Protein 5F9O (pdb70)

Sequence (771 aa):
VWKDADTTLFCASDAKAHETEVHNVWATHACVPTDPNPQEIHLENVTENFNMWKNNMVEQMQEDVISLWDQSLQPCVKLTGGSVIKQACPKISFDPIPIHYCTPAGYVILKCNDKNFNGTGPCKNVSSVQCTHGIKPVVSTQLLLNGSLAEEEIIIRSENLTNNAKTIIVHLNKSVEINCTRPSDIRKAYCEINGTKWNKVLKQVTEKLKEHFNNKTIIFQPPSGGDLEITMHHFNCRGEFFYCNTTQLFNNTCITMKGCNGTITLPCKIKQIINMWQGTGQAMYAPPIDGKINCVSNITGILLTRDGGANNTSNETFRPGGGNIKDNWRSELYKYKVVQIQVRLLQYGGGVKRPGASMTISCVASGYNFNDYYIHWVRQAPGQGLELMGWIDPSGGRTDYAGAFGDRVSMYRDKSMNTLYMDLRSLRSGDTAMYYCVRNVGTAGSLLHYDHWGLGVMVTVSSTKTKGPSVFPLAPSSSGGTAALGCLVKDYFPEPVTVSWNSGALTSGVHTFPAVLQSSGLYSLSSVVTVPSSSLGTQTYICNVNHKPSNTKVDKRVEPKEIVLTQSPATLSVSPGERVTLSCRASQSVRNNLAWYRQKRGQAPRLLIYGASTRATGIPARFSGSGSGTEFTLTISSMQSEDFAVYYCQQYNNWWTFGQGTKVEIKRTVAAPSVFIFPPSDEQLKSGTASVVCLLNNFYPREAKVQWKVDNALQSGNSQESVTEQDSKDSTYSLSSTLTLSKADYEKHKVYACEVTHQGLSSPVTKSFNR

Radius of gyration: 33.74 Å; Cα contacts (8 Å, |Δi|>4): 1953; chains: 3; bounding box: 72×81×96 Å

Nearest PDB structures (foldseek):
  5f9o-assembly1_G  TM=1.003E+00  e=1.198E-76  Human immunodeficiency virus 1
  5uem-assembly1_G  TM=9.837E-01  e=1.060E-68  Human immunodeficiency virus 1
  3tgt-assembly1_A  TM=9.857E-01  e=3.824E-68  Human immunodeficiency virus 1
  4oly-assembly1_G  TM=9.864E-01  e=9.873E-68  Human immunodeficiency virus 1
  7tjo-assembly1_D  TM=9.524E-01  e=7.466E-57  HIV-1 06TG.HT008

Structure (mmCIF, N/CA/C/O backbone):
data_5F9O
#
_entry.id   5F9O
#
_cell.length_a   63.530
_cell.length_b   67.803
_cell.length_c   225.617
_cell.angle_alpha   90.00
_cell.angle_beta   90.00
_cell.angle_gamma   90.00
#
_symmetry.space_group_name_H-M   'P 21 21 21'
#
loop_
_entity.id
_entity.type
_entity.pdbx_description
1 polymer 'clade A/E 93TH057 HIV-1 gp120 core'
2 polymer 'CH235.9 Heavy chain'
3 polymer 'CH235.09 Light chain'
4 non-polymer 2-acetamido-2-deoxy-beta-D-glucopyranose
5 non-polymer '4-(2-HYDROXYETHYL)-1-PIPERAZINE ETHANESULFONIC ACID'
6 non-polymer 'POLYETHYLENE GLYCOL (N=34)'
7 water water
#
loop_
_atom_site.group_PDB
_atom_site.id
_atom_site.type_symbol
_atom_site.label_atom_id
_atom_site.label_alt_id
_atom_site.label_comp_id
_atom_site.label_asym_id
_atom_site.label_entity_id
_atom_site.label_seq_id
_atom_site.pdbx_PDB_ins_code
_atom_site.Cartn_x
_atom_site.Cartn_y
_atom_site.Cartn_z
_atom_site.occupancy
_atom_site.B_iso_or_equiv
_atom_site.auth_seq_id
_atom_site.auth_comp_id
_atom_site.auth_asym_id
_atom_site.auth_atom_id
_atom_site.pdbx_PDB_model_num
ATOM 1 N N . VAL A 1 1 ? 22.019 15.570 -30.670 1.00 80.12 44 VAL G N 1
ATOM 2 C CA . VAL A 1 1 ? 22.206 15.318 -32.094 1.00 79.54 44 VAL G CA 1
ATOM 3 C C . VAL A 1 1 ? 21.002 14.587 -32.685 1.00 75.11 44 VAL G C 1
ATOM 4 O O . VAL A 1 1 ? 20.225 15.175 -33.439 1.00 76.35 44 VAL G O 1
ATOM 8 N N . TRP A 1 2 ? 20.848 13.310 -32.340 1.00 69.17 45 TRP G N 1
ATOM 9 C CA . TRP A 1 2 ? 19.747 12.506 -32.860 1.00 63.47 45 TRP G CA 1
ATOM 10 C C . TRP A 1 2 ? 19.208 11.518 -31.830 1.00 59.52 45 TRP G C 1
ATOM 11 O O . TRP A 1 2 ? 19.835 11.269 -30.802 1.00 59.41 45 TRP G O 1
ATOM 22 N N . LYS A 1 3 ? 18.038 10.962 -32.133 1.00 55.99 46 LYS G N 1
ATOM 23 C CA . LYS A 1 3 ? 17.401 9.937 -31.314 1.00 53.33 46 LYS G CA 1
ATOM 24 C C . LYS A 1 3 ? 16.751 8.885 -32.210 1.00 50.10 46 LYS G C 1
ATOM 25 O O . LYS A 1 3 ? 16.431 9.162 -33.367 1.00 47.95 46 LYS G O 1
ATOM 31 N N . ASP A 1 4 ? 16.555 7.683 -31.678 1.00 49.40 47 ASP G N 1
ATOM 32 C CA . ASP A 1 4 ? 15.829 6.644 -32.402 1.00 49.50 47 ASP G CA 1
ATOM 33 C C . ASP A 1 4 ? 14.414 7.119 -32.706 1.00 47.05 47 ASP G C 1
ATOM 34 O O . ASP A 1 4 ? 13.761 7.735 -31.864 1.00 45.61 47 ASP G O 1
ATOM 39 N N . ALA A 1 5 ? 13.945 6.833 -33.914 1.00 46.43 48 ALA G N 1
ATOM 40 C CA . ALA A 1 5 ? 12.619 7.266 -34.323 1.00 45.66 48 ALA G CA 1
ATOM 41 C C . ALA A 1 5 ? 12.094 6.430 -35.483 1.00 45.35 48 ALA G C 1
ATOM 42 O O . ALA A 1 5 ? 12.859 5.780 -36.199 1.00 46.12 48 ALA G O 1
ATOM 44 N N . ASP A 1 6 ? 10.776 6.445 -35.641 1.00 44.69 49 ASP G N 1
ATOM 45 C CA . ASP A 1 6 ? 10.119 5.858 -36.793 1.00 45.02 49 ASP G CA 1
ATOM 46 C C . ASP A 1 6 ? 9.403 6.955 -37.567 1.00 43.42 49 ASP G C 1
ATOM 47 O O . ASP A 1 6 ? 8.831 7.874 -36.978 1.00 43.64 49 ASP G O 1
ATOM 52 N N . THR A 1 7 ? 9.459 6.867 -38.889 1.00 41.32 50 THR G N 1
ATOM 53 C CA . THR A 1 7 ? 8.721 7.781 -39.740 1.00 40.84 50 THR G CA 1
ATOM 54 C C . THR A 1 7 ? 8.412 7.091 -41.053 1.00 38.78 50 THR G C 1
ATOM 55 O O . THR A 1 7 ? 9.021 6.072 -41.390 1.00 36.97 50 THR G O 1
ATOM 59 N N . THR A 1 8 ? 7.460 7.647 -41.791 1.00 38.79 51 THR G N 1
ATOM 60 C CA . THR A 1 8 ? 7.130 7.126 -43.107 1.00 39.69 51 THR G CA 1
ATOM 61 C C . THR A 1 8 ? 8.253 7.464 -44.090 1.00 37.69 51 THR G C 1
ATOM 62 O O . THR A 1 8 ? 8.540 8.628 -44.354 1.00 36.77 51 THR G O 1
ATOM 66 N N . LEU A 1 9 ? 8.916 6.429 -44.588 1.00 36.74 52 LEU G N 1
ATOM 67 C CA . LEU A 1 9 ? 9.919 6.568 -45.636 1.00 35.94 52 LEU G CA 1
ATOM 68 C C . LEU A 1 9 ? 9.272 6.858 -46.992 1.00 35.50 52 LEU G C 1
ATOM 69 O O . LEU A 1 9 ? 8.044 6.887 -47.104 1.00 36.35 52 LEU G O 1
ATOM 74 N N . PHE A 1 10 ? 10.097 7.052 -48.016 1.00 34.39 53 PHE G N 1
ATOM 75 C CA . PHE A 1 10 ? 9.631 6.998 -49.408 1.00 34.95 53 PHE G CA 1
ATOM 76 C C . PHE A 1 10 ? 10.613 6.149 -50.200 1.00 33.01 53 PHE G C 1
ATOM 77 O O . PHE A 1 10 ? 11.714 5.876 -49.728 1.00 32.55 53 PHE G O 1
ATOM 85 N N . CYS A 1 11 ? 10.216 5.719 -51.393 1.00 32.03 54 CYS G N 1
ATOM 86 C CA . CYS A 1 11 ? 11.050 4.813 -52.168 1.00 31.35 54 CYS G CA 1
ATOM 87 C C . CYS A 1 11 ? 11.561 5.471 -53.443 1.00 30.40 54 CYS G C 1
ATOM 88 O O . CYS A 1 11 ? 10.940 6.387 -53.986 1.00 30.68 54 CYS G O 1
ATOM 91 N N . ALA A 1 12 ? 12.719 5.002 -53.887 1.00 30.43 55 ALA G N 1
ATOM 92 C CA . ALA A 1 12 ? 13.326 5.467 -55.116 1.00 32.40 55 ALA G CA 1
ATOM 93 C C . ALA A 1 12 ? 13.771 4.260 -55.925 1.00 33.11 55 ALA G C 1
ATOM 94 O O . ALA A 1 12 ? 14.105 3.222 -55.357 1.00 33.53 55 ALA G O 1
ATOM 96 N N . SER A 1 13 ? 13.764 4.385 -57.247 1.00 34.08 56 SER G N 1
ATOM 97 C CA . SER A 1 13 ? 14.217 3.293 -58.098 1.00 35.78 56 SER G CA 1
ATOM 98 C C . SER A 1 13 ? 14.543 3.797 -59.489 1.00 37.15 56 SER G C 1
ATOM 99 O O . SER A 1 13 ? 14.318 4.965 -59.805 1.00 37.79 56 SER G O 1
ATOM 102 N N . ASP A 1 14 ? 15.082 2.903 -60.308 1.00 39.57 57 ASP G N 1
ATOM 103 C CA . ASP A 1 14 ? 15.439 3.222 -61.682 1.00 44.01 57 ASP G CA 1
ATOM 104 C C . ASP A 1 14 ? 14.424 2.634 -62.659 1.00 44.47 57 ASP G C 1
ATOM 105 O O . ASP A 1 14 ? 14.761 2.339 -63.806 1.00 46.12 57 ASP G O 1
ATOM 110 N N . ALA A 1 15 ? 13.184 2.468 -62.204 1.00 42.24 58 ALA G N 1
ATOM 111 C CA . ALA A 1 15 ? 12.138 1.874 -63.034 1.00 41.51 58 ALA G CA 1
ATOM 112 C C . ALA A 1 15 ? 11.915 2.671 -64.315 1.00 42.87 58 ALA G C 1
ATOM 113 O O . ALA A 1 15 ? 12.105 3.889 -64.341 1.00 41.93 58 ALA G O 1
ATOM 115 N N . LYS A 1 16 ? 11.501 1.966 -65.364 1.00 44.97 59 LYS G N 1
ATOM 116 C CA . LYS A 1 16 ? 11.320 2.548 -66.692 1.00 47.42 59 LYS G CA 1
ATOM 117 C C . LYS A 1 16 ? 9.848 2.524 -67.097 1.00 44.04 59 LYS G C 1
ATOM 118 O O . LYS A 1 16 ? 9.188 1.490 -67.013 1.00 41.96 59 LYS G O 1
ATOM 124 N N . ALA A 1 17 ? 9.341 3.669 -67.542 1.00 44.47 60 ALA G N 1
ATOM 125 C CA . ALA A 1 17 ? 7.922 3.818 -67.860 1.00 45.84 60 ALA G CA 1
ATOM 126 C C . ALA A 1 17 ? 7.463 2.958 -69.042 1.00 45.23 60 ALA G C 1
ATOM 127 O O . ALA A 1 17 ? 6.286 2.611 -69.136 1.00 44.42 60 ALA G O 1
ATOM 129 N N . HIS A 1 18 ? 8.379 2.615 -69.942 1.00 46.70 61 HIS G N 1
ATOM 130 C CA . HIS A 1 18 ? 8.005 1.877 -71.152 1.00 50.31 61 HIS G CA 1
ATOM 131 C C . HIS A 1 18 ? 7.780 0.387 -70.878 1.00 49.55 61 HIS G C 1
ATOM 132 O O . HIS A 1 18 ? 7.262 -0.340 -71.729 1.00 50.25 61 HIS G O 1
ATOM 139 N N . GLU A 1 19 ? 8.163 -0.056 -69.683 1.00 46.85 62 GLU G N 1
ATOM 140 C CA . GLU A 1 19 ? 8.170 -1.477 -69.342 1.00 44.39 62 GLU G CA 1
ATOM 141 C C . GLU A 1 19 ? 6.830 -1.956 -68.776 1.00 38.90 62 GLU G C 1
ATOM 142 O O . GLU A 1 19 ? 6.232 -1.298 -67.927 1.00 37.07 62 GLU G O 1
ATOM 148 N N . THR A 1 20 ? 6.366 -3.110 -69.253 1.00 36.49 63 THR G N 1
ATOM 149 C CA . THR A 1 20 ? 5.113 -3.709 -68.782 1.00 34.77 63 THR G CA 1
ATOM 150 C C . THR A 1 20 ? 5.338 -4.545 -67.526 1.00 34.38 63 THR G C 1
ATOM 151 O O . THR A 1 20 ? 4.389 -4.876 -66.816 1.00 35.15 63 THR G O 1
ATOM 155 N N . GLU A 1 21 ? 6.595 -4.915 -67.291 1.00 32.91 64 GLU G N 1
ATOM 156 C CA . GLU A 1 21 ? 7.001 -5.636 -66.091 1.00 31.45 64 GLU G CA 1
ATOM 157 C C . GLU A 1 21 ? 6.450 -4.955 -64.837 1.00 31.29 64 GLU G C 1
ATOM 158 O O . GLU A 1 21 ? 6.553 -3.736 -64.682 1.00 30.82 64 GLU G O 1
ATOM 164 N N . VAL A 1 22 ? 5.873 -5.750 -63.940 1.00 31.32 65 VAL G N 1
ATOM 165 C CA . VAL A 1 22 ? 5.001 -5.209 -62.897 1.00 33.07 65 VAL G CA 1
ATOM 166 C C . VAL A 1 22 ? 5.730 -4.443 -61.789 1.00 31.18 65 VAL G C 1
ATOM 167 O O . VAL A 1 22 ? 5.174 -3.491 -61.241 1.00 32.17 65 VAL G O 1
ATOM 171 N N . HIS A 1 23 ? 6.955 -4.835 -61.453 1.00 30.00 66 HIS G N 1
ATOM 172 C CA . HIS A 1 23 ? 7.724 -4.084 -60.462 1.00 30.45 66 HIS G CA 1
ATOM 173 C C . HIS A 1 23 ? 8.045 -2.692 -61.014 1.00 31.02 66 HIS G C 1
ATOM 174 O O . HIS A 1 23 ? 8.018 -1.697 -60.285 1.00 29.56 66 HIS G O 1
ATOM 181 N N . ASN A 1 24 ? 8.340 -2.629 -62.308 1.00 31.87 67 ASN G N 1
ATOM 182 C CA . ASN A 1 24 ? 8.611 -1.354 -62.958 1.00 33.52 67 ASN G CA 1
ATOM 183 C C . ASN A 1 24 ? 7.377 -0.460 -62.933 1.00 33.38 67 ASN G C 1
ATOM 184 O O . ASN A 1 24 ? 7.465 0.723 -62.609 1.00 33.26 67 ASN G O 1
ATOM 189 N N . VAL A 1 25 ? 6.222 -1.038 -63.257 1.00 32.75 68 VAL G N 1
ATOM 190 C CA . VAL A 1 25 ? 4.976 -0.285 -63.275 1.00 32.31 68 VAL G CA 1
ATOM 191 C C . VAL A 1 25 ? 4.652 0.223 -61.876 1.00 31.53 68 VAL G C 1
ATOM 192 O O . VAL A 1 25 ? 4.322 1.395 -61.697 1.00 31.70 68 VAL G O 1
ATOM 196 N N . TRP A 1 26 ? 4.755 -0.659 -60.887 1.00 30.58 69 TRP G N 1
ATOM 197 C CA . TRP A 1 26 ? 4.480 -0.271 -59.510 1.00 30.97 69 TRP G CA 1
ATOM 198 C C . TRP A 1 26 ? 5.406 0.864 -59.077 1.00 30.73 69 TRP G C 1
ATOM 199 O O . TRP A 1 26 ? 4.953 1.866 -58.521 1.00 31.29 69 TRP G O 1
ATOM 210 N N . ALA A 1 27 ? 6.696 0.708 -59.361 1.00 31.00 70 ALA G N 1
ATOM 211 C CA . ALA A 1 27 ? 7.702 1.654 -58.903 1.00 33.27 70 ALA G CA 1
ATOM 212 C C . ALA A 1 27 ? 7.533 2.991 -59.614 1.00 36.04 70 ALA G C 1
ATOM 213 O O . ALA A 1 27 ? 7.725 4.055 -59.026 1.00 37.38 70 ALA G O 1
ATOM 215 N N . THR A 1 28 ? 7.164 2.921 -60.884 1.00 37.71 71 THR G N 1
ATOM 216 C CA . THR A 1 28 ? 6.919 4.112 -61.685 1.00 40.97 71 THR G CA 1
ATOM 217 C C . THR A 1 28 ? 5.819 4.965 -61.064 1.00 38.85 71 THR G C 1
ATOM 218 O O . THR A 1 28 ? 5.846 6.195 -61.146 1.00 38.88 71 THR G O 1
ATOM 222 N N . HIS A 1 29 ? 4.860 4.303 -60.427 1.00 36.49 72 HIS G N 1
ATOM 223 C CA . HIS A 1 29 ? 3.699 4.989 -59.881 1.00 36.38 72 HIS G CA 1
ATOM 224 C C . HIS A 1 29 ? 3.841 5.223 -58.384 1.00 34.28 72 HIS G C 1
ATOM 225 O O . HIS A 1 29 ? 3.053 5.970 -57.803 1.00 35.47 72 HIS G O 1
ATOM 232 N N . ALA A 1 30 ? 4.855 4.614 -57.772 1.00 32.31 73 ALA G N 1
ATOM 233 C CA . ALA A 1 30 ? 4.973 4.634 -56.318 1.00 32.52 73 ALA G CA 1
ATOM 234 C C . ALA A 1 30 ? 6.273 5.212 -55.793 1.00 32.71 73 ALA G C 1
ATOM 235 O O . ALA A 1 30 ? 6.388 5.505 -54.602 1.00 33.34 73 ALA G O 1
ATOM 237 N N . CYS A 1 31 ? 7.244 5.391 -56.675 1.00 32.49 74 CYS G N 1
ATOM 238 C CA . CYS A 1 31 ? 8.569 5.807 -56.260 1.00 33.23 74 CYS G CA 1
ATOM 239 C C . CYS A 1 31 ? 9.061 6.966 -57.113 1.00 33.73 74 CYS G C 1
ATOM 240 O O . CYS A 1 31 ? 8.515 7.236 -58.181 1.00 33.72 74 CYS G O 1
ATOM 243 N N . VAL A 1 32 ? 10.089 7.653 -56.627 1.00 35.04 75 VAL G N 1
ATOM 244 C CA . VAL A 1 32 ? 10.749 8.693 -57.408 1.00 36.68 75 VAL G CA 1
ATOM 245 C C . VAL A 1 32 ? 12.048 8.132 -57.972 1.00 37.17 75 VAL G C 1
ATOM 246 O O . VAL A 1 32 ? 12.421 7.011 -57.654 1.00 37.27 75 VAL G O 1
ATOM 250 N N . PRO A 1 33 ? 12.726 8.889 -58.840 1.00 39.31 76 PRO G N 1
ATOM 251 C CA . PRO A 1 33 ? 13.997 8.365 -59.359 1.00 40.27 76 PRO G CA 1
ATOM 252 C C . PRO A 1 33 ? 15.093 8.358 -58.298 1.00 40.49 76 PRO G C 1
ATOM 253 O O . PRO A 1 33 ? 15.028 9.129 -57.337 1.00 39.64 76 PRO G O 1
ATOM 257 N N . THR A 1 34 ? 16.084 7.490 -58.466 1.00 41.38 77 THR G N 1
ATOM 258 C CA . THR A 1 34 ? 17.176 7.400 -57.503 1.00 44.31 77 THR G CA 1
ATOM 259 C C . THR A 1 34 ? 18.043 8.643 -57.590 1.00 44.25 77 THR G C 1
ATOM 260 O O . THR A 1 34 ? 18.029 9.350 -58.594 1.00 44.34 77 THR G O 1
ATOM 264 N N . ASP A 1 35 ? 18.790 8.909 -56.526 1.00 46.89 78 ASP G N 1
ATOM 265 C CA . ASP A 1 35 ? 19.749 10.001 -56.520 1.00 51.39 78 ASP G CA 1
ATOM 266 C C . ASP A 1 35 ? 20.971 9.592 -57.350 1.00 52.63 78 ASP G C 1
ATOM 267 O O . ASP A 1 35 ? 21.582 8.563 -57.071 1.00 51.91 78 ASP G O 1
ATOM 272 N N . PRO A 1 36 ? 21.328 10.385 -58.378 1.00 55.01 79 PRO G N 1
ATOM 273 C CA . PRO A 1 36 ? 22.502 10.044 -59.198 1.00 55.86 79 PRO G CA 1
ATOM 274 C C . PRO A 1 36 ? 23.827 10.056 -58.428 1.00 56.05 79 PRO G C 1
ATOM 275 O O . PRO A 1 36 ? 24.689 9.215 -58.690 1.00 55.44 79 PRO G O 1
ATOM 279 N N . ASN A 1 37 ? 23.982 10.998 -57.503 1.00 57.33 80 ASN G N 1
ATOM 280 C CA . ASN A 1 37 ? 25.189 11.093 -56.684 1.00 59.54 80 ASN G CA 1
ATOM 281 C C . ASN A 1 37 ? 24.842 11.072 -55.195 1.00 58.41 80 ASN G C 1
ATOM 282 O O . ASN A 1 37 ? 24.836 12.113 -54.535 1.00 57.69 80 ASN G O 1
ATOM 287 N N . PRO A 1 38 ? 24.546 9.876 -54.661 1.00 58.46 81 PRO G N 1
ATOM 288 C CA . PRO A 1 38 ? 24.180 9.739 -53.246 1.00 59.72 81 PRO G CA 1
ATOM 289 C C . PRO A 1 38 ? 25.324 10.111 -52.306 1.00 62.53 81 PRO G C 1
ATOM 290 O O . PRO A 1 38 ? 26.491 9.984 -52.682 1.00 63.08 81 PRO G O 1
ATOM 294 N N . GLN A 1 39 ? 24.980 10.560 -51.101 1.00 64.55 82 GLN G N 1
ATOM 295 C CA . GLN A 1 39 ? 25.961 11.048 -50.138 1.00 67.68 82 GLN G CA 1
ATOM 296 C C . GLN A 1 39 ? 26.011 10.146 -48.911 1.00 62.87 82 GLN G C 1
ATOM 297 O O . GLN A 1 39 ? 24.972 9.789 -48.356 1.00 61.74 82 GLN G O 1
ATOM 303 N N . GLU A 1 40 ? 27.222 9.777 -48.503 1.00 59.85 83 GLU G N 1
ATOM 304 C CA . GLU A 1 40 ? 27.436 9.032 -47.268 1.00 57.57 83 GLU G CA 1
ATOM 305 C C . GLU A 1 40 ? 28.427 9.779 -46.397 1.00 56.15 83 GLU G C 1
ATOM 306 O O . GLU A 1 40 ? 29.516 10.133 -46.848 1.00 57.57 83 GLU G O 1
ATOM 312 N N . ILE A 1 41 ? 28.043 10.008 -45.147 1.00 53.63 84 ILE G N 1
ATOM 313 C CA . ILE A 1 41 ? 28.866 10.754 -44.202 1.00 53.03 84 ILE G CA 1
ATOM 314 C C . ILE A 1 41 ? 29.295 9.854 -43.055 1.00 50.53 84 ILE G C 1
ATOM 315 O O . ILE A 1 41 ? 28.459 9.357 -42.303 1.00 48.39 84 ILE G O 1
ATOM 320 N N . HIS A 1 42 ? 30.601 9.643 -42.925 1.00 50.80 85 HIS G N 1
ATOM 321 C CA . HIS A 1 42 ? 31.120 8.857 -41.812 1.00 50.95 85 HIS G CA 1
ATOM 322 C C . HIS A 1 42 ? 30.996 9.643 -40.518 1.00 51.47 85 HIS G C 1
ATOM 323 O O . HIS A 1 42 ? 31.323 10.828 -40.469 1.00 52.98 85 HIS G O 1
ATOM 330 N N . LEU A 1 43 ? 30.520 8.974 -39.475 1.00 51.25 86 LEU G N 1
ATOM 331 C CA . LEU A 1 43 ? 30.362 9.593 -38.169 1.00 52.37 86 LEU G CA 1
ATOM 332 C C . LEU A 1 43 ? 31.564 9.250 -37.299 1.00 54.31 86 LEU G C 1
ATOM 333 O O . LEU A 1 43 ? 31.580 8.228 -36.616 1.00 52.38 86 LEU G O 1
ATOM 338 N N . GLU A 1 44 ? 32.553 10.125 -37.343 1.00 58.84 87 GLU G N 1
ATOM 339 C CA . GLU A 1 44 ? 33.815 9.918 -36.661 1.00 63.31 87 GLU G CA 1
ATOM 340 C C . GLU A 1 44 ? 33.638 9.585 -35.206 1.00 66.64 87 GLU G C 1
ATOM 341 O O . GLU A 1 44 ? 33.061 10.334 -34.477 1.00 66.15 87 GLU G O 1
ATOM 347 N N . ASN A 1 45 ? 34.144 8.435 -34.805 1.00 71.16 88 ASN G N 1
ATOM 348 C CA . ASN A 1 45 ? 34.157 8.027 -33.412 1.00 75.49 88 ASN G CA 1
ATOM 349 C C . ASN A 1 45 ? 32.819 7.718 -32.784 1.00 70.65 88 ASN G C 1
ATOM 350 O O . ASN A 1 45 ? 32.723 7.655 -31.583 1.00 71.04 88 ASN G O 1
ATOM 355 N N . VAL A 1 46 ? 31.786 7.506 -33.584 1.00 65.30 89 VAL G N 1
ATOM 356 C CA . VAL A 1 46 ? 30.479 7.182 -33.023 1.00 59.83 89 VAL G CA 1
ATOM 357 C C . VAL A 1 46 ? 30.269 5.684 -32.879 1.00 55.69 89 VAL G C 1
ATOM 358 O O . VAL A 1 46 ? 30.543 4.938 -33.788 1.00 54.36 89 VAL G O 1
ATOM 362 N N . THR A 1 47 ? 29.796 5.263 -31.714 1.00 53.75 90 THR G N 1
ATOM 363 C CA . THR A 1 47 ? 29.296 3.906 -31.521 1.00 51.53 90 THR G CA 1
ATOM 364 C C . THR A 1 47 ? 27.777 3.975 -31.411 1.00 50.63 90 THR G C 1
ATOM 365 O O . THR A 1 47 ? 27.242 4.729 -30.597 1.00 51.09 90 THR G O 1
ATOM 369 N N . GLU A 1 48 ? 27.090 3.193 -32.238 1.00 49.19 91 GLU G N 1
ATOM 370 C CA . GLU A 1 48 ? 25.631 3.187 -32.261 1.00 48.65 91 GLU G CA 1
ATOM 371 C C . GLU A 1 48 ? 25.123 1.766 -32.109 1.00 45.69 91 GLU G C 1
ATOM 372 O O . GLU A 1 48 ? 25.738 0.826 -32.610 1.00 46.48 91 GLU G O 1
ATOM 378 N N . ASN A 1 49 ? 24.001 1.609 -31.415 1.00 42.72 92 ASN G N 1
ATOM 379 C CA . ASN A 1 49 ? 23.378 0.302 -31.275 1.00 42.08 92 ASN G CA 1
ATOM 380 C C . ASN A 1 49 ? 22.329 0.090 -32.351 1.00 39.72 92 ASN G C 1
ATOM 381 O O . ASN A 1 49 ? 21.575 1.004 -32.689 1.00 37.88 92 ASN G O 1
ATOM 386 N N . PHE A 1 50 ? 22.304 -1.125 -32.887 1.00 39.47 93 PHE G N 1
ATOM 387 C CA . PHE A 1 50 ? 21.332 -1.523 -33.889 1.00 37.51 93 PHE G CA 1
ATOM 388 C C . PHE A 1 50 ? 20.551 -2.718 -33.370 1.00 36.46 93 PHE G C 1
ATOM 389 O O . PHE A 1 50 ? 21.027 -3.445 -32.491 1.00 36.87 93 PHE G O 1
ATOM 397 N N . ASN A 1 51 ? 19.347 -2.910 -33.898 1.00 34.89 94 ASN G N 1
ATOM 398 C CA . ASN A 1 51 ? 18.565 -4.103 -33.602 1.00 33.88 94 ASN G CA 1
ATOM 399 C C . ASN A 1 51 ? 17.690 -4.449 -34.794 1.00 32.56 94 ASN G C 1
ATOM 400 O O . ASN A 1 51 ? 16.598 -3.904 -34.970 1.00 32.69 94 ASN G O 1
ATOM 405 N N . MET A 1 52 ? 18.187 -5.366 -35.614 1.00 31.56 95 MET G N 1
ATOM 406 C CA . MET A 1 52 ? 17.512 -5.756 -36.844 1.00 30.35 95 MET G CA 1
ATOM 407 C C . MET A 1 52 ? 16.157 -6.409 -36.599 1.00 29.31 95 MET G C 1
ATOM 408 O O . MET A 1 52 ? 15.336 -6.489 -37.509 1.00 29.12 95 MET G O 1
ATOM 413 N N . TRP A 1 53 ? 15.945 -6.901 -35.377 1.00 28.06 96 TRP G N 1
ATOM 414 C CA . TRP A 1 53 ? 14.715 -7.601 -35.021 1.00 29.04 96 TRP G CA 1
ATOM 415 C C . TRP A 1 53 ? 13.662 -6.641 -34.473 1.00 32.51 96 TRP G C 1
ATOM 416 O O . TRP A 1 53 ? 12.536 -7.048 -34.159 1.00 33.93 96 TRP G O 1
ATOM 427 N N . LYS A 1 54 ? 14.044 -5.372 -34.348 1.00 33.86 97 LYS G N 1
ATOM 428 C CA . LYS A 1 54 ? 13.130 -4.306 -33.954 1.00 36.19 97 LYS G CA 1
ATOM 429 C C . LYS A 1 54 ? 13.343 -3.105 -34.872 1.00 34.45 97 LYS G C 1
ATOM 430 O O . LYS A 1 54 ? 13.825 -2.058 -34.442 1.00 34.11 97 LYS G O 1
ATOM 436 N N . ASN A 1 55 ? 12.985 -3.275 -36.141 1.00 33.64 98 ASN G N 1
ATOM 437 C CA . ASN A 1 55 ? 13.282 -2.286 -37.177 1.00 34.29 98 ASN G CA 1
ATOM 438 C C . ASN A 1 55 ? 12.061 -2.011 -38.043 1.00 33.45 98 ASN G C 1
ATOM 439 O O . ASN A 1 55 ? 11.707 -2.820 -38.897 1.00 32.46 98 ASN G O 1
ATOM 444 N N . ASN A 1 56 ? 11.432 -0.859 -37.825 1.00 33.80 99 ASN G N 1
ATOM 445 C CA . ASN A 1 56 ? 10.187 -0.517 -38.504 1.00 34.25 99 ASN G CA 1
ATOM 446 C C . ASN A 1 56 ? 10.341 -0.419 -40.019 1.00 31.49 99 ASN G C 1
ATOM 447 O O . ASN A 1 56 ? 9.342 -0.399 -40.737 1.00 31.39 99 ASN G O 1
ATOM 452 N N . MET A 1 57 ? 11.579 -0.356 -40.509 1.00 29.51 100 MET G N 1
ATOM 453 C CA . MET A 1 57 ? 11.818 -0.356 -41.955 1.00 28.03 100 MET G CA 1
ATOM 454 C C . MET A 1 57 ? 11.339 -1.673 -42.549 1.00 25.89 100 MET G C 1
ATOM 455 O O . MET A 1 57 ? 10.946 -1.734 -43.715 1.00 25.26 100 MET G O 1
ATOM 460 N N . VAL A 1 58 ? 11.388 -2.728 -41.744 1.00 25.79 101 VAL G N 1
ATOM 461 C CA . VAL A 1 58 ? 10.967 -4.055 -42.190 1.00 27.23 101 VAL G CA 1
ATOM 462 C C . VAL A 1 58 ? 9.458 -4.101 -42.400 1.00 28.48 101 VAL G C 1
ATOM 463 O O . VAL A 1 58 ? 8.994 -4.571 -43.436 1.00 28.95 101 VAL G O 1
ATOM 467 N N . GLU A 1 59 ? 8.699 -3.604 -41.426 1.00 29.26 102 GLU G N 1
ATOM 468 C CA . GLU A 1 59 ? 7.246 -3.493 -41.570 1.00 32.81 102 GLU G CA 1
ATOM 469 C C . GLU A 1 59 ? 6.892 -2.654 -42.795 1.00 34.00 102 GLU G C 1
ATOM 470 O O . GLU A 1 59 ? 5.984 -2.979 -43.555 1.00 31.45 102 GLU G O 1
ATOM 476 N N . GLN A 1 60 ? 7.603 -1.563 -42.988 1.00 39.90 103 GLN G N 1
ATOM 477 C CA . GLN A 1 60 ? 7.348 -0.689 -44.108 1.00 49.15 103 GLN G CA 1
ATOM 478 C C . GLN A 1 60 ? 7.643 -1.369 -45.435 1.00 38.85 103 GLN G C 1
ATOM 479 O O . GLN A 1 60 ? 6.904 -1.237 -46.374 1.00 34.73 103 GLN G O 1
ATOM 485 N N . MET A 1 61 ? 8.720 -2.119 -45.499 1.00 33.89 104 MET G N 1
ATOM 486 C CA . MET A 1 61 ? 9.018 -2.830 -46.739 1.00 31.15 104 MET G CA 1
ATOM 487 C C . MET A 1 61 ? 7.939 -3.867 -47.024 1.00 29.61 104 MET G C 1
ATOM 488 O O . MET A 1 61 ? 7.523 -4.041 -48.170 1.00 28.92 104 MET G O 1
ATOM 493 N N . GLN A 1 62 ? 7.471 -4.542 -45.978 1.00 30.01 105 GLN G N 1
ATOM 494 C CA . GLN A 1 62 ? 6.420 -5.546 -46.130 1.00 30.56 105 GLN G CA 1
ATOM 495 C C . GLN A 1 62 ? 5.152 -4.921 -46.704 1.00 29.46 105 GLN G C 1
ATOM 496 O O . GLN A 1 62 ? 4.509 -5.503 -47.576 1.00 26.14 105 GLN G O 1
ATOM 502 N N . GLU A 1 63 ? 4.796 -3.734 -46.214 1.00 30.93 106 GLU G N 1
ATOM 503 C CA . GLU A 1 63 ? 3.592 -3.051 -46.676 1.00 33.09 106 GLU G CA 1
ATOM 504 C C . GLU A 1 63 ? 3.711 -2.772 -48.166 1.00 30.82 106 GLU G C 1
ATOM 505 O O . GLU A 1 63 ? 2.740 -2.875 -48.916 1.00 29.37 106 GLU G O 1
ATOM 511 N N . ASP A 1 64 ? 4.903 -2.410 -48.593 1.00 31.09 107 ASP G N 1
ATOM 512 C CA . ASP A 1 64 ? 5.165 -2.124 -49.983 1.00 35.53 107 ASP G CA 1
ATOM 513 C C . ASP A 1 64 ? 5.012 -3.323 -50.902 1.00 30.56 107 ASP G C 1
ATOM 514 O O . ASP A 1 64 ? 4.400 -3.189 -51.903 1.00 29.71 107 ASP G O 1
ATOM 519 N N . VAL A 1 65 ? 5.541 -4.480 -50.540 1.00 29.78 108 VAL G N 1
ATOM 520 C CA . VAL A 1 65 ? 5.555 -5.622 -51.415 1.00 30.39 108 VAL G CA 1
ATOM 521 C C . VAL A 1 65 ? 4.157 -6.233 -51.452 1.00 31.16 108 VAL G C 1
ATOM 522 O O . VAL A 1 65 ? 3.735 -6.766 -52.469 1.00 30.91 108 VAL G O 1
ATOM 526 N N . ILE A 1 66 ? 3.426 -6.120 -50.346 1.00 31.78 109 ILE G N 1
ATOM 527 C CA . ILE A 1 66 ? 2.027 -6.533 -50.328 1.00 32.69 109 ILE G CA 1
ATOM 528 C C . ILE A 1 66 ? 1.247 -5.681 -51.322 1.00 32.04 109 ILE G C 1
ATOM 529 O O . ILE A 1 66 ? 0.540 -6.204 -52.182 1.00 33.40 109 ILE G O 1
ATOM 534 N N . SER A 1 67 ? 1.383 -4.365 -51.204 1.00 30.02 110 SER G N 1
ATOM 535 C CA . SER A 1 67 ? 0.734 -3.454 -52.133 1.00 30.97 110 SER G CA 1
ATOM 536 C C . SER A 1 67 ? 1.150 -3.777 -53.571 1.00 31.07 110 SER G C 1
ATOM 537 O O . SER A 1 67 ? 0.320 -3.781 -54.484 1.00 33.15 110 SER G O 1
ATOM 540 N N . LEU A 1 68 ? 2.430 -4.078 -53.763 1.00 30.94 111 LEU G N 1
ATOM 541 C CA . LEU A 1 68 ? 2.953 -4.384 -55.092 1.00 31.94 111 LEU G CA 1
ATOM 542 C C . LEU A 1 68 ? 2.279 -5.624 -55.676 1.00 29.98 111 LEU G C 1
ATOM 543 O O . LEU A 1 68 ? 1.795 -5.616 -56.810 1.00 29.28 111 LEU G O 1
ATOM 548 N N . TRP A 1 69 ? 2.251 -6.694 -54.896 1.00 29.81 112 TRP G N 1
ATOM 549 C CA . TRP A 1 69 ? 1.695 -7.956 -55.365 1.00 30.07 112 TRP G CA 1
ATOM 550 C C . TRP A 1 69 ? 0.186 -7.844 -55.559 1.00 31.31 112 TRP G C 1
ATOM 551 O O . TRP A 1 69 ? -0.370 -8.385 -56.515 1.00 34.01 112 TRP G O 1
ATOM 562 N N . ASP A 1 70 ? -0.472 -7.120 -54.664 1.00 31.30 113 ASP G N 1
ATOM 563 C CA . ASP A 1 70 ? -1.920 -6.970 -54.729 1.00 35.87 113 ASP G CA 1
ATOM 564 C C . ASP A 1 70 ? -2.355 -6.166 -55.960 1.00 36.09 113 ASP G C 1
ATOM 565 O O . ASP A 1 70 ? -3.462 -6.351 -56.465 1.00 36.62 113 ASP G O 1
ATOM 570 N N . GLN A 1 71 ? -1.483 -5.285 -56.448 1.00 36.28 114 GLN G N 1
ATOM 571 C CA . GLN A 1 71 ? -1.749 -4.545 -57.684 1.00 37.14 114 GLN G CA 1
ATOM 572 C C . GLN A 1 71 ? -1.305 -5.304 -58.930 1.00 35.32 114 GLN G C 1
ATOM 573 O O . GLN A 1 71 ? -1.809 -5.048 -60.019 1.00 37.63 114 GLN G O 1
ATOM 579 N N . SER A 1 72 ? -0.361 -6.229 -58.769 1.00 33.71 115 SER G N 1
ATOM 580 C CA . SER A 1 72 ? 0.371 -6.792 -59.906 1.00 35.08 115 SER G CA 1
ATOM 581 C C . SER A 1 72 ? -0.112 -8.168 -60.361 1.00 36.68 115 SER G C 1
ATOM 582 O O . SER A 1 72 ? -0.299 -8.403 -61.555 1.00 35.81 115 SER G O 1
ATOM 585 N N . LEU A 1 73 ? -0.284 -9.087 -59.418 1.00 38.98 116 LEU G N 1
ATOM 586 C CA . LEU A 1 73 ? -0.742 -10.429 -59.755 1.00 41.77 116 LEU G CA 1
ATOM 587 C C . LEU A 1 73 ? -2.223 -10.454 -60.083 1.00 43.34 116 LEU G C 1
ATOM 588 O O . LEU A 1 73 ? -3.017 -9.750 -59.463 1.00 43.34 116 LEU G O 1
ATOM 593 N N . GLN A 1 74 ? -2.585 -11.281 -61.057 1.00 45.80 117 GLN G N 1
ATOM 594 C CA . GLN A 1 74 ? -3.978 -11.451 -61.449 1.00 48.92 117 GLN G CA 1
ATOM 595 C C . GLN A 1 74 ? -4.377 -12.927 -61.392 1.00 45.59 117 GLN G C 1
ATOM 596 O O . GLN A 1 74 ? -4.409 -13.616 -62.412 1.00 46.02 117 GLN G O 1
ATOM 602 N N . PRO A 1 75 ? -4.676 -13.422 -60.208 1.00 40.86 118 PRO G N 1
ATOM 603 C CA . PRO A 1 75 ? -5.146 -14.792 -60.055 1.00 39.38 118 PRO G CA 1
ATOM 604 C C . PRO A 1 75 ? -6.540 -14.941 -60.638 1.00 40.10 118 PRO G C 1
ATOM 605 O O . PRO A 1 75 ? -7.270 -13.985 -60.622 1.00 41.33 118 PRO G O 1
ATOM 609 N N . CYS A 1 76 ? -6.884 -16.120 -61.125 1.00 30.00 119 CYS G N 1
ATOM 610 C CA . CYS A 1 76 ? -8.198 -16.401 -61.661 1.00 30.00 119 CYS G CA 1
ATOM 611 C C . CYS A 1 76 ? -9.219 -16.413 -60.554 1.00 30.00 119 CYS G C 1
ATOM 612 O O . CYS A 1 76 ? -10.262 -15.851 -60.677 1.00 30.00 119 CYS G O 1
ATOM 615 N N . VAL A 1 77 ? -8.872 -17.062 -59.457 1.00 39.81 120 VAL G N 1
ATOM 616 C CA . VAL A 1 77 ? -9.704 -17.124 -58.281 1.00 38.92 120 VAL G CA 1
ATOM 617 C C . VAL A 1 77 ? -8.920 -16.787 -57.028 1.00 38.42 120 VAL G C 1
ATOM 618 O O . VAL A 1 77 ? -7.791 -17.159 -56.892 1.00 36.88 120 VAL G O 1
ATOM 622 N N . LYS A 1 78 ? -9.566 -16.071 -56.125 1.00 40.72 121 LYS G N 1
ATOM 623 C CA . LYS A 1 78 ? -9.015 -15.737 -54.819 1.00 43.37 121 LYS G CA 1
ATOM 624 C C . LYS A 1 78 ? -9.936 -16.248 -53.722 1.00 43.57 121 LYS G C 1
ATOM 625 O O . LYS A 1 78 ? -11.126 -15.932 -53.704 1.00 43.93 121 LYS G O 1
ATOM 631 N N . LEU A 1 79 ? -9.378 -17.035 -52.810 1.00 44.71 122 LEU G N 1
ATOM 632 C CA . LEU A 1 79 ? -10.136 -17.586 -51.697 1.00 47.42 122 LEU G CA 1
ATOM 633 C C . LEU A 1 79 ? -9.700 -16.911 -50.405 1.00 52.20 122 LEU G C 1
ATOM 634 O O . LEU A 1 79 ? -8.686 -17.273 -49.808 1.00 47.49 122 LEU G O 1
ATOM 639 N N . THR A 1 80 ? -10.463 -15.918 -49.978 1.00 62.34 123 THR G N 1
ATOM 640 C CA . THR A 1 80 ? -10.067 -15.017 -48.915 1.00 71.91 123 THR G CA 1
ATOM 641 C C . THR A 1 80 ? -11.263 -14.780 -48.053 1.00 85.33 123 THR G C 1
ATOM 642 O O . THR A 1 80 ? -12.368 -14.672 -48.541 1.00 87.45 123 THR G O 1
ATOM 646 N N . GLY A 1 81 ? -11.050 -14.641 -46.762 1.00 94.08 124 GLY G N 1
ATOM 647 C CA . GLY A 1 81 ? -11.827 -15.358 -45.801 1.00 98.47 124 GLY G CA 1
ATOM 648 C C . GLY A 1 81 ? -13.311 -15.159 -45.978 1.00 98.29 124 GLY G C 1
ATOM 649 O O . GLY A 1 81 ? -13.855 -14.069 -45.875 1.00 100.29 124 GLY G O 1
ATOM 650 N N . GLY A 1 82 ? -13.954 -16.296 -46.191 1.00 93.79 125 GLY G N 1
ATOM 651 C CA . GLY A 1 82 ? -15.374 -16.388 -46.398 1.00 88.12 125 GLY G CA 1
ATOM 652 C C . GLY A 1 82 ? -15.801 -16.086 -47.814 1.00 82.39 125 GLY G C 1
ATOM 653 O O . GLY A 1 82 ? -16.966 -16.237 -48.129 1.00 83.83 125 GLY G O 1
ATOM 654 N N . SER A 1 83 ? -14.878 -15.709 -48.681 1.00 74.82 126 SER G N 1
ATOM 655 C CA . SER A 1 83 ? -15.279 -15.309 -50.021 1.00 68.32 126 SER G CA 1
ATOM 656 C C . SER A 1 83 ? -14.579 -16.055 -51.144 1.00 62.56 126 SER G C 1
ATOM 657 O O . SER A 1 83 ? -13.465 -16.508 -50.963 1.00 60.81 126 SER G O 1
ATOM 660 N N . VAL A 1 84 ? -15.136 -16.030 -52.238 1.00 59.73 200 VAL G N 1
ATOM 661 C CA . VAL A 1 84 ? -14.551 -16.496 -53.486 1.00 58.39 200 VAL G CA 1
ATOM 662 C C . VAL A 1 84 ? -14.636 -15.373 -54.511 1.00 57.02 200 VAL G C 1
ATOM 663 O O . VAL A 1 84 ? -15.730 -14.950 -54.891 1.00 58.37 200 VAL G O 1
ATOM 667 N N . ILE A 1 85 ? -13.478 -14.896 -54.957 1.00 54.48 201 ILE G N 1
ATOM 668 C CA . ILE A 1 85 ? -13.409 -13.773 -55.886 1.00 52.56 201 ILE G CA 1
ATOM 669 C C . ILE A 1 85 ? -12.791 -14.212 -57.210 1.00 51.03 201 ILE G C 1
ATOM 670 O O . ILE A 1 85 ? -11.653 -14.678 -57.248 1.00 49.72 201 ILE G O 1
ATOM 675 N N . LYS A 1 86 ? -13.551 -14.049 -58.291 1.00 50.78 202 LYS G N 1
ATOM 676 C CA . LYS A 1 86 ? -13.119 -14.469 -59.620 1.00 50.14 202 LYS G CA 1
ATOM 677 C C . LYS A 1 86 ? -12.855 -13.266 -60.522 1.00 51.36 202 LYS G C 1
ATOM 678 O O . LYS A 1 86 ? -13.582 -12.273 -60.481 1.00 53.13 202 LYS G O 1
ATOM 684 N N . GLN A 1 87 ? -11.809 -13.369 -61.337 1.00 50.91 203 GLN G N 1
ATOM 685 C CA . GLN A 1 87 ? -11.330 -12.255 -62.149 1.00 52.42 203 GLN G CA 1
ATOM 686 C C . GLN A 1 87 ? -10.589 -12.785 -63.375 1.00 50.19 203 GLN G C 1
ATOM 687 O O . GLN A 1 87 ? -10.257 -13.970 -63.440 1.00 48.98 203 GLN G O 1
ATOM 693 N N . ALA A 1 88 ? -10.274 -11.916 -64.316 1.00 49.05 204 ALA G N 1
ATOM 694 C CA . ALA A 1 88 ? -9.471 -12.323 -65.438 1.00 48.51 204 ALA G CA 1
ATOM 695 C C . ALA A 1 88 ? -8.052 -12.571 -64.996 1.00 46.14 204 ALA G C 1
ATOM 696 O O . ALA A 1 88 ? -7.555 -11.888 -64.145 1.00 43.93 204 ALA G O 1
ATOM 698 N N . CYS A 1 89 ? -7.413 -13.563 -65.579 1.00 30.00 205 CYS G N 1
ATOM 699 C CA . CYS A 1 89 ? -6.059 -13.880 -65.211 1.00 30.00 205 CYS G CA 1
ATOM 700 C C . CYS A 1 89 ? -5.156 -13.994 -66.396 1.00 30.00 205 CYS G C 1
ATOM 701 O O . CYS A 1 89 ? -4.752 -15.067 -66.754 1.00 30.00 205 CYS G O 1
ATOM 704 N N . PRO A 1 90 ? -4.811 -12.871 -66.981 1.00 45.72 206 PRO G N 1
ATOM 705 C CA . PRO A 1 90 ? -3.812 -12.856 -68.050 1.00 45.29 206 PRO G CA 1
ATOM 706 C C . PRO A 1 90 ? -2.411 -13.051 -67.488 1.00 42.79 206 PRO G C 1
ATOM 707 O O . PRO A 1 90 ? -2.147 -12.679 -66.345 1.00 40.91 206 PRO G O 1
ATOM 711 N N . LYS A 1 91 ? -1.529 -13.640 -68.283 1.00 43.54 207 LYS G N 1
ATOM 712 C CA . LYS A 1 91 ? -0.144 -13.806 -67.880 1.00 43.48 207 LYS G CA 1
ATOM 713 C C . LYS A 1 91 ? 0.528 -12.445 -67.806 1.00 42.59 207 LYS G C 1
ATOM 714 O O . LYS A 1 91 ? 0.187 -11.541 -68.568 1.00 42.03 207 LYS G O 1
ATOM 720 N N . ILE A 1 92 ? 1.471 -12.305 -66.876 1.00 41.38 208 ILE G N 1
ATOM 721 C CA . ILE A 1 92 ? 2.140 -11.034 -66.636 1.00 39.51 208 ILE G CA 1
ATOM 722 C C . ILE A 1 92 ? 3.645 -11.149 -66.842 1.00 38.30 208 ILE G C 1
ATOM 723 O O . ILE A 1 92 ? 4.196 -12.249 -66.888 1.00 40.53 208 ILE G O 1
ATOM 728 N N . SER A 1 93 ? 4.298 -10.000 -66.973 1.00 36.12 209 SER G N 1
ATOM 729 C CA . SER A 1 93 ? 5.750 -9.927 -67.015 1.00 35.69 209 SER G CA 1
ATOM 730 C C . SER A 1 93 ? 6.269 -9.650 -65.606 1.00 36.06 209 SER G C 1
ATOM 731 O O . SER A 1 93 ? 5.863 -8.676 -64.971 1.00 36.22 209 SER G O 1
ATOM 734 N N . PHE A 1 94 ? 7.168 -10.505 -65.126 1.00 36.66 210 PHE G N 1
ATOM 735 C CA . PHE A 1 94 ? 7.572 -10.499 -63.722 1.00 36.30 210 PHE G CA 1
ATOM 736 C C . PHE A 1 94 ? 9.080 -10.682 -63.553 1.00 35.58 210 PHE G C 1
ATOM 737 O O . PHE A 1 94 ? 9.636 -11.717 -63.919 1.00 34.80 210 PHE G O 1
ATOM 745 N N . ASP A 1 95 ? 9.734 -9.669 -62.992 1.00 37.07 211 ASP G N 1
ATOM 746 C CA . ASP A 1 95 ? 11.159 -9.744 -62.671 1.00 38.95 211 ASP G CA 1
ATOM 747 C C . ASP A 1 95 ? 11.525 -8.615 -61.700 1.00 37.89 211 ASP G C 1
ATOM 748 O O . ASP A 1 95 ? 11.577 -7.452 -62.103 1.00 39.27 211 ASP G O 1
ATOM 753 N N . PRO A 1 96 ? 11.778 -8.947 -60.418 1.00 34.44 212 PRO G N 1
ATOM 754 C CA . PRO A 1 96 ? 12.020 -7.916 -59.392 1.00 33.08 212 PRO G CA 1
ATOM 755 C C . PRO A 1 96 ? 13.150 -6.941 -59.717 1.00 33.55 212 PRO G C 1
ATOM 756 O O . PRO A 1 96 ? 14.175 -7.352 -60.271 1.00 33.63 212 PRO G O 1
ATOM 760 N N . ILE A 1 97 ? 12.954 -5.667 -59.370 1.00 33.24 213 ILE G N 1
ATOM 761 C CA . ILE A 1 97 ? 13.992 -4.649 -59.531 1.00 33.68 213 ILE G CA 1
ATOM 762 C C . ILE A 1 97 ? 14.351 -4.038 -58.173 1.00 32.50 213 ILE G C 1
ATOM 763 O O . ILE A 1 97 ? 13.541 -4.072 -57.245 1.00 34.33 213 ILE G O 1
ATOM 768 N N . PRO A 1 98 ? 15.566 -3.474 -58.048 1.00 31.43 214 PRO G N 1
ATOM 769 C CA . PRO A 1 98 ? 15.961 -2.884 -56.763 1.00 32.08 214 PRO G CA 1
ATOM 770 C C . PRO A 1 98 ? 15.147 -1.645 -56.378 1.00 32.01 214 PRO G C 1
ATOM 771 O O . PRO A 1 98 ? 14.880 -0.778 -57.215 1.00 31.57 214 PRO G O 1
ATOM 775 N N . ILE A 1 99 ? 14.757 -1.589 -55.111 1.00 31.27 215 ILE G N 1
ATOM 776 C CA . ILE A 1 99 ? 14.065 -0.445 -54.541 1.00 33.53 215 ILE G CA 1
ATOM 777 C C . ILE A 1 99 ? 14.928 0.129 -53.425 1.00 34.02 215 ILE G C 1
ATOM 778 O O . ILE A 1 99 ? 15.400 -0.609 -52.563 1.00 34.50 215 ILE G O 1
ATOM 783 N N . HIS A 1 100 ? 15.136 1.439 -53.440 1.00 34.51 216 HIS G N 1
ATOM 784 C CA . HIS A 1 100 ? 15.846 2.111 -52.357 1.00 35.61 216 HIS G CA 1
ATOM 785 C C . HIS A 1 100 ? 14.834 2.713 -51.397 1.00 35.27 216 HIS G C 1
ATOM 786 O O . HIS A 1 100 ? 13.792 3.204 -51.824 1.00 35.29 216 HIS G O 1
ATOM 793 N N . TYR A 1 101 ? 15.149 2.678 -50.105 1.00 34.13 217 TYR G N 1
ATOM 794 C CA . TYR A 1 101 ? 14.302 3.293 -49.091 1.00 33.53 217 TYR G CA 1
ATOM 795 C C . TYR A 1 101 ? 14.969 4.535 -48.524 1.00 33.45 217 TYR G C 1
ATOM 796 O O . TYR A 1 101 ? 16.143 4.508 -48.154 1.00 34.33 217 TYR G O 1
ATOM 805 N N . CYS A 1 102 ? 14.198 5.619 -48.470 1.00 32.43 218 CYS G N 1
ATOM 806 C CA . CYS A 1 102 ? 14.731 6.946 -48.192 1.00 32.88 218 CYS G CA 1
ATOM 807 C C . CYS A 1 102 ? 13.929 7.668 -47.117 1.00 33.68 218 CYS G C 1
ATOM 808 O O . CYS A 1 102 ? 12.714 7.505 -47.015 1.00 33.66 218 CYS G O 1
ATOM 811 N N . THR A 1 103 ? 14.623 8.485 -46.332 1.00 35.72 219 THR G N 1
ATOM 812 C CA . THR A 1 103 ? 14.013 9.219 -45.225 1.00 36.38 219 THR G CA 1
ATOM 813 C C . THR A 1 103 ? 13.572 10.627 -45.639 1.00 36.97 219 THR G C 1
ATOM 814 O O . THR A 1 103 ? 14.212 11.259 -46.481 1.00 36.15 219 THR G O 1
ATOM 818 N N . PRO A 1 104 ? 12.479 11.126 -45.040 1.00 38.67 220 PRO G N 1
ATOM 819 C CA . PRO A 1 104 ? 12.031 12.495 -45.314 1.00 39.89 220 PRO G CA 1
ATOM 820 C C . PRO A 1 104 ? 12.847 13.530 -44.539 1.00 40.51 220 PRO G C 1
ATOM 821 O O . PRO A 1 104 ? 13.717 13.161 -43.746 1.00 39.07 220 PRO G O 1
ATOM 825 N N . ALA A 1 105 ? 12.560 14.810 -44.759 1.00 41.92 221 ALA G N 1
ATOM 826 C CA . ALA A 1 105 ? 13.266 15.878 -44.059 1.00 41.86 221 ALA G CA 1
ATOM 827 C C . ALA A 1 105 ? 13.169 15.692 -42.546 1.00 41.78 221 ALA G C 1
ATOM 828 O O . ALA A 1 105 ? 12.125 15.300 -42.024 1.00 42.37 221 ALA G O 1
ATOM 830 N N . GLY A 1 106 ? 14.273 15.958 -41.852 1.00 41.37 222 GLY G N 1
ATOM 831 C CA . GLY A 1 106 ? 14.312 15.874 -40.405 1.00 40.29 222 GLY G CA 1
ATOM 832 C C . GLY A 1 106 ? 14.735 14.509 -39.898 1.00 40.21 222 GLY G C 1
ATOM 833 O O . GLY A 1 106 ? 14.783 14.285 -38.689 1.00 39.92 222 GLY G O 1
ATOM 834 N N . TYR A 1 107 ? 15.031 13.596 -40.822 1.00 39.29 223 TYR G N 1
ATOM 835 C CA . TYR A 1 107 ? 15.477 12.253 -40.472 1.00 38.19 223 TYR G CA 1
ATOM 836 C C . TYR A 1 107 ? 16.646 11.826 -41.349 1.00 37.09 223 TYR G C 1
ATOM 837 O O . TYR A 1 107 ? 16.846 12.358 -42.439 1.00 37.85 223 TYR G O 1
ATOM 846 N N . VAL A 1 108 ? 17.402 10.846 -40.870 1.00 36.58 224 VAL G N 1
ATOM 847 C CA . VAL A 1 108 ? 18.485 10.262 -41.644 1.00 36.07 224 VAL G CA 1
ATOM 848 C C . VAL A 1 108 ? 18.563 8.763 -41.340 1.00 35.09 224 VAL G C 1
ATOM 849 O O . VAL A 1 108 ? 18.025 8.293 -40.336 1.00 35.93 224 VAL G O 1
ATOM 853 N N . ILE A 1 109 ? 19.207 8.017 -42.229 1.00 34.67 225 ILE G N 1
ATOM 854 C CA . ILE A 1 109 ? 19.409 6.586 -42.039 1.00 34.38 225 ILE G CA 1
ATOM 855 C C . ILE A 1 109 ? 20.845 6.327 -41.590 1.00 34.73 225 ILE G C 1
ATOM 856 O O . ILE A 1 109 ? 21.796 6.679 -42.285 1.00 35.97 225 ILE G O 1
ATOM 861 N N . LEU A 1 110 ? 20.999 5.716 -40.420 1.00 35.34 226 LEU G N 1
ATOM 862 C CA . LEU A 1 110 ? 22.313 5.295 -39.956 1.00 37.59 226 LEU G CA 1
ATOM 863 C C . LEU A 1 110 ? 22.626 3.915 -40.512 1.00 37.19 226 LEU G C 1
ATOM 864 O O . LEU A 1 110 ? 21.745 3.070 -40.627 1.00 36.00 226 LEU G O 1
ATOM 869 N N . LYS A 1 111 ? 23.871 3.703 -40.881 1.00 38.52 227 LYS G N 1
ATOM 870 C CA . LYS A 1 111 ? 24.300 2.481 -41.506 1.00 38.64 227 LYS G CA 1
ATOM 871 C C . LYS A 1 111 ? 25.493 1.886 -40.799 1.00 38.91 227 LYS G C 1
ATOM 872 O O . LYS A 1 111 ? 26.446 2.546 -40.539 1.00 39.81 227 LYS G O 1
ATOM 878 N N . CYS A 1 112 ? 25.418 0.613 -40.505 1.00 30.00 228 CYS G N 1
ATOM 879 C CA . CYS A 1 112 ? 26.485 -0.076 -39.846 1.00 30.00 228 CYS G CA 1
ATOM 880 C C . CYS A 1 112 ? 27.459 -0.612 -40.869 1.00 30.00 228 CYS G C 1
ATOM 881 O O . CYS A 1 112 ? 27.090 -1.325 -41.768 1.00 30.00 228 CYS G O 1
ATOM 884 N N . ASN A 1 113 ? 28.719 -0.262 -40.717 1.00 41.89 229 ASN G N 1
ATOM 885 C CA . ASN A 1 113 ? 29.710 -0.718 -41.648 1.00 43.48 229 ASN G CA 1
ATOM 886 C C . ASN A 1 113 ? 30.670 -1.777 -41.103 1.00 44.85 229 ASN G C 1
ATOM 887 O O . ASN A 1 113 ? 31.590 -2.148 -41.780 1.00 45.50 229 ASN G O 1
ATOM 892 N N . ASP A 1 114 ? 30.451 -2.262 -39.891 1.00 45.09 230 ASP G N 1
ATOM 893 C CA . ASP A 1 114 ? 31.242 -3.364 -39.355 1.00 47.20 230 ASP G CA 1
ATOM 894 C C . ASP A 1 114 ? 31.025 -4.609 -40.179 1.00 46.74 230 ASP G C 1
ATOM 895 O O . ASP A 1 114 ? 29.919 -4.977 -40.453 1.00 44.68 230 ASP G O 1
ATOM 900 N N . LYS A 1 115 ? 32.097 -5.258 -40.577 1.00 49.09 231 LYS G N 1
ATOM 901 C CA . LYS A 1 115 ? 32.033 -6.343 -41.556 1.00 51.74 231 LYS G CA 1
ATOM 902 C C . LYS A 1 115 ? 31.398 -7.631 -41.028 1.00 50.97 231 LYS G C 1
ATOM 903 O O . LYS A 1 115 ? 30.797 -8.382 -41.797 1.00 52.40 231 LYS G O 1
ATOM 909 N N . ASN A 1 116 ? 31.529 -7.886 -39.731 1.00 49.39 232 ASN G N 1
ATOM 910 C CA . ASN A 1 116 ? 30.994 -9.110 -39.134 1.00 48.99 232 ASN G CA 1
ATOM 911 C C . ASN A 1 116 ? 29.869 -8.816 -38.138 1.00 45.29 232 ASN G C 1
ATOM 912 O O . ASN A 1 116 ? 29.619 -9.583 -37.211 1.00 43.51 232 ASN G O 1
ATOM 917 N N . PHE A 1 117 ? 29.194 -7.693 -38.350 1.00 43.58 233 PHE G N 1
ATOM 918 C CA . PHE A 1 117 ? 28.040 -7.302 -37.547 1.00 41.62 233 PHE G CA 1
ATOM 919 C C . PHE A 1 117 ? 26.898 -8.307 -37.734 1.00 38.42 233 PHE G C 1
ATOM 920 O O . PHE A 1 117 ? 26.536 -8.626 -38.864 1.00 36.39 233 PHE G O 1
ATOM 928 N N . ASN A 1 118 ? 26.335 -8.813 -36.637 1.00 37.73 234 ASN G N 1
ATOM 929 C CA . ASN A 1 118 ? 25.323 -9.865 -36.748 1.00 38.70 234 ASN G CA 1
ATOM 930 C C . ASN A 1 118 ? 23.885 -9.339 -36.722 1.00 38.03 234 ASN G C 1
ATOM 931 O O . ASN A 1 118 ? 22.935 -10.120 -36.802 1.00 36.85 234 ASN G O 1
ATOM 936 N N . GLY A 1 119 ? 23.725 -8.024 -36.612 1.00 39.68 235 GLY G N 1
ATOM 937 C CA . GLY A 1 119 ? 22.412 -7.412 -36.720 1.00 40.79 235 GLY G CA 1
ATOM 938 C C . GLY A 1 119 ? 21.870 -6.846 -35.421 1.00 41.92 235 GLY G C 1
ATOM 939 O O . GLY A 1 119 ? 20.860 -6.141 -35.427 1.00 41.49 235 GLY G O 1
ATOM 940 N N . THR A 1 120 ? 22.539 -7.153 -34.315 1.00 43.90 236 THR G N 1
ATOM 941 C CA . THR A 1 120 ? 22.138 -6.661 -33.003 1.00 47.17 236 THR G CA 1
ATOM 942 C C . THR A 1 120 ? 23.362 -6.225 -32.198 1.00 47.64 236 THR G C 1
ATOM 943 O O . THR A 1 120 ? 24.405 -6.882 -32.229 1.00 48.94 236 THR G O 1
ATOM 947 N N . GLY A 1 121 ? 23.228 -5.111 -31.485 1.00 45.18 237 GLY G N 1
ATOM 948 C CA . GLY A 1 121 ? 24.284 -4.631 -30.614 1.00 44.02 237 GLY G CA 1
ATOM 949 C C . GLY A 1 121 ? 25.047 -3.457 -31.197 1.00 42.72 237 GLY G C 1
ATOM 950 O O . GLY A 1 121 ? 24.593 -2.831 -32.155 1.00 40.15 237 GLY G O 1
ATOM 951 N N . PRO A 1 122 ? 26.207 -3.175 -30.636 1.00 44.19 238 PRO G N 1
ATOM 952 C CA . PRO A 1 122 ? 26.979 -2.003 -31.015 1.00 43.93 238 PRO G CA 1
ATOM 953 C C . PRO A 1 122 ? 27.683 -2.119 -32.339 1.00 43.11 238 PRO G C 1
ATOM 954 O O . PRO A 1 122 ? 28.145 -3.140 -32.737 1.00 42.49 238 PRO G O 1
ATOM 958 N N . CYS A 1 123 ? 27.765 -0.996 -33.006 1.00 30.00 239 CYS G N 1
ATOM 959 C CA . CYS A 1 123 ? 28.501 -0.881 -34.227 1.00 30.00 239 CYS G CA 1
ATOM 960 C C . CYS A 1 123 ? 29.515 0.234 -34.115 1.00 30.00 239 CYS G C 1
ATOM 961 O O . CYS A 1 123 ? 29.193 1.320 -33.746 1.00 30.00 239 CYS G O 1
ATOM 964 N N . LYS A 1 124 ? 30.747 -0.059 -34.466 1.00 49.31 240 LYS G N 1
ATOM 965 C CA . LYS A 1 124 ? 31.847 0.879 -34.299 1.00 53.21 240 LYS G CA 1
ATOM 966 C C . LYS A 1 124 ? 32.127 1.745 -35.514 1.00 51.01 240 LYS G C 1
ATOM 967 O O . LYS A 1 124 ? 32.632 2.817 -35.367 1.00 51.84 240 LYS G O 1
ATOM 973 N N . ASN A 1 125 ? 31.805 1.225 -36.695 1.00 48.38 241 ASN G N 1
ATOM 974 C CA . ASN A 1 125 ? 31.975 1.949 -37.948 1.00 50.63 241 ASN G CA 1
ATOM 975 C C . ASN A 1 125 ? 30.616 2.329 -38.519 1.00 43.54 241 ASN G C 1
ATOM 976 O O . ASN A 1 125 ? 29.962 1.529 -39.188 1.00 42.13 241 ASN G O 1
ATOM 981 N N . VAL A 1 126 ? 30.198 3.556 -38.238 1.00 41.03 242 VAL G N 1
ATOM 982 C CA . VAL A 1 126 ? 28.858 4.038 -38.602 1.00 39.06 242 VAL G CA 1
ATOM 983 C C . VAL A 1 126 ? 28.893 5.236 -39.548 1.00 38.13 242 VAL G C 1
ATOM 984 O O . VAL A 1 126 ? 29.681 6.168 -39.362 1.00 38.70 242 VAL G O 1
ATOM 988 N N . SER A 1 127 ? 28.027 5.203 -40.558 1.00 37.46 243 SER G N 1
ATOM 989 C CA . SER A 1 127 ? 27.851 6.328 -41.473 1.00 38.74 243 SER G CA 1
ATOM 990 C C . SER A 1 127 ? 26.376 6.704 -41.569 1.00 39.18 243 SER G C 1
ATOM 991 O O . SER A 1 127 ? 25.504 5.917 -41.199 1.00 39.13 243 SER G O 1
ATOM 994 N N . SER A 1 128 ? 26.108 7.914 -42.053 1.00 40.60 244 SER G N 1
ATOM 995 C CA . SER A 1 128 ? 24.745 8.380 -42.288 1.00 41.93 244 SER G CA 1
ATOM 996 C C . SER A 1 128 ? 24.475 8.478 -43.787 1.00 40.23 244 SER G C 1
ATOM 997 O O . SER A 1 128 ? 25.322 8.959 -44.545 1.00 41.20 244 SER G O 1
ATOM 1000 N N . VAL A 1 129 ? 23.303 8.012 -44.213 1.00 38.82 245 VAL G N 1
ATOM 1001 C CA . VAL A 1 129 ? 22.900 8.112 -45.609 1.00 39.73 245 VAL G CA 1
ATOM 1002 C C . VAL A 1 129 ? 21.460 8.597 -45.718 1.00 39.07 245 VAL G C 1
ATOM 1003 O O . VAL A 1 129 ? 20.713 8.581 -44.738 1.00 37.51 245 VAL G O 1
ATOM 1007 N N . GLN A 1 130 ? 21.080 9.022 -46.918 1.00 39.93 246 GLN G N 1
ATOM 1008 C CA . GLN A 1 130 ? 19.715 9.460 -47.183 1.00 41.36 246 GLN G CA 1
ATOM 1009 C C . GLN A 1 130 ? 18.864 8.292 -47.679 1.00 38.91 246 GLN G C 1
ATOM 1010 O O . GLN A 1 130 ? 17.641 8.306 -47.540 1.00 36.50 246 GLN G O 1
ATOM 1016 N N . CYS A 1 131 ? 19.521 7.284 -48.252 1.00 38.86 247 CYS G N 1
ATOM 1017 C CA . CYS A 1 131 ? 18.830 6.142 -48.851 1.00 38.43 247 CYS G CA 1
ATOM 1018 C C . CYS A 1 131 ? 19.603 4.831 -48.689 1.00 38.86 247 CYS G C 1
ATOM 1019 O O . CYS A 1 131 ? 20.833 4.822 -48.695 1.00 40.40 247 CYS G O 1
ATOM 1022 N N . THR A 1 132 ? 18.873 3.724 -48.568 1.00 37.15 248 THR G N 1
ATOM 1023 C CA . THR A 1 132 ? 19.485 2.399 -48.565 1.00 36.37 248 THR G CA 1
ATOM 1024 C C . THR A 1 132 ? 20.048 2.060 -49.936 1.00 37.00 248 THR G C 1
ATOM 1025 O O . THR A 1 132 ? 19.706 2.703 -50.931 1.00 37.73 248 THR G O 1
ATOM 1029 N N . HIS A 1 133 ? 20.888 1.031 -49.995 1.00 36.12 249 HIS G N 1
ATOM 1030 C CA . HIS A 1 133 ? 21.243 0.430 -51.277 1.00 36.79 249 HIS G CA 1
ATOM 1031 C C . HIS A 1 133 ? 19.974 -0.137 -51.905 1.00 35.03 249 HIS G C 1
ATOM 1032 O O . HIS A 1 133 ? 18.961 -0.304 -51.228 1.00 34.90 249 HIS G O 1
ATOM 1039 N N . GLY A 1 134 ? 20.023 -0.423 -53.200 1.00 34.72 250 GLY G N 1
ATOM 1040 C CA . GLY A 1 134 ? 18.883 -0.997 -53.885 1.00 34.51 250 GLY G CA 1
ATOM 1041 C C . GLY A 1 134 ? 18.620 -2.420 -53.423 1.00 34.83 250 GLY G C 1
ATOM 1042 O O . GLY A 1 134 ? 19.517 -3.261 -53.435 1.00 35.88 250 GLY G O 1
ATOM 1043 N N . ILE A 1 135 ? 17.382 -2.686 -53.016 1.00 34.25 251 ILE G N 1
ATOM 1044 C CA . ILE A 1 135 ? 16.997 -4.007 -52.520 1.00 33.77 251 ILE G CA 1
ATOM 1045 C C . ILE A 1 135 ? 15.893 -4.609 -53.391 1.00 33.00 251 ILE G C 1
ATOM 1046 O O . ILE A 1 135 ? 14.829 -4.014 -53.552 1.00 32.56 251 ILE G O 1
ATOM 1051 N N . LYS A 1 136 ? 16.160 -5.790 -53.953 1.00 32.01 252 LYS G N 1
ATOM 1052 C CA . LYS A 1 136 ? 15.162 -6.529 -54.722 1.00 31.55 252 LYS G CA 1
ATOM 1053 C C . LYS A 1 136 ? 14.162 -7.220 -53.791 1.00 30.48 252 LYS G C 1
ATOM 1054 O O . LYS A 1 136 ? 14.571 -7.964 -52.895 1.00 30.52 252 LYS G O 1
ATOM 1060 N N . PRO A 1 137 ? 12.853 -6.982 -53.991 1.00 31.40 253 PRO G N 1
ATOM 1061 C CA . PRO A 1 137 ? 11.848 -7.633 -53.145 1.00 32.04 253 PRO G CA 1
ATOM 1062 C C . PRO A 1 137 ? 11.555 -9.068 -53.594 1.00 32.26 253 PRO G C 1
ATOM 1063 O O . PRO A 1 137 ? 10.426 -9.399 -53.973 1.00 31.21 253 PRO G O 1
ATOM 1067 N N . VAL A 1 138 ? 12.577 -9.915 -53.550 1.00 33.01 254 VAL G N 1
ATOM 1068 C CA . VAL A 1 138 ? 12.418 -11.310 -53.930 1.00 33.27 254 VAL G CA 1
ATOM 1069 C C . VAL A 1 138 ? 11.713 -12.070 -52.819 1.00 31.65 254 VAL G C 1
ATOM 1070 O O . VAL A 1 138 ? 12.155 -12.070 -51.669 1.00 32.64 254 VAL G O 1
ATOM 1074 N N . VAL A 1 139 ? 10.608 -12.707 -53.181 1.00 29.19 255 VAL G N 1
ATOM 1075 C CA . VAL A 1 139 ? 9.809 -13.469 -52.245 1.00 28.13 255 VAL G CA 1
ATOM 1076 C C . VAL A 1 139 ? 10.168 -14.936 -52.422 1.00 29.46 255 VAL G C 1
ATOM 1077 O O . VAL A 1 139 ? 9.992 -15.505 -53.501 1.00 31.04 255 VAL G O 1
ATOM 1081 N N . SER A 1 140 ? 10.705 -15.541 -51.367 1.00 28.83 256 SER G N 1
ATOM 1082 C CA . SER A 1 140 ? 11.112 -16.939 -51.433 1.00 29.03 256 SER G CA 1
ATOM 1083 C C . SER A 1 140 ? 11.160 -17.563 -50.050 1.00 28.73 256 SER G C 1
ATOM 1084 O O . SER A 1 140 ? 11.176 -16.862 -49.039 1.00 30.05 256 SER G O 1
ATOM 1087 N N . THR A 1 141 ? 11.190 -18.890 -50.021 1.00 28.62 257 THR G N 1
ATOM 1088 C CA . THR A 1 141 ? 11.361 -19.634 -48.776 1.00 28.40 257 THR G CA 1
ATOM 1089 C C . THR A 1 141 ? 12.612 -20.505 -48.842 1.00 29.86 257 THR G C 1
ATOM 1090 O O . THR A 1 141 ? 13.123 -20.787 -49.924 1.00 32.58 257 THR G O 1
ATOM 1094 N N . GLN A 1 142 ? 13.093 -20.909 -47.668 1.00 29.82 258 GLN G N 1
ATOM 1095 C CA . GLN A 1 142 ? 14.282 -21.750 -47.506 1.00 30.82 258 GLN G CA 1
ATOM 1096 C C . GLN A 1 142 ? 15.582 -21.085 -47.962 1.00 31.47 258 GLN G C 1
ATOM 1097 O O . GLN A 1 142 ? 16.531 -20.979 -47.178 1.00 32.81 258 GLN G O 1
ATOM 1103 N N . LEU A 1 143 ? 15.629 -20.657 -49.222 1.00 29.55 259 LEU G N 1
ATOM 1104 C CA . LEU A 1 143 ? 16.824 -20.043 -49.792 1.00 30.39 259 LEU G CA 1
ATOM 1105 C C . LEU A 1 143 ? 16.588 -18.579 -50.157 1.00 31.28 259 LEU G C 1
ATOM 1106 O O . LEU A 1 143 ? 15.593 -18.246 -50.809 1.00 31.86 259 LEU G O 1
ATOM 1111 N N . LEU A 1 144 ? 17.506 -17.716 -49.770 1.00 31.36 260 LEU G N 1
ATOM 1112 C CA . LEU A 1 144 ? 17.409 -16.318 -50.111 1.00 30.04 260 LEU G CA 1
ATOM 1113 C C . LEU A 1 144 ? 18.155 -16.072 -51.414 1.00 31.09 260 LEU G C 1
ATOM 1114 O O . LEU A 1 144 ? 19.313 -16.419 -51.545 1.00 31.87 260 LEU G O 1
ATOM 1119 N N . LEU A 1 145 ? 17.462 -15.467 -52.360 1.00 31.29 261 LEU G N 1
ATOM 1120 C CA . LEU A 1 145 ? 17.956 -15.282 -53.695 1.00 33.35 261 LEU G CA 1
ATOM 1121 C C . LEU A 1 145 ? 18.247 -13.837 -54.059 1.00 34.16 261 LEU G C 1
ATOM 1122 O O . LEU A 1 145 ? 17.604 -12.931 -53.590 1.00 31.99 261 LEU G O 1
ATOM 1127 N N . ASN A 1 146 ? 19.198 -13.656 -54.971 1.00 37.97 262 ASN G N 1
ATOM 1128 C CA . ASN A 1 146 ? 19.474 -12.354 -55.571 1.00 40.35 262 ASN G CA 1
ATOM 1129 C C . ASN A 1 146 ? 19.641 -11.226 -54.561 1.00 39.14 262 ASN G C 1
ATOM 1130 O O . ASN A 1 146 ? 19.343 -10.068 -54.852 1.00 38.94 262 ASN G O 1
ATOM 1135 N N . GLY A 1 147 ? 20.125 -11.573 -53.375 1.00 37.26 263 GLY G N 1
ATOM 1136 C CA . GLY A 1 147 ? 20.391 -10.595 -52.345 1.00 35.89 263 GLY G CA 1
ATOM 1137 C C . GLY A 1 147 ? 21.849 -10.203 -52.233 1.00 36.17 263 GLY G C 1
ATOM 1138 O O . GLY A 1 147 ? 22.621 -10.423 -53.135 1.00 36.09 263 GLY G O 1
ATOM 1139 N N . SER A 1 148 ? 22.223 -9.597 -51.119 1.00 36.98 264 SER G N 1
ATOM 1140 C CA . SER A 1 148 ? 23.599 -9.193 -50.907 1.00 39.63 264 SER G CA 1
ATOM 1141 C C . SER A 1 148 ? 24.361 -10.291 -50.187 1.00 39.94 264 SER G C 1
ATOM 1142 O O . SER A 1 148 ? 23.769 -11.189 -49.655 1.00 38.87 264 SER G O 1
ATOM 1145 N N . LEU A 1 149 ? 25.681 -10.220 -50.209 1.00 40.84 265 LEU G N 1
ATOM 1146 C CA . LEU A 1 149 ? 26.525 -11.185 -49.510 1.00 40.71 265 LEU G CA 1
ATOM 1147 C C . LEU A 1 149 ? 27.201 -10.535 -48.315 1.00 40.20 265 LEU G C 1
ATOM 1148 O O . LEU A 1 149 ? 27.438 -9.326 -48.303 1.00 40.26 265 LEU G O 1
ATOM 1153 N N . ALA A 1 150 ? 27.533 -11.358 -47.344 1.00 40.17 266 ALA G N 1
ATOM 1154 C CA . ALA A 1 150 ? 28.355 -10.922 -46.265 1.00 42.10 266 ALA G CA 1
ATOM 1155 C C . ALA A 1 150 ? 29.751 -10.668 -46.800 1.00 45.21 266 ALA G C 1
ATOM 1156 O O . ALA A 1 150 ? 30.231 -11.406 -47.601 1.00 42.82 266 ALA G O 1
ATOM 1158 N N . GLU A 1 151 ? 30.334 -9.564 -46.367 1.00 52.21 267 GLU G N 1
ATOM 1159 C CA . GLU A 1 151 ? 31.644 -9.110 -46.821 1.00 60.80 267 GLU G CA 1
ATOM 1160 C C . GLU A 1 151 ? 32.836 -9.973 -46.450 1.00 62.52 267 GLU G C 1
ATOM 1161 O O . GLU A 1 151 ? 33.741 -10.124 -47.241 1.00 65.45 267 GLU G O 1
ATOM 1167 N N . GLU A 1 152 ? 32.843 -10.500 -45.235 1.00 60.01 268 GLU G N 1
ATOM 1168 C CA . GLU A 1 152 ? 33.951 -11.287 -44.731 1.00 58.76 268 GLU G CA 1
ATOM 1169 C C . GLU A 1 152 ? 33.545 -12.728 -44.450 1.00 53.30 268 GLU G C 1
ATOM 1170 O O . GLU A 1 152 ? 33.517 -13.553 -45.326 1.00 51.27 268 GLU G O 1
ATOM 1176 N N . GLU A 1 153 ? 33.246 -13.018 -43.198 1.00 50.76 269 GLU G N 1
ATOM 1177 C CA . GLU A 1 153 ? 32.839 -14.353 -42.780 1.00 48.77 269 GLU G CA 1
ATOM 1178 C C . GLU A 1 153 ? 31.377 -14.636 -43.057 1.00 43.94 269 GLU G C 1
ATOM 1179 O O . GLU A 1 153 ? 30.609 -13.734 -43.272 1.00 41.95 269 GLU G O 1
ATOM 1185 N N . ILE A 1 154 ? 31.006 -15.902 -43.046 1.00 42.54 270 ILE G N 1
ATOM 1186 C CA . ILE A 1 154 ? 29.597 -16.259 -43.022 1.00 41.04 270 ILE G CA 1
ATOM 1187 C C . ILE A 1 154 ? 29.038 -15.765 -41.692 1.00 39.16 270 ILE G C 1
ATOM 1188 O O . ILE A 1 154 ? 29.714 -15.844 -40.668 1.00 39.84 270 ILE G O 1
ATOM 1193 N N . ILE A 1 155 ? 27.815 -15.246 -41.712 1.00 38.21 271 ILE G N 1
ATOM 1194 C CA . ILE A 1 155 ? 27.213 -14.638 -40.524 1.00 37.58 271 ILE G CA 1
ATOM 1195 C C . ILE A 1 155 ? 25.891 -15.302 -40.143 1.00 35.37 271 ILE G C 1
ATOM 1196 O O . ILE A 1 155 ? 25.050 -15.584 -40.997 1.00 34.39 271 ILE G O 1
ATOM 1201 N N . ILE A 1 156 ? 25.723 -15.546 -38.846 1.00 34.76 272 ILE G N 1
ATOM 1202 C CA . ILE A 1 156 ? 24.498 -16.121 -38.310 1.00 34.46 272 ILE G CA 1
ATOM 1203 C C . ILE A 1 156 ? 23.698 -15.040 -37.596 1.00 34.96 272 ILE G C 1
ATOM 1204 O O . ILE A 1 156 ? 24.185 -14.432 -36.635 1.00 36.65 272 ILE G O 1
ATOM 1209 N N . ARG A 1 157 ? 22.477 -14.800 -38.069 1.00 34.02 273 ARG G N 1
ATOM 1210 C CA . ARG A 1 157 ? 21.612 -13.784 -37.485 1.00 33.94 273 ARG G CA 1
ATOM 1211 C C . ARG A 1 157 ? 20.418 -14.428 -36.784 1.00 33.67 273 ARG G C 1
ATOM 1212 O O . ARG A 1 157 ? 19.666 -15.208 -37.373 1.00 33.90 273 ARG G O 1
ATOM 1220 N N . SER A 1 158 ? 20.264 -14.094 -35.509 1.00 33.20 274 SER G N 1
ATOM 1221 C CA . SER A 1 158 ? 19.178 -14.613 -34.697 1.00 34.38 274 SER G CA 1
ATOM 1222 C C . SER A 1 158 ? 18.989 -13.701 -33.497 1.00 33.72 274 SER G C 1
ATOM 1223 O O . SER A 1 158 ? 19.970 -13.213 -32.934 1.00 34.18 274 SER G O 1
ATOM 1226 N N . GLU A 1 159 ? 17.737 -13.453 -33.122 1.00 33.15 275 GLU G N 1
ATOM 1227 C CA . GLU A 1 159 ? 17.456 -12.679 -31.921 1.00 34.51 275 GLU G CA 1
ATOM 1228 C C . GLU A 1 159 ? 17.917 -13.529 -30.753 1.00 37.11 275 GLU G C 1
ATOM 1229 O O . GLU A 1 159 ? 17.821 -14.758 -30.804 1.00 37.40 275 GLU G O 1
ATOM 1235 N N . ASN A 1 160 ? 18.431 -12.883 -29.717 1.00 44.33 276 ASN G N 1
ATOM 1236 C CA . ASN A 1 160 ? 19.025 -13.596 -28.592 1.00 61.29 276 ASN G CA 1
ATOM 1237 C C . ASN A 1 160 ? 18.418 -13.119 -27.278 1.00 44.10 276 ASN G C 1
ATOM 1238 O O . ASN A 1 160 ? 19.122 -12.643 -26.391 1.00 40.90 276 ASN G O 1
ATOM 1243 N N . LEU A 1 161 ? 17.095 -13.240 -27.185 1.00 37.10 277 LEU G N 1
ATOM 1244 C CA . LEU A 1 161 ? 16.358 -13.001 -25.946 1.00 36.04 277 LEU G CA 1
ATOM 1245 C C . LEU A 1 161 ? 16.150 -14.340 -25.255 1.00 32.64 277 LEU G C 1
ATOM 1246 O O . LEU A 1 161 ? 15.979 -14.414 -24.038 1.00 31.65 277 LEU G O 1
ATOM 1251 N N . THR A 1 162 ? 16.183 -15.396 -26.064 1.00 30.20 278 THR G N 1
ATOM 1252 C CA . THR A 1 162 ? 15.894 -16.754 -25.630 1.00 31.53 278 THR G CA 1
ATOM 1253 C C . THR A 1 162 ? 16.664 -17.724 -26.514 1.00 31.61 278 THR G C 1
ATOM 1254 O O . THR A 1 162 ? 17.135 -17.323 -27.570 1.00 31.62 278 THR G O 1
ATOM 1258 N N . ASN A 1 163 ? 16.791 -18.986 -26.108 1.00 32.08 279 ASN G N 1
ATOM 1259 C CA . ASN A 1 163 ? 17.225 -20.032 -27.039 1.00 33.14 279 ASN G CA 1
ATOM 1260 C C . ASN A 1 163 ? 16.083 -20.537 -27.927 1.00 30.74 279 ASN G C 1
ATOM 1261 O O . ASN A 1 163 ? 16.321 -21.277 -28.882 1.00 31.52 279 ASN G O 1
ATOM 1266 N N . ASN A 1 164 ? 14.853 -20.142 -27.600 1.00 28.53 280 ASN G N 1
ATOM 1267 C CA . ASN A 1 164 ? 13.682 -20.455 -28.412 1.00 26.96 280 ASN G CA 1
ATOM 1268 C C . ASN A 1 164 ? 13.524 -19.385 -29.483 1.00 28.65 280 ASN G C 1
ATOM 1269 O O . ASN A 1 164 ? 12.652 -18.509 -29.389 1.00 27.56 280 ASN G O 1
ATOM 1274 N N . ALA A 1 165 ? 14.375 -19.437 -30.480 1.00 30.74 281 ALA G N 1
ATOM 1275 C CA . ALA A 1 165 ? 14.314 -18.526 -31.590 1.00 30.21 281 ALA G CA 1
ATOM 1276 C C . ALA A 1 165 ? 13.302 -18.939 -32.621 1.00 29.51 281 ALA G C 1
ATOM 1277 O O . ALA A 1 165 ? 12.915 -20.050 -32.675 1.00 30.12 281 ALA G O 1
ATOM 1279 N N . LYS A 1 166 ? 12.914 -18.015 -33.467 1.00 29.32 282 LYS G N 1
ATOM 1280 C CA . LYS A 1 166 ? 12.112 -18.341 -34.610 1.00 31.21 282 LYS G CA 1
ATOM 1281 C C . LYS A 1 166 ? 13.114 -18.577 -35.758 1.00 33.22 282 LYS G C 1
ATOM 1282 O O . LYS A 1 166 ? 13.871 -19.486 -35.722 1.00 34.28 282 LYS G O 1
ATOM 1288 N N . THR A 1 167 ? 13.148 -17.728 -36.748 1.00 33.59 283 THR G N 1
ATOM 1289 C CA . THR A 1 167 ? 14.039 -17.968 -37.863 1.00 33.86 283 THR G CA 1
ATOM 1290 C C . THR A 1 167 ? 15.479 -17.657 -37.588 1.00 32.94 283 THR G C 1
ATOM 1291 O O . THR A 1 167 ? 15.776 -16.733 -36.911 1.00 34.87 283 THR G O 1
ATOM 1295 N N . ILE A 1 168 ? 16.367 -18.442 -38.152 1.00 30.95 284 ILE G N 1
ATOM 1296 C CA . ILE A 1 168 ? 17.760 -18.144 -38.096 1.00 32.36 284 ILE G CA 1
ATOM 1297 C C . ILE A 1 168 ? 18.197 -17.818 -39.499 1.00 32.08 284 ILE G C 1
ATOM 1298 O O . ILE A 1 168 ? 18.023 -18.607 -40.362 1.00 32.56 284 ILE G O 1
ATOM 1303 N N . ILE A 1 169 ? 18.735 -16.632 -39.701 1.00 30.77 285 ILE G N 1
ATOM 1304 C CA . ILE A 1 169 ? 19.159 -16.193 -41.025 1.00 31.42 285 ILE G CA 1
ATOM 1305 C C . ILE A 1 169 ? 20.662 -16.397 -41.183 1.00 32.21 285 ILE G C 1
ATOM 1306 O O . ILE A 1 169 ? 21.464 -15.860 -40.411 1.00 32.62 285 ILE G O 1
ATOM 1311 N N . VAL A 1 170 ? 21.034 -17.202 -42.173 1.00 33.34 286 VAL G N 1
ATOM 1312 C CA . VAL A 1 170 ? 22.432 -17.377 -42.549 1.00 35.36 286 VAL G CA 1
ATOM 1313 C C . VAL A 1 170 ? 22.767 -16.455 -43.718 1.00 35.67 286 VAL G C 1
ATOM 1314 O O . VAL A 1 170 ? 22.102 -16.498 -44.758 1.00 36.00 286 VAL G O 1
ATOM 1318 N N . HIS A 1 171 ? 23.797 -15.630 -43.544 1.00 34.83 287 HIS G N 1
ATOM 1319 C CA . HIS A 1 171 ? 24.243 -14.718 -44.593 1.00 34.19 287 HIS G CA 1
ATOM 1320 C C . HIS A 1 171 ? 25.564 -15.208 -45.194 1.00 35.02 287 HIS G C 1
ATOM 1321 O O . HIS A 1 171 ? 26.607 -15.156 -44.550 1.00 36.33 287 HIS G O 1
ATOM 1328 N N . LEU A 1 172 ? 25.499 -15.691 -46.431 1.00 34.64 288 LEU G N 1
ATOM 1329 C CA . LEU A 1 172 ? 26.654 -16.243 -47.121 1.00 35.94 288 LEU G CA 1
ATOM 1330 C C . LEU A 1 172 ? 27.627 -15.156 -47.559 1.00 37.30 288 LEU G C 1
ATOM 1331 O O . LEU A 1 172 ? 27.213 -14.030 -47.858 1.00 38.08 288 LEU G O 1
ATOM 1336 N N . ASN A 1 173 ? 28.915 -15.497 -47.601 1.00 37.58 289 ASN G N 1
ATOM 1337 C CA . ASN A 1 173 ? 29.930 -14.603 -48.151 1.00 39.20 289 ASN G CA 1
ATOM 1338 C C . ASN A 1 173 ? 30.349 -15.013 -49.556 1.00 41.72 289 ASN G C 1
ATOM 1339 O O . ASN A 1 173 ? 31.183 -14.357 -50.178 1.00 43.32 289 ASN G O 1
ATOM 1344 N N . LYS A 1 174 ? 29.765 -16.103 -50.044 1.00 42.30 290 LYS G N 1
ATOM 1345 C CA . LYS A 1 174 ? 29.975 -16.543 -51.417 1.00 43.71 290 LYS G CA 1
ATOM 1346 C C . LYS A 1 174 ? 28.661 -17.080 -51.971 1.00 41.72 290 LYS G C 1
ATOM 1347 O O . LYS A 1 174 ? 28.062 -17.985 -51.398 1.00 41.10 290 LYS G O 1
ATOM 1353 N N . SER A 1 175 ? 28.208 -16.510 -53.082 1.00 41.21 291 SER G N 1
ATOM 1354 C CA . SER A 1 175 ? 26.948 -16.928 -53.672 1.00 41.81 291 SER G CA 1
ATOM 1355 C C . SER A 1 175 ? 27.115 -18.225 -54.455 1.00 40.90 291 SER G C 1
ATOM 1356 O O . SER A 1 175 ? 28.208 -18.537 -54.942 1.00 39.56 291 SER G O 1
ATOM 1359 N N . VAL A 1 176 ? 26.022 -18.977 -54.557 1.00 40.13 292 VAL G N 1
ATOM 1360 C CA . VAL A 1 176 ? 25.989 -20.221 -55.325 1.00 40.79 292 VAL G CA 1
ATOM 1361 C C . VAL A 1 176 ? 24.813 -20.175 -56.292 1.00 40.60 292 VAL G C 1
ATOM 1362 O O . VAL A 1 176 ? 23.683 -19.903 -55.900 1.00 40.86 292 VAL G O 1
ATOM 1366 N N . GLU A 1 177 ? 25.075 -20.458 -57.550 1.00 40.48 293 GLU G N 1
ATOM 1367 C CA . GLU A 1 177 ? 24.081 -20.321 -58.589 1.00 41.82 293 GLU G CA 1
ATOM 1368 C C . GLU A 1 177 ? 23.080 -21.450 -58.598 1.00 40.73 293 GLU G C 1
ATOM 1369 O O . GLU A 1 177 ? 23.432 -22.570 -58.383 1.00 39.95 293 GLU G O 1
ATOM 1375 N N . ILE A 1 178 ? 21.824 -21.125 -58.846 1.00 41.02 294 ILE G N 1
ATOM 1376 C CA . ILE A 1 178 ? 20.780 -22.120 -58.948 1.00 41.73 294 ILE G CA 1
ATOM 1377 C C . ILE A 1 178 ? 20.007 -21.925 -60.242 1.00 43.46 294 ILE G C 1
ATOM 1378 O O . ILE A 1 178 ? 19.433 -20.894 -60.458 1.00 43.65 294 ILE G O 1
ATOM 1383 N N . ASN A 1 179 ? 20.028 -22.931 -61.101 1.00 45.57 295 ASN G N 1
ATOM 1384 C CA . ASN A 1 179 ? 19.487 -22.841 -62.442 1.00 49.99 295 ASN G CA 1
ATOM 1385 C C . ASN A 1 179 ? 18.215 -23.657 -62.577 1.00 47.52 295 ASN G C 1
ATOM 1386 O O . ASN A 1 179 ? 18.261 -24.857 -62.677 1.00 48.74 295 ASN G O 1
ATOM 1391 N N . CYS A 1 180 ? 17.079 -22.982 -62.570 1.00 44.02 296 CYS G N 1
ATOM 1392 C CA . CYS A 1 180 ? 15.794 -23.648 -62.560 1.00 40.16 296 CYS G CA 1
ATOM 1393 C C . CYS A 1 180 ? 15.104 -23.532 -63.901 1.00 37.93 296 CYS G C 1
ATOM 1394 O O . CYS A 1 180 ? 15.013 -22.468 -64.461 1.00 36.99 296 CYS G O 1
ATOM 1397 N N . THR A 1 181 ? 14.620 -24.653 -64.403 1.00 37.20 297 THR G N 1
ATOM 1398 C CA . THR A 1 181 ? 14.043 -24.700 -65.727 1.00 40.12 297 THR G CA 1
ATOM 1399 C C . THR A 1 181 ? 12.773 -25.529 -65.814 1.00 37.45 297 THR G C 1
ATOM 1400 O O . THR A 1 181 ? 12.712 -26.597 -65.281 1.00 37.64 297 THR G O 1
ATOM 1404 N N . ARG A 1 182 ? 11.771 -25.016 -66.510 1.00 37.69 298 ARG G N 1
ATOM 1405 C CA . ARG A 1 182 ? 10.680 -25.833 -67.031 1.00 38.04 298 ARG G CA 1
ATOM 1406 C C . ARG A 1 182 ? 10.946 -25.985 -68.530 1.00 40.22 298 ARG G C 1
ATOM 1407 O O . ARG A 1 182 ? 10.795 -25.020 -69.280 1.00 39.51 298 ARG G O 1
ATOM 1415 N N . PRO A 1 183 ? 11.359 -27.185 -68.975 1.00 44.21 299 PRO G N 1
ATOM 1416 C CA . PRO A 1 183 ? 11.744 -27.340 -70.384 1.00 47.45 299 PRO G CA 1
ATOM 1417 C C . PRO A 1 183 ? 10.582 -27.158 -71.361 1.00 49.94 299 PRO G C 1
ATOM 1418 O O . PRO A 1 183 ? 9.422 -27.206 -70.956 1.00 48.85 299 PRO G O 1
ATOM 1422 N N . SER A 1 184 ? 10.905 -26.955 -72.636 1.00 53.59 300 SER G N 1
ATOM 1423 C CA . SER A 1 184 ? 9.895 -26.863 -73.687 1.00 57.06 300 SER G CA 1
ATOM 1424 C C . SER A 1 184 ? 9.683 -28.221 -74.348 1.00 58.45 300 SER G C 1
ATOM 1425 O O . SER A 1 184 ? 9.041 -29.104 -73.779 1.00 58.90 300 SER G O 1
ATOM 1428 N N . ASP A 1 193 ? 3.147 -32.676 -66.081 1.00 56.38 325 ASP G N 1
ATOM 1429 C CA . ASP A 1 193 ? 4.047 -32.733 -67.234 1.00 55.77 325 ASP G CA 1
ATOM 1430 C C . ASP A 1 193 ? 4.543 -31.338 -67.604 1.00 49.61 325 ASP G C 1
ATOM 1431 O O . ASP A 1 193 ? 5.717 -31.018 -67.405 1.00 48.67 325 ASP G O 1
ATOM 1436 N N . ILE A 1 194 ? 3.647 -30.502 -68.127 1.00 44.75 326 ILE G N 1
ATOM 1437 C CA . ILE A 1 194 ? 3.987 -29.105 -68.399 1.00 42.50 326 ILE G CA 1
ATOM 1438 C C . ILE A 1 194 ? 4.276 -28.340 -67.104 1.00 40.15 326 ILE G C 1
ATOM 1439 O O . ILE A 1 194 ? 4.709 -27.188 -67.146 1.00 41.59 326 ILE G O 1
ATOM 1444 N N . ARG A 1 195 ? 4.040 -28.985 -65.963 1.00 36.80 327 ARG G N 1
ATOM 1445 C CA . ARG A 1 195 ? 4.328 -28.393 -64.661 1.00 36.43 327 ARG G CA 1
ATOM 1446 C C . ARG A 1 195 ? 5.536 -29.020 -63.981 1.00 38.34 327 ARG G C 1
ATOM 1447 O O . ARG A 1 195 ? 5.887 -28.640 -62.868 1.00 40.44 327 ARG G O 1
ATOM 1455 N N . LYS A 1 196 ? 6.167 -29.982 -64.643 1.00 40.08 328 LYS G N 1
ATOM 1456 C CA . LYS A 1 196 ? 7.401 -30.556 -64.129 1.00 41.31 328 LYS G CA 1
ATOM 1457 C C . LYS A 1 196 ? 8.579 -29.669 -64.485 1.00 38.98 328 LYS G C 1
ATOM 1458 O O . LYS A 1 196 ? 8.743 -29.264 -65.635 1.00 38.38 328 LYS G O 1
ATOM 1464 N N . ALA A 1 197 ? 9.392 -29.372 -63.483 1.00 38.58 329 ALA G N 1
ATOM 1465 C CA . ALA A 1 197 ? 10.575 -28.553 -63.662 1.00 38.96 329 ALA G CA 1
ATOM 1466 C C . ALA A 1 197 ? 11.705 -29.124 -62.815 1.00 38.32 329 ALA G C 1
ATOM 1467 O O . ALA A 1 197 ? 11.521 -30.108 -62.094 1.00 37.86 329 ALA G O 1
ATOM 1469 N N . TYR A 1 198 ? 12.876 -28.509 -62.902 1.00 38.54 330 TYR G N 1
ATOM 1470 C CA . TYR A 1 198 ? 13.988 -28.913 -62.055 1.00 39.82 330 TYR G CA 1
ATOM 1471 C C . TYR A 1 198 ? 14.974 -27.775 -61.843 1.00 40.05 330 TYR G C 1
ATOM 1472 O O . TYR A 1 198 ? 15.064 -26.853 -62.661 1.00 40.31 330 TYR G O 1
ATOM 1481 N N . CYS A 1 199 ? 15.700 -27.844 -60.730 1.00 38.65 331 CYS G N 1
ATOM 1482 C CA . CYS A 1 199 ? 16.740 -26.872 -60.420 1.00 38.09 331 CYS G CA 1
ATOM 1483 C C . CYS A 1 199 ? 18.092 -27.563 -60.414 1.00 39.21 331 CYS G C 1
ATOM 1484 O O . CYS A 1 199 ? 18.277 -28.578 -59.746 1.00 39.55 331 CYS G O 1
ATOM 1487 N N . GLU A 1 200 ? 19.029 -27.010 -61.176 1.00 40.95 332 GLU G N 1
ATOM 1488 C CA . GLU A 1 200 ? 20.378 -27.546 -61.244 1.00 42.56 332 GLU G CA 1
ATOM 1489 C C . GLU A 1 200 ? 21.317 -26.696 -60.394 1.00 40.25 332 GLU G C 1
ATOM 1490 O O . GLU A 1 200 ? 21.302 -25.465 -60.465 1.00 38.04 332 GLU G O 1
ATOM 1496 N N . ILE A 1 201 ? 22.108 -27.370 -59.565 1.00 41.48 333 ILE G N 1
ATOM 1497 C CA . ILE A 1 201 ? 23.084 -26.713 -58.702 1.00 43.42 333 ILE G CA 1
ATOM 1498 C C . ILE A 1 201 ? 24.394 -27.483 -58.745 1.00 44.60 333 ILE G C 1
ATOM 1499 O O . ILE A 1 201 ? 24.412 -28.714 -58.709 1.00 43.62 333 ILE G O 1
ATOM 1504 N N . ASN A 1 202 ? 25.491 -26.743 -58.822 1.00 46.55 334 ASN G N 1
ATOM 1505 C CA . ASN A 1 202 ? 26.820 -27.331 -58.800 1.00 48.58 334 ASN G CA 1
ATOM 1506 C C . ASN A 1 202 ? 27.110 -27.929 -57.425 1.00 43.71 334 ASN G C 1
ATOM 1507 O O . ASN A 1 202 ? 27.278 -27.205 -56.442 1.00 41.99 334 ASN G O 1
ATOM 1512 N N . GLY A 1 203 ? 27.189 -29.254 -57.371 1.00 41.86 335 GLY G N 1
ATOM 1513 C CA . GLY A 1 203 ? 27.309 -29.967 -56.110 1.00 41.76 335 GLY G CA 1
ATOM 1514 C C . GLY A 1 203 ? 28.582 -29.693 -55.328 1.00 42.61 335 GLY G C 1
ATOM 1515 O O . GLY A 1 203 ? 28.537 -29.562 -54.105 1.00 43.35 335 GLY G O 1
ATOM 1516 N N . THR A 1 204 ? 29.720 -29.606 -56.012 1.00 42.52 336 THR G N 1
ATOM 1517 C CA . THR A 1 204 ? 30.984 -29.413 -55.300 1.00 44.34 336 THR G CA 1
ATOM 1518 C C . THR A 1 204 ? 31.026 -27.996 -54.729 1.00 45.78 336 THR G C 1
ATOM 1519 O O . THR A 1 204 ? 31.529 -27.779 -53.629 1.00 47.60 336 THR G O 1
ATOM 1523 N N . LYS A 1 205 ? 30.475 -27.040 -55.470 1.00 45.21 337 LYS G N 1
ATOM 1524 C CA . LYS A 1 205 ? 30.406 -25.656 -55.010 1.00 46.64 337 LYS G CA 1
ATOM 1525 C C . LYS A 1 205 ? 29.477 -25.519 -53.800 1.00 42.93 337 LYS G C 1
ATOM 1526 O O . LYS A 1 205 ? 29.820 -24.861 -52.816 1.00 41.75 337 LYS G O 1
ATOM 1532 N N . TRP A 1 206 ? 28.301 -26.139 -53.875 1.00 40.83 338 TRP G N 1
ATOM 1533 C CA . TRP A 1 206 ? 27.315 -26.033 -52.800 1.00 38.84 338 TRP G CA 1
ATOM 1534 C C . TRP A 1 206 ? 27.788 -26.690 -51.513 1.00 38.68 338 TRP G C 1
ATOM 1535 O O . TRP A 1 206 ? 27.720 -26.088 -50.438 1.00 37.59 338 TRP G O 1
ATOM 1546 N N . ASN A 1 207 ? 28.253 -27.931 -51.622 1.00 39.88 339 ASN G N 1
ATOM 1547 C CA . ASN A 1 207 ? 28.672 -28.695 -50.451 1.00 42.82 339 ASN G CA 1
ATOM 1548 C C . ASN A 1 207 ? 29.887 -28.075 -49.765 1.00 42.59 339 ASN G C 1
ATOM 1549 O O . ASN A 1 207 ? 30.078 -28.254 -48.566 1.00 41.02 339 ASN G O 1
ATOM 1554 N N . LYS A 1 208 ? 30.696 -27.339 -50.521 1.00 45.44 340 LYS G N 1
ATOM 1555 C CA . LYS A 1 208 ? 31.793 -26.562 -49.939 1.00 48.10 340 LYS G CA 1
ATOM 1556 C C . LYS A 1 208 ? 31.234 -25.475 -49.021 1.00 45.31 340 LYS G C 1
ATOM 1557 O O . LYS A 1 208 ? 31.662 -25.325 -47.879 1.00 43.33 340 LYS G O 1
ATOM 1563 N N . VAL A 1 209 ? 30.276 -24.715 -49.536 1.00 45.03 341 VAL G N 1
ATOM 1564 C CA . VAL A 1 209 ? 29.683 -23.619 -48.776 1.00 44.22 341 VAL G CA 1
ATOM 1565 C C . VAL A 1 209 ? 28.894 -24.157 -47.585 1.00 42.57 341 VAL G C 1
ATOM 1566 O O . VAL A 1 209 ? 28.961 -23.607 -46.485 1.00 41.24 341 VAL G O 1
ATOM 1570 N N . LEU A 1 210 ? 28.157 -25.241 -47.793 1.00 43.01 342 LEU G N 1
ATOM 1571 C CA . LEU A 1 210 ? 27.316 -25.768 -46.727 1.00 44.22 342 LEU G CA 1
ATOM 1572 C C . LEU A 1 210 ? 28.166 -26.336 -45.593 1.00 45.27 342 LEU G C 1
ATOM 1573 O O . LEU A 1 210 ? 27.751 -26.336 -44.431 1.00 45.01 342 LEU G O 1
ATOM 1578 N N . LYS A 1 211 ? 29.358 -26.821 -45.928 1.00 45.92 343 LYS G N 1
ATOM 1579 C CA . LYS A 1 211 ? 30.273 -27.305 -44.903 1.00 46.58 343 LYS G CA 1
ATOM 1580 C C . LYS A 1 211 ? 30.785 -26.134 -44.062 1.00 42.80 343 LYS G C 1
ATOM 1581 O O . LYS A 1 211 ? 30.944 -26.257 -42.850 1.00 41.26 343 LYS G O 1
ATOM 1587 N N . GLN A 1 212 ? 31.029 -24.997 -44.707 1.00 41.72 344 GLN G N 1
ATOM 1588 C CA . GLN A 1 212 ? 31.422 -23.780 -43.997 1.00 42.61 344 GLN G CA 1
ATOM 1589 C C . GLN A 1 212 ? 30.295 -23.242 -43.110 1.00 41.89 344 GLN G C 1
ATOM 1590 O O . GLN A 1 212 ? 30.534 -22.788 -41.986 1.00 41.08 344 GLN G O 1
ATOM 1596 N N . VAL A 1 213 ? 29.072 -23.273 -43.631 1.00 41.33 345 VAL G N 1
ATOM 1597 C CA . VAL A 1 213 ? 27.895 -22.898 -42.854 1.00 40.15 345 VAL G CA 1
ATOM 1598 C C . VAL A 1 213 ? 27.821 -23.772 -41.607 1.00 38.21 345 VAL G C 1
ATOM 1599 O O . VAL A 1 213 ? 27.587 -23.284 -40.497 1.00 35.17 345 VAL G O 1
ATOM 1603 N N . THR A 1 214 ? 28.031 -25.068 -41.809 1.00 40.06 346 THR G N 1
ATOM 1604 C CA . THR A 1 214 ? 28.016 -26.046 -40.724 1.00 42.77 346 THR G CA 1
ATOM 1605 C C . THR A 1 214 ? 29.041 -25.710 -39.647 1.00 42.47 346 THR G C 1
ATOM 1606 O O . THR A 1 214 ? 28.749 -25.770 -38.457 1.00 40.91 346 THR G O 1
ATOM 1610 N N . GLU A 1 215 ? 30.246 -25.356 -40.069 1.00 44.81 347 GLU G N 1
ATOM 1611 C CA . GLU A 1 215 ? 31.311 -25.059 -39.122 1.00 47.72 347 GLU G CA 1
ATOM 1612 C C . GLU A 1 215 ? 31.035 -23.754 -38.373 1.00 45.14 347 GLU G C 1
ATOM 1613 O O . GLU A 1 215 ? 31.445 -23.588 -37.224 1.00 44.08 347 GLU G O 1
ATOM 1619 N N . LYS A 1 216 ? 30.324 -22.834 -39.016 1.00 43.50 348 LYS G N 1
ATOM 1620 C CA . LYS A 1 216 ? 29.934 -21.593 -38.354 1.00 42.30 348 LYS G CA 1
ATOM 1621 C C . LYS A 1 216 ? 28.816 -21.842 -37.340 1.00 40.77 348 LYS G C 1
ATOM 1622 O O . LYS A 1 216 ? 28.818 -21.266 -36.248 1.00 40.69 348 LYS G O 1
ATOM 1628 N N . LEU A 1 217 ? 27.865 -22.700 -37.698 1.00 40.51 349 LEU G N 1
ATOM 1629 C CA . LEU A 1 217 ? 26.799 -23.077 -36.774 1.00 41.63 349 LEU G CA 1
ATOM 1630 C C . LEU A 1 217 ? 27.369 -23.776 -35.550 1.00 43.00 349 LEU G C 1
ATOM 1631 O O . LEU A 1 217 ? 26.883 -23.592 -34.436 1.00 40.85 349 LEU G O 1
ATOM 1636 N N . LYS A 1 218 ? 28.398 -24.585 -35.769 1.00 46.52 350 LYS G N 1
ATOM 1637 C CA . LYS A 1 218 ? 29.056 -25.299 -34.684 1.00 49.72 350 LYS G CA 1
ATOM 1638 C C . LYS A 1 218 ? 29.688 -24.296 -33.725 1.00 50.91 350 LYS G C 1
ATOM 1639 O O . LYS A 1 218 ? 29.546 -24.398 -32.508 1.00 51.59 350 LYS G O 1
ATOM 1645 N N . GLU A 1 219 ? 30.375 -23.319 -34.302 1.00 51.82 351 GLU G N 1
ATOM 1646 C CA . GLU A 1 219 ? 31.015 -22.251 -33.548 1.00 53.38 351 GLU G CA 1
ATOM 1647 C C . GLU A 1 219 ? 29.997 -21.505 -32.697 1.00 52.75 351 GLU G C 1
ATOM 1648 O O . GLU A 1 219 ? 30.247 -21.176 -31.539 1.00 52.29 351 GLU G O 1
ATOM 1654 N N . HIS A 1 220 ? 28.841 -21.250 -33.295 1.00 53.38 352 HIS G N 1
ATOM 1655 C CA . HIS A 1 220 ? 27.782 -20.475 -32.665 1.00 53.81 352 HIS G CA 1
ATOM 1656 C C . HIS A 1 220 ? 27.074 -21.253 -31.559 1.00 52.07 352 HIS G C 1
ATOM 1657 O O . HIS A 1 220 ? 26.680 -20.678 -30.542 1.00 51.20 352 HIS G O 1
ATOM 1664 N N . PHE A 1 221 ? 26.913 -22.558 -31.761 1.00 52.00 353 PHE G N 1
ATOM 1665 C CA . PHE A 1 221 ? 26.116 -23.383 -30.851 1.00 51.88 353 PHE G CA 1
ATOM 1666 C C . PHE A 1 221 ? 26.964 -24.326 -30.010 1.00 56.28 353 PHE G C 1
ATOM 1667 O O . PHE A 1 221 ? 26.790 -25.544 -30.051 1.00 57.57 353 PHE G O 1
ATOM 1675 N N . ASN A 1 222 ? 27.878 -23.740 -29.241 1.00 59.24 354 ASN G N 1
ATOM 1676 C CA . ASN A 1 222 ? 28.620 -24.465 -28.217 1.00 62.42 354 ASN G CA 1
ATOM 1677 C C . ASN A 1 222 ? 29.352 -25.681 -28.774 1.00 62.59 354 ASN G C 1
ATOM 1678 O O . ASN A 1 222 ? 29.543 -26.681 -28.083 1.00 61.18 354 ASN G O 1
ATOM 1683 N N . ASN A 1 223 ? 29.743 -25.587 -30.039 1.00 65.10 355 ASN G N 1
ATOM 1684 C CA . ASN A 1 223 ? 30.646 -26.558 -30.630 1.00 69.28 355 ASN G CA 1
ATOM 1685 C C . ASN A 1 223 ? 30.029 -27.956 -30.765 1.00 63.28 355 ASN G C 1
ATOM 1686 O O . ASN A 1 223 ? 30.743 -28.958 -30.816 1.00 62.75 355 ASN G O 1
ATOM 1691 N N . LYS A 1 224 ? 28.702 -28.014 -30.838 1.00 57.99 357 LYS G N 1
ATOM 1692 C CA . LYS A 1 224 ? 27.990 -29.281 -30.996 1.00 53.54 357 LYS G CA 1
ATOM 1693 C C . LYS A 1 224 ? 27.978 -29.763 -32.443 1.00 49.88 357 LYS G C 1
ATOM 1694 O O . LYS A 1 224 ? 28.221 -28.989 -33.368 1.00 48.20 357 LYS G O 1
ATOM 1700 N N . THR A 1 225 ? 27.663 -31.042 -32.632 1.00 48.47 358 THR G N 1
ATOM 1701 C CA . THR A 1 225 ? 27.557 -31.607 -33.972 1.00 46.23 358 THR G CA 1
ATOM 1702 C C . THR A 1 225 ? 26.293 -31.089 -34.657 1.00 42.38 358 THR G C 1
ATOM 1703 O O . THR A 1 225 ? 25.202 -31.113 -34.087 1.00 39.41 358 THR G O 1
ATOM 1707 N N . ILE A 1 226 ? 26.452 -30.617 -35.885 1.00 42.79 359 ILE G N 1
ATOM 1708 C CA . ILE A 1 226 ? 25.362 -29.995 -36.616 1.00 42.20 359 ILE G CA 1
ATOM 1709 C C . ILE A 1 226 ? 24.746 -30.981 -37.595 1.00 41.15 359 ILE G C 1
ATOM 1710 O O . ILE A 1 226 ? 25.441 -31.558 -38.425 1.00 40.31 359 ILE G O 1
ATOM 1715 N N . ILE A 1 227 ? 23.434 -31.160 -37.488 1.00 41.62 360 ILE G N 1
ATOM 1716 C CA . ILE A 1 227 ? 22.692 -32.083 -38.339 1.00 43.46 360 ILE G CA 1
ATOM 1717 C C . ILE A 1 227 ? 21.553 -31.351 -39.034 1.00 41.45 360 ILE G C 1
ATOM 1718 O O . ILE A 1 227 ? 20.815 -30.602 -38.398 1.00 41.36 360 ILE G O 1
ATOM 1723 N N . PHE A 1 228 ? 21.423 -31.562 -40.340 1.00 40.17 361 PHE G N 1
ATOM 1724 C CA . PHE A 1 228 ? 20.275 -31.055 -41.080 1.00 38.50 361 PHE G CA 1
ATOM 1725 C C . PHE A 1 228 ? 19.250 -32.156 -41.265 1.00 39.36 361 PHE G C 1
ATOM 1726 O O . PHE A 1 228 ? 19.605 -33.324 -41.414 1.00 40.73 361 PHE G O 1
ATOM 1734 N N . GLN A 1 229 ? 17.977 -31.781 -41.242 1.00 39.30 362 GLN G N 1
ATOM 1735 C CA . GLN A 1 229 ? 16.923 -32.696 -41.644 1.00 41.04 362 GLN G CA 1
ATOM 1736 C C . GLN A 1 229 ? 15.813 -31.939 -42.357 1.00 38.55 362 GLN G C 1
ATOM 1737 O O . GLN A 1 229 ? 15.767 -30.706 -42.322 1.00 36.60 362 GLN G O 1
ATOM 1743 N N . PRO A 1 230 ? 14.934 -32.671 -43.049 1.00 38.84 363 PRO G N 1
ATOM 1744 C CA . PRO A 1 230 ? 13.947 -31.963 -43.866 1.00 37.17 363 PRO G CA 1
ATOM 1745 C C . PRO A 1 230 ? 12.940 -31.197 -43.017 1.00 34.31 363 PRO G C 1
ATOM 1746 O O . PRO A 1 230 ? 12.858 -31.433 -41.808 1.00 32.52 363 PRO G O 1
ATOM 1750 N N . PRO A 1 231 ? 12.198 -30.271 -43.637 1.00 33.26 364 PRO G N 1
ATOM 1751 C CA . PRO A 1 231 ? 11.177 -29.492 -42.931 1.00 32.22 364 PRO G CA 1
ATOM 1752 C C . PRO A 1 231 ? 10.144 -30.384 -42.252 1.00 33.07 364 PRO G C 1
ATOM 1753 O O . PRO A 1 231 ? 9.794 -31.439 -42.786 1.00 33.56 364 PRO G O 1
ATOM 1757 N N . SER A 1 232 ? 9.677 -29.958 -41.082 1.00 33.99 365 SER G N 1
ATOM 1758 C CA . SER A 1 232 ? 8.772 -30.758 -40.268 1.00 34.64 365 SER G CA 1
ATOM 1759 C C . SER A 1 232 ? 7.471 -31.083 -40.994 1.00 34.91 365 SER G C 1
ATOM 1760 O O . SER A 1 232 ? 6.931 -32.177 -40.845 1.00 36.57 365 SER G O 1
ATOM 1763 N N . GLY A 1 233 ? 6.981 -30.132 -41.784 1.00 33.27 366 GLY G N 1
ATOM 1764 C CA . GLY A 1 233 ? 5.715 -30.284 -42.481 1.00 32.03 366 GLY G CA 1
ATOM 1765 C C . GLY A 1 233 ? 5.021 -28.940 -42.616 1.00 30.90 366 GLY G C 1
ATOM 1766 O O . GLY A 1 233 ? 5.646 -27.895 -42.428 1.00 32.47 366 GLY G O 1
ATOM 1767 N N . GLY A 1 234 ? 3.725 -28.966 -42.919 1.00 28.72 367 GLY G N 1
ATOM 1768 C CA . GLY A 1 234 ? 2.959 -27.747 -43.116 1.00 29.67 367 GLY G CA 1
ATOM 1769 C C . GLY A 1 234 ? 2.738 -27.465 -44.588 1.00 30.16 367 GLY G C 1
ATOM 1770 O O . GLY A 1 234 ? 2.786 -28.383 -45.408 1.00 30.78 367 GLY G O 1
ATOM 1771 N N . ASP A 1 235 ? 2.491 -26.200 -44.919 1.00 28.85 368 ASP G N 1
ATOM 1772 C CA . ASP A 1 235 ? 2.238 -25.798 -46.302 1.00 29.15 368 ASP G CA 1
ATOM 1773 C C . ASP A 1 235 ? 3.411 -26.158 -47.208 1.00 28.58 368 ASP G C 1
ATOM 1774 O O . ASP A 1 235 ? 4.571 -26.136 -46.785 1.00 29.61 368 ASP G O 1
ATOM 1779 N N . LEU A 1 236 ? 3.099 -26.491 -48.455 1.00 28.35 369 LEU G N 1
ATOM 1780 C CA . LEU A 1 236 ? 4.123 -26.768 -49.455 1.00 28.92 369 LEU G CA 1
ATOM 1781 C C . LEU A 1 236 ? 5.042 -25.572 -49.668 1.00 28.09 369 LEU G C 1
ATOM 1782 O O . LEU A 1 236 ? 6.195 -25.731 -50.066 1.00 29.81 369 LEU G O 1
ATOM 1787 N N . GLU A 1 237 ? 4.539 -24.372 -49.402 1.00 26.97 370 GLU G N 1
ATOM 1788 C CA . GLU A 1 237 ? 5.338 -23.173 -49.602 1.00 28.68 370 GLU G CA 1
ATOM 1789 C C . GLU A 1 237 ? 6.562 -23.162 -48.690 1.00 29.97 370 GLU G C 1
ATOM 1790 O O . GLU A 1 237 ? 7.581 -22.563 -49.036 1.00 31.50 370 GLU G O 1
ATOM 1796 N N . ILE A 1 238 ? 6.476 -23.839 -47.545 1.00 28.96 371 ILE G N 1
ATOM 1797 C CA . ILE A 1 238 ? 7.598 -23.878 -46.608 1.00 28.60 371 ILE G CA 1
ATOM 1798 C C . ILE A 1 238 ? 8.307 -25.235 -46.535 1.00 29.12 371 ILE G C 1
ATOM 1799 O O . ILE A 1 238 ? 9.450 -25.303 -46.090 1.00 30.04 371 ILE G O 1
ATOM 1804 N N . THR A 1 239 ? 7.661 -26.313 -46.970 1.00 30.98 372 THR G N 1
ATOM 1805 C CA . THR A 1 239 ? 8.339 -27.612 -46.997 1.00 31.45 372 THR G CA 1
ATOM 1806 C C . THR A 1 239 ? 9.216 -27.715 -48.243 1.00 31.08 372 THR G C 1
ATOM 1807 O O . THR A 1 239 ? 10.055 -28.605 -48.349 1.00 32.04 372 THR G O 1
ATOM 1811 N N . MET A 1 240 ? 9.000 -26.793 -49.176 1.00 29.43 373 MET G N 1
ATOM 1812 C CA . MET A 1 240 ? 9.726 -26.748 -50.434 1.00 29.26 373 MET G CA 1
ATOM 1813 C C . MET A 1 240 ? 10.424 -25.406 -50.579 1.00 30.40 373 MET G C 1
ATOM 1814 O O . MET A 1 240 ? 10.027 -24.425 -49.946 1.00 30.78 373 MET G O 1
ATOM 1819 N N . HIS A 1 241 ? 11.466 -25.366 -51.402 1.00 31.19 374 HIS G N 1
ATOM 1820 C CA . HIS A 1 241 ? 12.015 -24.094 -51.857 1.00 30.46 374 HIS G CA 1
ATOM 1821 C C . HIS A 1 241 ? 11.009 -23.491 -52.828 1.00 30.05 374 HIS G C 1
ATOM 1822 O O . HIS A 1 241 ? 10.824 -23.995 -53.936 1.00 31.46 374 HIS G O 1
ATOM 1829 N N . HIS A 1 242 ? 10.348 -22.426 -52.387 1.00 28.98 375 HIS G N 1
ATOM 1830 C CA . HIS A 1 242 ? 9.242 -21.816 -53.115 1.00 29.81 375 HIS G CA 1
ATOM 1831 C C . HIS A 1 242 ? 9.622 -20.423 -53.577 1.00 31.95 375 HIS G C 1
ATOM 1832 O O . HIS A 1 242 ? 10.199 -19.649 -52.818 1.00 33.05 375 HIS G O 1
ATOM 1839 N N . PHE A 1 243 ? 9.291 -20.104 -54.822 1.00 32.75 376 PHE G N 1
ATOM 1840 C CA . PHE A 1 243 ? 9.655 -18.818 -55.400 1.00 33.32 376 PHE G CA 1
ATOM 1841 C C . PHE A 1 243 ? 8.888 -18.593 -56.705 1.00 33.73 376 PHE G C 1
ATOM 1842 O O . PHE A 1 243 ? 8.303 -19.529 -57.262 1.00 31.62 376 PHE G O 1
ATOM 1850 N N . ASN A 1 244 ? 8.900 -17.351 -57.180 1.00 34.41 377 ASN G N 1
ATOM 1851 C CA . ASN A 1 244 ? 8.231 -16.994 -58.426 1.00 35.99 377 ASN G CA 1
ATOM 1852 C C . ASN A 1 244 ? 9.244 -16.748 -59.533 1.00 35.19 377 ASN G C 1
ATOM 1853 O O . ASN A 1 244 ? 10.135 -15.903 -59.401 1.00 35.67 377 ASN G O 1
ATOM 1858 N N . CYS A 1 245 ? 9.096 -17.500 -60.618 1.00 35.38 378 CYS G N 1
ATOM 1859 C CA . CYS A 1 245 ? 9.952 -17.374 -61.791 1.00 36.84 378 CYS G CA 1
ATOM 1860 C C . CYS A 1 245 ? 9.122 -17.015 -63.022 1.00 39.68 378 CYS G C 1
ATOM 1861 O O . CYS A 1 245 ? 8.326 -17.822 -63.507 1.00 39.84 378 CYS G O 1
ATOM 1864 N N . ARG A 1 246 ? 9.315 -15.796 -63.518 1.00 41.88 379 ARG G N 1
ATOM 1865 C CA . ARG A 1 246 ? 8.617 -15.307 -64.709 1.00 42.42 379 ARG G CA 1
ATOM 1866 C C . ARG A 1 246 ? 7.098 -15.351 -64.564 1.00 38.68 379 ARG G C 1
ATOM 1867 O O . ARG A 1 246 ? 6.384 -15.525 -65.549 1.00 39.64 379 ARG G O 1
ATOM 1875 N N . GLY A 1 247 ? 6.611 -15.182 -63.338 1.00 36.73 380 GLY G N 1
ATOM 1876 C CA . GLY A 1 247 ? 5.182 -15.171 -63.071 1.00 36.42 380 GLY G CA 1
ATOM 1877 C C . GLY A 1 247 ? 4.660 -16.495 -62.548 1.00 36.16 380 GLY G C 1
ATOM 1878 O O . GLY A 1 247 ? 3.585 -16.543 -61.951 1.00 35.82 380 GLY G O 1
ATOM 1879 N N . GLU A 1 248 ? 5.424 -17.563 -62.771 1.00 36.86 381 GLU G N 1
ATOM 1880 C CA . GLU A 1 248 ? 5.015 -18.916 -62.397 1.00 35.81 381 GLU G CA 1
ATOM 1881 C C . GLU A 1 248 ? 5.530 -19.280 -61.007 1.00 34.40 381 GLU G C 1
ATOM 1882 O O . GLU A 1 248 ? 6.687 -18.999 -60.675 1.00 34.43 381 GLU G O 1
ATOM 1888 N N . PHE A 1 249 ? 4.674 -19.917 -60.210 1.00 32.58 382 PHE G N 1
ATOM 1889 C CA . PHE A 1 249 ? 5.019 -20.287 -58.838 1.00 31.32 382 PHE G CA 1
ATOM 1890 C C . PHE A 1 249 ? 5.662 -21.683 -58.789 1.00 30.39 382 PHE G C 1
ATOM 1891 O O . PHE A 1 249 ? 5.001 -22.694 -59.032 1.00 29.95 382 PHE G O 1
ATOM 1899 N N . PHE A 1 250 ? 6.962 -21.714 -58.494 1.00 29.50 383 PHE G N 1
ATOM 1900 C CA . PHE A 1 250 ? 7.746 -22.947 -58.431 1.00 29.45 383 PHE G CA 1
ATOM 1901 C C . PHE A 1 250 ? 7.823 -23.520 -57.017 1.00 29.00 383 PHE G C 1
ATOM 1902 O O . PHE A 1 250 ? 7.899 -22.775 -56.044 1.00 30.01 383 PHE G O 1
ATOM 1910 N N . TYR A 1 251 ? 7.820 -24.847 -56.921 1.00 30.16 384 TYR G N 1
ATOM 1911 C CA . TYR A 1 251 ? 8.010 -25.557 -55.652 1.00 29.28 384 TYR G CA 1
ATOM 1912 C C . TYR A 1 251 ? 9.070 -26.641 -55.832 1.00 30.99 384 TYR G C 1
ATOM 1913 O O . TYR A 1 251 ? 8.823 -27.639 -56.514 1.00 34.79 384 TYR G O 1
ATOM 1922 N N . CYS A 1 252 ? 10.242 -26.453 -55.229 1.00 29.85 385 CYS G N 1
ATOM 1923 C CA . CYS A 1 252 ? 11.361 -27.382 -55.425 1.00 31.25 385 CYS G CA 1
ATOM 1924 C C . CYS A 1 252 ? 11.759 -28.123 -54.144 1.00 31.67 385 CYS G C 1
ATOM 1925 O O . CYS A 1 252 ? 11.868 -27.533 -53.071 1.00 32.49 385 CYS G O 1
ATOM 1928 N N . ASN A 1 253 ? 11.983 -29.426 -54.284 1.00 31.59 386 ASN G N 1
ATOM 1929 C CA . ASN A 1 253 ? 12.349 -30.299 -53.164 1.00 33.21 386 ASN G CA 1
ATOM 1930 C C . ASN A 1 253 ? 13.856 -30.204 -52.884 1.00 32.87 386 ASN G C 1
ATOM 1931 O O . ASN A 1 253 ? 14.671 -30.526 -53.747 1.00 35.25 386 ASN G O 1
ATOM 1936 N N . THR A 1 254 ? 14.218 -29.758 -51.681 1.00 31.63 387 THR G N 1
ATOM 1937 C CA . THR A 1 254 ? 15.621 -29.484 -51.345 1.00 33.63 387 THR G CA 1
ATOM 1938 C C . THR A 1 254 ? 16.346 -30.552 -50.510 1.00 35.34 387 THR G C 1
ATOM 1939 O O . THR A 1 254 ? 17.440 -30.286 -50.009 1.00 35.47 387 THR G O 1
ATOM 1943 N N . THR A 1 255 ? 15.763 -31.737 -50.341 1.00 36.36 388 THR G N 1
ATOM 1944 C CA . THR A 1 255 ? 16.415 -32.775 -49.532 1.00 37.63 388 THR G CA 1
ATOM 1945 C C . THR A 1 255 ? 17.859 -33.038 -49.974 1.00 36.91 388 THR G C 1
ATOM 1946 O O . THR A 1 255 ? 18.727 -33.271 -49.143 1.00 37.49 388 THR G O 1
ATOM 1950 N N . GLN A 1 256 ? 18.118 -32.990 -51.276 1.00 37.78 389 GLN G N 1
ATOM 1951 C CA . GLN A 1 256 ? 19.470 -33.239 -51.784 1.00 40.05 389 GLN G CA 1
ATOM 1952 C C . GLN A 1 256 ? 20.447 -32.115 -51.446 1.00 40.66 389 GLN G C 1
ATOM 1953 O O . GLN A 1 256 ? 21.661 -32.321 -51.488 1.00 42.20 389 GLN G O 1
ATOM 1959 N N . LEU A 1 257 ? 19.931 -30.927 -51.135 1.00 39.66 390 LEU G N 1
ATOM 1960 C CA . LEU A 1 257 ? 20.798 -29.801 -50.788 1.00 40.00 390 LEU G CA 1
ATOM 1961 C C . LEU A 1 257 ? 21.318 -29.905 -49.361 1.00 41.38 390 LEU G C 1
ATOM 1962 O O . LEU A 1 257 ? 22.405 -29.422 -49.057 1.00 43.95 390 LEU G O 1
ATOM 1967 N N . PHE A 1 258 ? 20.539 -30.534 -48.493 1.00 40.13 391 PHE G N 1
ATOM 1968 C CA . PHE A 1 258 ? 20.886 -30.613 -47.080 1.00 41.28 391 PHE G CA 1
ATOM 1969 C C . PHE A 1 258 ? 21.211 -32.051 -46.715 1.00 47.90 391 PHE G C 1
ATOM 1970 O O . PHE A 1 258 ? 20.608 -32.655 -45.824 1.00 48.37 391 PHE G O 1
ATOM 1978 N N . ASN A 1 259 ? 22.191 -32.577 -47.439 1.00 54.21 392 ASN G N 1
ATOM 1979 C CA . ASN A 1 259 ? 22.639 -33.953 -47.308 1.00 60.68 392 ASN G CA 1
ATOM 1980 C C . ASN A 1 259 ? 23.823 -34.043 -46.352 1.00 60.29 392 ASN G C 1
ATOM 1981 O O . ASN A 1 259 ? 24.926 -33.595 -46.671 1.00 62.13 392 ASN G O 1
ATOM 1986 N N . ASN A 1 260 ? 23.587 -34.626 -45.182 1.00 57.64 393 ASN G N 1
ATOM 1987 C CA . ASN A 1 260 ? 24.610 -34.711 -44.145 1.00 57.08 393 ASN G CA 1
ATOM 1988 C C . ASN A 1 260 ? 25.830 -35.529 -44.565 1.00 59.69 393 ASN G C 1
ATOM 1989 O O . ASN A 1 260 ? 26.945 -35.259 -44.117 1.00 59.94 393 ASN G O 1
ATOM 1994 N N . THR A 1 261 ? 25.623 -36.522 -45.427 1.00 61.78 394 THR G N 1
ATOM 1995 C CA . THR A 1 261 ? 26.711 -37.407 -45.837 1.00 64.74 394 THR G CA 1
ATOM 1996 C C . THR A 1 261 ? 27.726 -36.675 -46.708 1.00 67.60 394 THR G C 1
ATOM 1997 O O . THR A 1 261 ? 28.894 -37.063 -46.773 1.00 68.59 394 THR G O 1
ATOM 2001 N N . CYS A 1 262 ? 27.280 -35.614 -47.373 1.00 69.77 395 CYS G N 1
ATOM 2002 C CA . CYS A 1 262 ? 28.158 -34.834 -48.241 1.00 73.09 395 CYS G CA 1
ATOM 2003 C C . CYS A 1 262 ? 29.007 -33.843 -47.445 1.00 77.07 395 CYS G C 1
ATOM 2004 O O . CYS A 1 262 ? 29.601 -32.927 -48.014 1.00 76.97 395 CYS G O 1
ATOM 2007 N N . ILE A 1 263 ? 29.059 -34.038 -46.129 1.00 81.34 396 ILE G N 1
ATOM 2008 C CA . ILE A 1 263 ? 29.976 -33.307 -45.264 1.00 85.78 396 ILE G CA 1
ATOM 2009 C C . ILE A 1 263 ? 30.668 -34.283 -44.319 1.00 89.03 396 ILE G C 1
ATOM 2010 O O . ILE A 1 263 ? 30.015 -35.092 -43.660 1.00 90.74 396 ILE G O 1
ATOM 2015 N N . THR A 1 267 ? 35.156 -37.135 -47.309 1.00 126.43 406 THR G N 1
ATOM 2016 C CA . THR A 1 267 ? 34.371 -37.046 -48.533 1.00 122.75 406 THR G CA 1
ATOM 2017 C C . THR A 1 267 ? 33.755 -38.399 -48.875 1.00 129.52 406 THR G C 1
ATOM 2018 O O . THR A 1 267 ? 34.261 -39.444 -48.465 1.00 131.46 406 THR G O 1
ATOM 2022 N N . MET A 1 268 ? 32.655 -38.362 -49.620 1.00 130.58 407 MET G N 1
ATOM 2023 C CA . MET A 1 268 ? 32.007 -39.565 -50.127 1.00 132.21 407 MET G CA 1
ATOM 2024 C C . MET A 1 268 ? 31.709 -39.397 -51.614 1.00 132.42 407 MET G C 1
ATOM 2025 O O . MET A 1 268 ? 31.922 -38.323 -52.176 1.00 132.65 407 MET G O 1
ATOM 2030 N N . LYS A 1 269 ? 31.211 -40.454 -52.248 1.00 132.34 408 LYS G N 1
ATOM 2031 C CA . LYS A 1 269 ? 30.995 -40.434 -53.694 1.00 133.30 408 LYS G CA 1
ATOM 2032 C C . LYS A 1 269 ? 29.631 -39.863 -54.056 1.00 138.33 408 LYS G C 1
ATOM 2033 O O . LYS A 1 269 ? 28.700 -39.878 -53.252 1.00 137.27 408 LYS G O 1
ATOM 2039 N N . GLY A 1 270 ? 29.532 -39.349 -55.278 1.00 143.72 409 GLY G N 1
ATOM 2040 C CA . GLY A 1 270 ? 28.277 -38.860 -55.819 1.00 146.29 409 GLY G CA 1
ATOM 2041 C C . GLY A 1 270 ? 27.865 -37.513 -55.262 1.00 145.28 409 GLY G C 1
ATOM 2042 O O . GLY A 1 270 ? 26.787 -37.011 -55.577 1.00 149.04 409 GLY G O 1
ATOM 2043 N N . CYS A 1 271 ? 28.724 -36.925 -54.436 1.00 138.53 410 CYS G N 1
ATOM 2044 C CA . CYS A 1 271 ? 28.450 -35.616 -53.857 1.00 130.55 410 CYS G CA 1
ATOM 2045 C C . CYS A 1 271 ? 28.932 -34.505 -54.784 1.00 122.31 410 CYS G C 1
ATOM 2046 O O . CYS A 1 271 ? 28.421 -33.386 -54.740 1.00 123.53 410 CYS G O 1
ATOM 2049 N N . ASN A 1 272 ? 29.915 -34.819 -55.622 1.00 112.01 411 ASN G N 1
ATOM 2050 C CA . ASN A 1 272 ? 30.371 -33.886 -56.644 1.00 99.99 411 ASN G CA 1
ATOM 2051 C C . ASN A 1 272 ? 29.408 -33.888 -57.827 1.00 91.45 411 ASN G C 1
ATOM 2052 O O . ASN A 1 272 ? 28.445 -34.654 -57.850 1.00 91.24 411 ASN G O 1
ATOM 2057 N N . GLY A 1 273 ? 29.667 -33.031 -58.807 1.00 83.65 412 GLY G N 1
ATOM 2058 C CA . GLY A 1 273 ? 28.849 -32.982 -60.005 1.00 76.72 412 GLY G CA 1
ATOM 2059 C C . GLY A 1 273 ? 27.553 -32.226 -59.793 1.00 69.19 412 GLY G C 1
ATOM 2060 O O . GLY A 1 273 ? 27.350 -31.605 -58.752 1.00 67.90 412 GLY G O 1
ATOM 2061 N N . THR A 1 274 ? 26.670 -32.283 -60.785 1.00 64.40 413 THR G N 1
ATOM 2062 C CA . THR A 1 274 ? 25.428 -31.516 -60.757 1.00 60.05 413 THR G CA 1
ATOM 2063 C C . THR A 1 274 ? 24.373 -32.130 -59.839 1.00 56.74 413 THR G C 1
ATOM 2064 O O . THR A 1 274 ? 24.084 -33.326 -59.913 1.00 57.41 413 THR G O 1
ATOM 2068 N N . ILE A 1 275 ? 23.806 -31.292 -58.974 1.00 53.38 414 ILE G N 1
ATOM 2069 C CA . ILE A 1 275 ? 22.648 -31.660 -58.165 1.00 51.34 414 ILE G CA 1
ATOM 2070 C C . ILE A 1 275 ? 21.384 -31.194 -58.877 1.00 48.55 414 ILE G C 1
ATOM 2071 O O . ILE A 1 275 ? 21.238 -30.013 -59.187 1.00 47.30 414 ILE G O 1
ATOM 2076 N N . THR A 1 276 ? 20.477 -32.130 -59.127 1.00 47.61 415 THR G N 1
ATOM 2077 C CA . THR A 1 276 ? 19.221 -31.840 -59.808 1.00 45.66 415 THR G CA 1
ATOM 2078 C C . THR A 1 276 ? 18.058 -32.003 -58.845 1.00 41.25 415 THR G C 1
ATOM 2079 O O . THR A 1 276 ? 17.727 -33.118 -58.452 1.00 40.76 415 THR G O 1
ATOM 2083 N N . LEU A 1 277 ? 17.441 -30.890 -58.460 1.00 39.03 416 LEU G N 1
ATOM 2084 C CA . LEU A 1 277 ? 16.272 -30.939 -57.585 1.00 38.65 416 LEU G CA 1
ATOM 2085 C C . LEU A 1 277 ? 15.000 -31.046 -58.427 1.00 39.55 416 LEU G C 1
ATOM 2086 O O . LEU A 1 277 ? 14.872 -30.363 -59.450 1.00 38.90 416 LEU G O 1
ATOM 2091 N N . PRO A 1 278 ? 14.066 -31.922 -58.024 1.00 40.46 417 PRO G N 1
ATOM 2092 C CA . PRO A 1 278 ? 12.782 -31.963 -58.730 1.00 40.65 417 PRO G CA 1
ATOM 2093 C C . PRO A 1 278 ? 11.888 -30.800 -58.318 1.00 38.52 417 PRO G C 1
ATOM 2094 O O . PRO A 1 278 ? 11.868 -30.430 -57.141 1.00 37.83 417 PRO G O 1
ATOM 2098 N N . CYS A 1 279 ? 11.164 -30.232 -59.276 1.00 36.84 418 CYS G N 1
ATOM 2099 C CA . CYS A 1 279 ? 10.319 -29.078 -59.008 1.00 35.10 418 CYS G CA 1
ATOM 2100 C C . CYS A 1 279 ? 8.964 -29.241 -59.668 1.00 34.18 418 CYS G C 1
ATOM 2101 O O . CYS A 1 279 ? 8.803 -30.021 -60.616 1.00 32.97 418 CYS G O 1
ATOM 2104 N N . LYS A 1 280 ? 7.990 -28.502 -59.149 1.00 36.11 419 LYS G N 1
ATOM 2105 C CA . LYS A 1 280 ? 6.665 -28.437 -59.743 1.00 38.29 419 LYS G CA 1
ATOM 2106 C C . LYS A 1 280 ? 6.219 -26.990 -59.832 1.00 35.06 419 LYS G C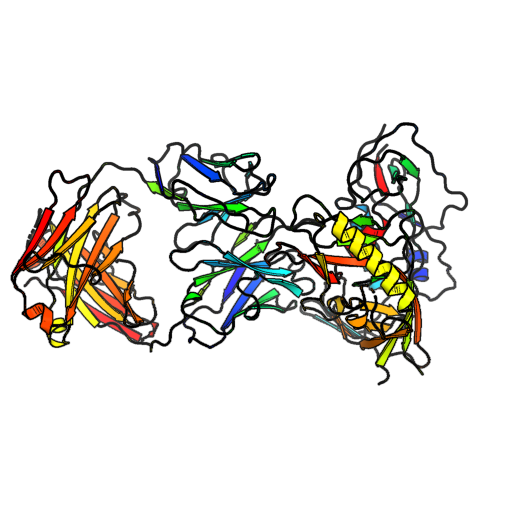 1
ATOM 2107 O O . LYS A 1 280 ? 6.478 -26.199 -58.923 1.00 34.94 419 LYS G O 1
ATOM 2113 N N . ILE A 1 281 ? 5.564 -26.645 -60.936 1.00 33.37 420 ILE G N 1
ATOM 2114 C CA . ILE A 1 281 ? 4.826 -25.392 -61.026 1.00 32.79 420 ILE G CA 1
ATOM 2115 C C . ILE A 1 281 ? 3.396 -25.645 -60.551 1.00 33.14 420 ILE G C 1
ATOM 2116 O O . ILE A 1 281 ? 2.756 -26.606 -60.989 1.00 34.41 420 ILE G O 1
ATOM 2121 N N . LYS A 1 282 ? 2.912 -24.799 -59.645 1.00 32.84 421 LYS G N 1
ATOM 2122 C CA . LYS A 1 282 ? 1.560 -24.930 -59.110 1.00 33.69 421 LYS G CA 1
ATOM 2123 C C . LYS A 1 282 ? 0.710 -23.726 -59.469 1.00 32.64 421 LYS G C 1
ATOM 2124 O O . LYS A 1 282 ? 1.178 -22.585 -59.435 1.00 33.64 421 LYS G O 1
ATOM 2130 N N . GLN A 1 283 ? -0.551 -23.988 -59.785 1.00 31.46 422 GLN G N 1
ATOM 2131 C CA . GLN A 1 283 ? -1.519 -22.934 -60.031 1.00 32.62 422 GLN G CA 1
ATOM 2132 C C . GLN A 1 283 ? -2.219 -22.504 -58.744 1.00 33.47 422 GLN G C 1
ATOM 2133 O O . GLN A 1 283 ? -2.581 -21.336 -58.591 1.00 34.51 422 GLN G O 1
ATOM 2139 N N . ILE A 1 284 ? -2.407 -23.449 -57.826 1.00 33.51 423 ILE G N 1
ATOM 2140 C CA . ILE A 1 284 ? -3.048 -23.170 -56.543 1.00 36.63 423 ILE G CA 1
ATOM 2141 C C . ILE A 1 284 ? -1.989 -22.992 -55.460 1.00 33.01 423 ILE G C 1
ATOM 2142 O O . ILE A 1 284 ? -1.217 -23.912 -55.194 1.00 33.49 423 ILE G O 1
ATOM 2147 N N . ILE A 1 285 ? -1.971 -21.816 -54.832 1.00 30.88 424 ILE G N 1
ATOM 2148 C CA . ILE A 1 285 ? -0.952 -21.470 -53.849 1.00 30.16 424 ILE G CA 1
ATOM 2149 C C . ILE A 1 285 ? -1.580 -20.987 -52.543 1.00 29.51 424 ILE G C 1
ATOM 2150 O O . ILE A 1 285 ? -2.727 -20.531 -52.535 1.00 31.18 424 ILE G O 1
ATOM 2155 N N . ASN A 1 286 ? -0.835 -21.092 -51.447 1.00 29.53 425 ASN G N 1
ATOM 2156 C CA . ASN A 1 286 ? -1.161 -20.334 -50.242 1.00 30.20 425 ASN G CA 1
ATOM 2157 C C . ASN A 1 286 ? -0.441 -18.998 -50.304 1.00 30.77 425 ASN G C 1
ATOM 2158 O O . ASN A 1 286 ? 0.778 -18.946 -50.457 1.00 32.26 425 ASN G O 1
ATOM 2163 N N . MET A 1 287 ? -1.194 -17.915 -50.185 1.00 31.00 426 MET G N 1
ATOM 2164 C CA . MET A 1 287 ? -0.624 -16.581 -50.321 1.00 32.32 426 MET G CA 1
ATOM 2165 C C . MET A 1 287 ? 0.305 -16.256 -49.157 1.00 31.59 426 MET G C 1
ATOM 2166 O O . MET A 1 287 ? -0.067 -16.396 -47.993 1.00 32.00 426 MET G O 1
ATOM 2171 N N . TRP A 1 288 ? 1.522 -15.828 -49.479 1.00 31.91 427 TRP G N 1
ATOM 2172 C CA . TRP A 1 288 ? 2.501 -15.481 -48.456 1.00 32.37 427 TRP G CA 1
ATOM 2173 C C . TRP A 1 288 ? 2.030 -14.293 -47.629 1.00 32.50 427 TRP G C 1
ATOM 2174 O O . TRP A 1 288 ? 2.476 -14.103 -46.499 1.00 30.85 427 TRP G O 1
ATOM 2185 N N . GLN A 1 289 ? 1.128 -13.498 -48.199 1.00 34.00 428 GLN G N 1
ATOM 2186 C CA . GLN A 1 289 ? 0.520 -12.392 -47.469 1.00 35.14 428 GLN G CA 1
ATOM 2187 C C . GLN A 1 289 ? -0.291 -12.913 -46.280 1.00 35.91 428 GLN G C 1
ATOM 2188 O O . GLN A 1 289 ? -0.614 -12.155 -45.369 1.00 34.78 428 GLN G O 1
ATOM 2194 N N . GLY A 1 290 ? -0.625 -14.203 -46.300 1.00 38.59 429 GLY G N 1
ATOM 2195 C CA . GLY A 1 290 ? -1.263 -14.855 -45.165 1.00 39.57 429 GLY G CA 1
ATOM 2196 C C . GLY A 1 290 ? -2.773 -14.749 -45.193 1.00 41.44 429 GLY G C 1
ATOM 2197 O O . GLY A 1 290 ? -3.456 -15.099 -44.222 1.00 43.06 429 GLY G O 1
ATOM 2198 N N . THR A 1 291 ? -3.293 -14.278 -46.319 1.00 40.59 430 THR G N 1
ATOM 2199 C CA . THR A 1 291 ? -4.695 -13.908 -46.432 1.00 39.90 430 THR G CA 1
ATOM 2200 C C . THR A 1 291 ? -5.589 -15.025 -46.977 1.00 39.85 430 THR G C 1
ATOM 2201 O O . THR A 1 291 ? -6.810 -14.877 -47.005 1.00 41.15 430 THR G O 1
ATOM 2205 N N . GLY A 1 292 ? -4.988 -16.133 -47.404 1.00 37.65 431 GLY G N 1
ATOM 2206 C CA . GLY A 1 292 ? -5.743 -17.230 -47.983 1.00 36.64 431 GLY G CA 1
ATOM 2207 C C . GLY A 1 292 ? -5.056 -17.878 -49.173 1.00 36.07 431 GLY G C 1
ATOM 2208 O O . GLY A 1 292 ? -3.834 -18.033 -49.194 1.00 36.58 431 GLY G O 1
ATOM 2209 N N . GLN A 1 293 ? -5.851 -18.241 -50.174 1.00 35.26 432 GLN G N 1
ATOM 2210 C CA . GLN A 1 293 ? -5.365 -19.003 -51.316 1.00 34.84 432 GLN G CA 1
ATOM 2211 C C . GLN A 1 293 ? -5.758 -18.350 -52.635 1.00 33.18 432 GLN G C 1
ATOM 2212 O O . GLN A 1 293 ? -6.718 -17.583 -52.695 1.00 34.74 432 GLN G O 1
ATOM 2218 N N . ALA A 1 294 ? -4.998 -18.655 -53.684 1.00 31.32 433 ALA G N 1
ATOM 2219 C CA . ALA A 1 294 ? -5.245 -18.107 -55.015 1.00 31.34 433 ALA G CA 1
ATOM 2220 C C . ALA A 1 294 ? -4.991 -19.165 -56.078 1.00 32.36 433 ALA G C 1
ATOM 2221 O O . ALA A 1 294 ? -4.115 -20.013 -55.913 1.00 32.91 433 ALA G O 1
ATOM 2223 N N . MET A 1 295 ? -5.757 -19.112 -57.164 1.00 33.24 434 MET G N 1
ATOM 2224 C CA . MET A 1 295 ? -5.509 -19.976 -58.315 1.00 34.17 434 MET G CA 1
ATOM 2225 C C . MET A 1 295 ? -5.114 -19.160 -59.534 1.00 35.21 434 MET G C 1
ATOM 2226 O O . MET A 1 295 ? -5.770 -18.168 -59.871 1.00 36.73 434 MET G O 1
ATOM 2231 N N . TYR A 1 296 ? -4.051 -19.610 -60.197 1.00 33.85 435 TYR G N 1
ATOM 2232 C CA . TYR A 1 296 ? -3.550 -18.976 -61.404 1.00 33.76 435 TYR G CA 1
ATOM 2233 C C . TYR A 1 296 ? -3.754 -19.881 -62.615 1.00 34.74 435 TYR G C 1
ATOM 2234 O O . TYR A 1 296 ? -4.199 -21.019 -62.482 1.00 34.78 435 TYR G O 1
ATOM 2243 N N . ALA A 1 297 ? -3.456 -19.356 -63.798 1.00 35.85 436 ALA G N 1
ATOM 2244 C CA . ALA A 1 297 ? -3.620 -20.110 -65.032 1.00 37.68 436 ALA G CA 1
ATOM 2245 C C . ALA A 1 297 ? -2.434 -21.045 -65.260 1.00 38.02 436 ALA G C 1
ATOM 2246 O O . ALA A 1 297 ? -1.380 -20.870 -64.650 1.00 38.37 436 ALA G O 1
ATOM 2248 N N . PRO A 1 298 ? -2.601 -22.043 -66.142 1.00 39.36 437 PRO G N 1
ATOM 2249 C CA . PRO A 1 298 ? -1.505 -22.972 -66.455 1.00 40.92 437 PRO G CA 1
ATOM 2250 C C . PRO A 1 298 ? -0.259 -22.246 -66.968 1.00 41.99 437 PRO G C 1
ATOM 2251 O O . PRO A 1 298 ? -0.376 -21.111 -67.429 1.00 41.37 437 PRO G O 1
ATOM 2255 N N . PRO A 1 299 ? 0.920 -22.886 -66.880 1.00 42.64 438 PRO G N 1
ATOM 2256 C CA . PRO A 1 299 ? 2.184 -22.259 -67.290 1.00 42.88 438 PRO G CA 1
ATOM 2257 C C . PRO A 1 299 ? 2.194 -21.705 -68.709 1.00 44.65 438 PRO G C 1
ATOM 2258 O O . PRO A 1 299 ? 1.541 -22.256 -69.595 1.00 45.33 438 PRO G O 1
ATOM 2262 N N . ILE A 1 300 ? 2.940 -20.624 -68.915 1.00 46.61 439 ILE G N 1
ATOM 2263 C CA . ILE A 1 300 ? 3.213 -20.124 -70.260 1.00 49.17 439 ILE G CA 1
ATOM 2264 C C . ILE A 1 300 ? 3.918 -21.197 -71.079 1.00 49.38 439 ILE G C 1
ATOM 2265 O O . ILE A 1 300 ? 4.580 -22.072 -70.524 1.00 48.74 439 ILE G O 1
ATOM 2270 N N . ASP A 1 301 ? 3.776 -21.124 -72.398 1.00 51.06 440 ASP G N 1
ATOM 2271 C CA . ASP A 1 301 ? 4.489 -22.025 -73.294 1.00 54.32 440 ASP G CA 1
ATOM 2272 C C . ASP A 1 301 ? 5.954 -21.622 -73.407 1.00 52.21 440 ASP G C 1
ATOM 2273 O O . ASP A 1 301 ? 6.337 -20.522 -73.011 1.00 51.45 440 ASP G O 1
ATOM 2278 N N . GLY A 1 302 ? 6.768 -22.521 -73.946 1.00 51.88 441 GLY G N 1
ATOM 2279 C CA . GLY A 1 302 ? 8.174 -22.241 -74.166 1.00 52.82 441 GLY G CA 1
ATOM 2280 C C . GLY A 1 302 ? 9.034 -22.591 -72.969 1.00 53.50 441 GLY G C 1
ATOM 2281 O O . GLY A 1 302 ? 8.552 -23.143 -71.979 1.00 53.67 441 GLY G O 1
ATOM 2282 N N . LYS A 1 303 ? 10.316 -22.260 -73.064 1.00 53.34 442 LYS G N 1
ATOM 2283 C CA . LYS A 1 303 ? 11.275 -22.558 -72.009 1.00 52.76 442 LYS G CA 1
ATOM 2284 C C . LYS A 1 303 ? 11.190 -21.524 -70.891 1.00 50.48 442 LYS G C 1
ATOM 2285 O O . LYS A 1 303 ? 11.407 -20.334 -71.115 1.00 50.54 442 LYS G O 1
ATOM 2291 N N . ILE A 1 304 ? 10.868 -21.986 -69.687 1.00 48.48 443 ILE G N 1
ATOM 2292 C CA . ILE A 1 304 ? 10.793 -21.112 -68.519 1.00 45.52 443 ILE G CA 1
ATOM 2293 C C . ILE A 1 304 ? 12.047 -21.302 -67.681 1.00 44.55 443 ILE G C 1
ATOM 2294 O O . ILE A 1 304 ? 12.325 -22.402 -67.218 1.00 44.25 443 ILE G O 1
ATOM 2299 N N . ASN A 1 305 ? 12.799 -20.223 -67.491 1.00 44.45 444 ASN G N 1
ATOM 2300 C CA . ASN A 1 305 ? 14.111 -20.307 -66.866 1.00 44.91 444 ASN G CA 1
ATOM 2301 C C . ASN A 1 305 ? 14.414 -19.108 -65.973 1.00 43.14 444 ASN G C 1
ATOM 2302 O O . ASN A 1 305 ? 14.174 -17.962 -66.352 1.00 43.17 444 ASN G O 1
ATOM 2307 N N . CYS A 1 306 ? 14.918 -19.395 -64.775 1.00 41.49 445 CYS G N 1
ATOM 2308 C CA . CYS A 1 306 ? 15.451 -18.376 -63.878 1.00 40.89 445 CYS G CA 1
ATOM 2309 C C . CYS A 1 306 ? 16.779 -18.845 -63.303 1.00 39.82 445 CYS G C 1
ATOM 2310 O O . CYS A 1 306 ? 16.852 -19.915 -62.696 1.00 40.65 445 CYS G O 1
ATOM 2313 N N . VAL A 1 307 ? 17.824 -18.044 -63.496 1.00 37.73 446 VAL G N 1
ATOM 2314 C CA . VAL A 1 307 ? 19.106 -18.272 -62.833 1.00 37.11 446 VAL G CA 1
ATOM 2315 C C . VAL A 1 307 ? 19.286 -17.247 -61.711 1.00 36.41 446 VAL G C 1
ATOM 2316 O O . VAL A 1 307 ? 19.259 -16.040 -61.965 1.00 36.38 446 VAL G O 1
ATOM 2320 N N . SER A 1 308 ? 19.468 -17.731 -60.482 1.00 36.10 447 SER G N 1
ATOM 2321 C CA . SER A 1 308 ? 19.586 -16.860 -59.306 1.00 35.46 447 SER G CA 1
ATOM 2322 C C . SER A 1 308 ? 20.844 -17.134 -58.481 1.00 37.28 447 SER G C 1
ATOM 2323 O O . SER A 1 308 ? 21.375 -18.247 -58.510 1.00 38.81 447 SER G O 1
ATOM 2326 N N . ASN A 1 309 ? 21.313 -16.116 -57.753 1.00 38.70 448 ASN G N 1
ATOM 2327 C CA . ASN A 1 309 ? 22.294 -16.310 -56.686 1.00 45.10 448 ASN G CA 1
ATOM 2328 C C . ASN A 1 309 ? 21.624 -16.837 -55.441 1.00 39.11 448 ASN G C 1
ATOM 2329 O O . ASN A 1 309 ? 20.688 -16.211 -54.970 1.00 36.71 448 ASN G O 1
ATOM 2334 N N . ILE A 1 310 ? 22.128 -17.913 -54.854 1.00 38.04 449 ILE G N 1
ATOM 2335 C CA . ILE A 1 310 ? 21.800 -18.201 -53.462 1.00 36.57 449 ILE G CA 1
ATOM 2336 C C . ILE A 1 310 ? 22.753 -17.385 -52.598 1.00 34.92 449 ILE G C 1
ATOM 2337 O O . ILE A 1 310 ? 23.965 -17.568 -52.669 1.00 32.70 449 ILE G O 1
ATOM 2342 N N . THR A 1 311 ? 22.199 -16.484 -51.790 1.00 36.03 450 THR G N 1
ATOM 2343 C CA . THR A 1 311 ? 23.002 -15.569 -50.987 1.00 36.86 450 THR G CA 1
ATOM 2344 C C . THR A 1 311 ? 22.748 -15.731 -49.493 1.00 34.56 450 THR G C 1
ATOM 2345 O O . THR A 1 311 ? 23.413 -15.101 -48.665 1.00 33.93 450 THR G O 1
ATOM 2349 N N . GLY A 1 312 ? 21.786 -16.580 -49.149 1.00 32.87 451 GLY G N 1
ATOM 2350 C CA . GLY A 1 312 ? 21.446 -16.814 -47.761 1.00 31.02 451 GLY G CA 1
ATOM 2351 C C . GLY A 1 312 ? 20.550 -18.022 -47.590 1.00 29.78 451 GLY G C 1
ATOM 2352 O O . GLY A 1 312 ? 19.983 -18.534 -48.554 1.00 29.19 451 GLY G O 1
ATOM 2353 N N . ILE A 1 313 ? 20.430 -18.478 -46.348 1.00 30.08 452 ILE G N 1
ATOM 2354 C CA . ILE A 1 313 ? 19.640 -19.657 -46.022 1.00 30.22 452 ILE G CA 1
ATOM 2355 C C . ILE A 1 313 ? 18.807 -19.363 -44.775 1.00 30.25 452 ILE G C 1
ATOM 2356 O O . ILE A 1 313 ? 19.309 -18.819 -43.794 1.00 32.52 452 ILE G O 1
ATOM 2361 N N . LEU A 1 314 ? 17.524 -19.697 -44.838 1.00 28.06 453 LEU G N 1
ATOM 2362 C CA . LEU A 1 314 ? 16.638 -19.583 -43.695 1.00 28.29 453 LEU G CA 1
ATOM 2363 C C . LEU A 1 314 ? 16.539 -20.931 -42.994 1.00 28.71 453 LEU G C 1
ATOM 2364 O O . LEU A 1 314 ? 16.276 -21.945 -43.643 1.00 29.85 453 LEU G O 1
ATOM 2369 N N . LEU A 1 315 ? 16.759 -20.932 -41.678 1.00 28.97 454 LEU G N 1
ATOM 2370 C CA . LEU A 1 315 ? 16.756 -22.154 -40.870 1.00 30.67 454 LEU G CA 1
ATOM 2371 C C . LEU A 1 315 ? 15.924 -22.020 -39.599 1.00 29.46 454 LEU G C 1
ATOM 2372 O O . LEU A 1 315 ? 15.697 -20.916 -39.106 1.00 28.24 454 LEU G O 1
ATOM 2377 N N . THR A 1 316 ? 15.481 -23.162 -39.078 1.00 29.84 455 THR G N 1
ATOM 2378 C CA . THR A 1 316 ? 14.982 -23.245 -37.704 1.00 30.88 455 THR G CA 1
ATOM 2379 C C . THR A 1 316 ? 15.746 -24.344 -36.975 1.00 32.77 455 THR G C 1
ATOM 2380 O O . THR A 1 316 ? 16.220 -25.299 -37.595 1.00 34.02 455 THR G O 1
ATOM 2384 N N . ARG A 1 317 ? 15.879 -24.195 -35.662 1.00 32.71 456 ARG G N 1
ATOM 2385 C CA . ARG A 1 317 ? 16.574 -25.182 -34.843 1.00 32.68 456 ARG G CA 1
ATOM 2386 C C . ARG A 1 317 ? 15.576 -25.949 -33.985 1.00 32.37 456 ARG G C 1
ATOM 2387 O O . ARG A 1 317 ? 14.787 -25.343 -33.267 1.00 33.08 456 ARG G O 1
ATOM 2395 N N . ASP A 1 318 ? 15.615 -27.278 -34.073 1.00 33.79 457 ASP G N 1
ATOM 2396 C CA . ASP A 1 318 ? 14.768 -28.143 -33.251 1.00 35.37 457 ASP G CA 1
ATOM 2397 C C . ASP A 1 318 ? 14.981 -27.879 -31.770 1.00 34.24 457 ASP G C 1
ATOM 2398 O O . ASP A 1 318 ? 16.109 -27.968 -31.272 1.00 34.39 457 ASP G O 1
ATOM 2403 N N . GLY A 1 319 ? 13.891 -27.577 -31.069 1.00 33.32 458 GLY G N 1
ATOM 2404 C CA . GLY A 1 319 ? 13.958 -27.157 -29.679 1.00 34.47 458 GLY G CA 1
ATOM 2405 C C . GLY A 1 319 ? 13.577 -28.218 -28.660 1.00 36.34 458 GLY G C 1
ATOM 2406 O O . GLY A 1 319 ? 13.915 -28.088 -27.486 1.00 36.48 458 GLY G O 1
ATOM 2407 N N . GLY A 1 320 ? 12.877 -29.260 -29.095 1.00 38.78 459 GLY G N 1
ATOM 2408 C CA . GLY A 1 320 ? 12.221 -30.171 -28.170 1.00 43.42 459 GLY G CA 1
ATOM 2409 C C . GLY A 1 320 ? 12.907 -31.500 -27.894 1.00 48.63 459 GLY G C 1
ATOM 2410 O O . GLY A 1 320 ? 12.377 -32.318 -27.145 1.00 47.31 459 GLY G O 1
ATOM 2411 N N . ALA A 1 321 ? 14.075 -31.726 -28.485 1.00 55.56 460 ALA G N 1
ATOM 2412 C CA . ALA A 1 321 ? 14.784 -32.990 -28.294 1.00 63.22 460 ALA G CA 1
ATOM 2413 C C . ALA A 1 321 ? 16.050 -32.785 -27.475 1.00 71.20 460 ALA G C 1
ATOM 2414 O O . ALA A 1 321 ? 16.690 -31.740 -27.562 1.00 72.19 460 ALA G O 1
ATOM 2416 N N . ASN A 1 322 ? 16.395 -33.787 -26.672 1.00 78.32 461 ASN G N 1
ATOM 2417 C CA . ASN A 1 322 ? 17.642 -33.780 -25.915 1.00 85.14 461 ASN G CA 1
ATOM 2418 C C . ASN A 1 322 ? 18.840 -33.503 -26.817 1.00 91.44 461 ASN G C 1
ATOM 2419 O O . ASN A 1 322 ? 18.950 -34.067 -27.907 1.00 93.81 461 ASN G O 1
ATOM 2424 N N . ASN A 1 323 ? 19.732 -32.631 -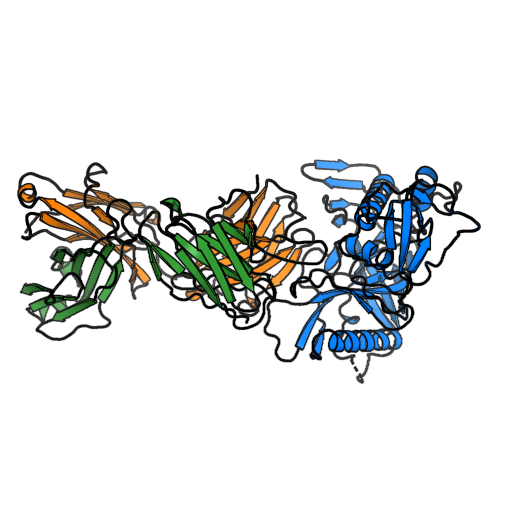26.356 1.00 94.36 462 ASN G N 1
ATOM 2425 C CA . ASN A 1 323 ? 20.928 -32.277 -27.111 1.00 97.26 462 ASN G CA 1
ATOM 2426 C C . ASN A 1 323 ? 22.187 -32.373 -26.258 1.00 96.98 462 ASN G C 1
ATOM 2427 O O . ASN A 1 323 ? 22.575 -31.409 -25.597 1.00 98.04 462 ASN G O 1
ATOM 2432 N N . THR A 1 324 ? 22.824 -33.538 -26.273 1.00 95.11 463 THR G N 1
ATOM 2433 C CA . THR A 1 324 ? 24.093 -33.717 -25.581 1.00 93.13 463 THR G CA 1
ATOM 2434 C C . THR A 1 324 ? 25.229 -33.286 -26.493 1.00 89.44 463 THR G C 1
ATOM 2435 O O . THR A 1 324 ? 26.078 -32.480 -26.111 1.00 90.41 463 THR G O 1
ATOM 2439 N N . SER A 1 325 ? 25.220 -33.826 -27.708 1.00 84.30 464 SER G N 1
ATOM 2440 C CA . SER A 1 325 ? 26.336 -33.679 -28.632 1.00 79.60 464 SER G CA 1
ATOM 2441 C C . SER A 1 325 ? 25.940 -33.083 -29.979 1.00 73.09 464 SER G C 1
ATOM 2442 O O . SER A 1 325 ? 26.804 -32.865 -30.830 1.00 73.12 464 SER G O 1
ATOM 2445 N N . ASN A 1 326 ? 24.651 -32.820 -30.185 1.00 67.35 465 ASN G N 1
ATOM 2446 C CA . ASN A 1 326 ? 24.204 -32.294 -31.475 1.00 62.47 465 ASN G CA 1
ATOM 2447 C C . ASN A 1 326 ? 23.000 -31.358 -31.451 1.00 54.04 465 ASN G C 1
ATOM 2448 O O . ASN A 1 326 ? 22.169 -31.399 -30.543 1.00 52.42 465 ASN G O 1
ATOM 2453 N N . GLU A 1 327 ? 22.933 -30.523 -32.485 1.00 48.25 466 GLU G N 1
ATOM 2454 C CA . GLU A 1 327 ? 21.793 -29.657 -32.755 1.00 44.61 466 GLU G CA 1
ATOM 2455 C C . GLU A 1 327 ? 21.243 -29.990 -34.139 1.00 42.83 466 GLU G C 1
ATOM 2456 O O . GLU A 1 327 ? 21.999 -30.366 -35.041 1.00 43.68 466 GLU G O 1
ATOM 2462 N N . THR A 1 328 ? 19.932 -29.850 -34.302 1.00 40.24 467 THR G N 1
ATOM 2463 C CA . THR A 1 328 ? 19.268 -30.181 -35.558 1.00 38.70 467 THR G CA 1
ATOM 2464 C C . THR A 1 328 ? 18.650 -28.934 -36.175 1.00 34.76 467 THR G C 1
ATOM 2465 O O . THR A 1 328 ? 17.958 -28.169 -35.496 1.00 33.46 467 THR G O 1
ATOM 2469 N N . PHE A 1 329 ? 18.904 -28.736 -37.466 1.00 32.57 468 PHE G N 1
ATOM 2470 C CA . PHE A 1 329 ? 18.356 -27.593 -38.185 1.00 31.02 468 PHE G CA 1
ATOM 2471 C C . PHE A 1 329 ? 17.553 -28.047 -39.403 1.00 31.97 468 PHE G C 1
ATOM 2472 O O . PHE A 1 329 ? 17.896 -29.039 -40.055 1.00 32.82 468 PHE G O 1
ATOM 2480 N N . ARG A 1 330 ? 16.478 -27.318 -39.694 1.00 32.15 469 ARG G N 1
ATOM 2481 C CA . ARG A 1 330 ? 15.632 -27.596 -40.851 1.00 32.39 469 ARG G CA 1
ATOM 2482 C C . ARG A 1 330 ? 15.482 -26.325 -41.684 1.00 33.77 469 ARG G C 1
ATOM 2483 O O . ARG A 1 330 ? 15.440 -25.226 -41.129 1.00 33.74 469 ARG G O 1
ATOM 2491 N N . PRO A 1 331 ? 15.394 -26.461 -43.015 1.00 35.33 470 PRO G N 1
ATOM 2492 C CA . PRO A 1 331 ? 15.177 -25.245 -43.810 1.00 35.61 470 PRO G CA 1
ATOM 2493 C C . PRO A 1 331 ? 13.857 -24.565 -43.443 1.00 35.11 470 PRO G C 1
ATOM 2494 O O . PRO A 1 331 ? 12.860 -25.249 -43.210 1.00 35.07 470 PRO G O 1
ATOM 2498 N N . GLY A 1 332 ? 13.876 -23.233 -43.379 1.00 34.38 471 GLY G N 1
ATOM 2499 C CA . GLY A 1 332 ? 12.758 -22.458 -42.872 1.00 32.00 471 GLY G CA 1
ATOM 2500 C C . GLY A 1 332 ? 12.217 -21.483 -43.899 1.00 29.83 471 GLY G C 1
ATOM 2501 O O . GLY A 1 332 ? 12.359 -21.696 -45.106 1.00 30.13 471 GLY G O 1
ATOM 2502 N N . GLY A 1 333 ? 11.595 -20.411 -43.413 1.00 27.62 472 GLY G N 1
ATOM 2503 C CA . GLY A 1 333 ? 10.995 -19.408 -44.271 1.00 27.11 472 GLY G CA 1
ATOM 2504 C C . GLY A 1 333 ? 9.478 -19.430 -44.230 1.00 27.66 472 GLY G C 1
ATOM 2505 O O . GLY A 1 333 ? 8.867 -20.240 -43.536 1.00 27.19 472 GLY G O 1
ATOM 2506 N N . GLY A 1 334 ? 8.870 -18.527 -44.990 1.00 29.24 473 GLY G N 1
ATOM 2507 C CA . GLY A 1 334 ? 7.423 -18.395 -45.026 1.00 29.24 473 GLY G CA 1
ATOM 2508 C C . GLY A 1 334 ? 7.001 -17.046 -44.492 1.00 30.32 473 GLY G C 1
ATOM 2509 O O . GLY A 1 334 ? 6.067 -16.441 -45.020 1.00 33.34 473 GLY G O 1
ATOM 2510 N N . ASN A 1 335 ? 7.682 -16.577 -43.444 1.00 27.94 474 ASN G N 1
ATOM 2511 C CA . ASN A 1 335 ? 7.496 -15.214 -42.970 1.00 27.72 474 ASN G CA 1
ATOM 2512 C C . ASN A 1 335 ? 8.398 -14.295 -43.765 1.00 28.06 474 ASN G C 1
ATOM 2513 O O . ASN A 1 335 ? 9.609 -14.256 -43.549 1.00 29.39 474 ASN G O 1
ATOM 2518 N N . ILE A 1 336 ? 7.808 -13.548 -44.686 1.00 28.44 475 ILE G N 1
ATOM 2519 C CA . ILE A 1 336 ? 8.601 -12.838 -45.672 1.00 28.58 475 ILE G CA 1
ATOM 2520 C C . ILE A 1 336 ? 9.233 -11.578 -45.049 1.00 28.02 475 ILE G C 1
ATOM 2521 O O . ILE A 1 336 ? 10.050 -10.909 -45.672 1.00 28.71 475 ILE G O 1
ATOM 2526 N N . LYS A 1 337 ? 8.908 -11.281 -43.796 1.00 27.62 476 LYS G N 1
ATOM 2527 C CA . LYS A 1 337 ? 9.638 -10.236 -43.080 1.00 28.55 476 LYS G CA 1
ATOM 2528 C C . LYS A 1 337 ? 11.085 -10.647 -42.794 1.00 29.76 476 LYS G C 1
ATOM 2529 O O . LYS A 1 337 ? 11.967 -9.791 -42.707 1.00 31.10 476 LYS G O 1
ATOM 2535 N N . ASP A 1 338 ? 11.333 -11.946 -42.634 1.00 28.06 477 ASP G N 1
ATOM 2536 C CA . ASP A 1 338 ? 12.706 -12.436 -42.516 1.00 27.70 477 ASP G CA 1
ATOM 2537 C C . ASP A 1 338 ? 13.516 -12.109 -43.787 1.00 28.32 477 ASP G C 1
ATOM 2538 O O . ASP A 1 338 ? 14.702 -11.766 -43.712 1.00 28.59 477 ASP G O 1
ATOM 2543 N N . ASN A 1 339 ? 12.880 -12.227 -44.949 1.00 26.56 478 ASN G N 1
ATOM 2544 C CA . ASN A 1 339 ? 13.535 -11.850 -46.202 1.00 25.87 478 ASN G CA 1
ATOM 2545 C C . ASN A 1 339 ? 14.007 -10.393 -46.175 1.00 26.04 478 ASN G C 1
ATOM 2546 O O . ASN A 1 339 ? 15.148 -10.098 -46.525 1.00 27.48 478 ASN G O 1
ATOM 2551 N N . TRP A 1 340 ? 13.139 -9.485 -45.740 1.00 25.72 479 TRP G N 1
ATOM 2552 C CA . TRP A 1 340 ? 13.502 -8.074 -45.697 1.00 26.68 479 TRP G CA 1
ATOM 2553 C C . TRP A 1 340 ? 14.541 -7.820 -44.611 1.00 27.29 479 TRP G C 1
ATOM 2554 O O . TRP A 1 340 ? 15.381 -6.929 -44.742 1.00 26.39 479 TRP G O 1
ATOM 2565 N N . ARG A 1 341 ? 14.490 -8.608 -43.542 1.00 27.89 480 ARG G N 1
ATOM 2566 C CA . ARG A 1 341 ? 15.452 -8.457 -42.458 1.00 27.88 480 ARG G CA 1
ATOM 2567 C C . ARG A 1 341 ? 16.865 -8.788 -42.918 1.00 28.35 480 ARG G C 1
ATOM 2568 O O . ARG A 1 341 ? 17.823 -8.160 -42.471 1.00 30.47 480 ARG G O 1
ATOM 2576 N N . SER A 1 342 ? 16.995 -9.765 -43.812 1.00 27.69 481 SER G N 1
ATOM 2577 C CA . SER A 1 342 ? 18.305 -10.182 -44.297 1.00 27.98 481 SER G CA 1
ATOM 2578 C C . SER A 1 342 ? 19.022 -9.069 -45.058 1.00 30.27 481 SER G C 1
ATOM 2579 O O . SER A 1 342 ? 20.222 -9.175 -45.310 1.00 32.00 481 SER G O 1
ATOM 2582 N N . GLU A 1 343 ? 18.293 -8.016 -45.434 1.00 31.51 482 GLU G N 1
ATOM 2583 C CA . GLU A 1 343 ? 18.875 -6.915 -46.205 1.00 32.36 482 GLU G CA 1
ATOM 2584 C C . GLU A 1 343 ? 18.868 -5.584 -45.450 1.00 32.41 482 GLU G C 1
ATOM 2585 O O . GLU A 1 343 ? 19.718 -4.726 -45.692 1.00 34.75 482 GLU G O 1
ATOM 2591 N N . LEU A 1 344 ? 17.915 -5.406 -44.542 1.00 30.00 483 LEU G N 1
ATOM 2592 C CA . LEU A 1 344 ? 17.759 -4.132 -43.841 1.00 29.79 483 LEU G CA 1
ATOM 2593 C C . LEU A 1 344 ? 18.466 -4.105 -42.480 1.00 31.16 483 LEU G C 1
ATOM 2594 O O . LEU A 1 344 ? 18.463 -3.087 -41.796 1.00 32.41 483 LEU G O 1
ATOM 2599 N N . TYR A 1 345 ? 19.079 -5.224 -42.107 1.00 30.74 484 TYR G N 1
ATOM 2600 C CA . TYR A 1 345 ? 19.735 -5.372 -40.810 1.00 31.30 484 TYR G CA 1
ATOM 2601 C C . TYR A 1 345 ? 20.765 -4.287 -40.496 1.00 32.50 484 TYR G C 1
ATOM 2602 O O . TYR A 1 345 ? 20.984 -3.966 -39.328 1.00 32.68 484 TYR G O 1
ATOM 2611 N N . LYS A 1 346 ? 21.403 -3.735 -41.526 1.00 34.40 485 LYS G N 1
ATOM 2612 C CA . LYS A 1 346 ? 22.479 -2.762 -41.327 1.00 37.59 485 LYS G CA 1
ATOM 2613 C C . LYS A 1 346 ? 21.983 -1.317 -41.247 1.00 35.94 485 LYS G C 1
ATOM 2614 O O . LYS A 1 346 ? 22.793 -0.395 -41.155 1.00 35.75 485 LYS G O 1
ATOM 2620 N N . TYR A 1 347 ? 20.666 -1.124 -41.301 1.00 34.09 486 TYR G N 1
ATOM 2621 C CA . TYR A 1 347 ? 20.079 0.217 -41.366 1.00 32.87 486 TYR G CA 1
ATOM 2622 C C . TYR A 1 347 ? 19.141 0.500 -40.197 1.00 33.16 486 TYR G C 1
ATOM 2623 O O . TYR A 1 347 ? 18.484 -0.405 -39.692 1.00 34.43 486 TYR G O 1
ATOM 2632 N N . LYS A 1 348 ? 19.079 1.764 -39.785 1.00 34.33 487 LYS G N 1
ATOM 2633 C CA . LYS A 1 348 ? 18.081 2.211 -38.812 1.00 35.90 487 LYS G CA 1
ATOM 2634 C C . LYS A 1 348 ? 17.795 3.698 -38.998 1.00 35.23 487 LYS G C 1
ATOM 2635 O O . LYS A 1 348 ? 18.692 4.467 -39.322 1.00 36.30 487 LYS G O 1
ATOM 2641 N N . VAL A 1 349 ? 16.544 4.098 -38.778 1.00 34.32 488 VAL G N 1
ATOM 2642 C CA . VAL A 1 349 ? 16.141 5.494 -38.937 1.00 34.35 488 VAL G CA 1
ATOM 2643 C C . VAL A 1 349 ? 16.312 6.260 -37.624 1.00 35.17 488 VAL G C 1
ATOM 2644 O O . VAL A 1 349 ? 15.964 5.759 -36.550 1.00 35.17 488 VAL G O 1
ATOM 2648 N N . VAL A 1 350 ? 16.858 7.467 -37.718 1.00 37.57 489 VAL G N 1
ATOM 2649 C CA . VAL A 1 350 ? 16.945 8.359 -36.572 1.00 39.59 489 VAL G CA 1
ATOM 2650 C C . VAL A 1 350 ? 16.455 9.753 -36.946 1.00 41.28 489 VAL G C 1
ATOM 2651 O O . VAL A 1 350 ? 16.521 10.164 -38.105 1.00 41.47 489 VAL G O 1
ATOM 2655 N N . GLN A 1 351 ? 15.962 10.470 -35.945 1.00 43.41 490 GLN G N 1
ATOM 2656 C CA . GLN A 1 351 ? 15.446 11.821 -36.125 1.00 46.37 490 GLN G CA 1
ATOM 2657 C C . GLN A 1 351 ? 16.486 12.840 -35.689 1.00 48.67 490 GLN G C 1
ATOM 2658 O O . GLN A 1 351 ? 17.140 12.652 -34.667 1.00 49.70 490 GLN G O 1
ATOM 2664 N N . ILE A 1 352 ? 16.637 13.915 -36.456 1.00 50.78 491 ILE G N 1
ATOM 2665 C CA . ILE A 1 352 ? 17.555 14.988 -36.082 1.00 54.65 491 ILE G CA 1
ATOM 2666 C C . ILE A 1 352 ? 16.905 15.913 -35.057 1.00 56.81 491 ILE G C 1
ATOM 2667 O O . ILE A 1 352 ? 17.535 16.307 -34.074 1.00 58.44 491 ILE G O 1
ATOM 2672 N N . GLN B 2 1 ? -10.242 -9.996 -27.321 1.00 56.31 1 GLN H N 1
ATOM 2673 C CA . GLN B 2 1 ? -11.226 -10.923 -26.695 1.00 55.42 1 GLN H CA 1
ATOM 2674 C C . GLN B 2 1 ? -10.908 -12.354 -27.129 1.00 49.27 1 GLN H C 1
ATOM 2675 O O . GLN B 2 1 ? -11.717 -13.034 -27.763 1.00 48.01 1 GLN H O 1
ATOM 2681 N N . VAL B 2 2 ? -9.706 -12.795 -26.775 1.00 45.29 2 VAL H N 1
ATOM 2682 C CA . VAL B 2 2 ? -9.174 -14.073 -27.228 1.00 42.42 2 VAL H CA 1
ATOM 2683 C C . VAL B 2 2 ? -9.954 -15.243 -26.649 1.00 40.57 2 VAL H C 1
ATOM 2684 O O . VAL B 2 2 ? -10.277 -15.256 -25.467 1.00 39.77 2 VAL H O 1
ATOM 2688 N N . ARG B 2 3 ? -10.257 -16.225 -27.488 1.00 41.36 3 ARG H N 1
ATOM 2689 C CA . ARG B 2 3 ? -10.819 -17.472 -26.999 1.00 43.29 3 ARG H CA 1
ATOM 2690 C C . ARG B 2 3 ? -10.294 -18.666 -27.783 1.00 38.32 3 ARG H C 1
ATOM 2691 O O . ARG B 2 3 ? -10.124 -18.611 -28.998 1.00 35.74 3 ARG H O 1
ATOM 2699 N N . LEU B 2 4 ? -10.004 -19.726 -27.038 1.00 35.07 4 LEU H N 1
ATOM 2700 C CA . LEU B 2 4 ? -9.600 -21.012 -27.574 1.00 33.47 4 LEU H CA 1
ATOM 2701 C C . LEU B 2 4 ? -10.573 -22.071 -27.053 1.00 32.88 4 LEU H C 1
ATOM 2702 O O . LEU B 2 4 ? -10.467 -22.507 -25.903 1.00 33.14 4 LEU H O 1
ATOM 2707 N N . LEU B 2 5 ? -11.534 -22.456 -27.887 1.00 31.55 5 LEU H N 1
ATOM 2708 C CA . LEU B 2 5 ? -12.533 -23.453 -27.513 1.00 32.42 5 LEU H CA 1
ATOM 2709 C C . LEU B 2 5 ? -12.060 -24.831 -27.940 1.00 32.03 5 LEU H C 1
ATOM 2710 O O . LEU B 2 5 ? -11.650 -25.023 -29.084 1.00 32.85 5 LEU H O 1
ATOM 2715 N N . GLN B 2 6 ? -12.124 -25.790 -27.024 1.00 32.06 6 GLN H N 1
ATOM 2716 C CA . GLN B 2 6 ? -11.564 -27.118 -27.271 1.00 31.58 6 GLN H CA 1
ATOM 2717 C C . GLN B 2 6 ? -12.615 -28.212 -27.416 1.00 33.73 6 GLN H C 1
ATOM 2718 O O . GLN B 2 6 ? -13.706 -28.130 -26.847 1.00 34.68 6 GLN H O 1
ATOM 2724 N N . TYR B 2 7 ? -12.259 -29.242 -28.181 1.00 34.34 7 TYR H N 1
ATOM 2725 C CA . TYR B 2 7 ? -13.135 -30.379 -28.430 1.00 35.18 7 TYR H CA 1
ATOM 2726 C C . TYR B 2 7 ? -12.321 -31.663 -28.509 1.00 34.72 7 TYR H C 1
ATOM 2727 O O . TYR B 2 7 ? -11.101 -31.623 -28.709 1.00 34.50 7 TYR H O 1
ATOM 2736 N N . GLY B 2 8 ? -12.997 -32.798 -28.346 1.00 35.49 8 GLY H N 1
ATOM 2737 C CA . GLY B 2 8 ? -12.391 -34.098 -28.574 1.00 36.29 8 GLY H CA 1
ATOM 2738 C C . GLY B 2 8 ? -12.118 -34.930 -27.329 1.00 36.72 8 GLY H C 1
ATOM 2739 O O . GLY B 2 8 ? -11.464 -35.970 -27.410 1.00 36.37 8 GLY H O 1
ATOM 2740 N N . GLY B 2 9 ? -12.620 -34.492 -26.180 1.00 38.22 9 GLY H N 1
ATOM 2741 C CA . GLY B 2 9 ? -12.420 -35.237 -24.948 1.00 38.09 9 GLY H CA 1
ATOM 2742 C C . GLY B 2 9 ? -13.157 -36.566 -24.949 1.00 38.47 9 GLY H C 1
ATOM 2743 O O . GLY B 2 9 ? -13.942 -36.846 -25.857 1.00 41.30 9 GLY H O 1
ATOM 2744 N N . GLY B 2 10 ? -12.895 -37.389 -23.935 1.00 35.18 10 GLY H N 1
ATOM 2745 C CA . GLY B 2 10 ? -13.614 -38.637 -23.759 1.00 35.33 10 GLY H CA 1
ATOM 2746 C C . GLY B 2 10 ? -12.741 -39.868 -23.600 1.00 35.55 10 GLY H C 1
ATOM 2747 O O . GLY B 2 10 ? -11.522 -39.782 -23.408 1.00 35.56 10 GLY H O 1
ATOM 2748 N N . VAL B 2 11 ? -13.391 -41.026 -23.672 1.00 35.97 11 VAL H N 1
ATOM 2749 C CA . VAL B 2 11 ? -12.729 -42.314 -23.553 1.00 35.78 11 VAL H CA 1
ATOM 2750 C C . VAL B 2 11 ? -12.084 -42.740 -24.871 1.00 36.21 11 VAL H C 1
ATOM 2751 O O . VAL B 2 11 ? -12.729 -42.713 -25.916 1.00 36.70 11 VAL H O 1
ATOM 2755 N N . LYS B 2 12 ? -10.818 -43.142 -24.804 1.00 36.85 12 LYS H N 1
ATOM 2756 C CA . LYS B 2 12 ? -10.094 -43.665 -25.957 1.00 38.81 12 LYS H CA 1
ATOM 2757 C C . LYS B 2 12 ? -9.606 -45.059 -25.626 1.00 38.78 12 LYS H C 1
ATOM 2758 O O . LYS B 2 12 ? -9.335 -45.359 -24.470 1.00 38.51 12 LYS H O 1
ATOM 2764 N N . ARG B 2 13 ? -9.485 -45.910 -26.636 1.00 39.21 13 ARG H N 1
ATOM 2765 C CA . ARG B 2 13 ? -9.056 -47.282 -26.411 1.00 40.65 13 ARG H CA 1
ATOM 2766 C C . ARG B 2 13 ? -7.540 -47.391 -26.545 1.00 42.13 13 ARG H C 1
ATOM 2767 O O . ARG B 2 13 ? -6.951 -46.756 -27.420 1.00 43.84 13 ARG H O 1
ATOM 2775 N N . PRO B 2 14 ? -6.896 -48.182 -25.667 1.00 41.81 14 PRO H N 1
ATOM 2776 C CA . PRO B 2 14 ? -5.447 -48.363 -25.801 1.00 41.68 14 PRO H CA 1
ATOM 2777 C C . PRO B 2 14 ? -5.073 -48.920 -27.168 1.00 42.65 14 PRO H C 1
ATOM 2778 O O . PRO B 2 14 ? -5.783 -49.771 -27.699 1.00 43.46 14 PRO H O 1
ATOM 2782 N N . GLY B 2 15 ? -3.976 -48.422 -27.731 1.00 43.02 15 GLY H N 1
ATOM 2783 C CA . GLY B 2 15 ? -3.527 -48.840 -29.047 1.00 43.26 15 GLY H CA 1
ATOM 2784 C C . GLY B 2 15 ? -4.149 -48.041 -30.178 1.00 43.47 15 GLY H C 1
ATOM 2785 O O . GLY B 2 15 ? -3.655 -48.065 -31.307 1.00 45.09 15 GLY H O 1
ATOM 2786 N N . ALA B 2 16 ? -5.232 -47.327 -29.886 1.00 41.83 16 ALA H N 1
ATOM 2787 C CA . ALA B 2 16 ? -5.876 -46.490 -30.890 1.00 39.79 16 ALA H CA 1
ATOM 2788 C C . ALA B 2 16 ? -5.181 -45.135 -30.985 1.00 39.44 16 ALA H C 1
ATOM 2789 O O . ALA B 2 16 ? -4.204 -44.868 -30.282 1.00 40.15 16 ALA H O 1
ATOM 2791 N N . SER B 2 17 ? -5.693 -44.288 -31.869 1.00 39.70 17 SER H N 1
ATOM 2792 C CA . SER B 2 17 ? -5.213 -42.924 -31.996 1.00 41.10 17 SER H CA 1
ATOM 2793 C C . SER B 2 17 ? -6.381 -41.974 -31.800 1.00 39.62 17 SER H C 1
ATOM 2794 O O . SER B 2 17 ? -7.530 -42.330 -32.074 1.00 41.87 17 SER H O 1
ATOM 2797 N N . MET B 2 18 ? -6.086 -40.772 -31.313 1.00 35.71 18 MET H N 1
ATOM 2798 C CA . MET B 2 18 ? -7.108 -39.771 -31.076 1.00 33.40 18 MET H CA 1
ATOM 2799 C C . MET B 2 18 ? -6.776 -38.473 -31.798 1.00 31.85 18 MET H C 1
ATOM 2800 O O . MET B 2 18 ? -5.604 -38.162 -32.029 1.00 30.72 18 MET H O 1
ATOM 2805 N N . THR B 2 19 ? -7.817 -37.717 -32.133 1.00 33.22 19 THR H N 1
ATOM 2806 C CA . THR B 2 19 ? -7.667 -36.343 -32.599 1.00 33.16 19 THR H CA 1
ATOM 2807 C C . THR B 2 19 ? -8.472 -35.405 -31.702 1.00 33.16 19 THR H C 1
ATOM 2808 O O . THR B 2 19 ? -9.670 -35.594 -31.516 1.00 33.77 19 THR H O 1
ATOM 2812 N N . ILE B 2 20 ? -7.803 -34.400 -31.148 1.00 33.24 20 ILE H N 1
ATOM 2813 C CA . ILE B 2 20 ? -8.482 -33.340 -30.419 1.00 33.47 20 ILE H CA 1
ATOM 2814 C C . ILE B 2 20 ? -8.256 -32.052 -31.182 1.00 33.72 20 ILE H C 1
ATOM 2815 O O . ILE B 2 20 ? -7.403 -31.994 -32.070 1.00 35.60 20 ILE H O 1
ATOM 2820 N N . SER B 2 21 ? -9.029 -31.022 -30.864 1.00 32.98 21 SER H N 1
ATOM 2821 C CA . SER B 2 21 ? -8.984 -29.811 -31.663 1.00 31.84 21 SER H CA 1
ATOM 2822 C C . SER B 2 21 ? -9.253 -28.552 -30.852 1.00 29.99 21 SER H C 1
ATOM 2823 O O . SER B 2 21 ? -9.712 -28.607 -29.710 1.00 29.89 21 SER H O 1
ATOM 2826 N N . CYS B 2 22 ? -8.952 -27.417 -31.471 1.00 30.20 22 CYS H N 1
ATOM 2827 C CA . CYS B 2 22 ? -9.007 -26.121 -30.814 1.00 31.21 22 CYS H CA 1
ATOM 2828 C C . CYS B 2 22 ? -9.395 -25.060 -31.835 1.00 33.06 22 CYS H C 1
ATOM 2829 O O . CYS B 2 22 ? -8.749 -24.930 -32.881 1.00 33.65 22 CYS H O 1
ATOM 2832 N N . VAL B 2 23 ? -10.464 -24.327 -31.536 1.00 32.98 23 VAL H N 1
ATOM 2833 C CA . VAL B 2 23 ? -10.967 -23.284 -32.418 1.00 34.44 23 VAL H CA 1
ATOM 2834 C C . VAL B 2 23 ? -10.642 -21.924 -31.816 1.00 33.56 23 VAL H C 1
ATOM 2835 O O . VAL B 2 23 ? -11.082 -21.603 -30.712 1.00 34.85 23 VAL H O 1
ATOM 2839 N N . ALA B 2 24 ? -9.864 -21.134 -32.547 1.00 33.73 24 ALA H N 1
ATOM 2840 C CA . ALA B 2 24 ? -9.372 -19.853 -32.056 1.00 35.07 24 ALA H CA 1
ATOM 2841 C C . ALA B 2 24 ? -10.170 -18.685 -32.618 1.00 36.68 24 ALA H C 1
ATOM 2842 O O . ALA B 2 24 ? -10.656 -18.739 -33.747 1.00 37.93 24 ALA H O 1
ATOM 2844 N N . SER B 2 25 ? -10.295 -17.624 -31.828 1.00 37.17 25 SER H N 1
ATOM 2845 C CA . SER B 2 25 ? -10.966 -16.413 -32.289 1.00 37.39 25 SER H CA 1
ATOM 2846 C C . SER B 2 25 ? -10.618 -15.215 -31.417 1.00 35.60 25 SER H C 1
ATOM 2847 O O . SER B 2 25 ? -10.059 -15.360 -30.329 1.00 34.25 25 SER H O 1
ATOM 2850 N N . GLY B 2 26 ? -10.950 -14.027 -31.914 1.00 35.76 26 GLY H N 1
ATOM 2851 C CA . GLY B 2 26 ? -10.715 -12.796 -31.188 1.00 35.84 26 GLY H CA 1
ATOM 2852 C C . GLY B 2 26 ? -9.343 -12.209 -31.445 1.00 35.93 26 GLY H C 1
ATOM 2853 O O . GLY B 2 26 ? -8.950 -11.246 -30.791 1.00 38.35 26 GLY H O 1
ATOM 2854 N N . TYR B 2 27 ? -8.610 -12.784 -32.390 1.00 34.78 27 TYR H N 1
ATOM 2855 C CA . TYR B 2 27 ? -7.296 -12.257 -32.755 1.00 34.44 27 TYR H CA 1
ATOM 2856 C C . TYR B 2 27 ? -6.891 -12.757 -34.138 1.00 33.13 27 TYR H C 1
ATOM 2857 O O . TYR B 2 27 ? -7.587 -13.578 -34.725 1.00 34.66 27 TYR H O 1
ATOM 2866 N N . ASN B 2 28 ? -5.781 -12.247 -34.667 1.00 32.60 28 ASN H N 1
ATOM 2867 C CA . ASN B 2 28 ? -5.286 -12.710 -35.965 1.00 34.13 28 ASN H CA 1
ATOM 2868 C C . ASN B 2 28 ? -4.596 -14.066 -35.821 1.00 32.42 28 ASN H C 1
ATOM 2869 O O . ASN B 2 28 ? -3.495 -14.177 -35.268 1.00 32.35 28 ASN H O 1
ATOM 2874 N N . PHE B 2 29 ? -5.265 -15.084 -36.347 1.00 32.44 29 PHE H N 1
ATOM 2875 C CA . PHE B 2 29 ? -4.859 -16.482 -36.221 1.00 32.96 29 PHE H CA 1
ATOM 2876 C C . PHE B 2 29 ? -3.406 -16.748 -36.629 1.00 34.47 29 PHE H C 1
ATOM 2877 O O . PHE B 2 29 ? -2.743 -17.629 -36.070 1.00 35.21 29 PHE H O 1
ATOM 2885 N N . ASN B 2 30 ? -2.908 -15.973 -37.587 1.00 35.20 30 ASN H N 1
ATOM 2886 C CA . ASN B 2 30 ? -1.568 -16.175 -38.129 1.00 37.20 30 ASN H CA 1
ATOM 2887 C C . ASN B 2 30 ? -0.417 -15.709 -37.235 1.00 36.09 30 ASN H C 1
ATOM 2888 O O . ASN B 2 30 ? 0.723 -16.114 -37.446 1.00 35.86 30 ASN H O 1
ATOM 2893 N N . ASP B 2 31 ? -0.710 -14.876 -36.241 1.00 36.89 31 ASP H N 1
ATOM 2894 C CA . ASP B 2 31 ? 0.335 -14.124 -35.545 1.00 40.03 31 ASP H CA 1
ATOM 2895 C C . ASP B 2 31 ? 0.808 -14.724 -34.217 1.00 37.57 31 ASP H C 1
ATOM 2896 O O . ASP B 2 31 ? 1.702 -14.167 -33.580 1.00 38.43 31 ASP H O 1
ATOM 2901 N N . TYR B 2 32 ? 0.221 -15.843 -33.800 1.00 34.26 32 TYR H N 1
ATOM 2902 C CA . TYR B 2 32 ? 0.619 -16.486 -32.552 1.00 32.79 32 TYR H CA 1
ATOM 2903 C C . TYR B 2 32 ? 0.776 -17.993 -32.720 1.00 29.96 32 TYR H C 1
ATOM 2904 O O . TYR B 2 32 ? -0.089 -18.653 -33.288 1.00 30.99 32 TYR H O 1
ATOM 2913 N N . TYR B 2 33 ? 1.871 -18.530 -32.196 1.00 27.80 33 TYR H N 1
ATOM 2914 C CA . TYR B 2 33 ? 2.045 -19.976 -32.126 1.00 27.87 33 TYR H CA 1
ATOM 2915 C C . TYR B 2 33 ? 1.062 -20.536 -31.109 1.00 28.66 33 TYR H C 1
ATOM 2916 O O . TYR B 2 33 ? 0.662 -19.840 -30.165 1.00 30.03 33 TYR H O 1
ATOM 2925 N N . ILE B 2 34 ? 0.675 -21.789 -31.305 1.00 27.98 34 ILE H N 1
ATOM 2926 C CA . ILE B 2 34 ? -0.161 -22.489 -30.347 1.00 28.10 34 ILE H CA 1
ATOM 2927 C C . ILE B 2 34 ? 0.577 -23.709 -29.829 1.00 27.37 34 ILE H C 1
ATOM 2928 O O . ILE B 2 34 ? 1.143 -24.486 -30.591 1.00 28.00 34 ILE H O 1
ATOM 2933 N N . HIS B 2 35 ? 0.575 -23.842 -28.508 1.00 26.09 35 HIS H N 1
ATOM 2934 C CA . HIS B 2 35 ? 1.244 -24.934 -27.823 1.00 25.83 35 HIS H CA 1
ATOM 2935 C C . HIS B 2 35 ? 0.196 -25.885 -27.252 1.00 26.48 35 HIS H C 1
ATOM 2936 O O . HIS B 2 35 ? -0.857 -25.449 -26.785 1.00 29.07 35 HIS H O 1
ATOM 2943 N N . TRP B 2 36 ? 0.487 -27.177 -27.306 1.00 25.66 36 TRP H N 1
ATOM 2944 C CA . TRP B 2 36 ? -0.369 -28.200 -26.715 1.00 26.34 36 TRP H CA 1
ATOM 2945 C C . TRP B 2 36 ? 0.306 -28.742 -25.460 1.00 25.88 36 TRP H C 1
ATOM 2946 O O . TRP B 2 36 ? 1.404 -29.295 -25.520 1.00 26.18 36 TRP H O 1
ATOM 2957 N N . VAL B 2 37 ? -0.365 -28.569 -24.332 1.00 25.69 37 VAL H N 1
ATOM 2958 C CA . VAL B 2 37 ? 0.206 -28.875 -23.025 1.00 26.45 37 VAL H CA 1
ATOM 2959 C C . VAL B 2 37 ? -0.734 -29.830 -22.309 1.00 27.55 37 VAL H C 1
ATOM 2960 O O . VAL B 2 37 ? -1.941 -29.607 -22.300 1.00 28.85 37 VAL H O 1
ATOM 2964 N N . ARG B 2 38 ? -0.192 -30.897 -21.723 1.00 28.43 38 ARG H N 1
ATOM 2965 C CA . ARG B 2 38 ? -1.029 -31.851 -21.007 1.00 29.84 38 ARG H CA 1
ATOM 2966 C C . ARG B 2 38 ? -0.601 -31.984 -19.550 1.00 29.84 38 ARG H C 1
ATOM 2967 O O . ARG B 2 38 ? 0.549 -31.730 -19.200 1.00 28.25 38 ARG H O 1
ATOM 2975 N N . GLN B 2 39 ? -1.552 -32.376 -18.708 1.00 31.68 39 GLN H N 1
ATOM 2976 C CA . GLN B 2 39 ? -1.261 -32.706 -17.320 1.00 32.71 39 GLN H CA 1
ATOM 2977 C C . GLN B 2 39 ? -1.916 -34.025 -16.933 1.00 32.35 39 GLN H C 1
ATOM 2978 O O . GLN B 2 39 ? -3.144 -34.121 -16.839 1.00 32.71 39 GLN H O 1
ATOM 2984 N N . ALA B 2 40 ? -1.083 -35.036 -16.724 1.00 33.37 40 ALA H N 1
ATOM 2985 C CA . ALA B 2 40 ? -1.550 -36.328 -16.259 1.00 37.59 40 ALA H CA 1
ATOM 2986 C C . ALA B 2 40 ? -1.869 -36.216 -14.774 1.00 42.10 40 ALA H C 1
ATOM 2987 O O . ALA B 2 40 ? -1.173 -35.500 -14.054 1.00 40.55 40 ALA H O 1
ATOM 2989 N N . PRO B 2 41 ? -2.926 -36.904 -14.311 1.00 48.16 41 PRO H N 1
ATOM 2990 C CA . PRO B 2 41 ? -3.248 -36.853 -12.878 1.00 52.08 41 PRO H CA 1
ATOM 2991 C C . PRO B 2 41 ? -2.052 -37.223 -12.002 1.00 56.28 41 PRO H C 1
ATOM 2992 O O . PRO B 2 41 ? -1.414 -38.248 -12.232 1.00 55.83 41 PRO H O 1
ATOM 2996 N N . GLY B 2 42 ? -1.746 -36.376 -11.024 1.00 60.58 42 GLY H N 1
ATOM 2997 C CA . GLY B 2 42 ? -0.622 -36.606 -10.134 1.00 63.27 42 GLY H CA 1
ATOM 2998 C C . GLY B 2 42 ? 0.723 -36.278 -10.761 1.00 63.65 42 GLY H C 1
ATOM 2999 O O . GLY B 2 42 ? 1.766 -36.675 -10.239 1.00 65.54 42 GLY H O 1
ATOM 3000 N N . GLN B 2 43 ? 0.702 -35.554 -11.877 1.00 60.95 43 GLN H N 1
ATOM 3001 C CA . GLN B 2 43 ? 1.927 -35.200 -12.591 1.00 59.04 43 GLN H CA 1
ATOM 3002 C C . GLN B 2 43 ? 1.976 -33.717 -12.945 1.00 51.19 43 GLN H C 1
ATOM 3003 O O . GLN B 2 43 ? 1.003 -32.985 -12.766 1.00 47.86 43 GLN H O 1
ATOM 3009 N N . GLY B 2 44 ? 3.129 -33.286 -13.444 1.00 47.40 44 GLY H N 1
ATOM 3010 C CA . GLY B 2 44 ? 3.337 -31.891 -13.775 1.00 44.16 44 GLY H CA 1
ATOM 3011 C C . GLY B 2 44 ? 2.924 -31.577 -15.197 1.00 40.82 44 GLY H C 1
ATOM 3012 O O . GLY B 2 44 ? 2.739 -32.481 -16.019 1.00 40.45 44 GLY H O 1
ATOM 3013 N N . LEU B 2 45 ? 2.772 -30.288 -15.483 1.00 36.26 45 LEU H N 1
ATOM 3014 C CA . LEU B 2 45 ? 2.483 -29.830 -16.836 1.00 32.80 45 LEU H CA 1
ATOM 3015 C C . LEU B 2 45 ? 3.635 -30.191 -17.761 1.00 32.11 45 LEU H C 1
ATOM 3016 O O . LEU B 2 45 ? 4.803 -30.077 -17.380 1.00 32.96 45 LEU H O 1
ATOM 3021 N N . GLU B 2 46 ? 3.303 -30.618 -18.979 1.00 31.20 46 GLU H N 1
ATOM 3022 C CA . GLU B 2 46 ? 4.310 -31.005 -19.954 1.00 30.36 46 GLU H CA 1
ATOM 3023 C C . GLU B 2 46 ? 3.939 -30.523 -21.353 1.00 28.37 46 GLU H C 1
ATOM 3024 O O . GLU B 2 46 ? 2.837 -30.770 -21.838 1.00 28.17 46 GLU H O 1
ATOM 3030 N N . LEU B 2 47 ? 4.875 -29.839 -21.996 1.00 28.02 47 LEU H N 1
ATOM 3031 C CA . LEU B 2 47 ? 4.670 -29.388 -23.361 1.00 26.55 47 LEU H CA 1
ATOM 3032 C C . LEU B 2 47 ? 4.826 -30.562 -24.324 1.00 27.62 47 LEU H C 1
ATOM 3033 O O . LEU B 2 47 ? 5.813 -31.291 -24.280 1.00 29.82 47 LEU H O 1
ATOM 3038 N N . MET B 2 48 ? 3.840 -30.737 -25.194 1.00 27.47 48 MET H N 1
ATOM 3039 C CA . MET B 2 48 ? 3.887 -31.788 -26.209 1.00 25.65 48 MET H CA 1
ATOM 3040 C C . MET B 2 48 ? 4.528 -31.270 -27.501 1.00 26.78 48 MET H C 1
ATOM 3041 O O . MET B 2 48 ? 5.146 -32.037 -28.253 1.00 28.80 48 MET H O 1
ATOM 3046 N N . GLY B 2 49 ? 4.384 -29.969 -27.746 1.00 26.77 49 GLY H N 1
ATOM 3047 C CA . GLY B 2 49 ? 4.919 -29.347 -28.949 1.00 27.60 49 GLY H CA 1
ATOM 3048 C C . GLY B 2 49 ? 4.100 -28.140 -29.368 1.00 26.58 49 GLY H C 1
ATOM 3049 O O . GLY B 2 49 ? 3.016 -27.889 -28.825 1.00 27.83 49 GLY H O 1
ATOM 3050 N N . TRP B 2 50 ? 4.613 -27.390 -30.341 1.00 25.68 50 TRP H N 1
ATOM 3051 C CA . TRP B 2 50 ? 3.911 -26.220 -30.839 1.00 23.84 50 TRP H CA 1
ATOM 3052 C C . TRP B 2 50 ? 3.713 -26.268 -32.348 1.00 25.41 50 TRP H C 1
ATOM 3053 O O . TRP B 2 50 ? 4.373 -27.024 -33.065 1.00 25.32 50 TRP H O 1
ATOM 3064 N N . ILE B 2 51 ? 2.755 -25.471 -32.795 1.00 27.26 51 ILE H N 1
ATOM 3065 C CA . ILE B 2 51 ? 2.503 -25.265 -34.211 1.00 26.84 51 ILE H CA 1
ATOM 3066 C C . ILE B 2 51 ? 2.423 -23.762 -34.467 1.00 26.09 51 ILE H C 1
ATOM 3067 O O . ILE B 2 51 ? 1.898 -22.995 -33.650 1.00 26.27 51 ILE H O 1
ATOM 3072 N N . ASP B 2 52 ? 3.011 -23.350 -35.584 1.00 25.88 52 ASP H N 1
ATOM 3073 C CA . ASP B 2 52 ? 2.908 -21.994 -36.073 1.00 26.18 52 ASP H CA 1
ATOM 3074 C C . ASP B 2 52 ? 1.813 -21.986 -37.141 1.00 28.03 52 ASP H C 1
ATOM 3075 O O . ASP B 2 52 ? 2.017 -22.512 -38.237 1.00 28.96 52 ASP H O 1
ATOM 3080 N N . PRO B 2 53 ? 0.632 -21.432 -36.812 1.00 29.65 53 PRO H N 1
ATOM 3081 C CA . PRO B 2 53 ? -0.493 -21.559 -37.749 1.00 31.27 53 PRO H CA 1
ATOM 3082 C C . PRO B 2 53 ? -0.313 -20.837 -39.086 1.00 30.69 53 PRO H C 1
ATOM 3083 O O . PRO B 2 53 ? -1.042 -21.160 -40.014 1.00 32.34 53 PRO H O 1
ATOM 3087 N N . SER B 2 54 ? 0.617 -19.890 -39.185 1.00 31.66 54 SER H N 1
ATOM 3088 C CA . SER B 2 54 ? 0.798 -19.143 -40.432 1.00 32.73 54 SER H CA 1
ATOM 3089 C C . SER B 2 54 ? 1.173 -20.070 -41.589 1.00 30.61 54 SER H C 1
ATOM 3090 O O . SER B 2 54 ? 0.553 -20.005 -42.647 1.00 32.21 54 SER H O 1
ATOM 3093 N N . GLY B 2 55 ? 2.170 -20.934 -41.387 1.00 28.60 55 GLY H N 1
ATOM 3094 C CA . GLY B 2 55 ? 2.598 -21.877 -42.413 1.00 29.50 55 GLY H CA 1
ATOM 3095 C C . GLY B 2 55 ? 2.489 -23.346 -42.021 1.00 29.16 55 GLY H C 1
ATOM 3096 O O . GLY B 2 55 ? 2.664 -24.226 -42.864 1.00 29.47 55 GLY H O 1
ATOM 3097 N N . GLY B 2 56 ? 2.215 -23.615 -40.749 1.00 27.88 56 GLY H N 1
ATOM 3098 C CA . GLY B 2 56 ? 2.080 -24.982 -40.277 1.00 27.51 56 GLY H CA 1
ATOM 3099 C C . GLY B 2 56 ? 3.349 -25.663 -39.783 1.00 27.20 56 GLY H C 1
ATOM 3100 O O . GLY B 2 56 ? 3.344 -26.875 -39.578 1.00 29.87 56 GLY H O 1
ATOM 3101 N N . ARG B 2 57 ? 4.433 -24.913 -39.596 1.00 24.68 57 ARG H N 1
ATOM 3102 C CA . ARG B 2 57 ? 5.661 -25.489 -39.029 1.00 24.41 57 ARG H CA 1
ATOM 3103 C C . ARG B 2 57 ? 5.378 -25.989 -37.612 1.00 26.23 57 ARG H C 1
ATOM 3104 O O . ARG B 2 57 ? 4.572 -25.382 -36.898 1.00 26.02 57 ARG H O 1
ATOM 3112 N N . THR B 2 58 ? 6.021 -27.089 -37.225 1.00 27.77 58 THR H N 1
ATOM 3113 C CA . THR B 2 58 ? 5.862 -27.645 -35.874 1.00 28.34 58 THR H CA 1
ATOM 3114 C C . THR B 2 58 ? 7.183 -28.039 -35.229 1.00 28.08 58 THR H C 1
ATOM 3115 O O . THR B 2 58 ? 8.202 -28.201 -35.888 1.00 29.16 58 THR H O 1
ATOM 3119 N N . ASP B 2 59 ? 7.130 -28.230 -33.919 1.00 28.05 59 ASP H N 1
ATOM 3120 C CA . ASP B 2 59 ? 8.278 -28.663 -33.144 1.00 29.58 59 ASP H CA 1
ATOM 3121 C C . ASP B 2 59 ? 7.727 -29.453 -31.972 1.00 29.04 59 ASP H C 1
ATOM 3122 O O . ASP B 2 59 ? 6.897 -28.939 -31.234 1.00 27.23 59 ASP H O 1
ATOM 3127 N N . TYR B 2 60 ? 8.163 -30.704 -31.837 1.00 30.85 60 TYR H N 1
ATOM 3128 C CA . TYR B 2 60 ? 7.600 -31.627 -30.851 1.00 31.98 60 TYR H CA 1
ATOM 3129 C C . TYR B 2 60 ? 8.604 -31.948 -29.748 1.00 31.78 60 TYR H C 1
ATOM 3130 O O . TYR B 2 60 ? 9.815 -31.924 -29.966 1.00 32.76 60 TYR H O 1
ATOM 3139 N N . ALA B 2 61 ? 8.091 -32.251 -28.561 1.00 31.59 61 ALA H N 1
ATOM 3140 C CA . ALA B 2 61 ? 8.913 -32.791 -27.492 1.00 30.94 61 ALA H CA 1
ATOM 3141 C C . ALA B 2 61 ? 9.375 -34.200 -27.864 1.00 33.29 61 ALA H C 1
ATOM 3142 O O . ALA B 2 61 ? 8.589 -35.009 -28.357 1.00 34.42 61 ALA H O 1
ATOM 3144 N N . GLY B 2 62 ? 10.649 -34.487 -27.629 1.00 35.48 62 GLY H N 1
ATOM 3145 C CA . GLY B 2 62 ? 11.219 -35.780 -27.962 1.00 39.33 62 GLY H CA 1
ATOM 3146 C C . GLY B 2 62 ? 10.555 -36.944 -27.248 1.00 42.95 62 GLY H C 1
ATOM 3147 O O . GLY B 2 62 ? 10.559 -38.066 -27.752 1.00 45.14 62 GLY H O 1
ATOM 3148 N N . ALA B 2 63 ? 9.975 -36.683 -26.080 1.00 43.74 63 ALA H N 1
ATOM 3149 C CA . ALA B 2 63 ? 9.314 -37.733 -25.303 1.00 45.62 63 ALA H CA 1
ATOM 3150 C C . ALA B 2 63 ? 8.067 -38.243 -26.018 1.00 47.63 63 ALA H C 1
ATOM 3151 O O . ALA B 2 63 ? 7.545 -39.305 -25.685 1.00 48.64 63 ALA H O 1
ATOM 3153 N N . PHE B 2 64 ? 7.594 -37.469 -26.989 1.00 48.46 64 PHE H N 1
ATOM 3154 C CA . PHE B 2 64 ? 6.449 -37.846 -27.808 1.00 52.07 64 PHE H CA 1
ATOM 3155 C C . PHE B 2 64 ? 6.880 -37.964 -29.262 1.00 57.64 64 PHE H C 1
ATOM 3156 O O . PHE B 2 64 ? 6.165 -37.523 -30.165 1.00 59.27 64 PHE H O 1
ATOM 3164 N N . GLY B 2 65 ? 8.050 -38.560 -29.476 1.00 59.26 65 GLY H N 1
ATOM 3165 C CA . GLY B 2 65 ? 8.715 -38.530 -30.769 1.00 59.02 65 GLY H CA 1
ATOM 3166 C C . GLY B 2 65 ? 7.843 -38.876 -31.959 1.00 57.44 65 GLY H C 1
ATOM 3167 O O . GLY B 2 65 ? 7.458 -38.005 -32.740 1.00 58.07 65 GLY H O 1
ATOM 3168 N N . ASP B 2 66 ? 7.519 -40.155 -32.084 1.00 55.52 66 ASP H N 1
ATOM 3169 C CA . ASP B 2 66 ? 6.851 -40.664 -33.270 1.00 54.33 66 ASP H CA 1
ATOM 3170 C C . ASP B 2 66 ? 5.346 -40.417 -33.270 1.00 46.22 66 ASP H C 1
ATOM 3171 O O . ASP B 2 66 ? 4.725 -40.380 -34.331 1.00 44.54 66 ASP H O 1
ATOM 3176 N N . ARG B 2 67 ? 4.768 -40.237 -32.085 1.00 40.51 67 ARG H N 1
ATOM 3177 C CA . ARG B 2 67 ? 3.328 -40.420 -31.906 1.00 38.50 67 ARG H CA 1
ATOM 3178 C C . ARG B 2 67 ? 2.444 -39.190 -32.129 1.00 36.06 67 ARG H C 1
ATOM 3179 O O . ARG B 2 67 ? 1.230 -39.335 -32.273 1.00 35.08 67 ARG H O 1
ATOM 3187 N N . VAL B 2 68 ? 3.025 -37.993 -32.159 1.00 35.04 68 VAL H N 1
ATOM 3188 C CA . VAL B 2 68 ? 2.220 -36.774 -32.215 1.00 33.53 68 VAL H CA 1
ATOM 3189 C C . VAL B 2 68 ? 2.281 -36.091 -33.572 1.00 32.52 68 VAL H C 1
ATOM 3190 O O . VAL B 2 68 ? 3.328 -36.069 -34.215 1.00 34.12 68 VAL H O 1
ATOM 3194 N N . SER B 2 69 ? 1.139 -35.543 -33.988 1.00 32.17 69 SER H N 1
ATOM 3195 C CA . SER B 2 69 ? 1.047 -34.662 -35.155 1.00 32.51 69 SER H CA 1
ATOM 3196 C C . SER B 2 69 ? 0.224 -33.430 -34.821 1.00 32.66 69 SER H C 1
ATOM 3197 O O . SER B 2 69 ? -0.820 -33.532 -34.177 1.00 34.91 69 SER H O 1
ATOM 3200 N N . MET B 2 70 ? 0.693 -32.271 -35.271 1.00 29.48 70 MET H N 1
ATOM 3201 C CA . MET B 2 70 ? -0.053 -31.038 -35.133 1.00 27.72 70 MET H CA 1
ATOM 3202 C C . MET B 2 70 ? -0.246 -30.403 -36.504 1.00 28.82 70 MET H C 1
ATOM 3203 O O . MET B 2 70 ? 0.684 -30.339 -37.303 1.00 29.74 70 MET H O 1
ATOM 3208 N N . TYR B 2 71 ? -1.468 -29.960 -36.770 1.00 29.42 71 TYR H N 1
ATOM 3209 C CA . TYR B 2 71 ? -1.815 -29.355 -38.050 1.00 30.71 71 TYR H CA 1
ATOM 3210 C C . TYR B 2 71 ? -3.001 -28.427 -37.858 1.00 32.44 71 TYR H C 1
ATOM 3211 O O . TYR B 2 71 ? -3.567 -28.369 -36.764 1.00 34.28 71 TYR H O 1
ATOM 3220 N N . ARG B 2 72 ? -3.415 -27.749 -38.905 1.00 31.62 72 ARG H N 1
ATOM 3221 C CA . ARG B 2 72 ? -4.479 -26.796 -38.791 1.00 31.32 72 ARG H CA 1
ATOM 3222 C C . ARG B 2 72 ? -5.232 -26.534 -40.074 1.00 33.23 72 ARG H C 1
ATOM 3223 O O . ARG B 2 72 ? -4.710 -26.711 -41.121 1.00 33.87 72 ARG H O 1
ATOM 3231 N N . ASP B 2 73 ? -6.460 -26.074 -39.942 1.00 34.71 73 ASP H N 1
ATOM 3232 C CA . ASP B 2 73 ? -7.269 -25.618 -41.062 1.00 36.22 73 ASP H CA 1
ATOM 3233 C C . ASP B 2 73 ? -7.361 -24.100 -40.973 1.00 36.07 73 ASP H C 1
ATOM 3234 O O . ASP B 2 73 ? -8.212 -23.563 -40.263 1.00 34.07 73 ASP H O 1
ATOM 3239 N N . LYS B 2 74 ? -6.474 -23.416 -41.689 1.00 38.52 74 LYS H N 1
ATOM 3240 C CA . LYS B 2 74 ? -6.382 -21.959 -41.612 1.00 39.96 74 LYS H CA 1
ATOM 3241 C C . LYS B 2 74 ? -7.715 -21.271 -41.844 1.00 41.44 74 LYS H C 1
ATOM 3242 O O . LYS B 2 74 ? -8.081 -20.357 -41.110 1.00 42.37 74 LYS H O 1
ATOM 3248 N N . SER B 2 75 ? -8.434 -21.714 -42.867 1.00 43.21 75 SER H N 1
ATOM 3249 C CA . SER B 2 75 ? -9.691 -21.084 -43.251 1.00 45.24 75 SER H CA 1
ATOM 3250 C C . SER B 2 75 ? -10.783 -21.258 -42.192 1.00 45.66 75 SER H C 1
ATOM 3251 O O . SER B 2 75 ? -11.838 -20.630 -42.282 1.00 47.50 75 SER H O 1
ATOM 3254 N N . MET B 2 76 ? -10.526 -22.107 -41.198 1.00 42.90 76 MET H N 1
ATOM 3255 C CA . MET B 2 76 ? -11.495 -22.380 -40.138 1.00 40.38 76 MET H CA 1
ATOM 3256 C C . MET B 2 76 ? -10.962 -22.017 -38.745 1.00 36.20 76 MET H C 1
ATOM 3257 O O . MET B 2 76 ? -11.601 -22.319 -37.739 1.00 36.29 76 MET H O 1
ATOM 3262 N N . ASN B 2 77 ? -9.809 -21.350 -38.694 1.00 34.45 77 ASN H N 1
ATOM 3263 C CA . ASN B 2 77 ? -9.166 -21.004 -37.421 1.00 34.21 77 ASN H CA 1
ATOM 3264 C C . ASN B 2 77 ? -9.078 -22.197 -36.469 1.00 33.54 77 ASN H C 1
ATOM 3265 O O . ASN B 2 77 ? -9.164 -22.032 -35.253 1.00 32.01 77 ASN H O 1
ATOM 3270 N N . THR B 2 78 ? -8.899 -23.393 -37.025 1.00 33.81 78 THR H N 1
ATOM 3271 C CA . THR B 2 78 ? -8.998 -24.626 -36.244 1.00 32.76 78 THR H CA 1
ATOM 3272 C C . THR B 2 78 ? -7.674 -25.378 -36.198 1.00 32.21 78 THR H C 1
ATOM 3273 O O . THR B 2 78 ? -7.016 -25.577 -37.224 1.00 32.68 78 THR H O 1
ATOM 3277 N N . LEU B 2 79 ? -7.305 -25.794 -34.989 1.00 31.23 79 LEU H N 1
ATOM 3278 C CA . LEU B 2 79 ? -6.065 -26.515 -34.740 1.00 31.75 79 LEU H CA 1
ATOM 3279 C C . LEU B 2 79 ? -6.365 -27.962 -34.364 1.00 32.21 79 LEU H C 1
ATOM 3280 O O . LEU B 2 79 ? -7.338 -28.227 -33.664 1.00 33.49 79 LEU H O 1
ATOM 3285 N N . TYR B 2 80 ? -5.532 -28.884 -34.837 1.00 30.60 80 TYR H N 1
ATOM 3286 C CA . TYR B 2 80 ? -5.706 -30.311 -34.563 1.00 30.98 80 TYR H CA 1
ATOM 3287 C C . TYR B 2 80 ? -4.432 -30.922 -33.985 1.00 31.73 80 TYR H C 1
ATOM 3288 O O . TYR B 2 80 ? -3.320 -30.533 -34.358 1.00 31.83 80 TYR H O 1
ATOM 3297 N N . MET B 2 81 ? -4.605 -31.877 -33.074 1.00 31.31 81 MET H N 1
ATOM 3298 C CA . MET B 2 81 ? -3.498 -32.685 -32.583 1.00 31.80 81 MET H CA 1
ATOM 3299 C C . MET B 2 81 ? -3.866 -34.158 -32.637 1.00 32.67 81 MET H C 1
ATOM 3300 O O . MET B 2 81 ? -4.877 -34.564 -32.066 1.00 34.32 81 MET H O 1
ATOM 3305 N N . ASP B 2 82 ? -3.050 -34.949 -33.327 1.00 31.33 82 ASP H N 1
ATOM 3306 C CA . ASP B 2 82 ? -3.185 -36.404 -33.290 1.00 32.80 82 ASP H CA 1
ATOM 3307 C C . ASP B 2 82 ? -2.231 -37.000 -32.262 1.00 32.68 82 ASP H C 1
ATOM 3308 O O . ASP B 2 82 ? -1.104 -36.533 -32.102 1.00 32.58 82 ASP H O 1
ATOM 3313 N N . LEU B 2 83 ? -2.684 -38.037 -31.569 1.00 33.56 83 LEU H N 1
ATOM 3314 C CA . LEU B 2 83 ? -1.803 -38.814 -30.710 1.00 34.55 83 LEU H CA 1
ATOM 3315 C C . LEU B 2 83 ? -2.080 -40.284 -30.945 1.00 35.03 83 LEU H C 1
ATOM 3316 O O . LEU B 2 83 ? -3.193 -40.749 -30.716 1.00 35.87 83 LEU H O 1
ATOM 3321 N N . ARG B 2 84 ? -1.060 -41.002 -31.412 1.00 34.66 84 ARG H N 1
ATOM 3322 C CA . ARG B 2 84 ? -1.191 -42.397 -31.824 1.00 35.39 84 ARG H CA 1
ATOM 3323 C C . ARG B 2 84 ? -0.673 -43.356 -30.759 1.00 36.16 84 ARG H C 1
ATOM 3324 O O . ARG B 2 84 ? -0.002 -42.942 -29.815 1.00 36.45 84 ARG H O 1
ATOM 3332 N N . SER B 2 85 ? -0.978 -44.638 -30.934 1.00 37.83 85 SER H N 1
ATOM 3333 C CA . SER B 2 85 ? -0.518 -45.691 -30.025 1.00 39.81 85 SER H CA 1
ATOM 3334 C C . SER B 2 85 ? -0.808 -45.343 -28.568 1.00 37.54 85 SER H C 1
ATOM 3335 O O . SER B 2 85 ? 0.082 -45.384 -27.719 1.00 37.36 85 SER H O 1
ATOM 3338 N N . LEU B 2 86 ? -2.057 -44.993 -28.289 1.00 35.61 86 LEU H N 1
ATOM 3339 C CA . LEU B 2 86 ? -2.432 -44.526 -26.967 1.00 35.18 86 LEU H CA 1
ATOM 3340 C C . LEU B 2 86 ? -2.238 -45.608 -25.918 1.00 36.13 86 LEU H C 1
ATOM 3341 O O . LEU B 2 86 ? -2.481 -46.804 -26.165 1.00 34.93 86 LEU H O 1
ATOM 3346 N N . ARG B 2 87 ? -1.782 -45.165 -24.750 1.00 39.38 87 ARG H N 1
ATOM 3347 C CA . ARG B 2 87 ? -1.607 -46.023 -23.585 1.00 43.01 87 ARG H CA 1
ATOM 3348 C C . ARG B 2 87 ? -2.294 -45.360 -22.392 1.00 41.50 87 ARG H C 1
ATOM 3349 O O . ARG B 2 87 ? -2.740 -44.222 -22.490 1.00 40.96 87 ARG H O 1
ATOM 3357 N N . SER B 2 88 ? -2.356 -46.059 -21.262 1.00 42.41 88 SER H N 1
ATOM 3358 C CA . SER B 2 88 ? -2.991 -45.524 -20.051 1.00 43.09 88 SER H CA 1
ATOM 3359 C C . SER B 2 88 ? -2.301 -44.269 -19.517 1.00 40.87 88 SER H C 1
ATOM 3360 O O . SER B 2 88 ? -2.928 -43.442 -18.872 1.00 40.38 88 SER H O 1
ATOM 3363 N N . GLY B 2 89 ? -1.013 -44.133 -19.805 1.00 41.55 89 GLY H N 1
ATOM 3364 C CA . GLY B 2 89 ? -0.238 -42.982 -19.371 1.00 41.43 89 GLY H CA 1
ATOM 3365 C C . GLY B 2 89 ? -0.613 -41.711 -20.107 1.00 41.80 89 GLY H C 1
ATOM 3366 O O . GLY B 2 89 ? -0.180 -40.616 -19.741 1.00 42.86 89 GLY H O 1
ATOM 3367 N N . ASP B 2 90 ? -1.419 -41.860 -21.153 1.00 40.07 90 ASP H N 1
ATOM 3368 C CA . ASP B 2 90 ? -1.894 -40.724 -21.929 1.00 36.96 90 ASP H CA 1
ATOM 3369 C C . ASP B 2 90 ? -3.190 -40.166 -21.351 1.00 34.53 90 ASP H C 1
ATOM 3370 O O . ASP B 2 90 ? -3.730 -39.188 -21.860 1.00 32.01 90 ASP H O 1
ATOM 3375 N N . THR B 2 91 ? -3.693 -40.792 -20.289 1.00 34.55 91 THR H N 1
ATOM 3376 C CA . THR B 2 91 ? -4.842 -40.248 -19.579 1.00 32.32 91 THR H CA 1
ATOM 3377 C C . THR B 2 91 ? -4.409 -38.936 -18.934 1.00 31.30 91 THR H C 1
ATOM 3378 O O . THR B 2 91 ? -3.495 -38.914 -18.114 1.00 31.57 91 THR H O 1
ATOM 3382 N N . ALA B 2 92 ? -5.066 -37.849 -19.318 1.00 31.21 92 ALA H N 1
ATOM 3383 C CA . ALA B 2 92 ? -4.605 -36.514 -18.960 1.00 31.69 92 ALA H CA 1
ATOM 3384 C C . ALA B 2 92 ? -5.580 -35.435 -19.395 1.00 31.46 92 ALA H C 1
ATOM 3385 O O . ALA B 2 92 ? -6.465 -35.666 -20.224 1.00 31.25 92 ALA H O 1
ATOM 3387 N N . MET B 2 93 ? -5.407 -34.254 -18.806 1.00 30.81 93 MET H N 1
ATOM 3388 C CA . MET B 2 93 ? -6.036 -33.035 -19.278 1.00 30.18 93 MET H CA 1
ATOM 3389 C C . MET B 2 93 ? -5.168 -32.509 -20.412 1.00 29.28 93 MET H C 1
ATOM 3390 O O . MET B 2 93 ? -3.962 -32.410 -20.239 1.00 31.65 93 MET H O 1
ATOM 3395 N N . TYR B 2 94 ? -5.760 -32.195 -21.561 1.00 28.85 94 TYR H N 1
ATOM 3396 C CA . TYR B 2 94 ? -5.000 -31.646 -22.694 1.00 28.61 94 TYR H CA 1
ATOM 3397 C C . TYR B 2 94 ? -5.412 -30.207 -22.992 1.00 28.47 94 TYR H C 1
ATOM 3398 O O . TYR B 2 94 ? -6.592 -29.932 -23.239 1.00 28.11 94 TYR H O 1
ATOM 3407 N N . TYR B 2 95 ? -4.431 -29.299 -22.977 1.00 29.09 95 TYR H N 1
ATOM 3408 C CA . TYR B 2 95 ? -4.685 -27.868 -23.143 1.00 28.95 95 TYR H CA 1
ATOM 3409 C C . TYR B 2 95 ? -4.168 -27.296 -24.452 1.00 28.33 95 TYR H C 1
ATOM 3410 O O . TYR B 2 95 ? -3.066 -27.614 -24.886 1.00 29.55 95 TYR H O 1
ATOM 3419 N N . CYS B 2 96 ? -4.997 -26.440 -25.043 1.00 29.17 96 CYS H N 1
ATOM 3420 C CA . CYS B 2 96 ? -4.654 -25.572 -26.166 1.00 28.66 96 CYS H CA 1
ATOM 3421 C C . CYS B 2 96 ? -4.222 -24.206 -25.610 1.00 29.31 96 CYS H C 1
ATOM 3422 O O . CYS B 2 96 ? -4.998 -23.552 -24.917 1.00 30.88 96 CYS H O 1
ATOM 3425 N N . VAL B 2 97 ? -2.992 -23.783 -25.905 1.00 28.31 97 VAL H N 1
ATOM 3426 C CA . VAL B 2 97 ? -2.418 -22.573 -25.299 1.00 28.36 97 VAL H CA 1
ATOM 3427 C C . VAL B 2 97 ? -1.772 -21.677 -26.345 1.00 28.55 97 VAL H C 1
ATOM 3428 O O . VAL B 2 97 ? -1.036 -22.168 -27.195 1.00 27.69 97 VAL H O 1
ATOM 3432 N N . ARG B 2 98 ? -2.003 -20.368 -26.282 1.00 28.76 98 ARG H N 1
ATOM 3433 C CA . ARG B 2 98 ? -1.347 -19.500 -27.259 1.00 29.65 98 ARG H CA 1
ATOM 3434 C C . ARG B 2 98 ? -0.154 -18.786 -26.628 1.00 28.45 98 ARG H C 1
ATOM 3435 O O . ARG B 2 98 ? -0.144 -18.410 -25.449 1.00 31.09 98 ARG H O 1
ATOM 3443 N N . ASN B 2 99 ? 0.860 -18.635 -27.461 1.00 26.09 99 ASN H N 1
ATOM 3444 C CA . ASN B 2 99 ? 2.214 -18.317 -27.055 1.00 27.19 99 ASN H CA 1
ATOM 3445 C C . ASN B 2 99 ? 2.594 -16.948 -27.593 1.00 28.54 99 ASN H C 1
ATOM 3446 O O . ASN B 2 99 ? 2.379 -16.656 -28.772 1.00 31.00 99 ASN H O 1
ATOM 3451 N N . VAL B 2 100 ? 3.120 -16.098 -26.720 1.00 27.97 100 VAL H N 1
ATOM 3452 C CA . VAL B 2 100 ? 3.548 -14.763 -27.110 1.00 28.65 100 VAL H CA 1
ATOM 3453 C C . VAL B 2 100 ? 4.906 -14.827 -27.799 1.00 29.59 100 VAL H C 1
ATOM 3454 O O . VAL B 2 100 ? 5.804 -15.545 -27.362 1.00 30.77 100 VAL H O 1
ATOM 3458 N N . GLY B 2 101 ? 5.043 -14.079 -28.888 1.00 29.62 101 GLY H N 1
ATOM 3459 C CA . GLY B 2 101 ? 6.284 -14.048 -29.635 1.00 31.11 101 GLY H CA 1
ATOM 3460 C C . GLY B 2 101 ? 6.716 -12.644 -29.997 1.00 33.34 101 GLY H C 1
ATOM 3461 O O . GLY B 2 101 ? 5.938 -11.697 -29.887 1.00 35.53 101 GLY H O 1
ATOM 3462 N N . THR B 2 102 ? 7.974 -12.520 -30.407 1.00 33.59 102 THR H N 1
ATOM 3463 C CA . THR B 2 102 ? 8.478 -11.302 -31.039 1.00 32.51 102 THR H CA 1
ATOM 3464 C C . THR B 2 102 ? 8.816 -11.619 -32.488 1.00 31.69 102 THR H C 1
ATOM 3465 O O . THR B 2 102 ? 8.464 -12.684 -32.991 1.00 32.52 102 THR H O 1
ATOM 3469 N N . ALA B 2 103 ? 9.523 -10.710 -33.146 1.00 31.00 103 ALA H N 1
ATOM 3470 C CA . ALA B 2 103 ? 9.950 -10.933 -34.523 1.00 31.02 103 ALA H CA 1
ATOM 3471 C C . ALA B 2 103 ? 10.849 -12.169 -34.649 1.00 30.07 103 ALA H C 1
ATOM 3472 O O . ALA B 2 103 ? 10.775 -12.902 -35.637 1.00 31.13 103 ALA H O 1
ATOM 3474 N N . GLY B 2 104 ? 11.694 -12.402 -33.644 1.00 28.47 104 GLY H N 1
ATOM 3475 C CA . GLY B 2 104 ? 12.656 -13.488 -33.709 1.00 28.54 104 GLY H CA 1
ATOM 3476 C C . GLY B 2 104 ? 12.651 -14.470 -32.547 1.00 29.62 104 GLY H C 1
ATOM 3477 O O . GLY B 2 104 ? 13.517 -15.340 -32.499 1.00 31.28 104 GLY H O 1
ATOM 3478 N N . SER B 2 105 ? 11.689 -14.349 -31.630 1.00 29.40 105 SER H N 1
ATOM 3479 C CA . SER B 2 105 ? 11.688 -15.154 -30.395 1.00 28.66 105 SER H CA 1
ATOM 3480 C C . SER B 2 105 ? 10.311 -15.688 -29.990 1.00 26.34 105 SER H C 1
ATOM 3481 O O . SER B 2 105 ? 9.277 -15.110 -30.318 1.00 27.77 105 SER H O 1
ATOM 3484 N N . LEU B 2 106 ? 10.326 -16.799 -29.255 1.00 25.44 106 LEU H N 1
ATOM 3485 C CA . LEU B 2 106 ? 9.130 -17.387 -28.670 1.00 25.69 106 LEU H CA 1
ATOM 3486 C C . LEU B 2 106 ? 9.240 -17.319 -27.147 1.00 25.75 106 LEU H C 1
ATOM 3487 O O . LEU B 2 106 ? 10.244 -17.742 -26.567 1.00 26.82 106 LEU H O 1
ATOM 3492 N N . LEU B 2 107 ? 8.197 -16.805 -26.507 1.00 26.35 107 LEU H N 1
ATOM 3493 C CA . LEU B 2 107 ? 8.287 -16.422 -25.107 1.00 27.42 107 LEU H CA 1
ATOM 3494 C C . LEU B 2 107 ? 7.246 -17.140 -24.244 1.00 26.28 107 LEU H C 1
ATOM 3495 O O . LEU B 2 107 ? 7.096 -18.350 -24.339 1.00 28.00 107 LEU H O 1
ATOM 3500 N N . HIS B 2 108 ? 6.545 -16.396 -23.391 1.00 26.58 108 HIS H N 1
ATOM 3501 C CA . HIS B 2 108 ? 5.620 -16.988 -22.430 1.00 27.56 108 HIS H CA 1
ATOM 3502 C C . HIS B 2 108 ? 4.255 -17.304 -23.055 1.00 27.47 108 HIS H C 1
ATOM 3503 O O . HIS B 2 108 ? 4.034 -17.091 -24.245 1.00 29.48 108 HIS H O 1
ATOM 3510 N N . TYR B 2 109 ? 3.355 -17.833 -22.233 1.00 25.17 109 TYR H N 1
ATOM 3511 C CA . TYR B 2 109 ? 1.988 -18.155 -22.631 1.00 24.76 109 TYR H CA 1
ATOM 3512 C C . TYR B 2 109 ? 1.024 -17.123 -22.059 1.00 27.52 109 TYR H C 1
ATOM 3513 O O . TYR B 2 109 ? 1.114 -16.821 -20.866 1.00 29.24 109 TYR H O 1
ATOM 3522 N N . ASP B 2 110 ? 0.075 -16.620 -22.854 1.00 28.11 110 ASP H N 1
ATOM 3523 C CA . ASP B 2 110 ? -0.839 -15.589 -22.349 1.00 30.28 110 ASP H CA 1
ATOM 3524 C C . ASP B 2 110 ? -2.338 -15.954 -22.345 1.00 31.88 110 ASP H C 1
ATOM 3525 O O . ASP B 2 110 ? -3.136 -15.210 -21.777 1.00 33.27 110 ASP H O 1
ATOM 3530 N N . HIS B 2 111 ? -2.724 -17.079 -22.949 1.00 31.74 111 HIS H N 1
ATOM 3531 C CA . HIS B 2 111 ? -4.113 -17.554 -22.848 1.00 32.79 111 HIS H CA 1
ATOM 3532 C C . HIS B 2 111 ? -4.215 -19.075 -22.974 1.00 29.90 111 HIS H C 1
ATOM 3533 O O . HIS B 2 111 ? -3.754 -19.653 -23.958 1.00 29.53 111 HIS H O 1
ATOM 3540 N N . TRP B 2 112 ? -4.829 -19.710 -21.975 1.00 27.85 112 TRP H N 1
ATOM 3541 C CA . TRP B 2 112 ? -5.069 -21.154 -21.993 1.00 27.24 112 TRP H CA 1
ATOM 3542 C C . TRP B 2 112 ? -6.533 -21.466 -22.267 1.00 27.10 112 TRP H C 1
ATOM 3543 O O . TRP B 2 112 ? -7.430 -20.846 -21.694 1.00 28.97 112 TRP H O 1
ATOM 3554 N N . GLY B 2 113 ? -6.768 -22.454 -23.123 1.00 25.09 113 GLY H N 1
ATOM 3555 C CA . GLY B 2 113 ? -8.088 -23.037 -23.260 1.00 24.58 113 GLY H CA 1
ATOM 3556 C C . GLY B 2 113 ? -8.465 -23.766 -21.985 1.00 27.48 113 GLY H C 1
ATOM 3557 O O . GLY B 2 113 ? -7.618 -24.034 -21.135 1.00 29.33 113 GLY H O 1
ATOM 3558 N N . LEU B 2 114 ? -9.744 -24.081 -21.845 1.00 30.23 114 LEU H N 1
ATOM 3559 C CA . LEU B 2 114 ? -10.250 -24.731 -20.640 1.00 31.31 114 LEU H CA 1
ATOM 3560 C C . LEU B 2 114 ? -9.758 -26.165 -20.505 1.00 33.56 114 LEU H C 1
ATOM 3561 O O . LEU B 2 114 ? -9.827 -26.755 -19.428 1.00 34.67 114 LEU H O 1
ATOM 3566 N N . GLY B 2 115 ? -9.269 -26.729 -21.603 1.00 33.24 115 GLY H N 1
ATOM 3567 C CA . GLY B 2 115 ? -8.725 -28.072 -21.584 1.00 33.19 115 GLY H CA 1
ATOM 3568 C C . GLY B 2 115 ? -9.780 -29.128 -21.844 1.00 34.41 115 GLY H C 1
ATOM 3569 O O . GLY B 2 115 ? -10.985 -28.872 -21.742 1.00 35.86 115 GLY H O 1
ATOM 3570 N N . VAL B 2 116 ? -9.311 -30.324 -22.185 1.00 35.57 116 VAL H N 1
ATOM 3571 C CA . VAL B 2 116 ? -10.174 -31.445 -22.506 1.00 35.98 116 VAL H CA 1
ATOM 3572 C C . VAL B 2 116 ? -9.637 -32.686 -21.783 1.00 34.43 116 VAL H C 1
ATOM 3573 O O . VAL B 2 116 ? -8.429 -32.910 -21.742 1.00 33.27 116 VAL H O 1
ATOM 3577 N N . MET B 2 117 ? -10.532 -33.471 -21.185 1.00 34.79 117 MET H N 1
ATOM 3578 C CA . MET B 2 117 ? -10.117 -34.668 -20.457 1.00 34.20 117 MET H CA 1
ATOM 3579 C C . MET B 2 117 ? -10.123 -35.887 -21.368 1.00 34.06 117 MET H C 1
ATOM 3580 O O . MET B 2 117 ? -11.137 -36.213 -21.987 1.00 35.66 117 MET H O 1
ATOM 3585 N N . VAL B 2 118 ? -8.979 -36.554 -21.436 1.00 33.33 118 VAL H N 1
ATOM 3586 C CA . VAL B 2 118 ? -8.842 -37.791 -22.187 1.00 34.69 118 VAL H CA 1
ATOM 3587 C C . VAL B 2 118 ? -8.580 -38.938 -21.234 1.00 33.88 118 VAL H C 1
ATOM 3588 O O . VAL B 2 118 ? -7.674 -38.871 -20.404 1.00 34.53 118 VAL H O 1
ATOM 3592 N N . THR B 2 119 ? -9.376 -39.992 -21.368 1.00 33.61 119 THR H N 1
ATOM 3593 C CA . THR B 2 119 ? -9.214 -41.194 -20.566 1.00 35.40 119 THR H CA 1
ATOM 3594 C C . THR B 2 119 ? -8.964 -42.389 -21.471 1.00 34.65 119 THR H C 1
ATOM 3595 O O . THR B 2 119 ? -9.809 -42.742 -22.290 1.00 34.67 119 THR H O 1
ATOM 3599 N N . VAL B 2 120 ? -7.796 -43.005 -21.318 1.00 34.40 120 VAL H N 1
ATOM 3600 C CA . VAL B 2 120 ? -7.428 -44.166 -22.118 1.00 35.32 120 VAL H CA 1
ATOM 3601 C C . VAL B 2 120 ? -7.644 -45.437 -21.313 1.00 36.77 120 VAL H C 1
ATOM 3602 O O . VAL B 2 120 ? -6.950 -45.678 -20.325 1.00 38.04 120 VAL H O 1
ATOM 3606 N N . SER B 2 121 ? -8.614 -46.247 -21.727 1.00 37.65 121 SER H N 1
ATOM 3607 C CA . SER B 2 121 ? -8.811 -47.555 -21.119 1.00 41.51 121 SER H CA 1
ATOM 3608 C C . SER B 2 121 ? -9.669 -48.463 -21.998 1.00 42.29 121 SER H C 1
ATOM 3609 O O . SER B 2 121 ? -10.330 -48.009 -22.935 1.00 41.81 121 SER H O 1
ATOM 3612 N N . SER B 2 122 ? -9.649 -49.750 -21.676 1.00 44.11 122 SER H N 1
ATOM 3613 C CA . SER B 2 122 ? -10.372 -50.762 -22.435 1.00 46.32 122 SER H CA 1
ATOM 3614 C C . SER B 2 122 ? -11.699 -51.118 -21.769 1.00 47.52 122 SER H C 1
ATOM 3615 O O . SER B 2 122 ? -12.378 -52.059 -22.176 1.00 46.12 122 SER H O 1
ATOM 3618 N N . THR B 2 123 ? -12.069 -50.352 -20.749 1.00 50.53 123 THR H N 1
ATOM 3619 C CA . THR B 2 123 ? -13.236 -50.671 -19.938 1.00 55.81 123 THR H CA 1
ATOM 3620 C C . THR B 2 123 ? -14.545 -50.402 -20.676 1.00 51.65 123 THR H C 1
ATOM 3621 O O . THR B 2 123 ? -14.666 -49.434 -21.428 1.00 49.50 123 THR H O 1
ATOM 3625 N N . LYS B 2 124 ? -15.521 -51.275 -20.445 1.00 50.19 124 LYS H N 1
ATOM 3626 C CA . LYS B 2 124 ? -16.854 -51.131 -21.016 1.00 50.84 124 LYS H CA 1
ATOM 3627 C C . LYS B 2 124 ? -17.697 -50.172 -20.177 1.00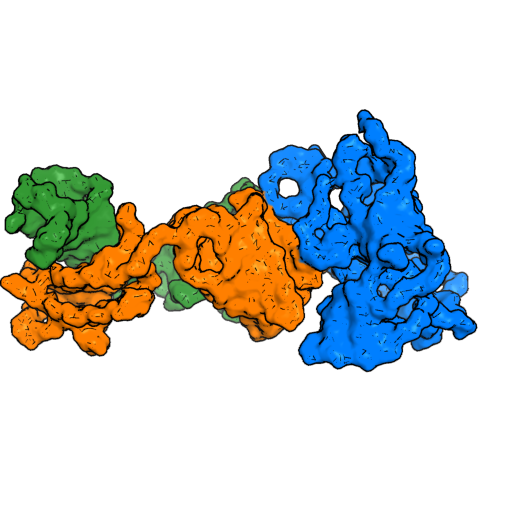 47.61 124 LYS H C 1
ATOM 3628 O O . LYS B 2 124 ? -17.568 -50.132 -18.950 1.00 46.84 124 LYS H O 1
ATOM 3634 N N . THR B 2 125 ? -18.557 -49.404 -20.838 1.00 45.46 125 THR H N 1
ATOM 3635 C CA . THR B 2 125 ? -19.459 -48.494 -20.141 1.00 43.99 125 THR H CA 1
ATOM 3636 C C . THR B 2 125 ? -20.388 -49.276 -19.214 1.00 41.92 125 THR H C 1
ATOM 3637 O O . THR B 2 125 ? -21.009 -50.255 -19.627 1.00 42.06 125 THR H O 1
ATOM 3641 N N . LYS B 2 126 ? -20.471 -48.846 -17.959 1.00 40.23 126 LYS H N 1
ATOM 3642 C CA . LYS B 2 126 ? -21.321 -49.521 -16.980 1.00 42.03 126 LYS H CA 1
ATOM 3643 C C . LYS B 2 126 ? -21.732 -48.595 -15.842 1.00 39.79 126 LYS H C 1
ATOM 3644 O O . LYS B 2 126 ? -20.936 -47.787 -15.365 1.00 39.00 126 LYS H O 1
ATOM 3650 N N . GLY B 2 127 ? -22.982 -48.724 -15.414 1.00 38.79 127 GLY H N 1
ATOM 3651 C CA . GLY B 2 127 ? -23.507 -47.901 -14.340 1.00 37.64 127 GLY H CA 1
ATOM 3652 C C . GLY B 2 127 ? -23.151 -48.470 -12.979 1.00 36.03 127 GLY H C 1
ATOM 3653 O O . GLY B 2 127 ? -22.843 -49.655 -12.861 1.00 36.37 127 GLY H O 1
ATOM 3654 N N . PRO B 2 128 ? -23.200 -47.626 -11.936 1.00 34.74 128 PRO H N 1
ATOM 3655 C CA . PRO B 2 128 ? -22.760 -48.031 -10.598 1.00 34.96 128 PRO H CA 1
ATOM 3656 C C . PRO B 2 128 ? -23.763 -48.865 -9.818 1.00 37.68 128 PRO H C 1
ATOM 3657 O O . PRO B 2 128 ? -24.974 -48.752 -10.021 1.00 38.03 128 PRO H O 1
ATOM 3661 N N . SER B 2 129 ? -23.240 -49.704 -8.931 1.00 39.02 129 SER H N 1
ATOM 3662 C CA . SER B 2 129 ? -24.025 -50.275 -7.852 1.00 40.07 129 SER H CA 1
ATOM 3663 C C . SER B 2 129 ? -23.940 -49.290 -6.702 1.00 37.71 129 SER H C 1
ATOM 3664 O O . SER B 2 129 ? -22.876 -48.720 -6.471 1.00 37.20 129 SER H O 1
ATOM 3667 N N . VAL B 2 130 ? -25.052 -49.076 -6.002 1.00 36.49 130 VAL H N 1
ATOM 3668 C CA . VAL B 2 130 ? -25.090 -48.145 -4.877 1.00 34.39 130 VAL H CA 1
ATOM 3669 C C . VAL B 2 130 ? -25.421 -48.904 -3.605 1.00 34.11 130 VAL H C 1
ATOM 3670 O O . VAL B 2 130 ? -26.447 -49.582 -3.526 1.00 36.60 130 VAL H O 1
ATOM 3674 N N . PHE B 2 131 ? -24.542 -48.790 -2.613 1.00 32.63 131 PHE H N 1
ATOM 3675 C CA . PHE B 2 131 ? -24.702 -49.499 -1.353 1.00 32.76 131 PHE H CA 1
ATOM 3676 C C . PHE B 2 131 ? -24.800 -48.512 -0.200 1.00 33.05 131 PHE H C 1
ATOM 3677 O O . PHE B 2 131 ? -24.209 -47.429 -0.252 1.00 34.97 131 PHE H O 1
ATOM 3685 N N . PRO B 2 132 ? -25.551 -48.877 0.850 1.00 33.74 132 PRO H N 1
ATOM 3686 C CA . PRO B 2 132 ? -25.707 -47.935 1.957 1.00 35.23 132 PRO H CA 1
ATOM 3687 C C . PRO B 2 132 ? -24.514 -47.924 2.909 1.00 35.67 132 PRO H C 1
ATOM 3688 O O . PRO B 2 132 ? -23.887 -48.955 3.127 1.00 34.27 132 PRO H O 1
ATOM 3692 N N . LEU B 2 133 ? -24.196 -46.748 3.437 1.00 37.47 133 LEU H N 1
ATOM 3693 C CA . LEU B 2 133 ? -23.311 -46.621 4.591 1.00 37.74 133 LEU H CA 1
ATOM 3694 C C . LEU B 2 133 ? -24.193 -46.222 5.773 1.00 36.01 133 LEU H C 1
ATOM 3695 O O . LEU B 2 133 ? -24.426 -45.044 6.021 1.00 34.34 133 LEU H O 1
ATOM 3700 N N . ALA B 2 134 ? -24.705 -47.217 6.484 1.00 37.48 134 ALA H N 1
ATOM 3701 C CA . ALA B 2 134 ? -25.773 -46.985 7.446 1.00 39.96 134 ALA H CA 1
ATOM 3702 C C . ALA B 2 134 ? -25.246 -46.395 8.751 1.00 42.38 134 ALA H C 1
ATOM 3703 O O . ALA B 2 134 ? -24.181 -46.786 9.221 1.00 42.60 134 ALA H O 1
ATOM 3705 N N . PRO B 2 135 ? -25.996 -45.451 9.342 1.00 45.39 135 PRO H N 1
ATOM 3706 C CA . PRO B 2 135 ? -25.596 -44.840 10.613 1.00 49.13 135 PRO H CA 1
ATOM 3707 C C . PRO B 2 135 ? -25.873 -45.752 11.797 1.00 56.63 135 PRO H C 1
ATOM 3708 O O . PRO B 2 135 ? -26.815 -46.542 11.737 1.00 55.58 135 PRO H O 1
ATOM 3712 N N . SER B 2 136 ? -25.070 -45.638 12.849 1.00 65.89 136 SER H N 1
ATOM 3713 C CA . SER B 2 136 ? -25.282 -46.411 14.069 1.00 75.71 136 SER H CA 1
ATOM 3714 C C . SER B 2 136 ? -25.402 -45.472 15.258 1.00 82.97 136 SER H C 1
ATOM 3715 O O . SER B 2 136 ? -26.507 -45.079 15.636 1.00 83.53 136 SER H O 1
ATOM 3718 N N . SER B 2 137 ? -24.260 -45.104 15.833 1.00 88.74 137 SER H N 1
ATOM 3719 C CA . SER B 2 137 ? -24.236 -44.208 16.981 1.00 93.18 137 SER H CA 1
ATOM 3720 C C . SER B 2 137 ? -22.808 -43.814 17.337 1.00 95.11 137 SER H C 1
ATOM 3721 O O . SER B 2 137 ? -21.882 -44.609 17.182 1.00 96.24 137 SER H O 1
ATOM 3724 N N . SER B 2 141 ? -22.526 -40.675 17.506 1.00 111.65 141 SER H N 1
ATOM 3725 C CA . SER B 2 141 ? -21.227 -40.459 18.131 1.00 113.21 141 SER H CA 1
ATOM 3726 C C . SER B 2 141 ? -20.838 -38.982 18.086 1.00 118.86 141 SER H C 1
ATOM 3727 O O . SER B 2 141 ? -20.286 -38.501 17.095 1.00 119.16 141 SER H O 1
ATOM 3730 N N . GLY B 2 142 ? -21.143 -38.270 19.168 1.00 122.89 142 GLY H N 1
ATOM 3731 C CA . GLY B 2 142 ? -20.804 -36.863 19.295 1.00 123.38 142 GLY H CA 1
ATOM 3732 C C . GLY B 2 142 ? -22.000 -35.954 19.092 1.00 119.80 142 GLY H C 1
ATOM 3733 O O . GLY B 2 142 ? -21.845 -34.763 18.818 1.00 123.23 142 GLY H O 1
ATOM 3734 N N . GLY B 2 143 ? -23.199 -36.516 19.222 1.00 109.89 143 GLY H N 1
ATOM 3735 C CA . GLY B 2 143 ? -24.422 -35.771 18.989 1.00 97.31 143 GLY H CA 1
ATOM 3736 C C . GLY B 2 143 ? -24.787 -35.748 17.517 1.00 83.51 143 GLY H C 1
ATOM 3737 O O . GLY B 2 143 ? -25.953 -35.562 17.167 1.00 81.67 143 GLY H O 1
ATOM 3738 N N . THR B 2 144 ? -23.788 -35.932 16.658 1.00 72.08 144 THR H N 1
ATOM 3739 C CA . THR B 2 144 ? -24.017 -36.068 15.227 1.00 60.69 144 THR H CA 1
ATOM 3740 C C . THR B 2 144 ? -23.685 -37.484 14.785 1.00 49.95 144 THR H C 1
ATOM 3741 O O . THR B 2 144 ? -22.713 -38.084 15.246 1.00 48.14 144 THR H O 1
ATOM 3745 N N . ALA B 2 145 ? -24.512 -38.009 13.893 1.00 42.54 145 ALA H N 1
ATOM 3746 C CA . ALA B 2 145 ? -24.275 -39.304 13.287 1.00 38.28 145 ALA H CA 1
ATOM 3747 C C . ALA B 2 145 ? -23.802 -39.067 11.867 1.00 36.06 145 ALA H C 1
ATOM 3748 O O . ALA B 2 145 ? -23.896 -37.947 11.353 1.00 35.21 145 ALA H O 1
ATOM 3750 N N . ALA B 2 146 ? -23.277 -40.110 11.238 1.00 34.71 146 ALA H N 1
ATOM 3751 C CA . ALA B 2 146 ? -22.858 -40.023 9.845 1.00 34.08 146 ALA H CA 1
ATOM 3752 C C . ALA B 2 146 ? -23.475 -41.159 9.059 1.00 32.27 146 ALA H C 1
ATOM 3753 O O . ALA B 2 146 ? -23.689 -42.243 9.582 1.00 32.44 146 ALA H O 1
ATOM 3755 N N . LEU B 2 147 ? -23.772 -40.892 7.797 1.00 31.07 147 LEU H N 1
ATOM 3756 C CA . LEU B 2 147 ? -24.319 -41.903 6.909 1.00 31.64 147 LEU H CA 1
ATOM 3757 C C . LEU B 2 147 ? -23.891 -41.549 5.499 1.00 31.05 147 LEU H C 1
ATOM 3758 O O . LEU B 2 147 ? -23.346 -40.474 5.269 1.00 31.03 147 LEU H O 1
ATOM 3763 N N . GLY B 2 148 ? -24.126 -42.446 4.554 1.00 32.24 148 GLY H N 1
ATOM 3764 C CA . GLY B 2 148 ? -23.747 -42.156 3.185 1.00 31.18 148 GLY H CA 1
ATOM 3765 C C . GLY B 2 148 ? -24.073 -43.250 2.198 1.00 30.17 148 GLY H C 1
ATOM 3766 O O . GLY B 2 148 ? -24.738 -44.238 2.528 1.00 31.64 148 GLY H O 1
ATOM 3767 N N . CYS B 2 149 ? -23.588 -43.051 0.976 1.00 31.21 149 CYS H N 1
ATOM 3768 C CA . CYS B 2 149 ? -23.772 -43.989 -0.118 1.00 33.66 149 CYS H CA 1
ATOM 3769 C C . CYS B 2 149 ? -22.421 -44.338 -0.723 1.00 33.63 149 CYS H C 1
ATOM 3770 O O . CYS B 2 149 ? -21.596 -43.452 -0.965 1.00 32.54 149 CYS H O 1
ATOM 3773 N N . LEU B 2 150 ? -22.207 -45.630 -0.957 1.00 34.28 150 LEU H N 1
ATOM 3774 C CA . LEU B 2 150 ? -21.028 -46.118 -1.658 1.00 34.27 150 LEU H CA 1
ATOM 3775 C C . LEU B 2 150 ? -21.393 -46.385 -3.113 1.00 34.39 150 LEU H C 1
ATOM 3776 O O . LEU B 2 150 ? -22.190 -47.278 -3.407 1.00 36.23 150 LEU H O 1
ATOM 3781 N N . VAL B 2 151 ? -20.808 -45.604 -4.012 1.00 34.12 151 VAL H N 1
ATOM 3782 C CA . VAL B 2 151 ? -21.112 -45.685 -5.434 1.00 35.94 151 VAL H CA 1
ATOM 3783 C C . VAL B 2 151 ? -19.970 -46.398 -6.145 1.00 37.74 151 VAL H C 1
ATOM 3784 O O . VAL B 2 151 ? -18.904 -45.815 -6.360 1.00 38.25 151 VAL H O 1
ATOM 3788 N N . LYS B 2 152 ? -20.206 -47.651 -6.526 1.00 39.54 152 LYS H N 1
ATOM 3789 C CA . LYS B 2 152 ? -19.115 -48.563 -6.845 1.00 40.51 152 LYS H CA 1
ATOM 3790 C C . LYS B 2 152 ? -19.186 -49.194 -8.235 1.00 38.96 152 LYS H C 1
ATOM 3791 O O . LYS B 2 152 ? -20.263 -49.506 -8.745 1.00 38.01 152 LYS H O 1
ATOM 3797 N N . ASP B 2 153 ? -18.007 -49.372 -8.827 1.00 38.64 153 ASP H N 1
ATOM 3798 C CA . ASP B 2 153 ? -17.840 -50.077 -10.097 1.00 39.45 153 ASP H CA 1
ATOM 3799 C C . ASP B 2 153 ? -18.642 -49.460 -11.242 1.00 38.22 153 ASP H C 1
ATOM 3800 O O . ASP B 2 153 ? -19.566 -50.081 -11.769 1.00 39.57 153 ASP H O 1
ATOM 3805 N N . TYR B 2 154 ? -18.283 -48.240 -11.626 1.00 35.85 154 TYR H N 1
ATOM 3806 C CA . TYR B 2 154 ? -18.879 -47.609 -12.800 1.00 35.86 154 TYR H CA 1
ATOM 3807 C C . TYR B 2 154 ? -17.799 -47.126 -13.750 1.00 35.72 154 TYR H C 1
ATOM 3808 O O . TYR B 2 154 ? -16.645 -46.954 -13.359 1.00 33.77 154 TYR H O 1
ATOM 3817 N N . PHE B 2 155 ? -18.180 -46.929 -15.008 1.00 38.03 155 PHE H N 1
ATOM 3818 C CA . PHE B 2 155 ? -17.268 -46.396 -16.010 1.00 38.07 155 PHE H CA 1
ATOM 3819 C C . PHE B 2 155 ? -18.056 -45.802 -17.174 1.00 37.54 155 PHE H C 1
ATOM 3820 O O . PHE B 2 155 ? -19.07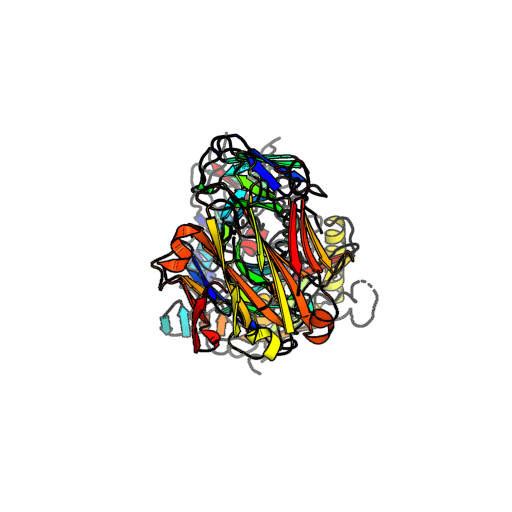3 -46.358 -17.578 1.00 38.68 155 PHE H O 1
ATOM 3828 N N . PRO B 2 156 ? -17.601 -44.662 -17.715 1.00 37.00 156 PRO H N 1
ATOM 3829 C CA . PRO B 2 156 ? -16.482 -43.832 -17.268 1.00 36.24 156 PRO H CA 1
ATOM 3830 C C . PRO B 2 156 ? -16.971 -42.797 -16.278 1.00 35.74 156 PRO H C 1
ATOM 3831 O O . PRO B 2 156 ? -18.134 -42.862 -15.884 1.00 35.79 156 PRO H O 1
ATOM 3835 N N . GLU B 2 157 ? -16.112 -41.861 -15.888 1.00 36.58 157 GLU H N 1
ATOM 3836 C CA . GLU B 2 157 ? -16.555 -40.715 -15.111 1.00 39.41 157 GLU H CA 1
ATOM 3837 C C . GLU B 2 157 ? -17.413 -39.812 -15.991 1.00 40.79 157 GLU H C 1
ATOM 3838 O O . GLU B 2 157 ? -17.325 -39.885 -17.217 1.00 41.46 157 GLU H O 1
ATOM 3844 N N . PRO B 2 158 ? -18.243 -38.951 -15.375 1.00 41.42 158 PRO H N 1
ATOM 3845 C CA . PRO B 2 158 ? -18.460 -38.782 -13.937 1.00 39.63 158 PRO H CA 1
ATOM 3846 C C . PRO B 2 158 ? -19.772 -39.364 -13.425 1.00 36.78 158 PRO H C 1
ATOM 3847 O O . PRO B 2 158 ? -20.650 -39.761 -14.195 1.00 36.06 158 PRO H O 1
ATOM 3851 N N . VAL B 2 159 ? -19.881 -39.390 -12.104 1.00 35.27 159 VAL H N 1
ATOM 3852 C CA . VAL B 2 159 ? -21.140 -39.597 -11.410 1.00 35.06 159 VAL H CA 1
ATOM 3853 C C . VAL B 2 159 ? -21.451 -38.316 -10.633 1.00 34.98 159 VAL H C 1
ATOM 3854 O O . VAL B 2 159 ? -20.532 -37.609 -10.206 1.00 34.27 159 VAL H O 1
ATOM 3858 N N . THR B 2 160 ? -22.736 -38.010 -10.474 1.00 35.87 160 THR H N 1
ATOM 3859 C CA . THR B 2 160 ? -23.168 -36.937 -9.584 1.00 36.52 160 THR H CA 1
ATOM 3860 C C . THR B 2 160 ? -24.049 -37.509 -8.481 1.00 35.29 160 THR H C 1
ATOM 3861 O O . THR B 2 160 ? -24.833 -38.431 -8.719 1.00 35.50 160 THR H O 1
ATOM 3865 N N . VAL B 2 161 ? -23.913 -36.953 -7.278 1.00 34.32 161 VAL H N 1
ATOM 3866 C CA . VAL B 2 161 ? -24.679 -37.395 -6.117 1.00 34.48 161 VAL H CA 1
ATOM 3867 C C . VAL B 2 161 ? -25.311 -36.201 -5.415 1.00 36.69 161 VAL H C 1
ATOM 3868 O O . VAL B 2 161 ? -24.639 -35.203 -5.150 1.00 38.03 161 VAL H O 1
ATOM 3872 N N . SER B 2 162 ? -26.605 -36.306 -5.130 1.00 36.58 162 SER H N 1
ATOM 3873 C CA . SER B 2 162 ? -27.293 -35.324 -4.305 1.00 36.40 162 SER H CA 1
ATOM 3874 C C . SER B 2 162 ? -27.998 -36.052 -3.169 1.00 35.32 162 SER H C 1
ATOM 3875 O O . SER B 2 162 ? -28.146 -37.275 -3.204 1.00 35.71 162 SER H O 1
ATOM 3878 N N . TRP B 2 163 ? -28.413 -35.301 -2.156 1.00 33.97 163 TRP H N 1
ATOM 3879 C CA . TRP B 2 163 ? -29.146 -35.869 -1.036 1.00 34.85 163 TRP H CA 1
ATOM 3880 C C . TRP B 2 163 ? -30.514 -35.218 -0.923 1.00 34.51 163 TRP H C 1
ATOM 3881 O O . TRP B 2 163 ? -30.635 -33.991 -0.912 1.00 34.88 163 TRP H O 1
ATOM 3892 N N . ASN B 2 164 ? -31.538 -36.062 -0.859 1.00 33.92 164 ASN H N 1
ATOM 3893 C CA . ASN B 2 164 ? -32.924 -35.616 -0.803 1.00 35.02 164 ASN H CA 1
ATOM 3894 C C . ASN B 2 164 ? -33.241 -34.631 -1.921 1.00 36.57 164 ASN H C 1
ATOM 3895 O O . ASN B 2 164 ? -33.784 -33.545 -1.686 1.00 36.44 164 ASN H O 1
ATOM 3900 N N . SER B 2 165 ? -32.879 -35.024 -3.138 1.00 38.09 165 SER H N 1
ATOM 3901 C CA . SER B 2 165 ? -33.178 -34.252 -4.339 1.00 41.49 165 SER H CA 1
ATOM 3902 C C . SER B 2 165 ? -32.648 -32.823 -4.265 1.00 43.58 165 SER H C 1
ATOM 3903 O O . SER B 2 165 ? -33.263 -31.899 -4.795 1.00 45.61 165 SER H O 1
ATOM 3906 N N . GLY B 2 166 ? -31.511 -32.646 -3.600 1.00 43.20 166 GLY H N 1
ATOM 3907 C CA . GLY B 2 166 ? -30.861 -31.349 -3.529 1.00 41.84 166 GLY H CA 1
ATOM 3908 C C . GLY B 2 166 ? -31.327 -30.463 -2.385 1.00 41.17 166 GLY H C 1
ATOM 3909 O O . GLY B 2 166 ? -30.787 -29.375 -2.187 1.00 41.92 166 GLY H O 1
ATOM 3910 N N . ALA B 2 167 ? -32.319 -30.920 -1.627 1.00 40.06 167 ALA H N 1
ATOM 3911 C CA . ALA B 2 167 ? -32.809 -30.160 -0.480 1.00 39.65 167 ALA H CA 1
ATOM 3912 C C . ALA B 2 167 ? -31.835 -30.225 0.702 1.00 38.70 167 ALA H C 1
ATOM 3913 O O . ALA B 2 167 ? -31.838 -29.341 1.567 1.00 38.42 167 ALA H O 1
ATOM 3915 N N . LEU B 2 168 ? -31.003 -31.266 0.733 1.00 36.78 168 LEU H N 1
ATOM 3916 C CA . LEU B 2 168 ? -30.029 -31.439 1.809 1.00 34.56 168 LEU H CA 1
ATOM 3917 C C . LEU B 2 168 ? -28.610 -31.280 1.281 1.00 34.58 168 LEU H C 1
ATOM 3918 O O . LEU B 2 168 ? -28.118 -32.134 0.542 1.00 34.87 168 LEU H O 1
ATOM 3923 N N . THR B 2 169 ? -27.961 -30.177 1.659 1.00 34.60 169 THR H N 1
ATOM 3924 C CA . THR B 2 169 ? -26.584 -29.901 1.253 1.00 34.35 169 THR H CA 1
ATOM 3925 C C . THR B 2 169 ? -25.666 -29.730 2.463 1.00 34.46 169 THR H C 1
ATOM 3926 O O . THR B 2 169 ? -24.455 -29.922 2.358 1.00 35.26 169 THR H O 1
ATOM 3930 N N . SER B 2 170 ? -26.241 -29.362 3.604 1.00 34.55 170 SER H N 1
ATOM 3931 C CA . SER B 2 170 ? -25.464 -29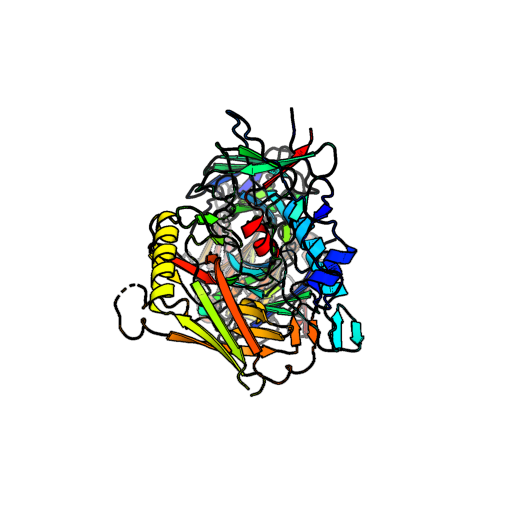.217 4.835 1.00 34.33 170 SER H CA 1
ATOM 3932 C C . SER B 2 170 ? -24.786 -30.516 5.241 1.00 31.84 170 SER H C 1
ATOM 3933 O O . SER B 2 170 ? -25.433 -31.553 5.319 1.00 31.51 170 SER H O 1
ATOM 3936 N N . GLY B 2 171 ? -23.484 -30.445 5.501 1.00 31.79 171 GLY H N 1
ATOM 3937 C CA . GLY B 2 171 ? -22.744 -31.567 6.046 1.00 32.16 171 GLY H CA 1
ATOM 3938 C C . GLY B 2 171 ? -22.421 -32.648 5.037 1.00 30.80 171 GLY H C 1
ATOM 3939 O O . GLY B 2 171 ? -21.914 -33.689 5.413 1.00 31.06 171 GLY H O 1
ATOM 3940 N N . VAL B 2 172 ? -22.703 -32.394 3.762 1.00 29.71 172 VAL H N 1
ATOM 3941 C CA . VAL B 2 172 ? -22.440 -33.369 2.704 1.00 28.93 172 VAL H CA 1
ATOM 3942 C C . VAL B 2 172 ? -20.998 -33.292 2.208 1.00 29.80 172 VAL H C 1
ATOM 3943 O O . VAL B 2 172 ? -20.470 -32.208 1.963 1.00 30.79 172 VAL H O 1
ATOM 3947 N N . HIS B 2 173 ? -20.381 -34.456 2.047 1.00 29.99 173 HIS H N 1
ATOM 3948 C CA . HIS B 2 173 ? -19.055 -34.570 1.444 1.00 30.09 173 HIS H CA 1
ATOM 3949 C C . HIS B 2 173 ? -19.080 -35.661 0.389 1.00 29.49 173 HIS H C 1
ATOM 3950 O O . HIS B 2 173 ? -19.239 -36.843 0.708 1.00 30.30 173 HIS H O 1
ATOM 3957 N N . THR B 2 174 ? -18.914 -35.267 -0.870 1.00 30.08 174 THR H N 1
ATOM 3958 C CA . THR B 2 174 ? -18.854 -36.225 -1.969 1.00 31.43 174 THR H CA 1
ATOM 3959 C C . THR B 2 174 ? -17.407 -36.321 -2.432 1.00 30.28 174 THR H C 1
ATOM 3960 O O . THR B 2 174 ? -16.834 -35.352 -2.941 1.00 29.98 174 THR H O 1
ATOM 3964 N N . PHE B 2 175 ? -16.815 -37.492 -2.236 1.00 30.19 175 PHE H N 1
ATOM 3965 C CA . PHE B 2 175 ? -15.382 -37.652 -2.418 1.00 30.96 175 PHE H CA 1
ATOM 3966 C C . PHE B 2 175 ? -15.031 -37.806 -3.887 1.00 32.04 175 PHE H C 1
ATOM 3967 O O . PHE B 2 175 ? -15.856 -38.285 -4.668 1.00 32.21 175 PHE H O 1
ATOM 3975 N N . PRO B 2 176 ? -13.812 -37.387 -4.275 1.00 33.75 176 PRO H N 1
ATOM 3976 C CA . PRO B 2 176 ? -13.359 -37.656 -5.645 1.00 33.88 176 PRO H CA 1
ATOM 3977 C C . PRO B 2 176 ? -13.300 -39.154 -5.930 1.00 32.89 176 PRO H C 1
ATOM 3978 O O . PRO B 2 176 ? -12.947 -39.943 -5.051 1.00 32.57 176 PRO H O 1
ATOM 3982 N N . ALA B 2 177 ? -13.641 -39.538 -7.151 1.00 33.56 177 ALA H N 1
ATOM 3983 C CA . ALA B 2 177 ? -13.632 -40.942 -7.531 1.00 35.11 177 ALA H CA 1
ATOM 3984 C C . ALA B 2 177 ? -12.212 -41.486 -7.544 1.00 35.08 177 ALA H C 1
ATOM 3985 O O . ALA B 2 177 ? -11.255 -40.753 -7.792 1.00 35.73 177 ALA H O 1
ATOM 3987 N N . VAL B 2 178 ? -12.092 -42.777 -7.262 1.00 36.21 178 VAL H N 1
ATOM 3988 C CA . VAL B 2 178 ? -10.819 -43.474 -7.341 1.00 38.13 178 VAL H CA 1
ATOM 3989 C C . VAL B 2 178 ? -10.920 -44.565 -8.399 1.00 37.68 178 VAL H C 1
ATOM 3990 O O . VAL B 2 178 ? -11.940 -45.241 -8.506 1.00 37.31 178 VAL H O 1
ATOM 3994 N N . LEU B 2 179 ? -9.861 -44.726 -9.182 1.00 38.60 179 LEU H N 1
ATOM 3995 C CA . LEU B 2 179 ? -9.795 -45.812 -10.151 1.00 39.96 179 LEU H CA 1
ATOM 3996 C C . LEU B 2 179 ? -9.323 -47.080 -9.458 1.00 41.88 179 LEU H C 1
ATOM 3997 O O . LEU B 2 179 ? -8.272 -47.089 -8.816 1.00 43.55 179 LEU H O 1
ATOM 4002 N N . GLN B 2 180 ? -10.107 -48.145 -9.585 1.00 42.75 180 GLN H N 1
ATOM 4003 C CA . GLN B 2 180 ? -9.777 -49.419 -8.960 1.00 44.62 180 GLN H CA 1
ATOM 4004 C C . GLN B 2 180 ? -8.929 -50.274 -9.893 1.00 46.78 180 GLN H C 1
ATOM 4005 O O . GLN B 2 180 ? -8.826 -49.998 -11.090 1.00 45.60 180 GLN H O 1
ATOM 4011 N N . SER B 2 181 ? -8.321 -51.311 -9.324 1.00 49.61 181 SER H N 1
ATOM 4012 C CA . SER B 2 181 ? -7.496 -52.251 -10.075 1.00 51.50 181 SER H CA 1
ATOM 4013 C C . SER B 2 181 ? -8.279 -52.920 -11.204 1.00 50.55 181 SER H C 1
ATOM 4014 O O . SER B 2 181 ? -7.695 -53.432 -12.160 1.00 52.50 181 SER H O 1
ATOM 4017 N N . SER B 2 182 ? -9.603 -52.913 -11.083 1.00 46.75 182 SER H N 1
ATOM 4018 C CA . SER B 2 182 ? -10.484 -53.521 -12.074 1.00 43.58 182 SER H CA 1
ATOM 4019 C C . SER B 2 182 ? -10.665 -52.651 -13.321 1.00 41.02 182 SER H C 1
ATOM 4020 O O . SER B 2 182 ? -11.131 -53.130 -14.356 1.00 42.31 182 SER H O 1
ATOM 4023 N N . GLY B 2 183 ? -10.311 -51.374 -13.214 1.00 38.74 183 GLY H N 1
ATOM 4024 C CA . GLY B 2 183 ? -10.540 -50.424 -14.289 1.00 38.37 183 GLY H CA 1
ATOM 4025 C C . GLY B 2 183 ? -11.820 -49.625 -14.101 1.00 37.90 183 GLY H C 1
ATOM 4026 O O . GLY B 2 183 ? -12.135 -48.745 -14.905 1.00 37.31 183 GLY H O 1
ATOM 4027 N N . LEU B 2 184 ? -12.554 -49.925 -13.032 1.00 37.38 184 LEU H N 1
ATOM 4028 C CA . LEU B 2 184 ? -13.800 -49.227 -12.727 1.00 37.21 184 LEU H CA 1
ATOM 4029 C C . LEU B 2 184 ? -13.585 -48.212 -11.619 1.00 35.79 184 LEU H C 1
ATOM 4030 O O . LEU B 2 184 ? -12.689 -48.372 -10.786 1.00 37.26 184 LEU H O 1
ATOM 4035 N N . TYR B 2 185 ? -14.414 -47.171 -11.616 1.00 33.59 185 TYR H N 1
ATOM 4036 C CA . TYR B 2 185 ? -14.324 -46.112 -10.621 1.00 32.96 185 TYR H CA 1
ATOM 4037 C C . TYR B 2 185 ? -15.201 -46.395 -9.408 1.00 32.74 185 TYR H C 1
ATOM 4038 O O . TYR B 2 185 ? -16.149 -47.173 -9.478 1.00 31.93 185 TYR H O 1
ATOM 4047 N N . SER B 2 186 ? -14.876 -45.741 -8.299 1.00 34.53 186 SER H N 1
ATOM 4048 C CA . SER B 2 186 ? -15.677 -45.826 -7.086 1.00 34.95 186 SER H CA 1
ATOM 4049 C C . SER B 2 186 ? -15.528 -44.551 -6.259 1.00 32.83 186 SER H C 1
ATOM 4050 O O . SER B 2 186 ? -14.428 -44.002 -6.159 1.00 32.69 186 SER H O 1
ATOM 4053 N N . LEU B 2 187 ? -16.640 -44.066 -5.697 1.00 31.71 187 LEU H N 1
ATOM 4054 C CA . LEU B 2 187 ? -16.600 -42.981 -4.707 1.00 31.82 187 LEU H CA 1
ATOM 4055 C C . LEU B 2 187 ? -17.649 -43.177 -3.622 1.00 32.59 187 LEU H C 1
ATOM 4056 O O . LEU B 2 187 ? -18.557 -44.005 -3.753 1.00 33.86 187 LEU H O 1
ATOM 4061 N N . SER B 2 188 ? -17.511 -42.405 -2.549 1.00 32.43 188 SER H N 1
ATOM 4062 C CA . SER B 2 188 ? -18.513 -42.359 -1.500 1.00 33.54 188 SER H CA 1
ATOM 4063 C C . SER B 2 188 ? -19.000 -40.935 -1.302 1.00 31.89 188 SER H C 1
ATOM 4064 O O . SER B 2 188 ? -18.237 -39.981 -1.465 1.00 32.66 188 SER H O 1
ATOM 4067 N N . SER B 2 189 ? -20.278 -40.804 -0.971 1.00 30.13 189 SER H N 1
ATOM 4068 C CA . SER B 2 189 ? -20.841 -39.537 -0.540 1.00 30.47 189 SER H CA 1
ATOM 4069 C C . SER B 2 189 ? -21.391 -39.739 0.860 1.00 29.24 189 SER H C 1
ATOM 4070 O O . SER B 2 189 ? -22.163 -40.668 1.096 1.00 29.59 189 SER H O 1
ATOM 4073 N N . VAL B 2 190 ? -20.975 -38.881 1.784 1.00 29.01 190 VAL H N 1
ATOM 4074 C CA . VAL B 2 190 ? -21.374 -38.995 3.178 1.00 30.61 190 VAL H CA 1
ATOM 4075 C C . VAL B 2 190 ? -22.022 -37.700 3.624 1.00 31.30 190 VAL H C 1
ATOM 4076 O O . VAL B 2 190 ? -21.865 -36.656 2.983 1.00 30.32 190 VAL H O 1
ATOM 4080 N N . VAL B 2 191 ? -22.754 -37.778 4.730 1.00 32.71 191 VAL H N 1
ATOM 4081 C CA . VAL B 2 191 ? -23.383 -36.609 5.307 1.00 33.69 191 VAL H CA 1
ATOM 4082 C C . VAL B 2 191 ? -23.456 -36.762 6.824 1.00 32.19 191 VAL H C 1
ATOM 4083 O O . VAL B 2 191 ? -23.727 -37.854 7.330 1.00 30.99 191 VAL H O 1
ATOM 4087 N N . THR B 2 192 ? -23.167 -35.682 7.547 1.00 32.34 192 THR H N 1
ATOM 4088 C CA . THR B 2 192 ? -23.363 -35.661 8.996 1.00 32.03 192 THR H CA 1
ATOM 4089 C C . THR B 2 192 ? -24.727 -35.075 9.310 1.00 31.81 192 THR H C 1
ATOM 4090 O O . THR B 2 192 ? -25.126 -34.070 8.724 1.00 31.50 192 THR H O 1
ATOM 4094 N N . VAL B 2 193 ? -25.432 -35.710 10.241 1.00 33.74 193 VAL H N 1
ATOM 4095 C CA . VAL B 2 193 ? -26.751 -35.259 10.656 1.00 35.45 193 VAL H CA 1
ATOM 4096 C C . VAL B 2 193 ? -26.871 -35.365 12.169 1.00 36.25 193 VAL H C 1
ATOM 4097 O O . VAL B 2 193 ? -26.089 -36.076 12.806 1.00 34.51 193 VAL H O 1
ATOM 4101 N N . PRO B 2 194 ? -27.848 -34.657 12.756 1.00 39.11 194 PRO H N 1
ATOM 4102 C CA . PRO B 2 194 ? -28.071 -34.821 14.194 1.00 39.48 194 PRO H CA 1
ATOM 4103 C C . PRO B 2 194 ? -28.504 -36.243 14.528 1.00 38.38 194 PRO H C 1
ATOM 4104 O O . PRO B 2 194 ? -29.357 -36.804 13.841 1.00 37.37 194 PRO H O 1
ATOM 4108 N N . SER B 2 195 ? -27.916 -36.815 15.570 1.00 39.10 195 SER H N 1
ATOM 4109 C CA . SER B 2 195 ? -28.259 -38.166 15.995 1.00 41.31 195 SER H CA 1
ATOM 4110 C C . SER B 2 195 ? -29.755 -38.303 16.267 1.00 41.51 195 SER H C 1
ATOM 4111 O O . SER B 2 195 ? -30.345 -39.348 16.005 1.00 41.22 195 SER H O 1
ATOM 4114 N N . SER B 2 196 ? -30.368 -37.238 16.775 1.00 43.39 196 SER H N 1
ATOM 4115 C CA . SER B 2 196 ? -31.800 -37.242 17.058 1.00 46.24 196 SER H CA 1
ATOM 4116 C C . SER B 2 196 ? -32.653 -37.308 15.790 1.00 48.08 196 SER H C 1
ATOM 4117 O O . SER B 2 196 ? -33.844 -37.604 15.863 1.00 49.06 196 SER H O 1
ATOM 4120 N N . SER B 2 197 ? -32.046 -37.040 14.634 1.00 49.05 197 SER H N 1
ATOM 4121 C CA . SER B 2 197 ? -32.782 -36.991 13.369 1.00 50.49 197 SER H CA 1
ATOM 4122 C C . SER B 2 197 ? -33.028 -38.360 12.742 1.00 52.35 197 SER H C 1
ATOM 4123 O O . SER B 2 197 ? -33.808 -38.474 11.797 1.00 54.66 197 SER H O 1
ATOM 4126 N N . LEU B 2 198 ? -32.361 -39.390 13.253 1.00 51.43 198 LEU H N 1
ATOM 4127 C CA . LEU B 2 198 ? -32.310 -40.675 12.565 1.00 52.48 198 LEU H CA 1
ATOM 4128 C C . LEU B 2 198 ? -33.664 -41.384 12.514 1.00 56.74 198 LEU H C 1
ATOM 4129 O O . LEU B 2 198 ? -33.892 -42.234 11.652 1.00 58.12 198 LEU H O 1
ATOM 4134 N N . GLY B 2 199 ? -34.562 -41.028 13.427 1.00 59.12 199 GLY H N 1
ATOM 4135 C CA . GLY B 2 199 ? -35.878 -41.642 13.481 1.00 61.03 199 GLY H CA 1
ATOM 4136 C C . GLY B 2 199 ? -36.931 -40.849 12.729 1.00 61.98 199 GLY H C 1
ATOM 4137 O O . GLY B 2 199 ? -37.842 -41.421 12.127 1.00 64.67 199 GLY H O 1
ATOM 4138 N N . THR B 2 200 ? -36.796 -39.527 12.756 1.00 59.37 200 THR H N 1
ATOM 4139 C CA . THR B 2 200 ? -37.805 -38.632 12.200 1.00 57.88 200 THR H CA 1
ATOM 4140 C C . THR B 2 200 ? -37.538 -38.242 10.747 1.00 54.33 200 THR H C 1
ATOM 4141 O O . THR B 2 200 ? -38.452 -37.830 10.032 1.00 54.94 200 THR H O 1
ATOM 4145 N N . GLN B 2 201 ? -36.288 -38.369 10.316 1.00 50.46 201 GLN H N 1
ATOM 4146 C CA . GLN B 2 201 ? -35.876 -37.856 9.014 1.00 48.31 201 GLN H CA 1
ATOM 4147 C C . GLN B 2 201 ? -35.555 -38.979 8.027 1.00 45.14 201 GLN H C 1
ATOM 4148 O O . GLN B 2 201 ? -35.099 -40.055 8.415 1.00 44.06 201 GLN H O 1
ATOM 4154 N N . THR B 2 202 ? -35.802 -38.705 6.750 1.00 43.95 202 THR H N 1
ATOM 4155 C CA . THR B 2 202 ? -35.527 -39.644 5.665 1.00 43.06 202 THR H CA 1
ATOM 4156 C C . THR B 2 202 ? -34.339 -39.160 4.839 1.00 41.27 202 THR H C 1
ATOM 4157 O O . THR B 2 202 ? -34.283 -37.989 4.457 1.00 41.83 202 THR H O 1
ATOM 4161 N N . TYR B 2 203 ? -33.398 -40.062 4.562 1.00 38.57 203 TYR H N 1
ATOM 4162 C CA . TYR B 2 203 ? -32.199 -39.713 3.802 1.00 36.24 203 TYR H CA 1
ATOM 4163 C C . TYR B 2 203 ? -32.059 -40.572 2.554 1.00 35.41 203 TYR H C 1
ATOM 4164 O O . TYR B 2 203 ? -31.948 -41.796 2.634 1.00 35.27 203 TYR H O 1
ATOM 4173 N N . ILE B 2 204 ? -32.064 -39.902 1.406 1.00 34.73 204 ILE H N 1
ATOM 4174 C CA . ILE B 2 204 ? -31.994 -40.550 0.104 1.00 35.80 204 ILE H CA 1
ATOM 4175 C C . ILE B 2 204 ? -30.864 -39.949 -0.708 1.00 35.03 204 ILE H C 1
ATOM 4176 O O . ILE B 2 204 ? -30.804 -38.730 -0.880 1.00 34.64 204 ILE H O 1
ATOM 4181 N N . CYS B 2 205 ? -29.966 -40.790 -1.210 1.00 34.03 205 CYS H N 1
ATOM 4182 C CA . CYS B 2 205 ? -28.937 -40.303 -2.110 1.00 34.64 205 CYS H CA 1
ATOM 4183 C C . CYS B 2 205 ? -29.391 -40.547 -3.537 1.00 34.47 205 CYS H C 1
ATOM 4184 O O . CYS B 2 205 ? -29.866 -41.632 -3.868 1.00 36.99 205 CYS H O 1
ATOM 4187 N N . ASN B 2 206 ? -29.269 -39.515 -4.364 1.00 33.34 206 ASN H N 1
ATOM 4188 C CA . ASN B 2 206 ? -29.672 -39.578 -5.759 1.00 35.06 206 ASN H CA 1
ATOM 4189 C C . ASN B 2 206 ? -28.430 -39.616 -6.634 1.00 34.09 206 ASN H C 1
ATOM 4190 O O . ASN B 2 206 ? -27.708 -38.621 -6.747 1.00 34.43 206 ASN H O 1
ATOM 4195 N N . VAL B 2 207 ? -28.185 -40.771 -7.244 1.00 33.85 207 VAL H N 1
ATOM 4196 C CA . VAL B 2 207 ? -26.974 -40.998 -8.015 1.00 35.56 207 VAL H CA 1
ATOM 4197 C C . VAL B 2 207 ? -27.304 -40.950 -9.498 1.00 36.06 207 VAL H C 1
ATOM 4198 O O . VAL B 2 207 ? -28.243 -41.605 -9.946 1.00 36.88 207 VAL H O 1
ATOM 4202 N N . ASN B 2 208 ? -26.532 -40.160 -10.239 1.00 36.59 208 ASN H N 1
ATOM 4203 C CA . ASN B 2 208 ? -26.728 -39.966 -11.673 1.00 39.11 208 ASN H CA 1
ATOM 4204 C C . ASN B 2 208 ? -25.470 -40.317 -12.464 1.00 37.03 208 ASN H C 1
ATOM 4205 O O . ASN B 2 208 ? -24.421 -39.715 -12.259 1.00 36.28 208 ASN H O 1
ATOM 4210 N N . HIS B 2 209 ? -25.589 -41.288 -13.366 1.00 38.40 209 HIS H N 1
ATOM 4211 C CA . HIS B 2 209 ? -24.492 -41.680 -14.252 1.00 39.08 209 HIS H CA 1
ATOM 4212 C C . HIS B 2 209 ? -24.938 -41.588 -15.712 1.00 41.64 209 HIS H C 1
ATOM 4213 O O . HIS B 2 209 ? -25.412 -42.563 -16.296 1.00 41.55 209 HIS H O 1
ATOM 4220 N N . LYS B 2 210 ? -24.775 -40.408 -16.297 1.00 45.28 210 LYS H N 1
ATOM 4221 C CA . LYS B 2 210 ? -25.271 -40.133 -17.647 1.00 50.47 210 LYS H CA 1
ATOM 4222 C C . LYS B 2 210 ? -24.708 -41.046 -18.740 1.00 50.41 210 LYS H C 1
ATOM 4223 O O . LYS B 2 210 ? -25.462 -41.497 -19.602 1.00 52.09 210 LYS H O 1
ATOM 4229 N N . PRO B 2 211 ? -23.392 -41.325 -18.715 1.00 48.59 211 PRO H N 1
ATOM 4230 C CA . PRO B 2 211 ? -22.816 -42.181 -19.762 1.00 48.23 211 PRO H CA 1
ATOM 4231 C C . PRO B 2 211 ? -23.514 -43.533 -19.883 1.00 48.94 211 PRO H C 1
ATOM 4232 O O . PRO B 2 211 ? -23.460 -44.151 -20.944 1.00 48.61 211 PRO H O 1
ATOM 4236 N N . SER B 2 212 ? -24.165 -43.969 -18.809 1.00 50.05 212 SER H N 1
ATOM 4237 C CA . SER B 2 212 ? -24.870 -45.247 -18.787 1.00 52.14 212 SER H CA 1
ATOM 4238 C C . SER B 2 212 ? -26.385 -45.070 -18.801 1.00 51.08 212 SER H C 1
ATOM 4239 O O . SER B 2 212 ? -27.125 -46.052 -18.879 1.00 49.87 212 SER H O 1
ATOM 4242 N N . ASN B 2 213 ? -26.841 -43.822 -18.718 1.00 51.55 213 ASN H N 1
ATOM 4243 C CA . ASN B 2 213 ? -28.260 -43.534 -18.539 1.00 52.86 213 ASN H CA 1
ATOM 4244 C C . ASN B 2 213 ? -28.791 -44.293 -17.332 1.00 49.56 213 ASN H C 1
ATOM 4245 O O . ASN B 2 213 ? -29.849 -44.922 -17.392 1.00 49.23 213 ASN H O 1
ATOM 4250 N N . THR B 2 214 ? -28.025 -44.239 -16.246 1.00 47.43 214 THR H N 1
ATOM 4251 C CA . THR B 2 214 ? -28.387 -44.888 -14.992 1.00 46.27 214 THR H CA 1
ATOM 4252 C C . THR B 2 214 ? -28.667 -43.832 -13.925 1.00 42.81 214 THR H C 1
ATOM 4253 O O . THR B 2 214 ? -27.852 -42.939 -13.688 1.00 41.42 214 THR H O 1
ATOM 4257 N N . LYS B 2 215 ? -29.840 -43.940 -13.311 1.00 41.49 215 LYS H N 1
ATOM 4258 C CA . LYS B 2 215 ? -30.229 -43.110 -12.179 1.00 40.90 215 LYS H CA 1
ATOM 4259 C C . LYS B 2 215 ? -30.648 -44.028 -11.042 1.00 37.09 215 LYS H C 1
ATOM 4260 O O . LYS B 2 215 ? -31.395 -44.971 -11.262 1.00 36.14 215 LYS H O 1
ATOM 4266 N N . VAL B 2 216 ? -30.158 -43.760 -9.835 1.00 35.46 216 VAL H N 1
ATOM 4267 C CA . VAL B 2 216 ? -30.546 -44.541 -8.660 1.00 34.14 216 VAL H CA 1
ATOM 4268 C C . VAL B 2 216 ? -30.952 -43.617 -7.528 1.00 35.27 216 VAL H C 1
ATOM 4269 O O . VAL B 2 216 ? -30.275 -42.632 -7.262 1.00 36.34 216 VAL H O 1
ATOM 4273 N N . ASP B 2 217 ? -32.067 -43.949 -6.882 1.00 36.82 217 ASP H N 1
ATOM 4274 C CA . ASP B 2 217 ? -32.484 -43.308 -5.640 1.00 38.42 217 ASP H CA 1
ATOM 4275 C C . ASP B 2 217 ? -32.414 -44.329 -4.516 1.00 38.98 217 ASP H C 1
ATOM 4276 O O . ASP B 2 217 ? -33.196 -45.281 -4.479 1.00 41.81 217 ASP H O 1
ATOM 4281 N N . LYS B 2 218 ? -31.467 -44.124 -3.606 1.00 37.69 218 LYS H N 1
ATOM 4282 C CA . LYS B 2 218 ? -31.235 -45.047 -2.506 1.00 38.89 218 LYS H CA 1
ATOM 4283 C C . LYS B 2 218 ? -31.378 -44.366 -1.160 1.00 39.23 218 LYS H C 1
ATOM 4284 O O . LYS B 2 218 ? -30.655 -43.415 -0.863 1.00 37.17 218 LYS H O 1
ATOM 4290 N N . ARG B 2 219 ? -32.284 -44.864 -0.328 1.00 42.79 219 ARG H N 1
ATOM 4291 C CA . ARG B 2 219 ? -32.356 -44.358 1.031 1.00 46.15 219 ARG H CA 1
ATOM 4292 C C . ARG B 2 219 ? -31.560 -45.257 1.942 1.00 42.53 219 ARG H C 1
ATOM 4293 O O . ARG B 2 219 ? -31.525 -46.477 1.763 1.00 40.80 219 ARG H O 1
ATOM 4301 N N . VAL B 2 220 ? -30.895 -44.630 2.902 1.00 43.03 220 VAL H N 1
ATOM 4302 C CA . VAL B 2 220 ? -30.080 -45.345 3.861 1.00 45.85 220 VAL H CA 1
ATOM 4303 C C . VAL B 2 220 ? 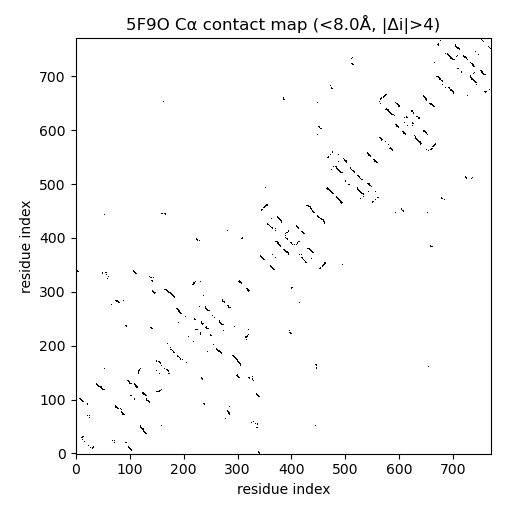-30.752 -45.187 5.211 1.00 48.20 220 VAL H C 1
ATOM 4304 O O . VAL B 2 220 ? -31.100 -44.079 5.625 1.00 47.63 220 VAL H O 1
ATOM 4308 N N . GLU B 2 221 ? -30.972 -46.323 5.859 1.00 51.02 221 GLU H N 1
ATOM 4309 C CA . GLU B 2 221 ? -31.609 -46.379 7.162 1.00 53.96 221 GLU H CA 1
ATOM 4310 C C . GLU B 2 221 ? -30.600 -46.885 8.171 1.00 53.21 221 GLU H C 1
ATOM 4311 O O . GLU B 2 221 ? -29.689 -47.632 7.815 1.00 50.45 221 GLU H O 1
ATOM 4317 N N . PRO B 2 222 ? -30.761 -46.497 9.440 1.00 56.53 222 PRO H N 1
ATOM 4318 C CA . PRO B 2 222 ? -29.950 -47.177 10.450 1.00 59.49 222 PRO H CA 1
ATOM 4319 C C . PRO B 2 222 ? -30.327 -48.646 10.515 1.00 63.80 222 PRO H C 1
ATOM 4320 O O . PRO B 2 222 ? -31.423 -49.001 10.079 1.00 63.55 222 PRO H O 1
ATOM 4324 N N . LYS B 2 223 ? -29.410 -49.468 11.016 1.00 68.96 223 LYS H N 1
ATOM 4325 C CA . LYS B 2 223 ? -29.626 -50.895 11.253 1.00 74.90 223 LYS H CA 1
ATOM 4326 C C . LYS B 2 223 ? -31.087 -51.304 11.443 1.00 76.23 223 LYS H C 1
ATOM 4327 O O . LYS B 2 223 ? -31.396 -52.485 11.606 1.00 77.31 223 LYS H O 1
ATOM 4333 N N . GLU C 3 1 ? 14.612 -30.270 -20.427 1.00 77.97 1 GLU L N 1
ATOM 4334 C CA . GLU C 3 1 ? 15.761 -30.734 -19.598 1.00 77.91 1 GLU L CA 1
ATOM 4335 C C . GLU C 3 1 ? 16.404 -29.580 -18.826 1.00 69.89 1 GLU L C 1
ATOM 4336 O O . GLU C 3 1 ? 17.580 -29.633 -18.464 1.00 70.95 1 GLU L O 1
ATOM 4342 N N . ILE C 3 2 ? 15.620 -28.530 -18.604 1.00 59.92 2 ILE L N 1
ATOM 4343 C CA . ILE C 3 2 ? 15.868 -27.584 -17.525 1.00 50.78 2 ILE L CA 1
ATOM 4344 C C . ILE C 3 2 ? 14.794 -27.861 -16.491 1.00 41.58 2 ILE L C 1
ATOM 4345 O O . ILE C 3 2 ? 13.613 -27.875 -16.815 1.00 38.47 2 ILE L O 1
ATOM 4350 N N . VAL C 3 3 ? 15.213 -28.112 -15.257 1.00 38.06 3 VAL L N 1
ATOM 4351 C CA . VAL C 3 3 ? 14.307 -28.551 -14.203 1.00 35.85 3 VAL L CA 1
ATOM 4352 C C . VAL C 3 3 ? 14.012 -27.413 -13.231 1.00 31.88 3 VAL L C 1
ATOM 4353 O O . VAL C 3 3 ? 14.926 -26.788 -12.701 1.00 32.62 3 VAL L O 1
ATOM 4357 N N . LEU C 3 4 ? 12.727 -27.156 -13.010 1.00 30.13 4 LEU L N 1
ATOM 4358 C CA . LEU C 3 4 ? 12.288 -26.148 -12.048 1.00 30.98 4 LEU L CA 1
ATOM 4359 C C . LEU C 3 4 ? 11.771 -26.820 -10.778 1.00 32.05 4 LEU L C 1
ATOM 4360 O O . LEU C 3 4 ? 10.905 -27.693 -10.831 1.00 33.09 4 LEU L O 1
ATOM 4365 N N . THR C 3 5 ? 12.308 -26.393 -9.642 1.00 32.68 5 THR L N 1
ATOM 4366 C CA . THR C 3 5 ? 11.943 -26.955 -8.346 1.00 33.58 5 THR L CA 1
ATOM 4367 C C . THR C 3 5 ? 11.166 -25.942 -7.530 1.00 31.40 5 THR L C 1
ATOM 4368 O O . THR C 3 5 ? 11.720 -24.919 -7.118 1.00 32.90 5 THR L O 1
ATOM 4372 N N . GLN C 3 6 ? 9.885 -26.227 -7.311 1.00 30.68 6 GLN L N 1
ATOM 4373 C CA . GLN C 3 6 ? 9.052 -25.418 -6.426 1.00 34.73 6 GLN L CA 1
ATOM 4374 C C . GLN C 3 6 ? 8.899 -26.097 -5.073 1.00 41.32 6 GLN L C 1
ATOM 4375 O O . GLN C 3 6 ? 8.148 -27.060 -4.941 1.00 42.91 6 GLN L O 1
ATOM 4381 N N . SER C 3 7 ? 9.612 -25.594 -4.073 1.00 46.32 7 SER L N 1
ATOM 4382 C CA . SER C 3 7 ? 9.482 -26.100 -2.710 1.00 50.62 7 SER L CA 1
ATOM 4383 C C . SER C 3 7 ? 9.300 -24.927 -1.752 1.00 49.91 7 SER L C 1
ATOM 4384 O O . SER C 3 7 ? 9.963 -23.904 -1.903 1.00 48.81 7 SER L O 1
ATOM 4387 N N . PRO C 3 8 ? 8.402 -25.067 -0.760 1.00 50.44 8 PRO L N 1
ATOM 4388 C CA . PRO C 3 8 ? 7.603 -26.254 -0.439 1.00 49.71 8 PRO L CA 1
ATOM 4389 C C . PRO C 3 8 ? 6.464 -26.489 -1.427 1.00 47.50 8 PRO L C 1
ATOM 4390 O O . PRO C 3 8 ? 6.055 -25.563 -2.134 1.00 47.62 8 PRO L O 1
ATOM 4394 N N . ALA C 3 9 ? 5.968 -27.722 -1.479 1.00 44.98 9 ALA L N 1
ATOM 4395 C CA . ALA C 3 9 ? 4.893 -28.083 -2.398 1.00 41.54 9 ALA L CA 1
ATOM 4396 C C . ALA C 3 9 ? 3.564 -27.560 -1.884 1.00 38.75 9 ALA L C 1
ATOM 4397 O O . ALA C 3 9 ? 2.624 -27.366 -2.654 1.00 37.33 9 ALA L O 1
ATOM 4399 N N . THR C 3 10 ? 3.491 -27.332 -0.577 1.00 39.22 10 THR L N 1
ATOM 4400 C CA . THR C 3 10 ? 2.284 -26.798 0.037 1.00 39.74 10 THR L CA 1
ATOM 4401 C C . THR C 3 10 ? 2.630 -25.674 0.983 1.00 39.24 10 THR L C 1
ATOM 4402 O O . THR C 3 10 ? 3.641 -25.720 1.685 1.00 40.59 10 THR L O 1
ATOM 4406 N N . LEU C 3 11 ? 1.770 -24.664 0.985 1.00 38.14 11 LEU L N 1
ATOM 4407 C CA . LEU C 3 11 ? 1.933 -23.487 1.816 1.00 38.94 11 LEU L CA 1
ATOM 4408 C C . LEU C 3 11 ? 0.607 -23.203 2.496 1.00 36.94 11 LEU L C 1
ATOM 4409 O O . LEU C 3 11 ? -0.438 -23.170 1.841 1.00 35.46 11 LEU L O 1
ATOM 4414 N N . SER C 3 12 ? 0.650 -23.024 3.812 1.00 36.87 12 SER L N 1
ATOM 4415 C CA . SER C 3 12 ? -0.543 -22.718 4.582 1.00 39.40 12 SER L CA 1
ATOM 4416 C C . SER C 3 12 ? -0.444 -21.292 5.087 1.00 39.07 12 SER L C 1
ATOM 4417 O O . SER C 3 12 ? 0.470 -20.956 5.841 1.00 40.93 12 SER L O 1
ATOM 4420 N N . VAL C 3 13 ? -1.393 -20.463 4.674 1.00 37.34 13 VAL L N 1
ATOM 4421 C CA . VAL C 3 13 ? -1.368 -19.058 5.014 1.00 39.89 13 VAL L CA 1
ATOM 4422 C C . VAL C 3 13 ? -2.752 -18.556 5.382 1.00 37.78 13 VAL L C 1
ATOM 4423 O O . VAL C 3 13 ? -3.765 -18.904 4.765 1.00 35.19 13 VAL L O 1
ATOM 4427 N N . SER C 3 14 ? -2.780 -17.735 6.424 1.00 39.25 14 SER L N 1
ATOM 4428 C CA . SER C 3 14 ? -4.016 -17.161 6.951 1.00 42.46 14 SER L CA 1
ATOM 4429 C C . SER C 3 14 ? -4.504 -16.076 5.976 1.00 40.70 14 SER L C 1
ATOM 4430 O O . SER C 3 14 ? -3.682 -15.335 5.418 1.00 41.18 14 SER L O 1
ATOM 4433 N N . PRO C 3 15 ? -5.825 -15.975 5.740 1.00 38.44 15 PRO L N 1
ATOM 4434 C CA . PRO C 3 15 ? -6.225 -14.909 4.814 1.00 38.37 15 PRO L CA 1
ATOM 4435 C C . PRO C 3 15 ? -5.747 -13.519 5.241 1.00 39.55 15 PRO L C 1
ATOM 4436 O O . PRO C 3 15 ? -5.643 -13.225 6.438 1.00 39.33 15 PRO L O 1
ATOM 4440 N N . GLY C 3 16 ? -5.441 -12.683 4.255 1.00 40.01 16 GLY L N 1
ATOM 4441 C CA . GLY C 3 16 ? -4.985 -11.329 4.510 1.00 41.70 16 GLY L CA 1
ATOM 4442 C C . GLY C 3 16 ? -3.490 -11.217 4.758 1.00 42.31 16 GLY L C 1
ATOM 4443 O O . GLY C 3 16 ? -2.954 -10.110 4.841 1.00 43.00 16 GLY L O 1
ATOM 4444 N N . GLU C 3 17 ? -2.812 -12.356 4.871 1.00 42.28 17 GLU L N 1
ATOM 4445 C CA . GLU C 3 17 ? -1.389 -12.370 5.202 1.00 42.97 17 GLU L CA 1
ATOM 4446 C C . GLU C 3 17 ? -0.512 -12.468 3.955 1.00 39.28 17 GLU L C 1
ATOM 4447 O O . GLU C 3 17 ? -1.005 -12.688 2.848 1.00 38.46 17 GLU L O 1
ATOM 4453 N N . ARG C 3 18 ? 0.791 -12.307 4.158 1.00 38.88 18 ARG L N 1
ATOM 4454 C CA . ARG C 3 18 ? 1.778 -12.332 3.078 1.00 40.84 18 ARG L CA 1
ATOM 4455 C C . ARG C 3 18 ? 2.190 -13.765 2.731 1.00 38.38 18 ARG L C 1
ATOM 4456 O O . ARG C 3 18 ? 2.226 -14.627 3.601 1.00 37.70 18 ARG L O 1
ATOM 4464 N N . VAL C 3 19 ? 2.486 -14.022 1.460 1.00 37.33 19 VAL L N 1
ATOM 4465 C CA . VAL C 3 19 ? 3.072 -15.299 1.066 1.00 37.20 19 VAL L CA 1
ATOM 4466 C C . VAL C 3 19 ? 4.174 -15.093 0.042 1.00 35.02 19 VAL L C 1
ATOM 4467 O O . VAL C 3 19 ? 4.068 -14.230 -0.834 1.00 34.95 19 VAL L O 1
ATOM 4471 N N . THR C 3 20 ? 5.232 -15.889 0.162 1.00 34.48 20 THR L N 1
ATOM 4472 C CA . THR C 3 20 ? 6.286 -15.924 -0.843 1.00 35.09 20 THR L CA 1
ATOM 4473 C C . THR C 3 20 ? 6.523 -17.351 -1.322 1.00 32.08 20 THR L C 1
ATOM 4474 O O . THR C 3 20 ? 6.762 -18.262 -0.523 1.00 32.01 20 THR L O 1
ATOM 4478 N N . LEU C 3 21 ? 6.448 -17.522 -2.638 1.00 30.26 21 LEU L N 1
ATOM 4479 C CA . LEU C 3 21 ? 6.649 -18.806 -3.298 1.00 31.47 21 LEU L CA 1
ATOM 4480 C C . LEU C 3 21 ? 8.010 -18.817 -3.980 1.00 31.66 21 LEU L C 1
ATOM 4481 O O . LEU C 3 21 ? 8.462 -17.777 -4.466 1.00 31.94 21 LEU L O 1
ATOM 4486 N N . SER C 3 22 ? 8.644 -19.986 -4.032 1.00 30.48 22 SER L N 1
ATOM 4487 C CA . SER C 3 22 ? 9.994 -20.121 -4.569 1.00 32.24 22 SER L CA 1
ATOM 4488 C C . SER C 3 22 ? 10.042 -20.993 -5.813 1.00 30.57 22 SER L C 1
ATOM 4489 O O . SER C 3 22 ? 9.352 -22.010 -5.891 1.00 31.72 22 SER L O 1
ATOM 4492 N N . CYS C 3 23 ? 10.879 -20.591 -6.766 1.00 29.93 23 CYS L N 1
ATOM 4493 C CA . CYS C 3 23 ? 11.164 -21.390 -7.953 1.00 28.82 23 CYS L CA 1
ATOM 4494 C C . CYS C 3 23 ? 12.674 -21.400 -8.193 1.00 30.36 23 CYS L C 1
ATOM 4495 O O . CYS C 3 23 ? 13.298 -20.354 -8.395 1.00 32.48 23 CYS L O 1
ATOM 4498 N N . ARG C 3 24 ? 13.251 -22.595 -8.161 1.00 31.30 24 ARG L N 1
ATOM 4499 C CA . ARG C 3 24 ? 14.681 -22.782 -8.359 1.00 35.82 24 ARG L CA 1
ATOM 4500 C C . ARG C 3 24 ? 14.923 -23.540 -9.658 1.00 33.58 24 ARG L C 1
ATOM 4501 O O . ARG C 3 24 ? 14.384 -24.629 -9.848 1.00 33.94 24 ARG L O 1
ATOM 4509 N N . ALA C 3 25 ? 15.728 -22.963 -10.545 1.00 31.88 25 ALA L N 1
ATOM 4510 C CA . ALA C 3 25 ? 16.059 -23.603 -11.819 1.00 31.65 25 ALA L CA 1
ATOM 4511 C C . ALA C 3 25 ? 17.392 -24.340 -11.728 1.00 32.90 25 ALA L C 1
ATOM 4512 O O . ALA C 3 25 ? 18.314 -23.905 -11.040 1.00 33.62 25 ALA L O 1
ATOM 4514 N N . SER C 3 26 ? 17.488 -25.462 -12.429 1.00 33.82 26 SER L N 1
ATOM 4515 C CA . SER C 3 26 ? 18.705 -26.269 -12.417 1.00 34.47 26 SER L CA 1
ATOM 4516 C C . SER C 3 26 ? 19.826 -25.567 -13.173 1.00 36.68 26 SER L C 1
ATOM 4517 O O . SER C 3 26 ? 20.996 -25.938 -13.065 1.00 37.39 26 SER L O 1
ATOM 4520 N N . GLN C 3 27 ? 19.450 -24.533 -13.919 1.00 37.36 27 GLN L N 1
ATOM 4521 C CA . GLN C 3 27 ? 20.338 -23.868 -14.858 1.00 39.88 27 GLN L CA 1
ATOM 4522 C C . GLN C 3 27 ? 19.799 -22.460 -15.087 1.00 35.88 27 GLN L C 1
ATOM 4523 O O . GLN C 3 27 ? 18.599 -22.240 -14.942 1.00 33.84 27 GLN L O 1
ATOM 4529 N N . SER C 3 28 ? 20.667 -21.519 -15.449 1.00 34.75 28 SER L N 1
ATOM 4530 C CA . SER C 3 28 ? 20.232 -20.147 -15.702 1.00 34.82 28 SER L CA 1
ATOM 4531 C C . SER C 3 28 ? 19.176 -20.088 -16.795 1.00 32.32 28 SER L C 1
ATOM 4532 O O . SER C 3 28 ? 19.263 -20.803 -17.792 1.00 32.10 28 SER L O 1
ATOM 4535 N N . VAL C 3 29 ? 18.176 -19.235 -16.597 1.00 31.69 29 VAL L N 1
ATOM 4536 C CA . VAL C 3 29 ? 17.115 -19.035 -17.585 1.00 31.88 29 VAL L CA 1
ATOM 4537 C C . VAL C 3 29 ? 16.936 -17.544 -17.886 1.00 31.55 29 VAL L C 1
ATOM 4538 O O . VAL C 3 29 ? 15.858 -17.112 -18.302 1.00 31.32 29 VAL L O 1
ATOM 4542 N N . ARG C 3 30 ? 18.002 -16.774 -17.677 1.00 31.77 30 ARG L N 1
ATOM 4543 C CA . ARG C 3 30 ? 17.952 -15.320 -17.779 1.00 33.93 30 ARG L CA 1
ATOM 4544 C C . ARG C 3 30 ? 16.808 -14.791 -16.909 1.00 32.11 30 ARG L C 1
ATOM 4545 O O . ARG C 3 30 ? 16.741 -15.111 -15.719 1.00 31.76 30 ARG L O 1
ATOM 4553 N N . ASN C 3 31 ? 15.924 -13.984 -17.488 1.00 31.01 31 ASN L N 1
ATOM 4554 C CA . ASN C 3 31 ? 14.690 -13.582 -16.814 1.00 32.93 31 ASN L CA 1
ATOM 4555 C C . ASN C 3 31 ? 13.474 -14.140 -17.542 1.00 29.15 31 ASN L C 1
ATOM 4556 O O . ASN C 3 31 ? 12.371 -13.606 -17.429 1.00 28.90 31 ASN L O 1
ATOM 4561 N N . ASN C 3 32 ? 13.676 -15.232 -18.278 1.00 27.18 32 ASN L N 1
ATOM 4562 C CA . ASN C 3 32 ? 12.592 -15.854 -19.034 1.00 26.14 32 ASN L CA 1
ATOM 4563 C C . ASN C 3 32 ? 11.820 -16.822 -18.160 1.00 27.77 32 ASN L C 1
ATOM 4564 O O . ASN C 3 32 ? 11.862 -18.043 -18.357 1.00 27.63 32 ASN L O 1
ATOM 4569 N N . LEU C 3 33 ? 11.119 -16.254 -17.186 1.00 29.24 33 LEU L N 1
ATOM 4570 C CA . LEU C 3 33 ? 10.359 -17.030 -16.224 1.00 30.28 33 LEU L CA 1
ATOM 4571 C C . LEU C 3 33 ? 8.980 -16.417 -16.031 1.00 28.82 33 LEU L C 1
ATOM 4572 O O . LEU C 3 33 ? 8.852 -15.201 -15.863 1.00 30.87 33 LEU L O 1
ATOM 4577 N N . ALA C 3 34 ? 7.952 -17.256 -16.075 1.00 26.62 34 ALA L N 1
ATOM 4578 C CA . ALA C 3 34 ? 6.586 -16.800 -15.857 1.00 25.95 34 ALA L CA 1
ATOM 4579 C C . ALA C 3 34 ? 5.917 -17.588 -14.746 1.00 26.98 34 ALA L C 1
ATOM 4580 O O . ALA C 3 34 ? 6.347 -18.690 -14.415 1.00 26.91 34 ALA L O 1
ATOM 4582 N N . TRP C 3 35 ? 4.872 -16.999 -14.169 1.00 27.76 35 TRP L N 1
ATOM 4583 C CA . TRP C 3 35 ? 4.066 -17.637 -13.133 1.00 25.90 35 TRP L CA 1
ATOM 4584 C C . TRP C 3 35 ? 2.620 -17.743 -13.586 1.00 25.16 35 TRP L C 1
ATOM 4585 O O . TRP C 3 35 ? 2.071 -16.794 -14.148 1.00 25.57 35 TRP L O 1
ATOM 4596 N N . TYR C 3 36 ? 2.019 -18.899 -13.330 1.00 24.61 36 TYR L N 1
ATOM 4597 C CA . TYR C 3 36 ? 0.617 -19.148 -13.634 1.00 25.95 36 TYR L CA 1
ATOM 4598 C C . TYR C 3 36 ? -0.140 -19.618 -12.401 1.00 27.86 36 TYR L C 1
ATOM 4599 O O . TYR C 3 36 ? 0.440 -20.203 -11.487 1.00 29.69 36 TYR L O 1
ATOM 4608 N N . ARG C 3 37 ? -1.441 -19.355 -12.392 1.00 28.96 37 ARG L N 1
ATOM 4609 C CA . ARG C 3 37 ? -2.326 -19.828 -11.335 1.00 31.50 37 ARG L CA 1
ATOM 4610 C C . ARG C 3 37 ? -3.390 -20.744 -11.925 1.00 32.36 37 ARG L C 1
ATOM 4611 O O . ARG C 3 37 ? -3.853 -20.525 -13.042 1.00 32.71 37 ARG L O 1
ATOM 4619 N N . GLN C 3 38 ? -3.767 -21.776 -11.180 1.00 34.22 38 GLN L N 1
ATOM 4620 C CA . GLN C 3 38 ? -4.826 -22.672 -11.620 1.00 36.82 38 GLN L CA 1
ATOM 4621 C C . GLN C 3 38 ? -5.784 -22.975 -10.486 1.00 37.96 38 GLN L C 1
ATOM 4622 O O . GLN C 3 38 ? -5.409 -23.593 -9.493 1.00 34.86 38 GLN L O 1
ATOM 4628 N N . LYS C 3 39 ? -7.024 -22.532 -10.652 1.00 44.25 39 LYS L N 1
ATOM 4629 C CA . LYS C 3 39 ? -8.091 -22.867 -9.724 1.00 51.70 39 LYS L CA 1
ATOM 4630 C C . LYS C 3 39 ? -8.885 -24.058 -10.240 1.00 55.48 39 LYS L C 1
ATOM 4631 O O . LYS C 3 39 ? -8.748 -24.453 -11.395 1.00 54.12 39 LYS L O 1
ATOM 4637 N N . ARG C 3 40 ? -9.725 -24.615 -9.375 1.00 60.74 40 ARG L N 1
ATOM 4638 C CA . ARG C 3 40 ? -10.478 -25.818 -9.708 1.00 65.68 40 ARG L CA 1
ATOM 4639 C C . ARG C 3 40 ? -11.519 -25.500 -10.775 1.00 64.63 40 ARG L C 1
ATOM 4640 O O . ARG C 3 40 ? -12.290 -24.551 -10.637 1.00 64.69 40 ARG L O 1
ATOM 4648 N N . GLY C 3 41 ? -11.532 -26.294 -11.841 1.00 63.64 41 GLY L N 1
ATOM 4649 C CA . GLY C 3 41 ? -12.500 -26.115 -12.908 1.00 63.32 41 GLY L CA 1
ATOM 4650 C C . GLY C 3 41 ? -12.229 -24.881 -13.748 1.00 62.78 41 GLY L C 1
ATOM 4651 O O . GLY C 3 41 ? -13.133 -24.347 -14.392 1.00 63.26 41 GLY L O 1
ATOM 4652 N N . GLN C 3 42 ? -10.980 -24.424 -13.735 1.00 61.13 42 GLN L N 1
ATOM 4653 C CA . GLN C 3 42 ? -10.577 -23.263 -14.521 1.00 59.06 42 GLN L CA 1
ATOM 4654 C C . GLN C 3 42 ? -9.264 -23.536 -15.241 1.00 53.78 42 GLN L C 1
ATOM 4655 O O . GLN C 3 42 ? -8.477 -24.390 -14.829 1.00 52.93 42 GLN L O 1
ATOM 4661 N N . ALA C 3 43 ? -9.041 -22.808 -16.330 1.00 48.91 43 ALA L N 1
ATOM 4662 C CA . ALA C 3 43 ? -7.789 -22.904 -17.064 1.00 44.12 43 ALA L CA 1
ATOM 4663 C C . ALA C 3 43 ? -6.691 -22.184 -16.292 1.00 37.99 43 ALA L C 1
ATOM 4664 O O . ALA C 3 43 ? -6.974 -21.257 -15.527 1.00 37.34 43 ALA L O 1
ATOM 4666 N N . PRO C 3 44 ? -5.433 -22.608 -16.478 1.00 33.17 44 PRO L N 1
ATOM 4667 C CA . PRO C 3 44 ? -4.338 -21.819 -15.910 1.00 30.56 44 PRO L CA 1
ATOM 4668 C C . PRO C 3 44 ? -4.400 -20.365 -16.375 1.00 30.87 44 PRO L C 1
ATOM 4669 O O . PRO C 3 44 ? -4.850 -20.108 -17.500 1.00 31.46 44 PRO L O 1
ATOM 4673 N N . ARG C 3 45 ? -3.980 -19.435 -15.521 1.00 30.15 45 ARG L N 1
ATOM 4674 C CA . ARG C 3 45 ? -4.016 -18.010 -15.846 1.00 30.67 45 ARG L CA 1
ATOM 4675 C C . ARG C 3 45 ? -2.644 -17.375 -15.640 1.00 28.37 45 ARG L C 1
ATOM 4676 O O . ARG C 3 45 ? -2.024 -17.534 -14.583 1.00 27.47 45 ARG L O 1
ATOM 4684 N N . LEU C 3 46 ? -2.180 -16.649 -16.654 1.00 27.51 46 LEU L N 1
ATOM 4685 C CA . LEU C 3 46 ? -0.925 -15.914 -16.573 1.00 25.75 46 LEU L CA 1
ATOM 4686 C C . LEU C 3 46 ? -0.980 -14.810 -15.507 1.00 26.33 46 LEU L C 1
ATOM 4687 O O . LEU C 3 46 ? -1.886 -13.971 -15.506 1.00 28.21 46 LEU L O 1
ATOM 4692 N N . LEU C 3 47 ? 0.005 -14.811 -14.615 1.00 25.76 47 LEU L N 1
ATOM 4693 C CA . LEU C 3 47 ? 0.142 -13.760 -13.604 1.00 27.28 47 LEU L CA 1
ATOM 4694 C C . LEU C 3 47 ? 1.309 -12.825 -13.894 1.00 28.81 47 LEU L C 1
ATOM 4695 O O . LEU C 3 47 ? 1.169 -11.599 -13.873 1.00 31.15 47 LEU L O 1
ATOM 4700 N N . ILE C 3 48 ? 2.463 -13.426 -14.150 1.00 27.34 48 ILE L N 1
ATOM 4701 C CA . ILE C 3 48 ? 3.717 -12.702 -14.272 1.00 25.85 48 ILE L CA 1
ATOM 4702 C C . ILE C 3 48 ? 4.559 -13.322 -15.380 1.00 27.36 48 ILE L C 1
ATOM 4703 O O . ILE C 3 48 ? 4.606 -14.550 -15.510 1.00 29.00 48 ILE L O 1
ATOM 4708 N N . TYR C 3 49 ? 5.192 -12.474 -16.191 1.00 26.77 49 TYR L N 1
ATOM 4709 C CA . TYR C 3 49 ? 6.185 -12.928 -17.165 1.00 25.93 49 TYR L CA 1
ATOM 4710 C C . TYR C 3 49 ? 7.442 -12.085 -17.064 1.00 26.60 49 TYR L C 1
ATOM 4711 O O . TYR C 3 49 ? 7.454 -11.040 -16.408 1.00 26.82 49 TYR L O 1
ATOM 4720 N N . GLY C 3 50 ? 8.500 -12.541 -17.721 1.00 26.97 50 GLY L N 1
ATOM 4721 C CA . GLY C 3 50 ? 9.767 -11.838 -17.680 1.00 27.05 50 GLY L CA 1
ATOM 4722 C C . GLY C 3 50 ? 10.233 -11.625 -16.253 1.00 27.36 50 GLY L C 1
ATOM 4723 O O . GLY C 3 50 ? 10.843 -10.609 -15.947 1.00 28.78 50 GLY L O 1
ATOM 4724 N N . ALA C 3 51 ? 9.910 -12.588 -15.390 1.00 27.75 51 ALA L N 1
ATOM 4725 C CA . ALA C 3 51 ? 10.306 -12.613 -13.979 1.00 28.92 51 ALA L CA 1
ATOM 4726 C C . ALA C 3 51 ? 9.557 -11.620 -13.083 1.00 29.10 51 ALA L C 1
ATOM 4727 O O . ALA C 3 51 ? 9.245 -11.961 -11.938 1.00 30.18 51 ALA L O 1
ATOM 4729 N N . SER C 3 52 ? 9.270 -10.411 -13.572 1.00 29.20 52 SER L N 1
ATOM 4730 C CA . SER C 3 52 ? 8.723 -9.359 -12.697 1.00 29.79 52 SER L CA 1
ATOM 4731 C C . SER C 3 52 ? 7.592 -8.509 -13.284 1.00 29.26 52 SER L C 1
ATOM 4732 O O . SER C 3 52 ? 7.084 -7.620 -12.599 1.00 29.22 52 SER L O 1
ATOM 4735 N N . THR C 3 53 ? 7.197 -8.768 -14.528 1.00 29.08 53 THR L N 1
ATOM 4736 C CA . THR C 3 53 ? 6.136 -7.984 -15.169 1.00 31.58 53 THR L CA 1
ATOM 4737 C C . THR C 3 53 ? 4.755 -8.613 -15.005 1.00 32.37 53 THR L C 1
ATOM 4738 O O . THR C 3 53 ? 4.525 -9.754 -15.401 1.00 32.40 53 THR L O 1
ATOM 4742 N N . ARG C 3 54 ? 3.831 -7.854 -14.425 1.00 32.02 54 ARG L N 1
ATOM 4743 C CA . ARG C 3 54 ? 2.458 -8.309 -14.257 1.00 31.31 54 ARG L CA 1
ATOM 4744 C C . ARG C 3 54 ? 1.709 -8.316 -15.581 1.00 31.25 54 ARG L C 1
ATOM 4745 O O . ARG C 3 54 ? 1.795 -7.364 -16.359 1.00 30.25 54 ARG L O 1
ATOM 4753 N N . ALA C 3 55 ? 0.962 -9.388 -15.828 1.00 31.13 55 ALA L N 1
ATOM 4754 C CA . ALA C 3 55 ? 0.139 -9.475 -17.028 1.00 31.56 55 ALA L CA 1
ATOM 4755 C C . ALA C 3 55 ? -1.077 -8.571 -16.870 1.00 34.51 55 ALA L C 1
ATOM 4756 O O . ALA C 3 55 ? -1.364 -8.087 -15.771 1.00 33.12 55 ALA L O 1
ATOM 4758 N N . THR C 3 56 ? -1.783 -8.337 -17.970 1.00 38.85 56 THR L N 1
ATOM 4759 C CA . THR C 3 56 ? -2.953 -7.464 -17.951 1.00 42.55 56 THR L CA 1
ATOM 4760 C C . THR C 3 56 ? -4.035 -8.014 -17.037 1.00 41.16 56 THR L C 1
ATOM 4761 O O . THR C 3 56 ? -4.334 -9.206 -17.067 1.00 42.05 56 THR L O 1
ATOM 4765 N N . GLY C 3 57 ? -4.605 -7.142 -16.211 1.00 41.10 57 GLY L N 1
ATOM 4766 C CA . GLY C 3 57 ? -5.697 -7.521 -15.328 1.00 41.30 57 GLY L CA 1
ATOM 4767 C C . GLY C 3 57 ? -5.264 -8.047 -13.969 1.00 41.46 57 GLY L C 1
ATOM 4768 O O . GLY C 3 57 ? -6.104 -8.343 -13.123 1.00 42.89 57 GLY L O 1
ATOM 4769 N N . ILE C 3 58 ? -3.957 -8.155 -13.750 1.00 39.39 58 ILE L N 1
ATOM 4770 C CA . ILE C 3 58 ? -3.434 -8.721 -12.508 1.00 37.67 58 ILE L CA 1
ATOM 4771 C C . ILE C 3 58 ? -3.149 -7.628 -11.465 1.00 37.00 58 ILE L C 1
ATOM 4772 O O . ILE C 3 58 ? -2.354 -6.729 -11.718 1.00 36.15 58 ILE L O 1
ATOM 4777 N N . PRO C 3 59 ? -3.793 -7.709 -10.281 1.00 39.39 59 PRO L N 1
ATOM 4778 C CA . PRO C 3 59 ? -3.645 -6.643 -9.276 1.00 40.17 59 PRO L CA 1
ATOM 4779 C C . PRO C 3 59 ? -2.226 -6.470 -8.729 1.00 37.84 59 PRO L C 1
ATOM 4780 O O . PRO C 3 59 ? -1.376 -7.354 -8.875 1.00 36.52 59 PRO L O 1
ATOM 4784 N N . ALA C 3 60 ? -2.002 -5.326 -8.083 1.00 35.98 60 ALA L N 1
ATOM 4785 C CA . ALA C 3 60 ? -0.676 -4.912 -7.631 1.00 32.87 60 ALA L CA 1
ATOM 4786 C C . ALA C 3 60 ? -0.171 -5.685 -6.411 1.00 33.85 60 ALA L C 1
ATOM 4787 O O . ALA C 3 60 ? 0.991 -5.550 -6.036 1.00 36.26 60 ALA L O 1
ATOM 4789 N N . ARG C 3 61 ? -1.027 -6.484 -5.784 1.00 33.69 61 ARG L N 1
ATOM 4790 C CA . ARG C 3 61 ? -0.580 -7.302 -4.657 1.00 34.55 61 ARG L CA 1
ATOM 4791 C C . ARG C 3 61 ? 0.279 -8.476 -5.143 1.00 32.36 61 ARG L C 1
ATOM 4792 O O . ARG C 3 61 ? 0.957 -9.124 -4.344 1.00 32.83 61 ARG L O 1
ATOM 4800 N N . PHE C 3 62 ? 0.248 -8.750 -6.445 1.00 31.33 62 PHE L N 1
ATOM 4801 C CA . PHE C 3 62 ? 1.099 -9.790 -7.028 1.00 31.96 62 PHE L CA 1
ATOM 4802 C C . PHE C 3 62 ? 2.441 -9.213 -7.461 1.00 34.61 62 PHE L C 1
ATOM 4803 O O . PHE C 3 62 ? 2.496 -8.203 -8.168 1.00 35.86 62 PHE L O 1
ATOM 4811 N N . SER C 3 63 ? 3.520 -9.867 -7.038 1.00 34.73 63 SER L N 1
ATOM 4812 C CA . SER C 3 63 ? 4.872 -9.391 -7.313 1.00 34.68 63 SER L CA 1
ATOM 4813 C C . SER C 3 63 ? 5.814 -10.536 -7.639 1.00 33.55 63 SER L C 1
ATOM 4814 O O . SER C 3 63 ? 5.861 -11.533 -6.924 1.00 35.57 63 SER L O 1
ATOM 4817 N N . GLY C 3 64 ? 6.574 -10.370 -8.713 1.00 30.65 64 GLY L N 1
ATOM 4818 C CA . GLY C 3 64 ? 7.575 -11.336 -9.106 1.00 29.15 64 GLY L CA 1
ATOM 4819 C C . GLY C 3 64 ? 8.952 -10.709 -9.095 1.00 30.03 64 GLY L C 1
ATOM 4820 O O . GLY C 3 64 ? 9.127 -9.526 -9.407 1.00 29.69 64 GLY L O 1
ATOM 4821 N N . SER C 3 65 ? 9.941 -11.514 -8.741 1.00 31.60 65 SER L N 1
ATOM 4822 C CA . SER C 3 65 ? 11.311 -11.042 -8.670 1.00 35.40 65 SER L CA 1
ATOM 4823 C C . SER C 3 65 ? 12.233 -12.244 -8.816 1.00 39.81 65 SER L C 1
ATOM 4824 O O . SER C 3 65 ? 11.807 -13.377 -8.606 1.00 41.84 65 SER L O 1
ATOM 4827 N N . GLY C 3 66 ? 13.486 -12.013 -9.185 1.00 43.90 66 GLY L N 1
ATOM 4828 C CA . GLY C 3 66 ? 14.447 -13.098 -9.260 1.00 50.38 66 GLY L CA 1
ATOM 4829 C C . GLY C 3 66 ? 15.585 -12.879 -10.229 1.00 57.14 66 GLY L C 1
ATOM 4830 O O . GLY C 3 66 ? 15.450 -12.151 -11.211 1.00 58.63 66 GLY L O 1
ATOM 4831 N N . SER C 3 67 ? 16.710 -13.532 -9.948 1.00 61.68 67 SER L N 1
ATOM 4832 C CA . SER C 3 67 ? 17.888 -13.454 -10.803 1.00 64.84 67 SER L CA 1
ATOM 4833 C C . SER C 3 67 ? 18.537 -14.822 -10.977 1.00 62.96 67 SER L C 1
ATOM 4834 O O . SER C 3 67 ? 18.691 -15.574 -10.013 1.00 63.70 67 SER L O 1
ATOM 4837 N N . GLY C 3 68 ? 18.913 -15.135 -12.213 1.00 59.55 68 GLY L N 1
ATOM 4838 C CA . GLY C 3 68 ? 19.694 -16.326 -12.496 1.00 55.33 68 GLY L CA 1
ATOM 4839 C C . GLY C 3 68 ? 18.905 -17.613 -12.366 1.00 49.27 68 GLY L C 1
ATOM 4840 O O . GLY C 3 68 ? 18.208 -18.010 -13.300 1.00 47.46 68 GLY L O 1
ATOM 4841 N N . THR C 3 69 ? 19.022 -18.256 -11.207 1.00 46.43 69 THR L N 1
ATOM 4842 C CA . THR C 3 69 ? 18.396 -19.552 -10.965 1.00 43.83 69 THR L CA 1
ATOM 4843 C C . THR C 3 69 ? 17.426 -19.544 -9.781 1.00 41.38 69 THR L C 1
ATOM 4844 O O . THR C 3 69 ? 16.884 -20.584 -9.425 1.00 41.62 69 THR L O 1
ATOM 4848 N N . GLU C 3 70 ? 17.213 -18.381 -9.170 1.00 39.55 70 GLU L N 1
ATOM 4849 C CA . GLU C 3 70 ? 16.309 -18.269 -8.025 1.00 39.23 70 GLU L CA 1
ATOM 4850 C C . GLU C 3 70 ? 15.279 -17.163 -8.229 1.00 34.56 70 GLU L C 1
ATOM 4851 O O . GLU C 3 70 ? 15.633 -15.990 -8.364 1.00 33.72 70 GLU L O 1
ATOM 4857 N N . PHE C 3 71 ? 14.008 -17.558 -8.243 1.00 32.05 71 PHE L N 1
ATOM 4858 C CA . PHE C 3 71 ? 12.893 -16.650 -8.492 1.00 30.71 71 PHE L CA 1
ATOM 4859 C C . PHE C 3 71 ? 11.830 -16.773 -7.417 1.00 30.79 71 PHE L C 1
ATOM 4860 O O . PHE C 3 71 ? 11.647 -17.840 -6.829 1.00 32.18 71 PHE L O 1
ATOM 4868 N N . THR C 3 72 ? 11.120 -15.676 -7.176 1.00 30.21 72 THR L N 1
ATOM 4869 C CA . THR C 3 72 ? 10.030 -15.667 -6.213 1.00 31.16 72 THR L CA 1
ATOM 4870 C C . THR C 3 72 ? 8.772 -15.023 -6.773 1.00 29.07 72 THR L C 1
ATOM 4871 O O . THR C 3 72 ? 8.823 -14.175 -7.660 1.00 30.41 72 THR L O 1
ATOM 4875 N N . LEU C 3 73 ? 7.642 -15.472 -6.249 1.00 27.36 73 LEU L N 1
ATOM 4876 C CA . LEU C 3 73 ? 6.356 -14.832 -6.448 1.00 27.86 73 LEU L CA 1
ATOM 4877 C C . LEU C 3 73 ? 5.859 -14.486 -5.061 1.00 29.91 73 LEU L C 1
ATOM 4878 O O . LEU C 3 73 ? 5.785 -15.364 -4.202 1.00 29.45 73 LEU L O 1
ATOM 4883 N N . THR C 3 74 ? 5.551 -13.219 -4.817 1.00 32.75 74 THR L N 1
ATOM 4884 C CA . THR C 3 74 ? 5.029 -12.845 -3.504 1.00 35.55 74 THR L CA 1
ATOM 4885 C C . THR C 3 74 ? 3.658 -12.197 -3.652 1.00 33.88 74 THR L C 1
ATOM 4886 O O . THR C 3 74 ? 3.399 -11.449 -4.599 1.00 33.59 74 THR L O 1
ATOM 4890 N N . ILE C 3 75 ? 2.767 -12.547 -2.730 1.00 32.18 75 ILE L N 1
ATOM 4891 C CA . ILE C 3 75 ? 1.456 -11.930 -2.641 1.00 32.50 75 ILE L CA 1
ATOM 4892 C C . ILE C 3 75 ? 1.434 -11.179 -1.324 1.00 32.59 75 ILE L C 1
ATOM 4893 O O . ILE C 3 75 ? 1.578 -11.775 -0.252 1.00 32.01 75 ILE L O 1
ATOM 4898 N N . SER C 3 76 ? 1.284 -9.862 -1.408 1.00 33.52 76 SER L N 1
ATOM 4899 C CA . SER C 3 76 ? 1.406 -9.004 -0.233 1.00 32.78 76 SER L CA 1
ATOM 4900 C C . SER C 3 76 ? 0.303 -9.246 0.797 1.00 33.51 76 SER L C 1
ATOM 4901 O O . SER C 3 76 ? 0.540 -9.124 1.994 1.00 35.39 76 SER L O 1
ATOM 4904 N N . SER C 3 77 ? -0.896 -9.577 0.325 1.00 34.36 77 SER L N 1
ATOM 4905 C CA . SER C 3 77 ? -2.045 -9.813 1.199 1.00 38.45 77 SER L CA 1
ATOM 4906 C C . SER C 3 77 ? -3.019 -10.801 0.556 1.00 38.57 77 SER L C 1
ATOM 4907 O O . SER C 3 77 ? -3.715 -10.471 -0.399 1.00 38.96 77 SER L O 1
ATOM 4910 N N . MET C 3 78 ? -3.075 -12.015 1.088 1.00 39.81 78 MET L N 1
ATOM 4911 C CA . MET C 3 78 ? -3.813 -13.088 0.429 1.00 42.40 78 MET L CA 1
ATOM 4912 C C . MET C 3 78 ? -5.322 -12.860 0.404 1.00 42.11 78 MET L C 1
ATOM 4913 O O . MET C 3 78 ? -5.948 -12.656 1.443 1.00 41.87 78 MET L O 1
ATOM 4918 N N . GLN C 3 79 ? -5.891 -12.913 -0.794 1.00 42.69 79 GLN L N 1
ATOM 4919 C CA . GLN C 3 79 ? -7.335 -12.802 -0.987 1.00 45.30 79 GLN L CA 1
ATOM 4920 C C . GLN C 3 79 ? -7.984 -14.178 -1.106 1.00 45.30 79 GLN L C 1
ATOM 4921 O O . GLN C 3 79 ? -7.291 -15.183 -1.251 1.00 44.45 79 GLN L O 1
ATOM 4927 N N . SER C 3 80 ? -9.315 -14.210 -1.047 1.00 47.32 80 SER L N 1
ATOM 4928 C CA . SER C 3 80 ? -10.080 -15.457 -1.161 1.00 50.02 80 SER L CA 1
ATOM 4929 C C . SER C 3 80 ? -9.731 -16.229 -2.424 1.00 48.53 80 SER L C 1
ATOM 4930 O O . SER C 3 80 ? -9.443 -17.426 -2.373 1.00 47.82 80 SER L O 1
ATOM 4933 N N . GLU C 3 81 ? -9.771 -15.535 -3.556 1.00 47.97 81 GLU L N 1
ATOM 4934 C CA . GLU C 3 81 ? -9.490 -16.141 -4.855 1.00 49.10 81 GLU L CA 1
ATOM 4935 C C . GLU C 3 81 ? -8.033 -16.565 -5.015 1.00 45.38 81 GLU L C 1
ATOM 4936 O O . GLU C 3 81 ? -7.682 -17.235 -5.980 1.00 46.17 81 GLU L O 1
ATOM 4942 N N . ASP C 3 82 ? -7.174 -16.174 -4.081 1.00 41.03 82 ASP L N 1
ATOM 4943 C CA . ASP C 3 82 ? -5.746 -16.414 -4.256 1.00 37.36 82 ASP L CA 1
ATOM 4944 C C . ASP C 3 82 ? -5.342 -17.818 -3.826 1.00 34.97 82 ASP L C 1
ATOM 4945 O O . ASP C 3 82 ? -4.275 -18.294 -4.209 1.00 36.53 82 ASP L O 1
ATOM 4950 N N . PHE C 3 83 ? -6.185 -18.487 -3.042 1.00 31.83 83 PHE L N 1
ATOM 4951 C CA . PHE C 3 83 ? -5.882 -19.847 -2.620 1.00 32.84 83 PHE L CA 1
ATOM 4952 C C . PHE C 3 83 ? -6.080 -20.805 -3.791 1.00 35.42 83 PHE L C 1
ATOM 4953 O O . PHE C 3 83 ? -7.200 -21.016 -4.260 1.00 37.80 83 PHE L O 1
ATOM 4961 N N . ALA C 3 84 ? -4.968 -21.360 -4.266 1.00 35.05 84 ALA L N 1
ATOM 4962 C CA . ALA C 3 84 ? -4.940 -22.107 -5.517 1.00 33.36 84 ALA L CA 1
ATOM 4963 C C . ALA C 3 84 ? -3.583 -22.781 -5.709 1.00 31.25 84 ALA L C 1
ATOM 4964 O O . ALA C 3 84 ? -2.734 -22.746 -4.821 1.00 31.45 84 ALA L O 1
ATOM 4966 N N . VAL C 3 85 ? -3.377 -23.382 -6.881 1.00 29.69 85 VAL L N 1
ATOM 4967 C CA . VAL C 3 85 ? -2.080 -23.944 -7.235 1.00 29.08 85 VAL L CA 1
ATOM 4968 C C . VAL C 3 85 ? -1.335 -22.996 -8.170 1.00 29.28 85 VAL L C 1
ATOM 4969 O O . VAL C 3 85 ? -1.903 -22.499 -9.142 1.00 30.29 85 VAL L O 1
ATOM 4973 N N . TYR C 3 86 ? -0.056 -22.770 -7.870 1.00 29.82 86 TYR L N 1
ATOM 4974 C CA . TYR C 3 86 ? 0.789 -21.854 -8.637 1.00 29.55 86 TYR L CA 1
ATOM 4975 C C . TYR C 3 86 ? 1.962 -22.590 -9.289 1.00 28.92 86 TYR L C 1
ATOM 4976 O O . TYR C 3 86 ? 2.695 -23.325 -8.623 1.00 29.51 86 TYR L O 1
ATOM 4985 N N . TYR C 3 87 ? 2.131 -22.374 -10.593 1.00 27.36 87 TYR L N 1
ATOM 4986 C CA . TYR C 3 87 ? 3.212 -22.974 -11.369 1.00 27.69 87 TYR L CA 1
ATOM 4987 C C . TYR C 3 87 ? 4.184 -21.923 -11.877 1.00 28.77 87 TYR L C 1
ATOM 4988 O O . TYR C 3 87 ? 3.765 -20.868 -12.356 1.00 31.75 87 TYR L O 1
ATOM 4997 N N . CYS C 3 88 ? 5.481 -22.212 -11.790 1.00 27.43 88 CYS L N 1
ATOM 4998 C CA . CYS C 3 88 ? 6.473 -21.416 -12.507 1.00 26.98 88 CYS L CA 1
ATOM 4999 C C . CYS C 3 88 ? 6.795 -22.135 -13.808 1.00 27.46 88 CYS L C 1
ATOM 5000 O O . CYS C 3 88 ? 6.615 -23.354 -13.921 1.00 28.52 88 CYS L O 1
ATOM 5003 N N . GLN C 3 89 ? 7.261 -21.364 -14.782 1.00 27.26 89 GLN L N 1
ATOM 5004 C CA . GLN C 3 89 ? 7.585 -21.867 -16.109 1.00 26.08 89 GLN L CA 1
ATOM 5005 C C . GLN C 3 89 ? 8.777 -21.086 -16.642 1.00 26.54 89 GLN L C 1
ATOM 5006 O O . GLN C 3 89 ? 8.814 -19.858 -16.539 1.00 27.81 89 GLN L O 1
ATOM 5012 N N . GLN C 3 90 ? 9.753 -21.785 -17.209 1.00 26.29 90 GLN L N 1
ATOM 5013 C CA . GLN C 3 90 ? 10.841 -21.104 -17.888 1.00 25.81 90 GLN L CA 1
ATOM 5014 C C . GLN C 3 90 ? 10.657 -21.284 -19.378 1.00 26.99 90 GLN L C 1
ATOM 5015 O O . GLN C 3 90 ? 10.152 -22.305 -19.842 1.00 29.88 90 GLN L O 1
ATOM 5021 N N . TYR C 3 91 ? 11.066 -20.272 -20.127 1.00 26.43 91 TYR L N 1
ATOM 5022 C CA . TYR C 3 91 ? 11.010 -20.340 -21.574 1.00 24.98 91 TYR L CA 1
ATOM 5023 C C . TYR C 3 91 ? 12.321 -19.832 -22.140 1.00 26.27 91 TYR L C 1
ATOM 5024 O O . TYR C 3 91 ? 12.325 -19.153 -23.159 1.00 27.40 91 TYR L O 1
ATOM 5033 N N . ASN C 3 92 ? 13.415 -20.025 -21.421 1.00 25.82 92 ASN L N 1
ATOM 5034 C CA . ASN C 3 92 ? 14.760 -19.878 -21.955 1.00 26.05 92 ASN L CA 1
ATOM 5035 C C . ASN C 3 92 ? 15.226 -20.958 -22.927 1.00 28.34 92 ASN L C 1
ATOM 5036 O O . ASN C 3 92 ? 15.931 -20.679 -23.848 1.00 29.45 92 ASN L O 1
ATOM 5041 N N . ASN C 3 93 ? 14.868 -22.200 -22.639 1.00 30.26 93 ASN L N 1
ATOM 5042 C CA . ASN C 3 93 ? 15.249 -23.349 -23.444 1.00 34.06 93 ASN L CA 1
ATOM 5043 C C . ASN C 3 93 ? 14.104 -24.334 -23.461 1.00 31.61 93 ASN L C 1
ATOM 5044 O O . ASN C 3 93 ? 13.876 -25.008 -22.497 1.00 30.37 93 ASN L O 1
ATOM 5049 N N . TRP C 3 94 ? 13.371 -24.377 -24.553 1.00 30.13 94 TRP L N 1
ATOM 5050 C CA . TRP C 3 94 ? 12.145 -25.124 -24.614 1.00 27.75 94 TRP L CA 1
ATOM 5051 C C . TRP C 3 94 ? 11.204 -24.504 -23.609 1.00 26.57 94 TRP L C 1
ATOM 5052 O O . TRP C 3 94 ? 11.376 -23.364 -23.231 1.00 25.54 94 TRP L O 1
ATOM 5063 N N . TRP C 3 95 ? 10.209 -25.249 -23.172 1.00 27.67 95 TRP L N 1
ATOM 5064 C CA . TRP C 3 95 ? 9.342 -24.825 -22.107 1.00 27.68 95 TRP L CA 1
ATOM 5065 C C . TRP C 3 95 ? 9.201 -25.923 -21.087 1.00 29.31 95 TRP L C 1
ATOM 5066 O O . TRP C 3 95 ? 8.816 -27.025 -21.430 1.00 30.20 95 TRP L O 1
ATOM 5077 N N . THR C 3 96 ? 9.482 -25.629 -19.828 1.00 29.05 96 THR L N 1
ATOM 5078 C CA . THR C 3 96 ? 9.281 -26.597 -18.753 1.00 28.44 96 THR L CA 1
ATOM 5079 C C . THR C 3 96 ? 8.650 -25.911 -17.550 1.00 27.97 96 THR L C 1
ATOM 5080 O O . THR C 3 96 ? 8.761 -24.689 -17.387 1.00 27.38 96 THR L O 1
ATOM 5084 N N . PHE C 3 97 ? 7.982 -26.710 -16.722 1.00 27.67 97 PHE L N 1
ATOM 5085 C CA . PHE C 3 97 ? 7.197 -26.216 -15.597 1.00 28.17 97 PHE L CA 1
ATOM 5086 C C . PHE C 3 97 ? 7.676 -26.823 -14.285 1.00 27.39 97 PHE L C 1
ATOM 5087 O O . PHE C 3 97 ? 8.068 -27.994 -14.244 1.00 27.66 97 PHE L O 1
ATOM 5095 N N . GLY C 3 98 ? 7.619 -26.038 -13.213 1.00 26.51 98 GLY L N 1
ATOM 5096 C CA . GLY C 3 98 ? 7.736 -26.593 -11.871 1.00 27.43 98 GLY L CA 1
ATOM 5097 C C . GLY C 3 98 ? 6.540 -27.484 -11.563 1.00 29.46 98 GLY L C 1
ATOM 5098 O O . GLY C 3 98 ? 5.553 -27.483 -12.302 1.00 29.38 98 GLY L O 1
ATOM 5099 N N . GLN C 3 99 ? 6.619 -28.241 -10.472 1.00 31.94 99 GLN L N 1
ATOM 5100 C CA . GLN C 3 99 ? 5.565 -29.190 -10.119 1.00 35.76 99 GLN L CA 1
ATOM 5101 C C . GLN C 3 99 ? 4.386 -28.523 -9.407 1.00 34.65 99 GLN L C 1
ATOM 5102 O O . GLN C 3 99 ? 3.368 -29.168 -9.145 1.00 34.44 99 GLN L O 1
ATOM 5108 N N . GLY C 3 100 ? 4.534 -27.241 -9.079 1.00 33.12 100 GLY L N 1
ATOM 5109 C CA . GLY C 3 100 ? 3.464 -26.479 -8.460 1.00 30.98 100 GLY L CA 1
ATOM 5110 C C . GLY C 3 100 ? 3.556 -26.376 -6.945 1.00 30.99 100 GLY L C 1
ATOM 5111 O O . GLY C 3 100 ? 4.069 -27.275 -6.275 1.00 32.47 100 GLY L O 1
ATOM 5112 N N . THR C 3 101 ? 3.070 -25.258 -6.415 1.00 29.94 101 THR L N 1
ATOM 5113 C CA . THR C 3 101 ? 2.902 -25.069 -4.977 1.00 29.22 101 THR L CA 1
ATOM 5114 C C . THR C 3 101 ? 1.440 -24.761 -4.700 1.00 28.44 101 THR L C 1
ATOM 5115 O O . THR C 3 101 ? 0.880 -23.801 -5.228 1.00 29.92 101 THR L O 1
ATOM 5119 N N . LYS C 3 102 ? 0.814 -25.573 -3.863 1.00 29.17 102 LYS L N 1
ATOM 5120 C CA . LYS C 3 102 ? -0.557 -25.305 -3.471 1.00 31.97 102 LYS L CA 1
ATOM 5121 C C . LYS C 3 102 ? -0.558 -24.384 -2.257 1.00 32.22 102 LYS L C 1
ATOM 5122 O O . LYS C 3 102 ? 0.118 -24.652 -1.265 1.00 33.61 102 LYS L O 1
ATOM 5128 N N . VAL C 3 103 ? -1.306 -23.292 -2.355 1.00 32.09 103 VAL L N 1
ATOM 5129 C CA . VAL C 3 103 ? -1.481 -22.378 -1.235 1.00 32.89 103 VAL L CA 1
ATOM 5130 C C . VAL C 3 103 ? -2.857 -22.614 -0.632 1.00 30.89 103 VAL L C 1
ATOM 5131 O O . VAL C 3 103 ? -3.872 -22.326 -1.264 1.00 28.73 103 VAL L O 1
ATOM 5135 N N . GLU C 3 104 ? -2.878 -23.145 0.588 1.00 33.41 104 GLU L N 1
ATOM 5136 C CA . GLU C 3 104 ? -4.124 -23.470 1.276 1.00 35.03 104 GLU L CA 1
ATOM 5137 C C . GLU C 3 104 ? -4.386 -22.515 2.432 1.00 34.93 104 GLU L C 1
ATOM 5138 O O . GLU C 3 104 ? -3.492 -21.784 2.868 1.00 35.13 104 GLU L O 1
ATOM 5144 N N . ILE C 3 105 ? -5.618 -22.541 2.930 1.00 33.98 105 ILE L N 1
ATOM 5145 C CA . ILE C 3 105 ? -6.027 -21.672 4.021 1.00 34.99 105 ILE L CA 1
ATOM 5146 C C . ILE C 3 105 ? -5.553 -22.219 5.356 1.00 34.32 105 ILE L C 1
ATOM 5147 O O . ILE C 3 105 ? -5.772 -23.391 5.673 1.00 33.65 105 ILE L O 1
ATOM 5152 N N . LYS C 3 106 ? -4.905 -21.360 6.136 1.00 35.36 106 LYS L N 1
ATOM 5153 C CA . LYS C 3 106 ? -4.516 -21.705 7.493 1.00 37.43 106 LYS L CA 1
ATOM 5154 C C . LYS C 3 106 ? -5.644 -21.379 8.455 1.00 34.78 106 LYS L C 1
ATOM 5155 O O . LYS C 3 106 ? -6.178 -20.272 8.450 1.00 35.21 106 LYS L O 1
ATOM 5161 N N . ARG C 3 107 ? -6.004 -22.359 9.274 1.00 33.28 107 ARG L N 1
ATOM 5162 C CA . ARG C 3 107 ? -7.000 -22.169 10.317 1.00 32.24 107 ARG L CA 1
ATOM 5163 C C . ARG C 3 107 ? -6.561 -22.901 11.577 1.00 32.53 107 ARG L C 1
ATOM 5164 O O . ARG C 3 107 ? -5.502 -23.532 11.604 1.00 33.46 107 ARG L O 1
ATOM 5172 N N . THR C 3 108 ? -7.374 -22.815 12.624 1.00 32.72 108 THR L N 1
ATOM 5173 C CA . THR C 3 108 ? -7.076 -23.507 13.869 1.00 33.36 108 THR L CA 1
ATOM 5174 C C . THR C 3 108 ? -7.177 -25.011 13.694 1.00 32.80 108 THR L C 1
ATOM 5175 O O . THR C 3 108 ? -7.983 -25.506 12.906 1.00 31.69 108 THR L O 1
ATOM 5179 N N . VAL C 3 109 ? -6.351 -25.734 14.438 1.00 34.62 109 VAL L N 1
ATOM 5180 C CA . VAL C 3 109 ? -6.359 -27.193 14.407 1.00 35.60 109 VAL L CA 1
ATOM 5181 C C . VAL C 3 109 ? -7.726 -27.736 14.801 1.00 34.99 109 VAL L C 1
ATOM 5182 O O . VAL C 3 109 ? -8.334 -27.272 15.763 1.00 34.80 109 VAL L O 1
ATOM 5186 N N . ALA C 3 110 ? -8.203 -28.717 14.042 1.00 34.01 110 ALA L N 1
ATOM 5187 C CA . ALA C 3 110 ? -9.459 -29.389 14.342 1.00 34.71 110 ALA L CA 1
ATOM 5188 C C . ALA C 3 110 ? -9.299 -30.882 14.112 1.00 34.50 110 ALA L C 1
ATOM 5189 O O . ALA C 3 110 ? -8.986 -31.324 13.002 1.00 33.94 110 ALA L O 1
ATOM 5191 N N . ALA C 3 111 ? -9.498 -31.652 15.173 1.00 35.79 111 ALA L N 1
ATOM 5192 C CA . ALA C 3 111 ? -9.387 -33.104 15.106 1.00 36.64 111 ALA L CA 1
ATOM 5193 C C . ALA C 3 111 ? -10.535 -33.698 14.302 1.00 35.82 111 ALA L C 1
ATOM 5194 O O . ALA C 3 111 ? -11.650 -33.187 14.346 1.00 35.88 111 ALA L O 1
ATOM 5196 N N . PRO C 3 112 ? -10.271 -34.791 13.572 1.00 35.44 112 PRO L N 1
ATOM 5197 C CA . PRO C 3 112 ? -11.359 -35.408 12.809 1.00 35.33 112 PRO L CA 1
ATOM 5198 C C . PRO C 3 112 ? -12.395 -36.089 13.684 1.00 36.14 112 PRO L C 1
ATOM 5199 O O . PRO C 3 112 ? -12.070 -36.588 14.764 1.00 36.34 112 PRO L O 1
ATOM 5203 N N . SER C 3 113 ? -13.636 -36.091 13.212 1.00 36.00 113 SER L N 1
ATOM 5204 C CA . SER C 3 113 ? -14.642 -37.013 13.705 1.00 36.33 113 SER L CA 1
ATOM 5205 C C . SER C 3 113 ? -14.472 -38.296 12.907 1.00 34.38 113 SER L C 1
ATOM 5206 O O . SER C 3 113 ? -14.397 -38.243 11.683 1.00 36.02 113 SER L O 1
ATOM 5209 N N . VAL C 3 114 ? -14.396 -39.439 13.584 1.00 32.98 114 VAL L N 1
ATOM 5210 C CA . VAL C 3 114 ? -14.135 -40.705 12.904 1.00 33.06 114 VAL L CA 1
ATOM 5211 C C . VAL C 3 114 ? -15.324 -41.655 12.995 1.00 33.22 114 VAL L C 1
ATOM 5212 O O . VAL C 3 114 ? -15.910 -41.844 14.059 1.00 34.45 114 VAL L O 1
ATOM 5216 N N . PHE C 3 115 ? -15.656 -42.255 11.856 1.00 32.87 115 PHE L N 1
ATOM 5217 C CA . PHE C 3 115 ? -16.759 -43.200 11.744 1.00 33.24 115 PHE L CA 1
ATOM 5218 C C . PHE C 3 115 ? -16.306 -44.405 10.936 1.00 34.85 115 PHE L C 1
ATOM 5219 O O . PHE C 3 115 ? -15.560 -44.254 9.971 1.00 34.89 115 PHE L O 1
ATOM 5227 N N . ILE C 3 116 ? -16.768 -45.592 11.318 1.00 35.90 116 ILE L N 1
ATOM 5228 C CA . ILE C 3 116 ? -16.491 -46.801 10.547 1.00 36.02 116 ILE L CA 1
ATOM 5229 C C . ILE C 3 116 ? -17.806 -47.427 10.074 1.00 34.84 116 ILE L C 1
ATOM 5230 O O . ILE C 3 116 ? -18.787 -47.465 10.816 1.00 34.51 116 ILE L O 1
ATOM 5235 N N . PHE C 3 117 ? -17.816 -47.886 8.822 1.00 33.47 117 PHE L N 1
ATOM 5236 C CA . PHE C 3 117 ? -18.997 -48.487 8.209 1.00 32.00 117 PHE L CA 1
ATOM 5237 C C . PHE C 3 117 ? -18.727 -49.934 7.770 1.00 31.97 117 PHE L C 1
ATOM 5238 O O . PHE C 3 117 ? -17.922 -50.173 6.864 1.00 33.36 117 PHE L O 1
ATOM 5246 N N . PRO C 3 118 ? -19.395 -50.906 8.408 1.00 33.02 118 PRO L N 1
ATOM 5247 C CA . PRO C 3 118 ? -19.289 -52.292 7.927 1.00 36.15 118 PRO L CA 1
ATOM 5248 C C . PRO C 3 118 ? -19.877 -52.432 6.529 1.00 39.32 118 PRO L C 1
ATOM 5249 O O . PRO C 3 118 ? -20.653 -51.568 6.123 1.00 40.39 118 PRO L O 1
ATOM 5253 N N . PRO C 3 119 ? -19.502 -53.488 5.791 1.00 40.76 119 PRO L N 1
ATOM 5254 C CA . PRO C 3 119 ? -20.128 -53.696 4.481 1.00 40.13 119 PRO L CA 1
ATOM 5255 C C . PRO C 3 119 ? -21.622 -53.977 4.599 1.00 39.03 119 PRO L C 1
ATOM 5256 O O . PRO C 3 119 ? -22.072 -54.512 5.613 1.00 37.42 119 PRO L O 1
ATOM 5260 N N . SER C 3 120 ? -22.381 -53.614 3.571 1.00 40.14 120 SER L N 1
ATOM 5261 C CA . SER C 3 120 ? -23.807 -53.912 3.540 1.00 42.80 120 SER L CA 1
ATOM 5262 C C . SER C 3 120 ? -24.042 -55.378 3.186 1.00 44.56 120 SER L C 1
ATOM 5263 O O . SER C 3 120 ? -23.221 -56.005 2.512 1.00 42.70 120 SER L O 1
ATOM 5266 N N . ASP C 3 121 ? -25.169 -55.913 3.643 1.00 48.59 121 ASP L N 1
ATOM 5267 C CA . ASP C 3 121 ? -25.563 -57.276 3.307 1.00 54.35 121 ASP L CA 1
ATOM 5268 C C . ASP C 3 121 ? -25.739 -57.453 1.800 1.00 54.67 121 ASP L C 1
ATOM 5269 O O . ASP C 3 121 ? -25.383 -58.493 1.250 1.00 54.29 121 ASP L O 1
ATOM 5274 N N . GLU C 3 122 ? -26.283 -56.437 1.135 1.00 55.72 122 GLU L N 1
ATOM 5275 C CA . GLU C 3 122 ? -26.522 -56.530 -0.304 1.00 58.08 122 GLU L CA 1
ATOM 5276 C C . GLU C 3 122 ? -25.209 -56.629 -1.065 1.00 53.47 122 GLU L C 1
ATOM 5277 O O . GLU C 3 122 ? -25.121 -57.362 -2.049 1.00 53.05 122 GLU L O 1
ATOM 5283 N N . GLN C 3 123 ? -24.190 -55.898 -0.622 1.00 50.03 123 GLN L N 1
ATOM 5284 C CA . GLN C 3 123 ? -22.877 -56.017 -1.250 1.00 46.91 123 GLN L CA 1
ATOM 5285 C C . GLN C 3 123 ? -22.289 -57.398 -0.968 1.00 46.03 123 GLN L C 1
ATOM 5286 O O . GLN C 3 123 ? -21.672 -58.011 -1.837 1.00 45.10 123 GLN L O 1
ATOM 5292 N N . LEU C 3 124 ? -22.469 -57.876 0.256 1.00 47.63 124 LEU L N 1
ATOM 5293 C CA . LEU C 3 124 ? -21.933 -59.173 0.637 1.00 51.12 124 LEU L CA 1
ATOM 5294 C C . LEU C 3 124 ? -22.526 -60.269 -0.248 1.00 54.45 124 LEU L C 1
ATOM 5295 O O . LEU C 3 124 ? -21.809 -61.164 -0.685 1.00 55.32 124 LEU L O 1
ATOM 5300 N N . LYS C 3 125 ? -23.822 -60.180 -0.535 1.00 57.38 125 LYS L N 1
ATOM 5301 C CA . LYS C 3 125 ? -24.460 -61.109 -1.467 1.00 61.13 125 LYS L CA 1
ATOM 5302 C C . LYS C 3 125 ? -23.773 -61.084 -2.832 1.00 61.83 125 LYS L C 1
ATOM 5303 O O . LYS C 3 125 ? -23.756 -62.087 -3.540 1.00 63.26 125 LYS L O 1
ATOM 5309 N N . SER C 3 126 ? -23.213 -59.934 -3.198 1.00 60.61 126 SER L N 1
ATOM 5310 C CA . SER C 3 126 ? -22.544 -59.784 -4.489 1.00 60.58 126 SER L CA 1
ATOM 5311 C C . SER C 3 126 ? -21.177 -60.467 -4.504 1.00 59.75 126 SER L C 1
ATOM 5312 O O . SER C 3 126 ? -20.574 -60.632 -5.565 1.00 59.86 126 SER L O 1
ATOM 5315 N N . GLY C 3 127 ? -20.689 -60.848 -3.325 1.00 58.58 127 GLY L N 1
ATOM 5316 C CA . GLY C 3 127 ? -19.430 -61.565 -3.210 1.00 57.70 127 GLY L CA 1
ATOM 5317 C C . GLY C 3 127 ? -18.204 -60.704 -2.947 1.00 56.21 127 GLY L C 1
ATOM 5318 O O . GLY C 3 127 ? -17.079 -61.144 -3.186 1.00 55.76 127 GLY L O 1
ATOM 5319 N N . THR C 3 128 ? -18.410 -59.482 -2.456 1.00 54.58 128 THR L N 1
ATOM 5320 C CA . THR C 3 128 ? -17.300 -58.603 -2.091 1.00 52.34 128 THR L CA 1
ATOM 5321 C C . THR C 3 128 ? -17.663 -57.747 -0.876 1.00 47.03 128 THR L C 1
ATOM 5322 O O . THR C 3 128 ? -18.840 -57.527 -0.591 1.00 46.24 128 THR L O 1
ATOM 5326 N N . ALA C 3 129 ? -16.645 -57.278 -0.161 1.00 44.17 129 ALA L N 1
ATOM 5327 C CA . ALA C 3 129 ? -16.856 -56.486 1.051 1.00 43.21 129 ALA L CA 1
ATOM 5328 C C . ALA C 3 129 ? -15.998 -55.229 1.052 1.00 42.86 129 ALA L C 1
ATOM 5329 O O . ALA C 3 129 ? -14.774 -55.306 0.966 1.00 44.77 129 ALA L O 1
ATOM 5331 N N . SER C 3 130 ? -16.652 -54.075 1.144 1.00 40.49 130 SER L N 1
ATOM 5332 C CA . SER C 3 130 ? -15.961 -52.803 1.326 1.00 37.02 130 SER L CA 1
ATOM 5333 C C . SER C 3 130 ? -16.202 -52.292 2.743 1.00 35.73 130 SER L C 1
ATOM 5334 O O . SER C 3 130 ? -17.349 -52.158 3.184 1.00 35.71 130 SER L O 1
ATOM 5337 N N . VAL C 3 131 ? -15.115 -52.031 3.461 1.00 34.53 131 VAL L N 1
ATOM 5338 C CA . VAL C 3 131 ? -15.196 -51.423 4.785 1.00 33.60 131 VAL L CA 1
ATOM 5339 C C . VAL C 3 131 ? -14.736 -49.975 4.657 1.00 33.63 131 VAL L C 1
ATOM 5340 O O . VAL C 3 131 ? -13.634 -49.702 4.174 1.00 36.24 131 VAL L O 1
ATOM 5344 N N . VAL C 3 132 ? -15.582 -49.041 5.072 1.00 32.42 132 VAL L N 1
ATOM 5345 C CA . VAL C 3 132 ? -15.291 -47.624 4.879 1.00 31.58 132 VAL L CA 1
ATOM 5346 C C . VAL C 3 132 ? -15.059 -46.926 6.217 1.00 33.24 132 VAL L C 1
ATOM 5347 O O . VAL C 3 132 ? -15.824 -47.094 7.171 1.00 34.16 132 VAL L O 1
ATOM 5351 N N . CYS C 3 133 ? -13.971 -46.161 6.270 1.00 33.46 133 CYS L N 1
ATOM 5352 C CA . CYS C 3 133 ? -13.643 -45.330 7.420 1.00 34.14 133 CYS L CA 1
ATOM 5353 C C . CYS C 3 133 ? -13.676 -43.876 6.978 1.00 34.70 133 CYS L C 1
ATOM 5354 O O . CYS C 3 133 ? -13.125 -43.531 5.937 1.00 34.58 133 CYS L O 1
ATOM 5357 N N . LEU C 3 134 ? -14.343 -43.036 7.763 1.00 35.07 134 LEU L N 1
ATOM 5358 C CA . LEU C 3 134 ? -14.521 -41.626 7.425 1.00 33.18 134 LEU L CA 1
ATOM 5359 C C . LEU C 3 134 ? -13.852 -40.762 8.475 1.00 31.83 134 LEU L C 1
ATOM 5360 O O . LEU C 3 134 ? -14.061 -40.969 9.668 1.00 33.64 134 LEU L O 1
ATOM 5365 N N . LEU C 3 135 ? -13.027 -39.823 8.021 1.00 30.09 135 LEU L N 1
ATOM 5366 C CA . LEU C 3 135 ? -12.460 -38.786 8.879 1.00 30.63 135 LEU L CA 1
ATOM 5367 C C . LEU C 3 135 ? -13.071 -37.460 8.435 1.00 30.29 135 LEU L C 1
ATOM 5368 O O . LEU C 3 135 ? -12.842 -37.012 7.316 1.00 28.98 135 LEU L O 1
ATOM 5373 N N . ASN C 3 136 ? -13.864 -36.854 9.306 1.00 31.72 136 ASN L N 1
ATOM 5374 C CA . ASN C 3 136 ? -14.686 -35.716 8.927 1.00 33.59 136 ASN L CA 1
ATOM 5375 C C . ASN C 3 136 ? -14.163 -34.388 9.466 1.00 32.06 136 ASN L C 1
ATOM 5376 O O . ASN C 3 136 ? -13.837 -34.268 10.648 1.00 31.79 136 ASN L O 1
ATOM 5381 N N . ASN C 3 137 ? -14.071 -33.408 8.571 1.00 31.29 137 ASN L N 1
ATOM 5382 C CA . ASN C 3 137 ? -13.817 -32.007 8.926 1.00 32.06 137 ASN L CA 1
ATOM 5383 C C . ASN C 3 137 ? -12.632 -31.773 9.856 1.00 31.56 137 ASN L C 1
ATOM 5384 O O . ASN C 3 137 ? -12.801 -31.325 10.996 1.00 33.74 137 ASN L O 1
ATOM 5389 N N . PHE C 3 138 ? -11.433 -32.052 9.361 1.00 29.27 138 PHE L N 1
ATOM 5390 C CA . PHE C 3 138 ? -10.230 -31.864 10.162 1.00 28.92 138 PHE L CA 1
ATOM 5391 C C . PHE C 3 138 ? -9.269 -30.880 9.516 1.00 28.43 138 PHE L C 1
ATOM 5392 O O . PHE C 3 138 ? -9.333 -30.603 8.311 1.00 27.12 138 PHE L O 1
ATOM 5400 N N . TYR C 3 139 ? -8.392 -30.337 10.348 1.00 29.23 139 TYR L N 1
ATOM 5401 C CA . TYR C 3 139 ? -7.310 -29.484 9.895 1.00 29.61 139 TYR L CA 1
ATOM 5402 C C . TYR C 3 139 ? -6.130 -29.623 10.858 1.00 30.91 139 TYR L C 1
ATOM 5403 O O . TYR C 3 139 ? -6.322 -29.619 12.072 1.00 31.88 139 TYR L O 1
ATOM 5412 N N . PRO C 3 140 ? -4.898 -29.727 10.332 1.00 32.35 140 PRO L N 1
ATOM 5413 C CA . PRO C 3 140 ? -4.443 -29.700 8.936 1.00 33.03 140 PRO L CA 1
ATOM 5414 C C . PRO C 3 140 ? -4.725 -30.983 8.158 1.00 31.94 140 PRO L C 1
ATOM 5415 O O . PRO C 3 140 ? -5.276 -31.935 8.702 1.00 30.65 140 PRO L O 1
ATOM 5419 N N . ARG C 3 141 ? -4.328 -30.999 6.889 1.00 32.36 141 ARG L N 1
ATOM 5420 C CA . ARG C 3 141 ? -4.644 -32.109 5.992 1.00 36.60 141 ARG L CA 1
ATOM 5421 C C . ARG C 3 141 ? -3.961 -33.413 6.394 1.00 37.94 141 ARG L C 1
ATOM 5422 O O . ARG C 3 141 ? -4.492 -34.495 6.140 1.00 38.07 141 ARG L O 1
ATOM 5430 N N . GLU C 3 142 ? -2.787 -33.310 7.009 1.00 39.86 142 GLU L N 1
ATOM 5431 C CA . GLU C 3 142 ? -1.980 -34.489 7.313 1.00 43.22 142 GLU L CA 1
ATOM 5432 C C . GLU C 3 142 ? -2.674 -35.400 8.315 1.00 42.88 142 GLU L C 1
ATOM 5433 O O . GLU C 3 142 ? -2.945 -35.016 9.454 1.00 41.92 142 GLU L O 1
ATOM 5439 N N . ALA C 3 143 ? -2.955 -36.618 7.874 1.00 43.27 143 ALA L N 1
ATOM 5440 C CA . ALA C 3 143 ? -3.622 -37.601 8.709 1.00 44.29 143 ALA L CA 1
ATOM 5441 C C . ALA C 3 143 ? -3.209 -38.992 8.264 1.00 44.53 143 ALA L C 1
ATOM 5442 O O . ALA C 3 143 ? -2.990 -39.228 7.076 1.00 45.18 143 ALA L O 1
ATOM 5444 N N . LYS C 3 144 ? -3.101 -39.906 9.220 1.00 43.58 144 LYS L N 1
ATOM 5445 C CA . LYS C 3 144 ? -2.747 -41.286 8.918 1.00 42.65 144 LYS L CA 1
ATOM 5446 C C . LYS C 3 144 ? -3.858 -42.234 9.342 1.00 39.33 144 LYS L C 1
ATOM 5447 O O . LYS C 3 144 ? -4.317 -42.206 10.489 1.00 39.01 144 LYS L O 1
ATOM 5453 N N . VAL C 3 145 ? -4.280 -43.069 8.399 1.00 37.99 145 VAL L N 1
ATOM 5454 C CA . VAL C 3 145 ? -5.300 -44.080 8.636 1.00 40.82 145 VAL L CA 1
ATOM 5455 C C . VAL C 3 145 ? -4.694 -45.472 8.494 1.00 42.42 145 VAL L C 1
ATOM 5456 O O . VAL C 3 145 ? -4.180 -45.825 7.433 1.00 44.71 145 VAL L O 1
ATOM 5460 N N . GLN C 3 146 ? -4.755 -46.256 9.563 1.00 42.09 146 GLN L N 1
ATOM 5461 C CA . GLN C 3 146 ? -4.286 -47.635 9.520 1.00 43.77 146 GLN L CA 1
ATOM 5462 C C . GLN C 3 146 ? -5.427 -48.612 9.753 1.00 41.26 146 GLN L C 1
ATOM 5463 O O . GLN C 3 146 ? -6.149 -48.521 10.744 1.00 41.34 146 GLN L O 1
ATOM 5469 N N . TRP C 3 147 ? -5.580 -49.550 8.825 1.00 39.44 147 TRP L N 1
ATOM 5470 C CA . TRP C 3 147 ? -6.539 -50.634 8.982 1.00 39.26 147 TRP L CA 1
ATOM 5471 C C . TRP C 3 147 ? -5.903 -51.783 9.757 1.00 40.02 147 TRP L C 1
ATOM 5472 O O . TRP C 3 147 ? -4.768 -52.178 9.485 1.00 40.54 147 TRP L O 1
ATOM 5483 N N . LYS C 3 148 ? -6.638 -52.306 10.729 1.00 40.89 148 LYS L N 1
ATOM 5484 C CA . LYS C 3 148 ? -6.221 -53.491 11.467 1.00 42.75 148 LYS L CA 1
ATOM 5485 C C . LYS C 3 148 ? -7.360 -54.497 11.480 1.00 40.27 148 LYS L C 1
ATOM 5486 O O . LYS C 3 148 ? -8.479 -54.167 11.875 1.00 40.08 148 LYS L O 1
ATOM 5492 N N . VAL C 3 149 ? -7.075 -55.717 11.037 1.00 38.36 149 VAL L N 1
ATOM 5493 C CA . VAL C 3 149 ? -8.060 -56.791 11.060 1.00 39.05 149 VAL L CA 1
ATOM 5494 C C . VAL C 3 149 ? -7.565 -57.901 11.979 1.00 40.56 149 VAL L C 1
ATOM 5495 O O . VAL C 3 149 ? -6.563 -58.556 11.689 1.00 40.60 149 VAL L O 1
ATOM 5499 N N . ASP C 3 150 ? -8.284 -58.103 13.081 1.00 42.45 150 ASP L N 1
ATOM 5500 C CA . ASP C 3 150 ? -7.830 -58.978 14.155 1.00 46.44 150 ASP L CA 1
ATOM 5501 C C . ASP C 3 150 ? -6.398 -58.600 14.520 1.00 48.13 150 ASP L C 1
ATOM 5502 O O . ASP C 3 150 ? -5.513 -59.455 14.599 1.00 48.27 150 ASP L O 1
ATOM 5507 N N . ASN C 3 151 ? -6.192 -57.299 14.716 1.00 49.90 151 ASN L N 1
ATOM 5508 C CA . ASN C 3 151 ? -4.904 -56.729 15.121 1.00 54.18 151 ASN L CA 1
ATOM 5509 C C . ASN C 3 151 ? -3.782 -56.863 14.089 1.00 53.77 151 ASN L C 1
ATOM 5510 O O . ASN C 3 151 ? -2.653 -56.449 14.351 1.00 55.55 151 ASN L O 1
ATOM 5515 N N . ALA C 3 152 ? -4.090 -57.413 12.916 1.00 50.37 152 ALA L N 1
ATOM 5516 C CA . ALA C 3 152 ? -3.113 -57.498 11.835 1.00 46.61 152 ALA L CA 1
ATOM 5517 C C . ALA C 3 152 ? -3.187 -56.258 10.946 1.00 43.24 152 ALA L C 1
ATOM 5518 O O . ALA C 3 152 ? -4.249 -55.916 10.423 1.00 40.02 152 ALA L O 1
ATOM 5520 N N . LEU C 3 153 ? -2.057 -55.583 10.778 1.00 43.95 153 LEU L N 1
ATOM 5521 C CA . LEU C 3 153 ? -2.017 -54.383 9.956 1.00 45.91 153 LEU L CA 1
ATOM 5522 C C . LEU C 3 153 ? -2.295 -54.720 8.492 1.00 44.74 153 LEU L C 1
ATOM 5523 O O . LEU C 3 153 ? -1.692 -55.635 7.930 1.00 43.86 153 LEU L O 1
ATOM 5528 N N . GLN C 3 154 ? -3.219 -53.975 7.890 1.00 44.52 154 GLN L N 1
ATOM 5529 C CA . GLN C 3 154 ? -3.592 -54.170 6.493 1.00 45.20 154 GLN L CA 1
ATOM 5530 C C . GLN C 3 154 ? -2.945 -53.110 5.617 1.00 44.86 154 GLN L C 1
ATOM 5531 O O . GLN C 3 154 ? -2.946 -51.928 5.960 1.00 45.89 154 GLN L O 1
ATOM 5537 N N . SER C 3 155 ? -2.397 -53.529 4.483 1.00 43.20 155 SER L N 1
ATOM 5538 C CA . SER C 3 155 ? -1.696 -52.605 3.606 1.00 42.69 155 SER L CA 1
ATOM 5539 C C . SER C 3 155 ? -1.778 -53.032 2.143 1.00 41.29 155 SER L C 1
ATOM 5540 O O . SER C 3 155 ? -1.719 -54.220 1.825 1.00 41.94 155 SER L O 1
ATOM 5543 N N . GLY C 3 156 ? -1.925 -52.051 1.261 1.00 40.33 156 GLY L N 1
ATOM 5544 C CA . GLY C 3 156 ? -2.022 -52.312 -0.164 1.00 40.80 156 GLY L CA 1
ATOM 5545 C C . GLY C 3 156 ? -3.420 -52.723 -0.595 1.00 41.47 156 GLY L C 1
ATOM 5546 O O . GLY C 3 156 ? -3.680 -52.883 -1.787 1.00 40.66 156 GLY L O 1
ATOM 5547 N N . ASN C 3 157 ? -4.321 -52.884 0.373 1.00 43.49 157 ASN L N 1
ATOM 5548 C CA . ASN C 3 157 ? -5.679 -53.346 0.102 1.00 46.90 157 ASN L CA 1
ATOM 5549 C C . ASN C 3 157 ? -6.740 -52.286 0.398 1.00 44.36 157 ASN L C 1
ATOM 5550 O O . ASN C 3 157 ? -7.928 -52.594 0.526 1.00 44.90 157 ASN L O 1
ATOM 5555 N N . SER C 3 158 ? -6.300 -51.037 0.494 1.00 41.01 158 SER L N 1
ATOM 5556 C CA . SER C 3 158 ? -7.203 -49.925 0.746 1.00 40.18 158 SER L CA 1
ATOM 5557 C C . SER C 3 158 ? -6.883 -48.752 -0.171 1.00 39.01 158 SER L C 1
ATOM 5558 O O . SER C 3 158 ? -5.754 -48.611 -0.642 1.00 39.84 158 SER L O 1
ATOM 5561 N N . GLN C 3 159 ? -7.884 -47.914 -0.421 1.00 37.49 159 GLN L N 1
ATOM 5562 C CA . GLN C 3 159 ? -7.689 -46.705 -1.204 1.00 37.48 159 GLN L CA 1
ATOM 5563 C C . GLN C 3 159 ? -8.244 -45.510 -0.438 1.00 35.44 159 GLN L C 1
ATOM 5564 O O . GLN C 3 159 ? -9.291 -45.602 0.217 1.00 33.11 159 GLN L O 1
ATOM 5570 N N . GLU C 3 160 ? -7.516 -44.402 -0.512 1.00 36.70 160 GLU L N 1
ATOM 5571 C CA . GLU C 3 160 ? -7.896 -43.168 0.161 1.00 37.15 160 GLU L CA 1
ATOM 5572 C C . GLU C 3 160 ? -8.371 -42.118 -0.828 1.00 35.45 160 GLU L C 1
ATOM 5573 O O . GLU C 3 160 ? -7.889 -42.053 -1.960 1.00 35.80 160 GLU L O 1
ATOM 5579 N N . SER C 3 161 ? -9.308 -41.290 -0.383 1.00 33.49 161 SER L N 1
ATOM 5580 C CA . SER C 3 161 ? -9.769 -40.150 -1.158 1.00 31.84 161 SER L CA 1
ATOM 5581 C C . SER C 3 161 ? -9.996 -38.974 -0.213 1.00 30.82 161 SER L C 1
ATOM 5582 O O . SER C 3 161 ? -10.516 -39.156 0.892 1.00 30.95 161 SER L O 1
ATOM 5585 N N . VAL C 3 162 ? -9.588 -37.781 -0.643 1.00 29.77 162 VAL L N 1
ATOM 5586 C CA . VAL C 3 162 ? -9.672 -36.583 0.189 1.00 31.54 162 VAL L CA 1
ATOM 5587 C C . VAL C 3 162 ? -10.389 -35.465 -0.553 1.00 29.90 162 VAL L C 1
ATOM 5588 O O . VAL C 3 162 ? -10.166 -35.250 -1.741 1.00 27.73 162 VAL L O 1
ATOM 5592 N N . THR C 3 163 ? -11.264 -34.752 0.147 1.00 31.27 163 THR L N 1
ATOM 5593 C CA . THR C 3 163 ? -11.961 -33.620 -0.456 1.00 33.66 163 THR L CA 1
ATOM 5594 C C . THR C 3 163 ? -11.011 -32.438 -0.585 1.00 33.63 163 THR L C 1
ATOM 5595 O O . THR C 3 163 ? -10.002 -32.367 0.108 1.00 33.40 163 THR L O 1
ATOM 5599 N N . GLU C 3 164 ? -11.324 -31.504 -1.467 1.00 35.44 164 GLU L N 1
ATOM 5600 C CA . GLU C 3 164 ? -10.562 -30.270 -1.489 1.00 37.00 164 GLU L CA 1
ATOM 5601 C C . GLU C 3 164 ? -10.956 -29.480 -0.254 1.00 34.56 164 GLU L C 1
ATOM 5602 O O . GLU C 3 164 ? -11.980 -29.761 0.373 1.00 33.92 164 GLU L O 1
ATOM 5608 N N . GLN C 3 165 ? -10.132 -28.505 0.107 1.00 32.39 165 GLN L N 1
ATOM 5609 C CA . GLN C 3 165 ? -10.379 -27.712 1.298 1.00 31.59 165 GLN L CA 1
ATOM 5610 C C . GLN C 3 165 ? -11.741 -27.036 1.197 1.00 32.32 165 GLN L C 1
ATOM 5611 O O . GLN C 3 165 ? -12.048 -26.373 0.206 1.00 32.68 165 GLN L O 1
ATOM 5617 N N . ASP C 3 166 ? -12.562 -27.243 2.218 1.00 34.18 166 ASP L N 1
ATOM 5618 C CA . ASP C 3 166 ? -13.927 -26.739 2.239 1.00 37.58 166 ASP L CA 1
ATOM 5619 C C . ASP C 3 166 ? -13.933 -25.215 2.150 1.00 39.79 166 ASP L C 1
ATOM 5620 O O . ASP C 3 166 ? -13.239 -24.540 2.906 1.00 37.27 166 ASP L O 1
ATOM 5625 N N . SER C 3 167 ? -14.716 -24.681 1.220 1.00 46.33 167 SER L N 1
ATOM 5626 C CA . SER C 3 167 ? -14.754 -23.238 0.984 1.00 53.12 167 SER L CA 1
ATOM 5627 C C . SER C 3 167 ? -15.389 -22.469 2.138 1.00 52.99 167 SER L C 1
ATOM 5628 O O . SER C 3 167 ? -15.263 -21.247 2.208 1.00 54.42 167 SER L O 1
ATOM 5631 N N . LYS C 3 168 ? -16.066 -23.178 3.038 1.00 49.49 168 LYS L N 1
ATOM 5632 C CA . LYS C 3 168 ? -16.807 -22.527 4.116 1.00 47.07 168 LYS L CA 1
ATOM 5633 C C . LYS C 3 168 ? -16.137 -22.622 5.496 1.00 42.32 168 LYS L C 1
ATOM 5634 O O . LYS C 3 168 ? -16.218 -21.663 6.262 1.00 42.80 168 LYS L O 1
ATOM 5640 N N . ASP C 3 169 ? -15.491 -23.745 5.829 1.00 36.41 169 ASP L N 1
ATOM 5641 C CA . ASP C 3 169 ? -14.833 -23.860 7.143 1.00 32.07 169 ASP L CA 1
ATOM 5642 C C . ASP C 3 169 ? -13.358 -24.253 7.060 1.00 29.28 169 ASP L C 1
ATOM 5643 O O . ASP C 3 169 ? -12.717 -24.467 8.083 1.00 29.15 169 ASP L O 1
ATOM 5648 N N . SER C 3 170 ? -12.835 -24.349 5.839 1.00 29.03 170 SER L N 1
ATOM 5649 C CA . SER C 3 170 ? -11.407 -24.561 5.603 1.00 29.29 170 SER L CA 1
ATOM 5650 C C . SER C 3 170 ? -10.892 -25.895 6.144 1.00 27.85 170 SER L C 1
ATOM 5651 O O . SER C 3 170 ? -9.698 -26.029 6.405 1.00 29.68 170 SER L O 1
ATOM 5654 N N . THR C 3 171 ? -11.782 -26.875 6.297 1.00 26.87 171 THR L N 1
ATOM 5655 C CA . THR C 3 171 ? -11.383 -28.216 6.717 1.00 27.25 171 THR L CA 1
ATOM 5656 C C . THR C 3 171 ? -11.311 -29.195 5.556 1.00 27.18 171 THR L C 1
ATOM 5657 O O . THR C 3 171 ? -11.735 -28.896 4.432 1.00 27.54 171 THR L O 1
ATOM 5661 N N . TYR C 3 172 ? -10.756 -30.365 5.851 1.00 26.60 172 TYR L N 1
ATOM 5662 C CA . TYR C 3 172 ? -10.712 -31.478 4.912 1.00 27.77 172 TYR L CA 1
ATOM 5663 C C . TYR C 3 172 ? -11.522 -32.633 5.472 1.00 28.04 172 TYR L C 1
ATOM 5664 O O . TYR C 3 172 ? -11.761 -32.710 6.680 1.00 27.44 172 TYR L O 1
ATOM 5673 N N . SER C 3 173 ? -11.958 -33.521 4.585 1.00 28.58 173 SER L N 1
ATOM 5674 C CA . SER C 3 173 ? -12.499 -34.805 5.006 1.00 29.38 173 SER L CA 1
ATOM 5675 C C . SER C 3 173 ? -11.869 -35.884 4.140 1.00 29.91 173 SER L C 1
ATOM 5676 O O . SER C 3 173 ? -11.434 -35.618 3.011 1.00 30.08 173 SER L O 1
ATOM 5679 N N . LEU C 3 174 ? -11.813 -37.096 4.677 1.00 30.86 174 LEU L N 1
ATOM 5680 C CA . LEU C 3 174 ? -11.093 -38.182 4.032 1.00 31.80 174 LEU L CA 1
ATOM 5681 C C . LEU C 3 174 ? -11.844 -39.491 4.212 1.00 31.20 174 LEU L C 1
ATOM 5682 O O . LEU C 3 174 ? -12.400 -39.759 5.282 1.00 30.56 174 LEU L O 1
ATOM 5687 N N . SER C 3 175 ? -11.868 -40.297 3.153 1.00 31.56 175 SER L N 1
ATOM 5688 C CA . SER C 3 175 ? -12.403 -41.648 3.235 1.00 33.42 175 SER L CA 1
ATOM 5689 C C . SER C 3 175 ? -11.310 -42.651 2.917 1.00 32.79 175 SER L C 1
ATOM 5690 O O . SER C 3 175 ? -10.521 -42.447 1.999 1.00 33.49 175 SER L O 1
ATOM 5693 N N . SER C 3 176 ? -11.268 -43.725 3.700 1.00 32.50 176 SER L N 1
ATOM 5694 C CA . SER C 3 176 ? -10.448 -44.886 3.392 1.00 32.60 176 SER L CA 1
ATOM 5695 C C . SER C 3 176 ? -11.363 -46.087 3.238 1.00 31.80 176 SER L C 1
ATOM 5696 O O . SER C 3 176 ? -12.185 -46.371 4.114 1.00 31.52 176 SER L O 1
ATOM 5699 N N . THR C 3 177 ? -11.213 -46.781 2.118 1.00 31.68 177 THR L N 1
ATOM 5700 C CA . THR C 3 177 ? -12.033 -47.937 1.805 1.00 32.65 177 THR L CA 1
ATOM 5701 C C . THR C 3 177 ? -11.173 -49.187 1.710 1.00 32.73 177 THR L C 1
ATOM 5702 O O . THR C 3 177 ? -10.286 -49.278 0.865 1.00 33.81 177 THR L O 1
ATOM 5706 N N . LEU C 3 178 ? -11.439 -50.137 2.599 1.00 32.99 178 LEU L N 1
ATOM 5707 C CA . LEU C 3 178 ? -10.797 -51.446 2.589 1.00 36.11 178 LEU L CA 1
ATOM 5708 C C . LEU C 3 178 ? -11.670 -52.415 1.799 1.00 37.97 178 LEU L C 1
ATOM 5709 O O . LEU C 3 178 ? -12.843 -52.581 2.118 1.00 39.08 178 LEU L O 1
ATOM 5714 N N . THR C 3 179 ? -11.103 -53.055 0.781 1.00 39.59 179 THR L N 1
ATOM 5715 C CA . THR C 3 179 ? -11.872 -53.952 -0.078 1.00 43.53 179 THR L CA 1
ATOM 5716 C C . THR C 3 179 ? -11.349 -55.386 -0.005 1.00 43.40 179 THR L C 1
ATOM 5717 O O . THR C 3 179 ? -10.167 -55.639 -0.247 1.00 43.56 179 THR L O 1
ATOM 5721 N N . LEU C 3 180 ? -12.250 -56.307 0.332 1.00 43.16 180 LEU L N 1
ATOM 5722 C CA . LEU C 3 180 ? -11.944 -57.732 0.455 1.00 43.76 180 LEU L CA 1
ATOM 5723 C C . LEU C 3 180 ? -13.003 -58.564 -0.254 1.00 44.79 180 LEU L C 1
ATOM 5724 O O . LEU C 3 180 ? -14.097 -58.076 -0.532 1.00 45.71 180 LEU L O 1
ATOM 5729 N N . SER C 3 181 ? -12.688 -59.825 -0.536 1.00 45.69 181 SER L N 1
ATOM 5730 C CA . SER C 3 181 ? -13.714 -60.768 -0.961 1.00 46.94 181 SER L CA 1
ATOM 5731 C C . SER C 3 181 ? -14.534 -61.152 0.261 1.00 47.33 181 SER L C 1
ATOM 5732 O O . SER C 3 181 ? -14.036 -61.105 1.388 1.00 46.53 181 SER L O 1
ATOM 5735 N N . LYS C 3 182 ? -15.787 -61.531 0.037 1.00 48.49 182 LYS L N 1
ATOM 5736 C CA . LYS C 3 182 ? -16.652 -61.980 1.120 1.00 50.77 182 LYS L CA 1
ATOM 5737 C C . LYS C 3 182 ? -16.003 -63.137 1.884 1.00 52.77 182 LYS L C 1
ATOM 5738 O O . LYS C 3 182 ? -16.207 -63.284 3.089 1.00 53.16 182 LYS L O 1
ATOM 5744 N N . ALA C 3 183 ? -15.214 -63.942 1.175 1.00 53.64 183 ALA L N 1
ATOM 5745 C CA . ALA C 3 183 ? -14.517 -65.077 1.773 1.00 55.01 183 ALA L CA 1
ATOM 5746 C C . ALA C 3 183 ? -13.534 -64.642 2.857 1.00 52.59 183 ALA L C 1
ATOM 5747 O O . ALA C 3 183 ? -13.600 -65.124 3.988 1.00 49.01 183 ALA L O 1
ATOM 5749 N N . ASP C 3 184 ? -12.616 -63.742 2.508 1.00 55.69 184 ASP L N 1
ATOM 5750 C CA . ASP C 3 184 ? -11.615 -63.270 3.461 1.00 59.42 184 ASP L CA 1
ATOM 5751 C C . ASP C 3 184 ? -12.275 -62.464 4.566 1.00 56.24 184 ASP L C 1
ATOM 5752 O O . ASP C 3 184 ? -11.888 -62.564 5.730 1.00 56.16 184 ASP L O 1
ATOM 5757 N N . TYR C 3 185 ? -13.271 -61.665 4.195 1.00 53.29 185 TYR L N 1
ATOM 5758 C CA . TYR C 3 185 ? -14.007 -60.865 5.166 1.00 51.63 185 TYR L CA 1
ATOM 5759 C C . TYR C 3 185 ? -14.576 -61.729 6.284 1.00 52.95 185 TYR L C 1
ATOM 5760 O O . TYR C 3 185 ? -14.420 -61.416 7.464 1.00 52.56 185 TYR L O 1
ATOM 5769 N N . GLU C 3 186 ? -15.225 -62.826 5.903 1.00 55.27 186 GLU L N 1
ATOM 5770 C CA . GLU C 3 186 ? -15.895 -63.694 6.866 1.00 59.10 186 GLU L CA 1
ATOM 5771 C C . GLU C 3 186 ? -14.924 -64.553 7.676 1.00 60.07 186 GLU L C 1
ATOM 5772 O O . GLU C 3 186 ? -15.339 -65.281 8.577 1.00 60.45 186 GLU L O 1
ATOM 5778 N N . LYS C 3 187 ? -13.634 -64.454 7.369 1.00 59.90 187 LYS L N 1
ATOM 5779 C CA . LYS C 3 187 ? -12.617 -65.213 8.092 1.00 60.26 187 LYS L CA 1
ATOM 5780 C C . LYS C 3 187 ? -12.074 -64.467 9.313 1.00 56.64 187 LYS L C 1
ATOM 5781 O O . LYS C 3 187 ? -11.273 -65.015 10.071 1.00 54.93 187 LYS L O 1
ATOM 5787 N N . HIS C 3 188 ? -12.514 -63.226 9.503 1.00 54.80 188 HIS L N 1
ATOM 5788 C CA . HIS C 3 188 ? -12.046 -62.405 10.621 1.00 53.71 188 HIS L CA 1
ATOM 5789 C C . HIS C 3 188 ? -13.218 -61.808 11.396 1.00 51.76 188 HIS L C 1
ATOM 5790 O O . HIS C 3 188 ? -14.332 -61.740 10.879 1.00 50.74 188 HIS L O 1
ATOM 5797 N N . LYS C 3 189 ? -12.962 -61.375 1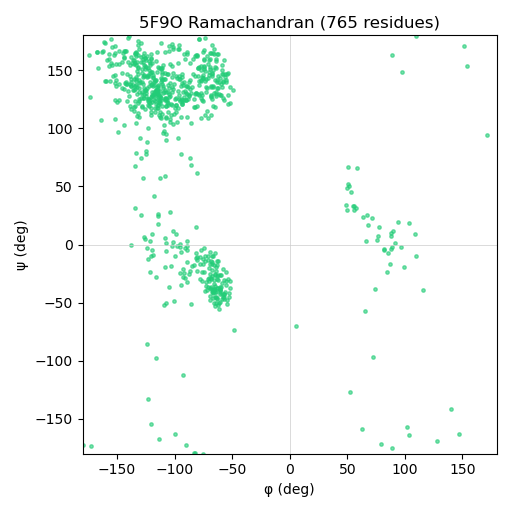2.631 1.00 51.64 189 LYS L N 1
ATOM 5798 C CA . LYS C 3 189 ? -14.014 -60.834 13.488 1.00 53.01 189 LYS L CA 1
ATOM 5799 C C . LYS C 3 189 ? -13.898 -59.325 13.696 1.00 48.41 189 LYS L C 1
ATOM 5800 O O . LYS C 3 189 ? -14.865 -58.596 13.478 1.00 48.14 189 LYS L O 1
ATOM 5806 N N . VAL C 3 190 ? -12.724 -58.854 14.110 1.00 44.99 190 VAL L N 1
ATOM 5807 C CA . VAL C 3 190 ? -12.555 -57.450 14.483 1.00 43.11 190 VAL L CA 1
ATOM 5808 C C . VAL C 3 190 ? -11.980 -56.611 13.345 1.00 40.02 190 VAL L C 1
ATOM 5809 O O . VAL C 3 190 ? -10.857 -56.839 12.895 1.00 39.64 190 VAL L O 1
ATOM 5813 N N . TYR C 3 191 ? -12.757 -55.631 12.898 1.00 38.79 191 TYR L N 1
ATOM 5814 C CA . TYR C 3 191 ? -12.304 -54.683 11.883 1.00 38.32 191 TYR L CA 1
ATOM 5815 C C . TYR C 3 191 ? -12.187 -53.298 12.492 1.00 39.48 191 TYR L C 1
ATOM 5816 O O . TYR C 3 191 ? -13.164 -52.765 13.022 1.00 40.33 191 TYR L O 1
ATOM 5825 N N . ALA C 3 192 ? -10.990 -52.721 12.413 1.00 39.76 192 ALA L N 1
ATOM 5826 C CA . ALA C 3 192 ? -10.703 -51.451 13.074 1.00 39.97 192 ALA L CA 1
ATOM 5827 C C . ALA C 3 192 ? -9.982 -50.454 12.176 1.00 39.79 192 ALA L C 1
ATOM 5828 O O . ALA C 3 192 ? -9.135 -50.819 11.357 1.00 39.87 192 ALA L O 1
ATOM 5830 N N . CYS C 3 193 ? -10.341 -49.189 12.363 1.00 39.44 193 CYS L N 1
ATOM 5831 C CA . CYS C 3 193 ? -9.724 -48.062 11.682 1.00 38.87 193 CYS L CA 1
ATOM 5832 C C . CYS C 3 193 ? -8.998 -47.218 12.725 1.00 40.07 193 CYS L C 1
ATOM 5833 O O . CYS C 3 193 ? -9.622 -46.738 13.670 1.00 39.73 193 CYS L O 1
ATOM 5836 N N . GLU C 3 194 ? -7.687 -47.057 12.566 1.00 41.47 194 GLU L N 1
ATOM 5837 C CA . GLU C 3 194 ? -6.872 -46.341 13.546 1.00 42.79 194 GLU L CA 1
ATOM 5838 C C . GLU C 3 194 ? -6.363 -45.035 12.944 1.00 38.54 194 GLU L C 1
ATOM 5839 O O . GLU C 3 194 ? -5.757 -45.036 11.872 1.00 36.72 194 GLU L O 1
ATOM 5845 N N . VAL C 3 195 ? -6.617 -43.926 13.639 1.00 37.68 195 VAL L N 1
ATOM 5846 C CA . VAL C 3 195 ? -6.407 -42.588 13.079 1.00 38.02 195 VAL L CA 1
ATOM 5847 C C . VAL C 3 195 ? -5.452 -41.731 13.911 1.00 38.50 195 VAL L C 1
ATOM 5848 O O . VAL C 3 195 ? -5.673 -41.510 15.106 1.00 38.93 195 VAL L O 1
ATOM 5852 N N . THR C 3 196 ? -4.399 -41.250 13.254 1.00 38.38 196 THR L N 1
ATOM 5853 C CA . THR C 3 196 ? -3.428 -40.336 13.856 1.00 39.47 196 THR L CA 1
ATOM 5854 C C . THR C 3 196 ? -3.557 -38.940 13.249 1.00 37.31 196 THR L C 1
ATOM 5855 O O . THR C 3 196 ? -3.646 -38.800 12.030 1.00 36.98 196 THR L O 1
ATOM 5859 N N . HIS C 3 197 ? -3.549 -37.914 14.099 1.00 36.91 197 HIS L N 1
ATOM 5860 C CA . HIS C 3 197 ? -3.694 -36.527 13.642 1.00 36.47 197 HIS L CA 1
ATOM 5861 C C . HIS C 3 197 ? -3.312 -35.549 14.757 1.00 38.71 197 HIS L C 1
ATOM 5862 O O . HIS C 3 197 ? -3.447 -35.867 15.940 1.00 38.66 197 HIS L O 1
ATOM 5869 N N . GLN C 3 198 ? -2.842 -34.363 14.375 1.00 41.48 198 GLN L N 1
ATOM 5870 C CA . GLN C 3 198 ? -2.374 -33.360 15.339 1.00 44.59 198 GLN L CA 1
ATOM 5871 C C . GLN C 3 198 ? -3.376 -33.031 16.433 1.00 44.21 198 GLN L C 1
ATOM 5872 O O . GLN C 3 198 ? -3.005 -32.869 17.591 1.00 46.31 198 GLN L O 1
ATOM 5878 N N . GLY C 3 199 ? -4.644 -32.909 16.059 1.00 42.44 199 GLY L N 1
ATOM 5879 C CA . GLY C 3 199 ? -5.688 -32.552 17.003 1.00 42.10 199 GLY L CA 1
ATOM 5880 C C . GLY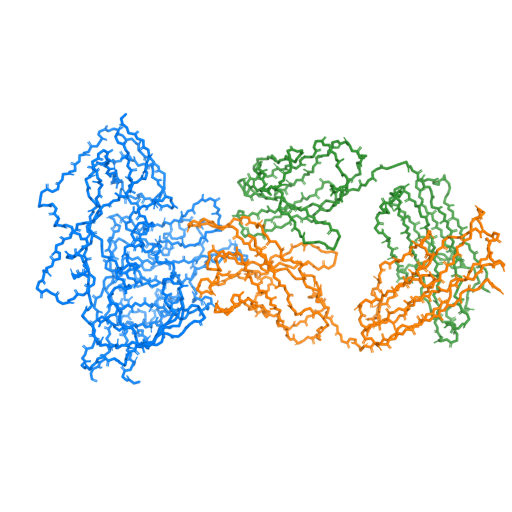 C 3 199 ? -5.989 -33.635 18.017 1.00 42.02 199 GLY L C 1
ATOM 5881 O O . GLY C 3 199 ? -6.782 -33.415 18.934 1.00 41.87 199 GLY L O 1
ATOM 5882 N N . LEU C 3 200 ? -5.368 -34.803 17.847 1.00 42.94 200 LEU L N 1
ATOM 5883 C CA . LEU C 3 200 ? -5.557 -35.929 18.760 1.00 46.27 200 LEU L CA 1
ATOM 5884 C C . LEU C 3 200 ? -4.306 -36.158 19.606 1.00 52.11 200 LEU L C 1
ATOM 5885 O O . LEU C 3 200 ? -3.209 -36.329 19.070 1.00 51.12 200 LEU L O 1
ATOM 5890 N N . SER C 3 201 ? -4.471 -36.159 20.924 1.00 59.34 201 SER L N 1
ATOM 5891 C CA . SER C 3 201 ? -3.376 -36.504 21.825 1.00 66.30 201 SER L CA 1
ATOM 5892 C C . SER C 3 201 ? -2.981 -37.960 21.623 1.00 67.20 201 SER L C 1
ATOM 5893 O O . SER C 3 201 ? -1.808 -38.273 21.406 1.00 69.16 201 SER L O 1
ATOM 5896 N N . SER C 3 202 ? -3.975 -38.841 21.699 1.00 65.03 202 SER L N 1
ATOM 5897 C CA . SER C 3 202 ? -3.783 -40.263 21.442 1.00 63.77 202 SER L CA 1
ATOM 5898 C C . SER C 3 202 ? -4.504 -40.654 20.153 1.00 59.98 202 SER L C 1
ATOM 5899 O O . SER C 3 202 ? -5.579 -40.127 19.864 1.00 58.60 202 SER L O 1
ATOM 5902 N N . PRO C 3 203 ? -3.915 -41.571 19.366 1.00 57.83 203 PRO L N 1
ATOM 5903 C CA . PRO C 3 203 ? -4.623 -42.021 18.161 1.00 55.89 203 PRO L CA 1
ATOM 5904 C C . PRO C 3 203 ? -5.992 -42.612 18.489 1.00 52.92 203 PRO L C 1
ATOM 5905 O O . PRO C 3 203 ? -6.161 -43.215 19.549 1.00 53.60 203 PRO L O 1
ATOM 5909 N N . VAL C 3 204 ? -6.954 -42.418 17.591 1.00 49.01 204 VAL L N 1
ATOM 5910 C CA . VAL C 3 204 ? -8.330 -42.846 17.819 1.00 46.14 204 VAL L CA 1
ATOM 5911 C C . VAL C 3 204 ? -8.624 -44.101 17.013 1.00 43.76 204 VAL L C 1
ATOM 5912 O O . VAL C 3 204 ? -8.206 -44.214 15.861 1.00 43.16 204 VAL L O 1
ATOM 5916 N N . THR C 3 205 ? -9.337 -45.042 17.625 1.00 42.22 205 THR L N 1
ATOM 5917 C CA . THR C 3 205 ? -9.719 -46.273 16.943 1.00 42.60 205 THR L CA 1
ATOM 5918 C C . THR C 3 205 ? -11.227 -46.469 16.960 1.00 40.45 205 THR L C 1
ATOM 5919 O O . THR C 3 205 ? -11.857 -46.474 18.021 1.00 41.69 205 THR L O 1
ATOM 5923 N N . LYS C 3 206 ? -11.792 -46.635 15.771 1.00 37.78 206 LYS L N 1
ATOM 5924 C CA . LYS C 3 206 ? -13.178 -47.055 15.614 1.00 37.67 206 LYS L CA 1
ATOM 5925 C C . LYS C 3 206 ? -13.180 -48.473 15.062 1.00 39.24 206 LYS L C 1
ATOM 5926 O O . LYS C 3 206 ? -12.489 -48.758 14.083 1.00 39.69 206 LYS L O 1
ATOM 5932 N N . SER C 3 207 ? -13.943 -49.358 15.690 1.00 41.12 207 SER L N 1
ATOM 5933 C CA . SER C 3 207 ? -13.953 -50.762 15.297 1.00 43.27 207 SER L CA 1
ATOM 5934 C C . SER C 3 207 ? -15.335 -51.396 15.384 1.00 44.09 207 SER L C 1
ATOM 5935 O O . SER C 3 207 ? -16.259 -50.837 15.982 1.00 44.20 207 SER L O 1
ATOM 5938 N N . PHE C 3 208 ? -15.462 -52.573 14.776 1.00 43.45 208 PHE L N 1
ATOM 5939 C CA . PHE C 3 208 ? -16.683 -53.355 14.878 1.00 42.69 208 PHE L CA 1
ATOM 5940 C C . PHE C 3 208 ? -16.386 -54.845 14.761 1.00 43.33 208 PHE L C 1
ATOM 5941 O O . PHE C 3 208 ? -15.371 -55.244 14.185 1.00 42.94 208 PHE L O 1
ATOM 5949 N N . ASN C 3 209 ? -17.275 -55.652 15.331 1.00 44.98 209 ASN L N 1
ATOM 5950 C CA . ASN C 3 209 ? -17.183 -57.107 15.256 1.00 48.09 209 ASN L CA 1
ATOM 5951 C C . ASN C 3 209 ? -18.095 -57.658 14.165 1.00 47.90 209 ASN L C 1
ATOM 5952 O O . ASN C 3 209 ? -19.292 -57.369 14.149 1.00 48.19 209 ASN L O 1
ATOM 5957 N N . ARG C 3 210 ? -17.523 -58.448 13.259 1.00 48.33 210 ARG L N 1
ATOM 5958 C CA . ARG C 3 210 ? -18.270 -59.028 12.145 1.00 51.26 210 ARG L CA 1
ATOM 5959 C C . ARG C 3 210 ? -19.514 -59.772 12.626 1.00 54.57 210 ARG L C 1
ATOM 5960 O O . ARG C 3 210 ? -20.638 -59.306 12.426 1.00 56.37 210 ARG L O 1
#

Solvent-accessible surface area: 34438 Å² total; per-residue (Å²): 161,67,132,101,22,104,28,111,15,96,10,4,6,107,26,109,91,147,55,102,8,16,1,8,60,13,2,55,147,50,21,77,113,31,82,122,119,100,128,95,109,90,30,138,154,36,84,23,97,7,60,2,8,170,17,53,4,2,62,34,0,23,118,36,1,53,40,1,8,88,123,8,18,61,7,25,27,68,72,42,81,93,55,93,88,161,119,74,35,77,90,40,50,18,91,20,29,58,1,40,6,1,10,41,103,44,52,18,0,1,37,4,38,45,105,71,16,65,0,47,24,90,0,169,63,0,2,14,12,104,38,3,70,24,4,74,2,23,13,1,5,0,0,14,13,48,30,39,66,5,126,85,89,10,11,9,0,25,13,106,86,4,56,10,27,39,11,3,1,0,7,0,53,99,28,0,107,3,50,3,14,12,56,115,144,83,81,131,8,71,0,63,2,76,0,65,69,0,15,147,4,0,94,91,0,17,96,37,0,77,128,89,36,130,105,42,73,16,43,3,85,69,29,50,25,42,23,84,16,6,31,32,1,14,12,24,0,109,15,8,5,0,0,0,55,4,79,80,0,14,54,61,89,24,69,179,128,195,72,16,108,38,96,20,66,0,74,3,102,4,72,37,84,7,45,17,40,31,25,78,21,75,1,74,20,24,67,13,58,141,36,127,0,48,30,76,15,62,0,5,0,1,0,0,19,40,24,15,14,50,103,44,105,63,50,14,23,0,54,2,0,3,24,70,3,58,3,6,4,6,7,19,1,21,43,6,28,13,0,71,126,195,27,96,3,82,26,118,29,37,35,49,40,108,67,62,43,73,8,68,1,18,0,49,2,56,49,39,90,10,28,87,61,20,0,0,1,0,26,33,15,98,93,114,13,11,61,4,0,0,19,0,13,0,42,10,4,27,13,17,59,8,43,82,5,47,131,23,5,31,10,88,39,48,56,108,116,45,8,0,53,0,33,0,85,63,4,142,88,48,1,27,0,59,1,10,0,0,16,1,32,31,46,33,0,0,4,27,12,0,31,80,12,0,106,17,18,74,0,21,5,26,84,20,167,75,94,19,12,56,14,19,25,5,31,2,80,103,56,78,55,60,2,4,0,0,0,5,0,16,41,0,2,18,85,85,16,71,25,42,2,40,100,42,94,37,98,82,27,38,21,58,2,68,25,36,98,25,133,76,18,27,21,15,15,4,0,2,0,30,8,76,48,99,21,31,78,120,103,79,14,38,0,29,3,36,0,147,54,33,140,37,168,44,111,37,146,6,116,60,199,162,9,90,9,53,12,54,68,69,74,38,43,16,40,80,43,96,152,7,64,1,42,0,113,6,77,107,63,0,91,81,16,0,0,0,0,10,26,48,110,82,93,19,5,108,12,0,0,71,27,3,71,62,112,12,136,71,9,52,83,47,5,53,6,63,30,89,31,52,88,1,40,0,22,0,56,43,3,86,106,84,0,23,0,32,0,12,0,0,0,5,10,54,23,4,29,15,0,134,7,1,36,0,10,36,104,77,105,81,23,42,12,54,9,16,27,6,41,13,16,106,62,2,28,169,79,33,53,0,3,0,0,0,1,0,7,47,0,10,23,106,123,30,107,19,48,4,49,4,65,125,51,107,45,103,85,41,43,74,87,12,29,17,79,24,32,110,175,58,17,5,2,0,6,6,1,25,0,56,31,49,83,65,66,9,84,151,62,115,58,0,9,0,39,0,61,8,140,34,34,123,74,77,42,70,72,62,30,110,117

B-factor: mean 44.01, std 17.1, range [20.0, 151.45]

Foldseek 3Di:
DWDFDDDDWAKEFPADPVDQAQQSVLCVVGHHHDDPDWDKFWDPFDKDWFALPPFVVLVNVLVSVVVSCVVFFDFQWDCFPPDIDGDDGDAGFYDWGFMKIFDDPQKWKKFADDQADQLGTMGGTIMITGIADTATLWAKFFFFWPGDARCDAWHWHWDPPDPQTDKIKIFHNDWWKKKKKQALVSFKIKIKTFQVVLLVRVLSVQCVVCVVPVNFHEAEDFDPDDFLRWSFTWGDFRRWIKGWHCRLSRDPCVNPDPPSGGMDMIIMGTAQWHADLNNRGIGGHDRDDGHMTIDMIIRGMGMWDWDDPDDGDRYIYIYGGDSNSSVNVSSRCSRIGMIGD/DKAWAKDFADEDEAQAKGKIKIAIDDDQLQQWKKWKWKDAVVGDIDTQWIFRQNVTDIDGDVVQPPFWDWGADNVRSMIMMMGGRDDQRPFTWMKIWIWDADPPGTHHTDDIHPTHTYGYYPDDADFWDKDWQAWDDDDQKIKIWIKTDFGDDDDKDKDKPVPPDDAQKDKDDWDQDPVRGIITMIMGIDGPVCQVVDWIWMWMDDVSHRDIDIDTHHHD/DWAKAKPPQEAEDAAFAKDKTKIFIPWFQAQQKWKWWDDPPDDIHTADGSQFHGDPPHDPQWGKHDGTGMIMIMRHGHDLVNQGWMKMWGDSDPIDIYPTHGYAYDDDFDFWDKDKDWADPVVLVVFKTKIKMKTPFGPDPDKDKWKAFVNRTDPPQKDKDKDDQDSPRRTIMMMIIGMDTSVVVVVTFKIKIWMDDPVDPDIDIDIGTD

Secondary structure (DSSP, 8-state):
--EE-----EEEE---TT---HHHHHHHHH-EEPPSS--EEE-TT--EEEETTS-HHHHHHHHHHHHHHHHH---SEEEETTEEEE------------BEEE--TTEEEEEE--TT--SEEEESSEEEESBPPPB----BSSEEES----SSS-EEE---S-S-BS-EEEEEEEEEEEEEEE---TTEEEEEEEHHHHHHHHHHHHHHHHHHTTTPEEEE-----S-HHHHSEEEEETTEEEEE--TTTT-GGG---TT-SSEEEEEEEEESEEE-TTSSEEEE-PPPPSS-EEEEEEEEEEEEEE--SS--SSEEEEEE----HHHHHHHHHTTEEEEE-/--EEEEE--EEE-TT--EEEEEEEESS-GGGSEEEEEEE-TTS-EEEEEEE-TTT--EEE-GGGTTTEEEEEEGGGTEEEEEE-S--GGG-EEEEEEEEEE-SSBEEEEEEE---EEEEE--PPPBPPEEEEE------SEEEEEEEEEEEBSS--EEEEGGGTB-TTEEEPPPEE-TTS-EEEEEEEEEEGGGGTT---EEEEEEGGGTEEEEEE----/---EE--SSEEEE-TTS-EEEEEEESS--TT-EEEEEE-TTS--EEEEETTTEEPTT--TTEEEEEETTEEEEEESS--GGG-SEEEEEE-SSS-EE---EEEEE----BPPEEEEEPPPHHHHHTTEEEEEEEEEEEBSS--EEEEEETTEEE-SSEEEEEPPPPTTT--EEEEEEEEEEHHHHTT-SEEEEEEE-TT-SS-EEEEEE-